Protein 9G7J (pdb70)

Solvent-accessible surface area: 38978 Å² total; per-residue (Å²): 100,111,0,5,32,4,88,7,2,49,0,30,1,135,107,99,50,42,133,67,69,114,12,72,52,117,53,0,64,79,4,0,0,0,0,0,2,0,0,12,6,0,26,76,59,18,66,10,145,34,96,6,48,23,49,105,1,31,0,0,0,0,3,1,1,0,0,5,0,69,1,0,2,0,0,40,0,0,0,0,0,15,1,15,1,4,22,0,0,2,0,1,29,1,1,6,72,0,0,4,15,0,2,29,7,31,14,3,6,0,2,0,24,36,91,0,130,42,28,0,11,0,16,0,23,36,121,122,28,54,32,73,95,0,60,144,8,74,42,62,27,0,34,92,0,8,88,54,0,70,92,100,12,85,26,106,14,40,5,0,0,0,0,1,0,0,23,133,67,2,17,3,0,0,0,0,1,30,60,25,37,42,0,14,11,6,0,0,0,0,0,0,6,9,0,21,0,0,0,0,0,0,36,14,98,37,182,10,40,37,38,54,145,127,63,0,133,158,18,8,67,92,2,41,72,55,1,64,117,16,97,28,1,16,120,9,5,16,53,66,0,10,0,28,17,0,31,55,0,10,128,39,0,0,0,0,6,68,2,2,38,73,1,84,12,124,73,2,79,114,0,0,0,63,35,0,38,63,87,28,32,29,34,49,32,9,18,18,16,14,34,4,2,17,3,4,49,0,77,6,180,114,42,46,47,20,5,10,0,54,1,19,5,0,0,0,0,0,0,0,0,14,3,42,62,12,49,7,0,0,55,0,8,37,33,0,15,28,25,0,4,5,18,14,0,0,0,5,0,0,0,0,0,1,0,0,46,83,103,35,78,2,132,93,158,67,8,64,72,11,131,36,21,1,109,50,35,44,25,145,8,0,42,24,0,0,91,54,1,3,57,58,47,56,6,0,48,101,0,12,57,1,0,73,78,4,0,108,70,44,59,0,79,77,30,5,4,13,1,15,65,0,2,1,0,0,1,0,0,3,0,0,2,0,0,0,0,0,0,0,8,0,3,18,0,0,0,15,34,6,0,8,0,0,2,0,0,14,38,23,37,106,89,120,32,86,18,77,36,42,140,51,5,3,52,34,0,36,76,8,0,5,23,1,0,0,0,7,0,0,0,2,17,22,39,0,15,6,32,11,30,37,94,30,0,6,45,0,0,20,1,0,12,17,141,93,53,26,80,26,119,37,0,42,68,0,0,7,23,0,1,0,0,0,12,0,0,5,30,30,16,57,16,83,12,89,57,13,56,5,16,130,10,0,57,106,82,76,2,66,91,26,78,1,134,46,57,36,4,98,11,108,74,5,26,74,88,0,12,73,50,1,23,16,34,189,119,0,40,9,48,106,140,7,6,107,120,1,22,0,79,94,18,47,79,146,94,92,115,0,5,27,2,87,8,3,41,0,30,1,139,117,100,44,48,114,70,68,112,10,78,55,117,42,0,63,79,4,0,0,0,0,0,2,0,0,15,4,0,26,82,58,18,65,10,140,32,93,6,50,22,50,109,0,31,0,0,0,0,3,2,1,0,0,7,0,72,2,0,3,0,0,39,0,0,0,0,0,15,1,16,2,4,22,0,0,2,1,1,27,1,1,6,59,0,0,4,13,0,1,57,8,30,14,3,2,0,1,0,24,37,90,0,129,51,25,1,12,0,15,0,28,35,121,124,26,51,35,72,96,0,56,145,8,77,41,70,37,0,24,51,0,7,80,39,0,86,42,103,15,84,84,112,8,47,3,0,0,0,0,1,0,0,24,137,66,2,17,3,0,0,0,0,1,32,57,26,37,41,0,15,10,6,0,0,0,0,0,0,6,9,0,22,0,0,0,0,0,0,28,12,88,32,183,14,48,37,41,64,137,115,95,0,134,146,10,12,94,85,3,47,71,55,1,92,116,14,95,31,1,17,116,8,6,20,58,66,0,12,0,30,16,0,27,55,0,11,125,37,0,0,0,0,7,66,1,2,38,74,1,88,12,120,71,2,84,111,0,0,0,64,36,0,29,54,78,26,26,8,22,57,29,18,23,48,33,33,37,4,1,16,3,4,48,0,44,32,161,87,8,40,33,21,6,10,0,54,1,19,6,0,0,0,0,0,0,0,1,15,4,34,62,12,52,11,0,1,48,0,8,38,30,0,17,29,27,0,4,5,16,12,0,0,0,5,0,0,0,0,0,1,0,0,46,83,103,54,80,3,128,93,130,61,8,66,69,11,132,36,20,1,103,50,37,44,27,146,7,1,33,25,0,0,103,55,2,2,57,59,58,54,9,0,50,112,0,12,58,1,0,75,77,5,0,110,69,41,60,0,76,60,25,5,5,15,3,18,69,0,1,0,0,0,1,0,0,2,0,0,2,0,0,0,0,0,0,0,8,0,4,19,0,0,0,15,34,7,0,14,0,0,3,0,0,15,39,24,39,104,89,118,32,88,22,74,35,43,138,49,4,4,54,33,0,36,68,9,0,6,20,1,0,0,0,7,0,0,0,2,17,24,39,0,16,6,33,10,30,36,92,30,0,7,38,0,0,20,2,0,11,16,156,90,51,23,81,27,117,41,0,44,69,0,0,8,21,0,1,0,0,0,12,0,0,4,30,26,16,56,14,83,11,87,59,11,60,5,16,123,10,0,54,118,80,74,1,51,96,33,75,2,128,47,57,34,4,104,9,114,80,6,26,74,93,0,9,72,51,1,25,17,31,194,120,0,40,8,55,92,112,9,6,92,119,1,24,2,75,98,14,46,77,140,97

Secondary structure (DSSP, 8-state):
--SS--EEEEEETTTTEEEEEE--HHHHHHT-SHHHHHHHHHHHHS-TTS-TTSTTSEEEEEE-TTTTSSSTTTT-EEEEEE-TTTSSEEEEEE-SSHHHHHHHTT-SEEEEES--SS-EEEEEETTEEEEEE-TTTTT--HHHHHHHHHHHS-TT-EEEE--HHHHTT-TTB-EEETTTEEE-GGGHHHHHHHTTEEEEEEE-------S-HHHHHHHHHHHHHHHHHSHIIIIIHHHH-GGGHHHHHHHTT---BTTTTBS--TTGGGGSHHHHHHTTEEEE---TT-SS---EEEE-TTS-EEE---HHHHHHTTGGGT---HHHHHHHHHHHHHHTB-HHHHHHHHHHHHHHHHTTSS-HHHHHTTT----TT-HHHHHHHHHHHHTT-TTHHHHTT-HHHHHHHTT-GGG--EETTEE--S--GGG-HHHHHHHHH-TTSS-STTS-THIIIII-SSS---TT--TTHHHHHHHHHHHHHHHHHHT--GGGGTT--HHHHHHHHHHHH-TTS--HHHHHHHHHHHHHHHHHHHHHTT--GGG----HHHHHS---SSTTTT----HHHHHHHHHHHHTB-TTSPBPHHHHHHTT-GGGTT--/--SS--EEEEEETTTTEEEEEE--HHHHHHT-SHHHHHHHHHHHHS-TTS-TTSTTS-EEEEE-TTTTSSSTTTT-EEEEEE-TTTSSEEEEEE-SSHHHHHHHTT-SEEEEES--SS-EEEEEETTEEEEEE-TTTTT--HHHHHHHHHHTS-TT-EEEE--HHHHTT-TTB-EEETTTEEE-GGGHHHHHHHTTEEEEEEE--S----S-HHHHHHHHHHHHHHHHHSHIIIIIHHHH-GGGHHHHHHHTT---BTTTTBS--TTGGGGSHHHHHHTTEEEE---TT-SS---EEEE-TTS-EEE---HHHHHHTTGGGT---HHHHHHHHHHHHHHTB-HHHHHHHHHHHHHHHHTTSS-HHHHGGGT----TT-HHHHHHHHHHHHTT-TTHHHHTT-HHHHHHHTT-GGG--EETTEE--S--GGG-HHHHHHHHH-TTSS-STTS-THIIIII-SSS---TT--TTHHHHHHHHHHHHHHHHHHT--GGGGTT--HHHHHHHHHHHH-TTS--HHHHHHHHHHHHHHHHHHHHHTT--GGG----HHHHHS---SSTTTT----HHHHHHHHHHHTTB-TTS-B-HHHHHHHT-GGGTT--

Radius of gyration: 32.4 Å; Cα contacts (8 Å, |Δi|>4): 3102; chains: 2; bounding box: 56×70×94 Å

Organism: NCBI:txid84023

Nearest PDB structures (foldseek):
  1aor-assembly1_B  TM=9.887E-01  e=1.368E-70  Pyrococcus furiosus
  8c0z-assembly1_A  TM=9.688E-01  e=3.386E-58  Aromatoleum aromaticum
  1b4n-assembly1_D  TM=9.437E-01  e=5.308E-49  Pyrococcus furiosus
  6x6u-assembly1_C  TM=8.692E-01  e=9.565E-41  Pyrococcus furiosus COM1
  4z3w-assembly1_C  TM=8.442E-01  e=9.113E-39  Geobacter metallireducens GS-15

Sequence (1214 aa):
MYGYDGKVLRINLKERTCKSENLDLDKAKKFIGCRGLGVKTLFDEIDPKIDALSPENKFIIVTGPLTGAPVPTSGRFMVVTKAPLTGTIGISNSGGKWGVDLKKAGWDMIIVEDKADSPVYIEIVDDKVEIKDASQLWGKVTSETTKELEKITENKSKVLCIGPAGERLSLMAAVMNDVDRTAARGGVGAVMGSKNLKAITVKGTGKIALADKEKVKKVSVEKITTLKNDPVAGQGMMPTYGTAILVNIINENGVHPVKNFQESYTNQADKISGETLTANQLVRKNPCYSCPIGCGRWVRLKDGTECGGPEYETLWCFGSDCGSYDLDAINEANMLCNEYGIDTITCGATIAAAMELYQRGYIKDEEIAGDNLSLKWGDTESMIIGWIKRMVYSEGFGAKMTNGSYRLCEGYGAPEYSMTVKKQEIPAYDPRGIQGHGITYAVNNRGGCHIKGYMINPEILGYPEKLDRFALDGKAAYAKLFHDLTAVIDSLGLCIFTTFGLGIQDYVDMYNAVVGESTYDADSLLEAGDRRIWTLEKLFNLAAGIDSSQDTLPKRLLEEPIPDGPSKGEVHRRLDVLLPEYYSVRGWSKEGIPTEETLKKLGLDEYIGKFMYGYDGKVLRINLKERTCKSENLDLDKAKKFIGCRGLGVKTLFDEIDPKIDALSPENKFIIVTGPLTGAPVPTSGRFMVVTKAPLTGTIGISNSGGKWGVDLKKAGWDMIIVEDKADSSPVYIEIVDDKVEIKDASQLWGKVTSETTKELEKITENKSKVLCIGPAGERLSLMAAVMNDVDRTAARGGVGAVMGSKNLKAITVKGTGKIALADKEKVKKVSVEKITTLKNDPVAGQGMMPTYGTAILVNIINENGVHPVKNFQESYTNQADKISGETLTANQLVRKNPCYSCPIGCGRWVRLKDGTECGGPEYETLWCFGSDCGSYDLDAINEEANMLCNEYGIDTITCGATIAAAMELYQRGYIKDEEIAGDNLSLKWGDTESMIGWIKRMVYSEGFGAKMTNGSYRLCEGYGAPEYSMTVKKQEIPAYDPRGIQGHGITYAVNNRGGCHIKGYMINPEILGYPEKLDRFALDGKAAYAKLFHDLTAVIDSLGLCIFTTFGLGIQDYVDMYNAVVGESTYDADSLLEAGDRRIWTLEKLFNLAAGIDSSQDTLPKRLLEEPIPDGPSKGEVHRLDVLLPEYYSVRGWSKEGIPTEETLKKLGLDEYIGKF

InterPro domains:
  IPR001203 Aldehyde ferredoxin oxidoreductase, C-terminal [PF01314] (222-600)
  IPR013983 Aldehyde ferredoxin oxidoreductase, N-terminal [PF02730] (6-205)
  IPR013983 Aldehyde ferredoxin oxidoreductase, N-terminal [SM00790] (4-206)
  IPR013984 Aldehyde ferredoxin oxidoreductase, domain 2 [G3DSA:1.10.569.10] (241-427)
  IPR013985 Aldehyde ferredoxin oxidoreductase, domain 3 [G3DSA:1.10.599.10] (240-600)
  IPR036021 Aldehyde ferredoxin oxidoreductase-like, C-terminal [SSF48310] (211-603)
  IPR036503 Aldehyde ferredoxin oxidoreductase, N-terminal domain superfamily [G3DSA:3.60.9.10] (1-210)
  IPR036503 Aldehyde ferredoxin oxidoreductase, N-terminal domain superfamily [SSF56228] (1-209)
  IPR051919 Tungsten-dependent aldehyde ferredoxin oxidoreductase [PTHR30038] (1-601)

Foldseek 3Di:
DFLALQWEWEAEQAVRDTDIDGDPVVQCLLLQWALLSQLVVQLVQAQLQDQQLALSKKWKKFFGSQQQPLAAFNFKIWIWIQQNLQSATQTFMKGAHQQNLCVLLRHRMYIYGGAHPAAWEWEEENPDIGIGHCPVLAQFWLVVSQVVVCVPHDPPKWKKFWALLLLVLQSQFWIATNLQITSTHRSSSVSCNSRSYGIYIGGGPHHRFFPASVLLVVLRVVLLVLLCPFCCQNPVLQQQALLQCQVLQQQLQFFAALLNLFRHDPLSVLQGSVVQSVPFFPHFDDGPSHNRRSWTWGAAPVRDIGTADHNQLSRLLDRNLQASHNSLSRVLSSLCSGNRGDSNQLSSLLSLVLVCVVVPLDDCVQCVVVVADSHRHRSVRSSSLSVCLSVVNRCSVLPSHGNCSNCVVSVRNLSQFWFSSTHATGGQLLQAQLQLQCQLLVSSIRDRQLQVSCCQDRVQFVHHDPRQDQPPSLVSSLLSNLQSSLCSRNSRDPCSSSRDDLQSSVSNCCRRPHPPSDDSVSSSLSSLLSSLSSVVSCVSNVNWSVSRDGRVCQAPPANCDHNRGGGHHPCVPNVQVNLVSSCHDSRSHRACVNCVVSVNNVCPPVD/DFLALFWEWEAEQAVRDTDIDGDPVVQCLLLQWAQLSLLVVQVVQAQLQDQQLAQAKKWKKFFGSQQLPLAAFNFKHWIWIQFNLQSFTQTFMKFAHQQNQCVLLRHGMYIYGGAHPAAWEWEEENPDIGIGHCPVPAQFFLVVSQVVVCVVHPHPKWKKFWALLLLVLQSQFWIATPLQITSTHRSSSVNCNSRSYGIYIGGHDHHRFFPASVLLVVLRVVLLVLQCPFCVQNPVLQQQALLQCQCLQQQLQFFAALLNLFRHDPLSVLQGSVVQSVPFFPGFDDGPNHSRRSWTWGAAPVRDIDTADHNLLSRLLDRNLQARHNNLSRVLSSLCSGNGGNSNQLSSLLSLVLVCVVVPLDDCVQCVVVVADSHRHRSVRSSSLSVCLSVVPGPSVLSSHGNCSNCVVSVHNLSRFWFSSTHATGGQLLQAQLQLQCQLLVSSIRDRQLFPSCCQPRVQQVHHDVRQDQPPSLVNSLQSNLVSSLCSRNSRDPVSSSRDDLQSSVSNCCRRPHPPSDHSVSSSLSSLLSSLSSVLSRVSNVNWSVSRDGRVCQAPPANCDHSRGGGHHPCVPNVQVNLVSSCHDSRSHRACVSCVVSVVNVCHPVD

B-factor: mean 20.6, std 8.27, range [5.88, 78.08]

Structure (mmCIF, N/CA/C/O backbone):
data_9G7J
#
_entry.id   9G7J
#
_cell.length_a   64.595
_cell.length_b   100.436
_cell.length_c   176.595
_cell.angle_alpha   90.00
_cell.angle_beta   90.00
_cell.angle_gamma   90.00
#
_symmetry.space_group_name_H-M   'P 21 2 21'
#
loop_
_entity.id
_entity.type
_entity.pdbx_description
1 polymer 'Aldehyde ferredoxin oxidoreductase'
2 non-polymer 'IRON/SULFUR CLUSTER'
3 non-polymer 'Tungstopterin cofactor'
4 non-polymer 'CHLORIDE ION'
5 non-polymer 'MAGNESIUM ION'
6 non-polymer 1,2-ETHANEDIOL
7 water water
#
loop_
_atom_site.group_PDB
_atom_site.id
_atom_site.type_symbol
_atom_site.label_atom_id
_atom_site.label_alt_id
_atom_site.label_comp_id
_atom_site.label_asym_id
_atom_site.label_entity_id
_atom_site.label_seq_id
_atom_site.pdbx_PDB_ins_code
_atom_site.Cartn_x
_atom_site.Cartn_y
_atom_site.Cartn_z
_atom_site.occupancy
_atom_site.B_iso_or_equiv
_atom_site.auth_seq_id
_atom_site.auth_comp_id
_atom_site.auth_asym_id
_atom_site.auth_atom_id
_atom_site.pdbx_PDB_model_num
ATOM 1 N N . MET A 1 1 ? 28.885 55.818 35.426 1.00 43.28 1 MET A N 1
ATOM 2 C CA . MET A 1 1 ? 27.540 56.246 34.955 1.00 42.76 1 MET A CA 1
ATOM 3 C C . MET A 1 1 ? 26.468 55.374 35.609 1.00 37.99 1 MET A C 1
ATOM 4 O O . MET A 1 1 ? 26.843 54.467 36.374 1.00 35.09 1 MET A O 1
ATOM 20 N N . TYR A 1 2 ? 25.195 55.601 35.270 1.00 31.26 2 TYR A N 1
ATOM 21 C CA . TYR A 1 2 ? 24.112 54.729 35.800 1.00 23.48 2 TYR A CA 1
ATOM 22 C C . TYR A 1 2 ? 23.842 53.585 34.814 1.00 20.99 2 TYR A C 1
ATOM 23 O O . TYR A 1 2 ? 23.752 53.837 33.604 1.00 18.99 2 TYR A O 1
ATOM 41 N N . GLY A 1 3 ? 23.724 52.364 35.339 1.00 20.60 3 GLY A N 1
ATOM 42 C CA . GLY A 1 3 ? 23.481 51.227 34.476 1.00 19.36 3 GLY A CA 1
ATOM 43 C C . GLY A 1 3 ? 24.754 50.832 33.766 1.00 16.95 3 GLY A C 1
ATOM 44 O O . GLY A 1 3 ? 25.439 49.896 34.189 1.00 16.39 3 GLY A O 1
ATOM 48 N N . TYR A 1 4 ? 25.081 51.575 32.718 1.00 15.42 4 TYR A N 1
ATOM 49 C CA . TYR A 1 4 ? 26.384 51.356 32.061 1.00 17.33 4 TYR A CA 1
ATOM 50 C C . TYR A 1 4 ? 27.485 51.700 33.067 1.00 15.98 4 TYR A C 1
ATOM 51 O O . TYR A 1 4 ? 27.265 52.587 33.900 1.00 18.13 4 TYR A O 1
ATOM 69 N N . ASP A 1 5 ? 28.615 50.997 33.002 1.00 17.18 5 ASP A N 1
ATOM 70 C CA . ASP A 1 5 ? 29.770 51.305 33.883 1.00 17.74 5 ASP A CA 1
ATOM 71 C C . ASP A 1 5 ? 30.523 52.506 33.305 1.00 18.39 5 ASP A C 1
ATOM 72 O O . ASP A 1 5 ? 30.944 53.372 34.089 1.00 16.95 5 ASP A O 1
ATOM 81 N N . GLY A 1 6 ? 30.714 52.520 31.987 1.00 17.22 6 GLY A N 1
ATOM 82 C CA . GLY A 1 6 ? 31.402 53.649 31.329 1.00 19.44 6 GLY A CA 1
ATOM 83 C C . GLY A 1 6 ? 32.782 53.293 30.809 1.00 16.80 6 GLY A C 1
ATOM 84 O O . GLY A 1 6 ? 33.465 54.202 30.314 1.00 15.72 6 GLY A O 1
ATOM 88 N N . LYS A 1 7 ? 33.180 52.020 30.892 1.00 16.85 7 LYS A N 1
ATOM 89 C CA . LYS A 1 7 ? 34.566 51.657 30.493 1.00 16.43 7 LYS A CA 1
ATOM 90 C C . LYS A 1 7 ? 34.587 50.416 29.595 1.00 15.45 7 LYS A C 1
ATOM 91 O O . LYS A 1 7 ? 33.774 49.501 29.824 1.00 14.05 7 LYS A O 1
ATOM 110 N N . VAL A 1 8 ? 35.508 50.393 28.636 1.00 14.22 8 VAL A N 1
ATOM 111 C CA . VAL A 1 8 ? 35.644 49.241 27.705 1.00 14.81 8 VAL A CA 1
ATOM 112 C C . VAL A 1 8 ? 37.077 48.720 27.812 1.00 18.28 8 VAL A C 1
ATOM 113 O O . VAL A 1 8 ? 38.001 49.546 27.860 1.00 16.60 8 VAL A O 1
ATOM 126 N N . LEU A 1 9 ? 37.239 47.398 27.837 1.00 13.57 9 LEU A N 1
ATOM 127 C CA . LEU A 1 9 ? 38.588 46.790 27.951 1.00 13.13 9 LEU A CA 1
ATOM 128 C C . LEU A 1 9 ? 39.030 46.313 26.565 1.00 13.38 9 LEU A C 1
ATOM 129 O O . LEU A 1 9 ? 38.400 45.389 26.038 1.00 13.86 9 LEU A O 1
ATOM 145 N N . ARG A 1 10 ? 40.062 46.946 26.001 1.00 12.41 10 ARG A N 1
ATOM 146 C CA . ARG A 1 10 ? 40.577 46.568 24.655 1.00 13.60 10 ARG A CA 1
ATOM 147 C C . ARG A 1 10 ? 41.863 45.761 24.832 1.00 14.82 10 ARG A C 1
ATOM 148 O O . ARG A 1 10 ? 42.834 46.310 25.371 1.00 13.91 10 ARG A O 1
ATOM 169 N N . ILE A 1 11 ? 41.863 44.519 24.364 1.00 15.38 11 ILE A N 1
ATOM 170 C CA . ILE A 1 11 ? 42.984 43.614 24.570 1.00 14.51 11 ILE A CA 1
ATOM 171 C C . ILE A 1 11 ? 43.492 43.173 23.207 1.00 13.36 11 ILE A C 1
ATOM 172 O O . ILE A 1 11 ? 42.767 42.505 22.457 1.00 16.07 11 ILE A O 1
ATOM 188 N N . ASN A 1 12 ? 44.728 43.542 22.880 1.00 13.69 12 ASN A N 1
ATOM 189 C CA . ASN A 1 12 ? 45.345 43.117 21.630 1.00 14.51 12 ASN A CA 1
ATOM 190 C C . ASN A 1 12 ? 46.309 41.976 21.918 1.00 16.83 12 ASN A C 1
ATOM 191 O O . ASN A 1 12 ? 47.335 42.176 22.579 1.00 14.53 12 ASN A O 1
ATOM 202 N N . LEU A 1 13 ? 45.995 40.787 21.398 1.00 15.54 13 LEU A N 1
ATOM 203 C CA . LEU A 1 13 ? 46.757 39.597 21.767 1.00 16.00 13 LEU A CA 1
ATOM 204 C C . LEU A 1 13 ? 48.078 39.479 21.023 1.00 17.70 13 LEU A C 1
ATOM 205 O O . LEU A 1 13 ? 48.962 38.746 21.483 1.00 16.48 13 LEU A O 1
ATOM 221 N N . LYS A 1 14 ? 48.232 40.208 19.921 1.00 16.88 14 LYS A N 1
ATOM 222 C CA . LYS A 1 14 ? 49.535 40.196 19.207 1.00 17.67 14 LYS A CA 1
ATOM 223 C C . LYS A 1 14 ? 50.527 41.069 19.981 1.00 19.33 14 LYS A C 1
ATOM 224 O O . LYS A 1 14 ? 51.661 40.618 20.199 1.00 19.36 14 LYS A O 1
ATOM 243 N N . GLU A 1 15 ? 50.097 42.265 20.386 1.00 20.57 15 GLU A N 1
ATOM 244 C CA . GLU A 1 15 ? 50.986 43.201 21.127 1.00 20.26 15 GLU A CA 1
ATOM 245 C C . GLU A 1 15 ? 50.954 42.880 22.625 1.00 18.73 15 GLU A C 1
ATOM 246 O O . GLU A 1 15 ? 51.789 43.431 23.354 1.00 19.35 15 GLU A O 1
ATOM 258 N N . ARG A 1 16 ? 50.015 42.037 23.059 1.00 16.79 16 ARG A N 1
ATOM 259 C CA . ARG A 1 16 ? 49.867 41.677 24.496 1.00 15.79 16 ARG A CA 1
ATOM 260 C C . ARG A 1 16 ? 49.642 42.946 25.323 1.00 18.07 16 ARG A C 1
ATOM 261 O O . ARG A 1 16 ? 50.314 43.111 26.352 1.00 16.80 16 ARG A O 1
ATOM 282 N N . THR A 1 17 ? 48.692 43.779 24.897 1.00 17.41 17 THR A N 1
ATOM 283 C CA . THR A 1 17 ? 48.361 45.016 25.643 1.00 15.99 17 THR A CA 1
ATOM 284 C C . THR A 1 17 ? 46.928 44.940 26.171 1.00 17.04 17 THR A C 1
ATOM 285 O O . THR A 1 17 ? 46.073 44.379 25.468 1.00 14.88 17 THR A O 1
ATOM 296 N N . CYS A 1 18 ? 46.693 45.475 27.364 1.00 14.78 18 CYS A N 1
ATOM 297 C CA . CYS A 1 18 ? 45.327 45.532 27.936 1.00 17.13 18 CYS A CA 1
ATOM 298 C C . CYS A 1 18 ? 45.067 46.999 28.271 1.00 16.57 18 CYS A C 1
ATOM 299 O O . CYS A 1 18 ? 45.742 47.519 29.174 1.00 18.81 18 CYS A O 1
ATOM 307 N N . LYS A 1 19 ? 44.139 47.644 27.561 1.00 12.24 19 LYS A N 1
ATOM 308 C CA . LYS A 1 19 ? 43.959 49.102 27.772 1.00 14.28 19 LYS A CA 1
ATOM 309 C C . LYS A 1 19 ? 42.505 49.446 28.099 1.00 15.20 19 LYS A C 1
ATOM 310 O O . LYS A 1 19 ? 41.605 48.739 27.613 1.00 16.01 19 LYS A O 1
ATOM 329 N N . SER A 1 20 ? 42.301 50.487 28.903 1.00 13.08 20 SER A N 1
ATOM 330 C CA . SER A 1 20 ? 40.930 50.955 29.208 1.00 14.86 20 SER A CA 1
ATOM 331 C C . SER A 1 20 ? 40.536 52.052 28.220 1.00 17.83 20 SER A C 1
ATOM 332 O O . SER A 1 20 ? 41.400 52.875 27.878 1.00 18.23 20 SER A O 1
ATOM 340 N N . GLU A 1 21 ? 39.284 52.032 27.769 1.00 16.59 21 GLU A N 1
ATOM 341 C CA . GLU A 1 21 ? 38.772 53.114 26.893 1.00 16.15 21 GLU A CA 1
ATOM 342 C C . GLU A 1 21 ? 37.446 53.578 27.500 1.00 15.85 21 GLU A C 1
ATOM 343 O O . GLU A 1 21 ? 36.803 52.785 28.204 1.00 16.86 21 GLU A O 1
ATOM 355 N N . ASN A 1 22 ? 37.061 54.822 27.241 1.00 16.13 22 ASN A N 1
ATOM 356 C CA . ASN A 1 22 ? 35.757 55.311 27.744 1.00 17.55 22 ASN A CA 1
ATOM 357 C C . ASN A 1 22 ? 34.646 54.808 26.819 1.00 18.63 22 ASN A C 1
ATOM 358 O O . ASN A 1 22 ? 34.828 54.848 25.596 1.00 19.13 22 ASN A O 1
ATOM 369 N N . LEU A 1 23 ? 33.547 54.351 27.411 1.00 17.91 23 LEU A N 1
ATOM 370 C CA . LEU A 1 23 ? 32.389 53.896 26.605 1.00 16.84 23 LEU A CA 1
ATOM 371 C C . LEU A 1 23 ? 31.786 55.094 25.872 1.00 19.94 23 LEU A C 1
ATOM 372 O O . LEU A 1 23 ? 31.767 56.185 26.459 1.00 20.32 23 LEU A O 1
ATOM 388 N N . ASP A 1 24 ? 31.341 54.893 24.630 1.00 21.94 24 ASP A N 1
ATOM 389 C CA . ASP A 1 24 ? 30.612 55.971 23.914 1.00 19.52 24 ASP A CA 1
ATOM 390 C C . ASP A 1 24 ? 29.163 55.873 24.393 1.00 21.56 24 ASP A C 1
ATOM 391 O O . ASP A 1 24 ? 28.444 54.995 23.887 1.00 18.94 24 ASP A O 1
ATOM 400 N N . LEU A 1 25 ? 28.759 56.709 25.349 1.00 19.86 25 LEU A N 1
ATOM 401 C CA . LEU A 1 25 ? 27.401 56.566 25.943 1.00 20.33 25 LEU A CA 1
ATOM 402 C C . LEU A 1 25 ? 26.327 56.827 24.879 1.00 19.77 25 LEU A C 1
ATOM 403 O O . LEU A 1 25 ? 25.280 56.170 24.925 1.00 19.20 25 LEU A O 1
ATOM 419 N N . ASP A 1 26 ? 26.593 57.755 23.961 1.00 22.06 26 ASP A N 1
ATOM 420 C CA . ASP A 1 26 ? 25.614 58.074 22.892 1.00 23.51 26 ASP A CA 1
ATOM 421 C C . ASP A 1 26 ? 25.318 56.794 22.103 1.00 19.21 26 ASP A C 1
ATOM 422 O O . ASP A 1 26 ? 24.129 56.480 21.920 1.00 21.17 26 ASP A O 1
ATOM 431 N N . LYS A 1 27 ? 26.361 56.093 21.658 1.00 17.35 27 LYS A N 1
ATOM 432 C CA . LYS A 1 27 ? 26.175 54.853 20.855 1.00 20.47 27 LYS A CA 1
ATOM 433 C C . LYS A 1 27 ? 25.549 53.768 21.738 1.00 17.12 27 LYS A C 1
ATOM 434 O O . LYS A 1 27 ? 24.652 53.058 21.254 1.00 17.97 27 LYS A O 1
ATOM 453 N N . ALA A 1 28 ? 26.014 53.654 22.984 1.00 14.13 28 ALA A N 1
ATOM 454 C CA . ALA A 1 28 ? 25.493 52.612 23.897 1.00 16.72 28 ALA A CA 1
ATOM 455 C C . ALA A 1 28 ? 23.991 52.814 24.122 1.00 16.20 28 ALA A C 1
ATOM 456 O O . ALA A 1 28 ? 23.269 51.814 24.221 1.00 15.24 28 ALA A O 1
ATOM 463 N N . LYS A 1 29 ? 23.549 54.070 24.204 1.00 16.93 29 LYS A N 1
ATOM 464 C CA . LYS A 1 29 ? 22.099 54.352 24.383 1.00 16.86 29 LYS A CA 1
ATOM 465 C C . LYS A 1 29 ? 21.369 54.125 23.053 1.00 18.34 29 LYS A C 1
ATOM 466 O O . LYS A 1 29 ? 20.302 53.496 23.070 1.00 16.29 29 LYS A O 1
ATOM 485 N N . LYS A 1 30 ? 21.935 54.619 21.953 1.00 15.72 30 LYS A N 1
ATOM 486 C CA . LYS A 1 30 ? 21.285 54.477 20.624 1.00 16.47 30 LYS A CA 1
ATOM 487 C C . LYS A 1 30 ? 21.077 52.992 20.302 1.00 17.74 30 LYS A C 1
ATOM 488 O O . LYS A 1 30 ? 20.036 52.657 19.725 1.00 15.25 30 LYS A O 1
ATOM 507 N N . PHE A 1 31 ? 22.048 52.152 20.662 1.00 15.44 31 PHE A N 1
ATOM 508 C CA . PHE A 1 31 ? 21.943 50.695 20.379 1.00 13.44 31 PHE A CA 1
ATOM 509 C C . PHE A 1 31 ? 21.625 49.945 21.682 1.00 15.38 31 PHE A C 1
ATOM 510 O O . PHE A 1 31 ? 21.850 48.722 21.708 1.00 14.29 31 PHE A O 1
ATOM 527 N N . ILE A 1 32 ? 21.134 50.649 22.707 1.00 12.45 32 ILE A N 1
ATOM 528 C CA . ILE A 1 32 ? 20.668 50.031 23.988 1.00 13.21 32 ILE A CA 1
ATOM 529 C C . ILE A 1 32 ? 21.827 49.433 24.792 1.00 17.45 32 ILE A C 1
ATOM 530 O O . ILE A 1 32 ? 21.947 49.776 25.979 1.00 15.78 32 ILE A O 1
ATOM 546 N N . GLY A 1 33 ? 22.597 48.562 24.177 1.00 13.81 33 GLY A N 1
ATOM 547 C CA . GLY A 1 33 ? 23.642 47.842 24.925 1.00 14.23 33 GLY A CA 1
ATOM 548 C C . GLY A 1 33 ? 23.840 46.419 24.424 1.00 12.87 33 GLY A C 1
ATOM 549 O O . GLY A 1 33 ? 23.363 46.122 23.356 1.00 13.06 33 GLY A O 1
ATOM 553 N N . CYS A 1 34 ? 24.602 45.623 25.157 1.00 11.72 34 CYS A N 1
ATOM 554 C CA . CYS A 1 34 ? 24.835 44.195 24.838 1.00 12.15 34 CYS A CA 1
ATOM 555 C C . CYS A 1 34 ? 24.818 43.961 23.321 1.00 10.54 34 CYS A C 1
ATOM 556 O O . CYS A 1 34 ? 25.654 44.487 22.640 1.00 12.50 34 CYS A O 1
ATOM 564 N N . ARG A 1 35 ? 23.857 43.159 22.840 1.00 11.53 35 ARG A N 1
ATOM 565 C CA . ARG A 1 35 ? 23.777 42.811 21.396 1.00 12.79 35 ARG A CA 1
ATOM 566 C C . ARG A 1 35 ? 24.021 44.017 20.472 1.00 11.44 35 ARG A C 1
ATOM 567 O O . ARG A 1 35 ? 24.928 43.970 19.685 1.00 10.84 35 ARG A O 1
ATOM 588 N N . GLY A 1 36 ? 23.140 45.021 20.586 1.00 11.99 36 GLY A N 1
ATOM 589 C CA . GLY A 1 36 ? 23.240 46.173 19.668 1.00 12.94 36 GLY A CA 1
ATOM 590 C C . GLY A 1 36 ? 24.571 46.899 19.755 1.00 12.81 36 GLY A C 1
ATOM 591 O O . GLY A 1 36 ? 25.122 47.253 18.706 1.00 11.80 36 GLY A O 1
ATOM 595 N N . LEU A 1 37 ? 25.056 47.119 20.976 1.00 13.79 37 LEU A N 1
ATOM 596 C CA . LEU A 1 37 ? 26.360 47.811 21.163 1.00 12.29 37 LEU A CA 1
ATOM 597 C C . LEU A 1 37 ? 27.473 46.953 20.551 1.00 12.05 37 LEU A C 1
ATOM 598 O O . LEU A 1 37 ? 28.342 47.507 19.870 1.00 13.51 37 LEU A O 1
ATOM 614 N N . GLY A 1 38 ? 27.428 45.640 20.766 1.00 10.52 38 GLY A N 1
ATOM 615 C CA . GLY A 1 38 ? 28.470 44.757 20.217 1.00 10.30 38 GLY A CA 1
ATOM 616 C C . GLY A 1 38 ? 28.481 44.746 18.696 1.00 12.99 38 GLY A C 1
ATOM 617 O O . GLY A 1 38 ? 29.569 44.780 18.113 1.00 12.28 38 GLY A O 1
ATOM 621 N N . VAL A 1 39 ? 27.299 44.670 18.076 1.00 11.84 39 VAL A N 1
ATOM 622 C CA . VAL A 1 39 ? 27.235 44.567 16.589 1.00 10.54 39 VAL A CA 1
ATOM 623 C C . VAL A 1 39 ? 27.760 45.867 15.970 1.00 9.27 39 VAL A C 1
ATOM 624 O O . VAL A 1 39 ? 28.510 45.798 14.996 1.00 13.38 39 VAL A O 1
ATOM 637 N N . LYS A 1 40 ? 27.344 47.001 16.524 1.00 13.13 40 LYS A N 1
ATOM 638 C CA . LYS A 1 40 ? 27.790 48.314 15.990 1.00 12.97 40 LYS A CA 1
ATOM 639 C C . LYS A 1 40 ? 29.309 48.429 16.152 1.00 12.28 40 LYS A C 1
ATOM 640 O O . LYS A 1 40 ? 29.974 48.887 15.218 1.00 12.41 40 LYS A O 1
ATOM 659 N N . THR A 1 41 ? 29.810 48.022 17.317 1.00 12.96 41 THR A N 1
ATOM 660 C CA . THR A 1 41 ? 31.272 48.069 17.575 1.00 13.74 41 THR A CA 1
ATOM 661 C C . THR A 1 41 ? 31.992 47.209 16.528 1.00 11.67 41 THR A C 1
ATOM 662 O O . THR A 1 41 ? 32.965 47.691 15.930 1.00 13.63 41 THR A O 1
ATOM 673 N N . LEU A 1 42 ? 31.514 45.983 16.316 1.00 11.91 42 LEU A N 1
ATOM 674 C CA . LEU A 1 42 ? 32.190 45.067 15.360 1.00 11.74 42 LEU A CA 1
ATOM 675 C C . LEU A 1 42 ? 32.100 45.650 13.944 1.00 13.53 42 LEU A C 1
ATOM 676 O O . LEU A 1 42 ? 33.122 45.662 13.245 1.00 13.37 42 LEU A O 1
ATOM 692 N N . PHE A 1 43 ? 30.901 46.088 13.548 1.00 12.19 43 PHE A N 1
ATOM 693 C CA . PHE A 1 43 ? 30.689 46.619 12.175 1.00 12.66 43 PHE A CA 1
ATOM 694 C C . PHE A 1 43 ? 31.628 47.807 11.941 1.00 14.27 43 PHE A C 1
ATOM 695 O O . PHE A 1 43 ? 32.174 47.951 10.839 1.00 15.89 43 PHE A O 1
ATOM 712 N N . ASP A 1 44 ? 31.811 48.621 12.972 1.00 17.06 44 ASP A N 1
ATOM 713 C CA . ASP A 1 44 ? 32.663 49.829 12.842 1.00 15.53 44 ASP A CA 1
ATOM 714 C C . ASP A 1 44 ? 34.148 49.469 12.803 1.00 17.29 44 ASP A C 1
ATOM 715 O O . ASP A 1 44 ? 34.920 50.286 12.296 1.00 18.23 44 ASP A O 1
ATOM 724 N N . GLU A 1 45 ? 34.530 48.292 13.296 1.00 15.89 45 GLU A N 1
ATOM 725 C CA . GLU A 1 45 ? 35.985 47.996 13.420 1.00 17.10 45 GLU A CA 1
ATOM 726 C C . GLU A 1 45 ? 36.450 46.852 12.511 1.00 17.92 45 GLU A C 1
ATOM 727 O O . GLU A 1 45 ? 37.657 46.586 12.503 1.00 20.99 45 GLU A O 1
ATOM 739 N N . ILE A 1 46 ? 35.552 46.191 11.782 1.00 14.90 46 ILE A N 1
ATOM 740 C CA . ILE A 1 46 ? 36.076 45.131 10.875 1.00 15.08 46 ILE A CA 1
ATOM 741 C C . ILE A 1 46 ? 35.439 45.213 9.486 1.00 18.14 46 ILE A C 1
ATOM 742 O O . ILE A 1 46 ? 34.376 45.846 9.354 1.00 14.69 46 ILE A O 1
ATOM 758 N N . ASP A 1 47 ? 36.105 44.626 8.496 1.00 16.54 47 ASP A N 1
ATOM 759 C CA . ASP A 1 47 ? 35.500 44.492 7.152 1.00 18.09 47 ASP A CA 1
ATOM 760 C C . ASP A 1 47 ? 34.731 43.169 7.182 1.00 18.34 47 ASP A C 1
ATOM 761 O O . ASP A 1 47 ? 35.377 42.123 7.298 1.00 14.98 47 ASP A O 1
ATOM 770 N N . PRO A 1 48 ? 33.386 43.176 7.138 1.00 17.17 48 PRO A N 1
ATOM 771 C CA . PRO A 1 48 ? 32.601 41.936 7.284 1.00 15.76 48 PRO A CA 1
ATOM 772 C C . PRO A 1 48 ? 32.905 40.796 6.296 1.00 16.46 48 PRO A C 1
ATOM 773 O O . PRO A 1 48 ? 32.470 39.700 6.544 1.00 15.68 48 PRO A O 1
ATOM 784 N N . LYS A 1 49 ? 33.653 41.081 5.228 1.00 16.93 49 LYS A N 1
ATOM 785 C CA . LYS A 1 49 ? 33.979 40.051 4.207 1.00 19.16 49 LYS A CA 1
ATOM 786 C C . LYS A 1 49 ? 35.111 39.150 4.705 1.00 18.78 49 LYS A C 1
ATOM 787 O O . LYS A 1 49 ? 35.354 38.111 4.074 1.00 21.35 49 LYS A O 1
ATOM 806 N N . ILE A 1 50 ? 35.775 39.536 5.791 1.00 17.22 50 ILE A N 1
ATOM 807 C CA . ILE A 1 50 ? 36.972 38.770 6.246 1.00 16.27 50 ILE A CA 1
ATOM 808 C C . ILE A 1 50 ? 36.606 37.346 6.668 1.00 15.05 50 ILE A C 1
ATOM 809 O O . ILE A 1 50 ? 35.436 37.115 7.007 1.00 15.07 50 ILE A O 1
ATOM 825 N N . ASP A 1 51 ? 37.591 36.450 6.655 1.00 16.69 51 ASP A N 1
ATOM 826 C CA . ASP A 1 51 ? 37.386 35.080 7.184 1.00 17.62 51 ASP A CA 1
ATOM 827 C C . ASP A 1 51 ? 37.232 35.207 8.703 1.00 15.63 51 ASP A C 1
ATOM 828 O O . ASP A 1 51 ? 38.068 35.888 9.316 1.00 15.89 51 ASP A O 1
ATOM 837 N N . ALA A 1 52 ? 36.207 34.579 9.280 1.00 15.49 52 ALA A N 1
ATOM 838 C CA . ALA A 1 52 ? 35.927 34.728 10.727 1.00 17.27 52 ALA A CA 1
ATOM 839 C C . ALA A 1 52 ? 37.040 34.124 11.596 1.00 12.66 52 ALA A C 1
ATOM 840 O O . ALA A 1 52 ? 37.080 34.438 12.794 1.00 11.61 52 ALA A O 1
ATOM 847 N N . LEU A 1 53 ? 37.887 33.280 11.011 1.00 14.28 53 LEU A N 1
ATOM 848 C CA . LEU A 1 53 ? 38.993 32.649 11.784 1.00 16.15 53 LEU A CA 1
ATOM 849 C C . LEU A 1 53 ? 40.298 33.421 11.547 1.00 14.90 53 LEU A C 1
ATOM 850 O O . LEU A 1 53 ? 41.316 33.022 12.121 1.00 14.95 53 LEU A O 1
ATOM 866 N N . SER A 1 54 ? 40.252 34.484 10.744 1.00 14.65 54 SER A N 1
ATOM 867 C CA . SER A 1 54 ? 41.447 35.344 10.536 1.00 14.64 54 SER A CA 1
ATOM 868 C C . SER A 1 54 ? 41.668 36.193 11.789 1.00 14.39 54 SER A C 1
ATOM 869 O O . SER A 1 54 ? 40.691 36.514 12.471 1.00 14.76 54 SER A O 1
ATOM 877 N N . PRO A 1 55 ? 42.922 36.569 12.107 1.00 14.23 55 PRO A N 1
ATOM 878 C CA . PRO A 1 55 ? 43.200 37.400 13.272 1.00 16.83 55 PRO A CA 1
ATOM 879 C C . PRO A 1 55 ? 42.439 38.732 13.211 1.00 17.16 55 PRO A C 1
ATOM 880 O O . PRO A 1 55 ? 42.284 39.352 14.234 1.00 16.03 55 PRO A O 1
ATOM 891 N N . GLU A 1 56 ? 42.003 39.140 12.014 1.00 15.61 56 GLU A N 1
ATOM 892 C CA . GLU A 1 56 ? 41.349 40.468 11.846 1.00 18.80 56 GLU A CA 1
ATOM 893 C C . GLU A 1 56 ? 39.926 40.447 12.412 1.00 17.15 56 GLU A C 1
ATOM 894 O O . GLU A 1 56 ? 39.364 41.528 12.616 1.00 15.41 56 GLU A O 1
ATOM 906 N N . ASN A 1 57 ? 39.379 39.258 12.658 1.00 15.29 57 ASN A N 1
ATOM 907 C CA . ASN A 1 57 ? 38.057 39.197 13.329 1.00 15.89 57 ASN A CA 1
ATOM 908 C C . ASN A 1 57 ? 38.223 39.768 14.739 1.00 15.50 57 ASN A C 1
ATOM 909 O O . ASN A 1 57 ? 39.353 39.755 15.245 1.00 15.22 57 ASN A O 1
ATOM 920 N N . LYS A 1 58 ? 37.144 40.282 15.326 1.00 13.93 58 LYS A N 1
ATOM 921 C CA . LYS A 1 58 ? 37.214 40.759 16.730 1.00 12.72 58 LYS A CA 1
ATOM 922 C C . LYS A 1 58 ? 36.282 39.900 17.585 1.00 11.15 58 LYS A C 1
ATOM 923 O O . LYS A 1 58 ? 35.162 39.623 17.135 1.00 13.34 58 LYS A O 1
ATOM 942 N N . PHE A 1 59 ? 36.755 39.497 18.760 1.00 11.53 59 PHE A N 1
ATOM 943 C CA . PHE A 1 59 ? 35.946 38.661 19.678 1.00 12.45 59 PHE A CA 1
ATOM 944 C C . PHE A 1 59 ? 35.434 39.589 20.774 1.00 11.78 59 PHE A C 1
ATOM 945 O O . PHE A 1 59 ? 36.222 40.009 21.633 1.00 12.30 59 PHE A O 1
ATOM 962 N N . ILE A 1 60 ? 34.148 39.927 20.728 1.00 10.23 60 ILE A N 1
ATOM 963 C CA . ILE A 1 60 ? 33.621 40.925 21.698 1.00 11.25 60 ILE A CA 1
ATOM 964 C C . ILE A 1 60 ? 32.743 40.244 22.748 1.00 12.79 60 ILE A C 1
ATOM 965 O O . ILE A 1 60 ? 31.873 39.447 22.363 1.00 11.84 60 ILE A O 1
ATOM 981 N N . ILE A 1 61 ? 33.007 40.528 24.023 1.00 11.24 61 ILE A N 1
ATOM 982 C CA . ILE A 1 61 ? 32.115 40.033 25.105 1.00 10.97 61 ILE A CA 1
ATOM 983 C C . ILE A 1 61 ? 31.470 41.300 25.657 1.00 9.12 61 ILE A C 1
ATOM 984 O O . ILE A 1 61 ? 32.215 42.184 26.106 1.00 10.94 61 ILE A O 1
ATOM 1000 N N . VAL A 1 62 ? 30.147 41.393 25.587 1.00 10.06 62 VAL A N 1
ATOM 1001 C CA . VAL A 1 62 ? 29.499 42.681 25.954 1.00 11.60 62 VAL A CA 1
ATOM 1002 C C . VAL A 1 62 ? 28.343 42.453 26.922 1.00 10.54 62 VAL A C 1
ATOM 1003 O O . VAL A 1 62 ? 27.620 41.456 26.773 1.00 11.14 62 VAL A O 1
ATOM 1016 N N . THR A 1 63 ? 28.196 43.367 27.875 1.00 12.30 63 THR A N 1
ATOM 1017 C CA . THR A 1 63 ? 27.068 43.287 28.827 1.00 12.93 63 THR A CA 1
ATOM 1018 C C . THR A 1 63 ? 26.010 44.326 28.459 1.00 11.82 63 THR A C 1
ATOM 1019 O O . THR A 1 63 ? 26.241 45.101 27.522 1.00 12.88 63 THR A O 1
ATOM 1030 N N . GLY A 1 64 ? 24.896 44.322 29.184 1.00 14.03 64 GLY A N 1
ATOM 1031 C CA . GLY A 1 64 ? 23.861 45.345 28.980 1.00 13.51 64 GLY A CA 1
ATOM 1032 C C . GLY A 1 64 ? 23.823 46.281 30.177 1.00 13.27 64 GLY A C 1
ATOM 1033 O O . GLY A 1 64 ? 24.376 45.935 31.228 1.00 14.48 64 GLY A O 1
ATOM 1037 N N . PRO A 1 65 ? 23.171 47.450 30.057 1.00 13.01 65 PRO A N 1
ATOM 1038 C CA . PRO A 1 65 ? 23.077 48.395 31.170 1.00 15.75 65 PRO A CA 1
ATOM 1039 C C . PRO A 1 65 ? 22.412 47.779 32.409 1.00 13.41 65 PRO A C 1
ATOM 1040 O O . PRO A 1 65 ? 22.704 48.194 33.498 1.00 13.83 65 PRO A O 1
ATOM 1051 N N . LEU A 1 66 ? 21.531 46.799 32.203 1.00 15.05 66 LEU A N 1
ATOM 1052 C CA . LEU A 1 66 ? 20.814 46.175 33.345 1.00 15.83 66 LEU A CA 1
ATOM 1053 C C . LEU A 1 66 ? 21.587 44.952 33.863 1.00 15.39 66 LEU A C 1
ATOM 1054 O O . LEU A 1 66 ? 21.250 44.470 34.949 1.00 12.71 66 LEU A O 1
ATOM 1070 N N . THR A 1 67 ? 22.579 44.478 33.105 1.00 14.59 67 THR A N 1
ATOM 1071 C CA . THR A 1 67 ? 23.400 43.340 33.591 1.00 15.57 67 THR A CA 1
ATOM 1072 C C . THR A 1 67 ? 23.975 43.688 34.970 1.00 14.25 67 THR A C 1
ATOM 1073 O O . THR A 1 67 ? 24.657 44.719 35.073 1.00 13.43 67 THR A O 1
ATOM 1084 N N . GLY A 1 68 ? 23.698 42.860 35.980 1.00 14.18 68 GLY A N 1
ATOM 1085 C CA . GLY A 1 68 ? 24.269 43.076 37.325 1.00 13.61 68 GLY A CA 1
ATOM 1086 C C . GLY A 1 68 ? 23.428 43.968 38.223 1.00 17.53 68 GLY A C 1
ATOM 1087 O O . GLY A 1 68 ? 23.748 44.050 39.419 1.00 15.84 68 GLY A O 1
ATOM 1091 N N . ALA A 1 69 ? 22.410 44.629 37.669 1.00 16.60 69 ALA A N 1
ATOM 1092 C CA . ALA A 1 69 ? 21.506 45.475 38.480 1.00 16.00 69 ALA A CA 1
ATOM 1093 C C . ALA A 1 69 ? 20.517 44.594 39.248 1.00 15.18 69 ALA A C 1
ATOM 1094 O O . ALA A 1 69 ? 20.217 43.486 38.786 1.00 15.76 69 ALA A O 1
ATOM 1101 N N . PRO A 1 70 ? 20.004 45.051 40.409 1.00 18.95 70 PRO A N 1
ATOM 1102 C CA . PRO A 1 70 ? 19.069 44.259 41.211 1.00 16.71 70 PRO A CA 1
ATOM 1103 C C . PRO A 1 70 ? 17.679 44.223 40.564 1.00 16.32 70 PRO A C 1
ATOM 1104 O O . PRO A 1 70 ? 16.745 44.727 41.153 1.00 17.30 70 PRO A O 1
ATOM 1115 N N . VAL A 1 71 ? 17.594 43.641 39.366 1.00 16.05 71 VAL A N 1
ATOM 1116 C CA . VAL A 1 71 ? 16.292 43.484 38.659 1.00 15.91 71 VAL A CA 1
ATOM 1117 C C . VAL A 1 71 ? 16.233 42.029 38.186 1.00 14.37 71 VAL A C 1
ATOM 1118 O O . VAL A 1 71 ? 17.290 41.385 38.137 1.00 12.98 71 VAL A O 1
ATOM 1131 N N . PRO A 1 72 ? 15.050 41.475 37.857 1.00 15.02 72 PRO A N 1
ATOM 1132 C CA . PRO A 1 72 ? 14.964 40.053 37.499 1.00 14.07 72 PRO A CA 1
ATOM 1133 C C . PRO A 1 72 ? 15.712 39.622 36.222 1.00 13.32 72 PRO A C 1
ATOM 1134 O O . PRO A 1 72 ? 15.546 40.279 35.221 1.00 12.74 72 PRO A O 1
ATOM 1145 N N . THR A 1 73 ? 16.539 38.571 36.311 1.00 14.34 73 THR A N 1
ATOM 1146 C CA . THR A 1 73 ? 17.246 37.984 35.133 1.00 14.29 73 THR A CA 1
ATOM 1147 C C . THR A 1 73 ? 18.375 38.889 34.618 1.00 12.76 73 THR A C 1
ATOM 1148 O O . THR A 1 73 ? 18.599 38.888 33.404 1.00 13.53 73 THR A O 1
ATOM 1159 N N . SER A 1 74 ? 19.105 39.555 35.518 1.00 11.85 74 SER A N 1
ATOM 1160 C CA . SER A 1 74 ? 20.159 40.521 35.104 1.00 12.89 74 SER A CA 1
ATOM 1161 C C . SER A 1 74 ? 21.537 39.865 34.926 1.00 12.50 74 SER A C 1
ATOM 1162 O O . SER A 1 74 ? 22.537 40.593 34.956 1.00 12.37 74 SER A O 1
ATOM 1170 N N . GLY A 1 75 ? 21.583 38.550 34.708 1.00 12.45 75 GLY A N 1
ATOM 1171 C CA . GLY A 1 75 ? 22.878 37.860 34.567 1.00 12.69 75 GLY A CA 1
ATOM 1172 C C . GLY A 1 75 ? 23.264 37.640 33.114 1.00 12.31 75 GLY A C 1
ATOM 1173 O O . GLY A 1 75 ? 24.293 37.003 32.886 1.00 14.69 75 GLY A O 1
ATOM 1177 N N . ARG A 1 76 ? 22.498 38.196 32.169 1.00 11.08 76 ARG A N 1
ATOM 1178 C CA . ARG A 1 76 ? 22.733 37.903 30.727 1.00 10.40 76 ARG A CA 1
ATOM 1179 C C . ARG A 1 76 ? 23.816 38.783 30.089 1.00 11.93 76 ARG A C 1
ATOM 1180 O O . ARG A 1 76 ? 23.886 39.974 30.417 1.00 11.96 76 ARG A O 1
ATOM 1201 N N . PHE A 1 77 ? 24.622 38.185 29.210 1.00 11.39 77 PHE A N 1
ATOM 1202 C CA . PHE A 1 77 ? 25.654 38.933 28.452 1.00 10.92 77 PHE A CA 1
ATOM 1203 C C . PHE A 1 77 ? 25.765 38.235 27.097 1.00 10.38 77 PHE A C 1
ATOM 1204 O O . PHE A 1 77 ? 25.087 37.210 26.914 1.00 8.92 77 PHE A O 1
ATOM 1221 N N . MET A 1 78 ? 26.579 38.752 26.184 1.00 10.40 78 MET A N 1
ATOM 1222 C CA . MET A 1 78 ? 26.596 38.113 24.848 1.00 10.23 78 MET A CA 1
ATOM 1223 C C . MET A 1 78 ? 27.998 38.101 24.248 1.00 8.14 78 MET A C 1
ATOM 1224 O O . MET A 1 78 ? 28.830 38.917 24.668 1.00 11.33 78 MET A O 1
ATOM 1238 N N . VAL A 1 79 ? 28.230 37.158 23.344 1.00 9.27 79 VAL A N 1
ATOM 1239 C CA . VAL A 1 79 ? 29.501 37.140 22.578 1.00 10.78 79 VAL A CA 1
ATOM 1240 C C . VAL A 1 79 ? 29.123 37.645 21.184 1.00 11.31 79 VAL A C 1
ATOM 1241 O O . VAL A 1 79 ? 28.137 37.138 20.629 1.00 9.04 79 VAL A O 1
ATOM 1254 N N . VAL A 1 80 ? 29.846 38.643 20.681 1.00 11.54 80 VAL A N 1
ATOM 1255 C CA . VAL A 1 80 ? 29.558 39.198 19.329 1.00 10.29 80 VAL A CA 1
ATOM 1256 C C . VAL A 1 80 ? 30.842 39.127 18.498 1.00 9.26 80 VAL A C 1
ATOM 1257 O O . VAL A 1 80 ? 31.883 39.585 18.986 1.00 12.74 80 VAL A O 1
ATOM 1270 N N . THR A 1 81 ? 30.750 38.552 17.301 1.00 10.16 81 THR A N 1
ATOM 1271 C CA . THR A 1 81 ? 31.930 38.378 16.421 1.00 8.97 81 THR A CA 1
ATOM 1272 C C . THR A 1 81 ? 31.416 37.859 15.082 1.00 10.04 81 THR A C 1
ATOM 1273 O O . THR A 1 81 ? 30.237 37.490 15.023 1.00 12.29 81 THR A O 1
ATOM 1284 N N . LYS A 1 82 ? 32.264 37.830 14.054 1.00 12.82 82 LYS A N 1
ATOM 1285 C CA . LYS A 1 82 ? 31.783 37.194 12.800 1.00 14.63 82 LYS A CA 1
ATOM 1286 C C . LYS A 1 82 ? 31.658 35.692 13.076 1.00 13.84 82 LYS A C 1
ATOM 1287 O O . LYS A 1 82 ? 32.598 35.121 13.656 1.00 11.29 82 LYS A O 1
ATOM 1306 N N . ALA A 1 83 ? 30.535 35.095 12.678 1.00 10.98 83 ALA A N 1
ATOM 1307 C CA . ALA A 1 83 ? 30.260 33.666 12.957 1.00 10.81 83 ALA A CA 1
ATOM 1308 C C . ALA A 1 83 ? 30.841 32.781 11.853 1.00 12.25 83 ALA A C 1
ATOM 1309 O O . ALA A 1 83 ? 30.406 32.887 10.699 1.00 10.40 83 ALA A O 1
ATOM 1316 N N . PRO A 1 84 ? 31.810 31.907 12.183 1.00 10.51 84 PRO A N 1
ATOM 1317 C CA . PRO A 1 84 ? 32.445 31.057 11.175 1.00 12.46 84 PRO A CA 1
ATOM 1318 C C . PRO A 1 84 ? 31.581 29.897 10.642 1.00 12.67 84 PRO A C 1
ATOM 1319 O O . PRO A 1 84 ? 31.842 29.458 9.545 1.00 12.79 84 PRO A O 1
ATOM 1330 N N . LEU A 1 85 ? 30.589 29.443 11.413 1.00 11.19 85 LEU A N 1
ATOM 1331 C CA . LEU A 1 85 ? 29.718 28.356 10.894 1.00 9.63 85 LEU A CA 1
ATOM 1332 C C . LEU A 1 85 ? 28.814 28.897 9.783 1.00 10.63 85 LEU A C 1
ATOM 1333 O O . LEU A 1 85 ? 28.609 28.178 8.799 1.00 10.18 85 LEU A O 1
ATOM 1349 N N . THR A 1 86 ? 28.327 30.127 9.933 1.00 11.38 86 THR A N 1
ATOM 1350 C CA . THR A 1 86 ? 27.323 30.664 8.980 1.00 9.46 86 THR A CA 1
ATOM 1351 C C . THR A 1 86 ? 27.885 31.729 8.035 1.00 10.91 86 THR A C 1
ATOM 1352 O O . THR A 1 86 ? 27.301 31.905 6.961 1.00 12.79 86 THR A O 1
ATOM 1363 N N . GLY A 1 87 ? 28.961 32.412 8.419 1.00 11.31 87 GLY A N 1
ATOM 1364 C CA . GLY A 1 87 ? 29.434 33.548 7.605 1.00 10.53 87 GLY A CA 1
ATOM 1365 C C . GLY A 1 87 ? 28.625 34.796 7.918 1.00 13.20 87 GLY A C 1
ATOM 1366 O O . GLY A 1 87 ? 28.843 35.824 7.258 1.00 13.76 87 GLY A O 1
ATOM 1370 N N . THR A 1 88 ? 27.724 34.708 8.898 1.00 10.63 88 THR A N 1
ATOM 1371 C CA . THR A 1 88 ? 26.868 35.857 9.274 1.00 11.06 88 THR A CA 1
ATOM 1372 C C . THR A 1 88 ? 27.376 36.546 10.539 1.00 12.38 88 THR A C 1
ATOM 1373 O O . THR A 1 88 ? 28.452 36.176 11.034 1.00 9.68 88 THR A O 1
ATOM 1384 N N . ILE A 1 89 ? 26.620 37.530 11.019 1.00 11.40 89 ILE A N 1
ATOM 1385 C CA . ILE A 1 89 ? 26.962 38.141 12.329 1.00 11.38 89 ILE A CA 1
ATOM 1386 C C . ILE A 1 89 ? 26.828 37.041 13.380 1.00 9.00 89 ILE A C 1
ATOM 1387 O O . ILE A 1 89 ? 25.926 36.199 13.233 1.00 9.78 89 ILE A O 1
ATOM 1403 N N . GLY A 1 90 ? 27.687 37.031 14.379 1.00 10.43 90 GLY A N 1
ATOM 1404 C CA . GLY A 1 90 ? 27.540 36.102 15.508 1.00 8.70 90 GLY A CA 1
ATOM 1405 C C . GLY A 1 90 ? 27.013 36.821 16.729 1.00 9.91 90 GLY A C 1
ATOM 1406 O O . GLY A 1 90 ? 27.609 37.788 17.127 1.00 10.77 90 GLY A O 1
ATOM 1410 N N . ILE A 1 91 ? 25.898 36.341 17.260 1.00 8.14 91 ILE A N 1
ATOM 1411 C CA . ILE A 1 91 ? 25.245 36.974 18.421 1.00 9.23 91 ILE A CA 1
ATOM 1412 C C . ILE A 1 91 ? 24.758 35.839 19.333 1.00 9.39 91 ILE A C 1
ATOM 1413 O O . ILE A 1 91 ? 23.646 35.396 19.159 1.00 10.66 91 ILE A O 1
ATOM 1429 N N . SER A 1 92 ? 25.600 35.432 20.276 1.00 8.39 92 SER A N 1
ATOM 1430 C CA . SER A 1 92 ? 25.304 34.287 21.162 1.00 8.25 92 SER A CA 1
ATOM 1431 C C . SER A 1 92 ? 25.167 34.761 22.611 1.00 8.92 92 SER A C 1
ATOM 1432 O O . SER A 1 92 ? 26.004 35.536 23.045 1.00 10.70 92 SER A O 1
ATOM 1440 N N . ASN A 1 93 ? 24.119 34.299 23.291 1.00 9.93 93 ASN A N 1
ATOM 1441 C CA . ASN A 1 93 ? 23.791 34.840 24.634 1.00 7.38 93 ASN A CA 1
ATOM 1442 C C . ASN A 1 93 ? 24.106 33.811 25.723 1.00 9.93 93 ASN A C 1
ATOM 1443 O O . ASN A 1 93 ? 23.994 32.615 25.462 1.00 9.72 93 ASN A O 1
ATOM 1454 N N . SER A 1 94 ? 24.498 34.298 26.902 1.00 9.72 94 SER A N 1
ATOM 1455 C CA . SER A 1 94 ? 24.767 33.383 28.039 1.00 9.13 94 SER A CA 1
ATOM 1456 C C . SER A 1 94 ? 24.316 34.012 29.359 1.00 9.58 94 SER A C 1
ATOM 1457 O O . SER A 1 94 ? 24.228 35.243 29.437 1.00 9.98 94 SER A O 1
ATOM 1465 N N . GLY A 1 95 ? 24.047 33.165 30.351 1.00 11.68 95 GLY A N 1
ATOM 1466 C CA . GLY A 1 95 ? 23.647 33.664 31.676 1.00 10.28 95 GLY A CA 1
ATOM 1467 C C . GLY A 1 95 ? 24.651 33.221 32.721 1.00 9.37 95 GLY A C 1
ATOM 1468 O O . GLY A 1 95 ? 25.853 33.391 32.487 1.00 10.98 95 GLY A O 1
ATOM 1472 N N . GLY A 1 96 ? 24.163 32.663 33.825 1.00 11.99 96 GLY A N 1
ATOM 1473 C CA . GLY A 1 96 ? 25.054 32.260 34.924 1.00 12.68 96 GLY A CA 1
ATOM 1474 C C . GLY A 1 96 ? 25.482 33.444 35.778 1.00 13.02 96 GLY A C 1
ATOM 1475 O O . GLY A 1 96 ? 24.599 34.184 36.227 1.00 13.77 96 GLY A O 1
ATOM 1479 N N . LYS A 1 97 ? 26.794 33.619 35.969 1.00 10.60 97 LYS A N 1
ATOM 1480 C CA . LYS A 1 97 ? 27.302 34.691 36.865 1.00 10.78 97 LYS A CA 1
ATOM 1481 C C . LYS A 1 97 ? 28.477 35.454 36.241 1.00 9.97 97 LYS A C 1
ATOM 1482 O O . LYS A 1 97 ? 28.680 36.608 36.634 1.00 10.94 97 LYS A O 1
ATOM 1501 N N . TRP A 1 98 ? 29.227 34.828 35.335 1.00 11.27 98 TRP A N 1
ATOM 1502 C CA . TRP A 1 98 ? 30.461 35.452 34.774 1.00 13.60 98 TRP A CA 1
ATOM 1503 C C . TRP A 1 98 ? 30.243 36.907 34.344 1.00 13.64 98 TRP A C 1
ATOM 1504 O O . TRP A 1 98 ? 31.046 37.759 34.745 1.00 12.78 98 TRP A O 1
ATOM 1525 N N . GLY A 1 99 ? 29.215 37.170 33.539 1.00 14.36 99 GLY A N 1
ATOM 1526 C CA . GLY A 1 99 ? 29.003 38.528 32.999 1.00 12.45 99 GLY A CA 1
ATOM 1527 C C . GLY A 1 99 ? 28.714 39.547 34.084 1.00 13.56 99 GLY A C 1
ATOM 1528 O O . GLY A 1 99 ? 28.983 40.734 33.865 1.00 12.94 99 GLY A O 1
ATOM 1532 N N . VAL A 1 100 ? 28.184 39.092 35.215 1.00 12.73 100 VAL A N 1
ATOM 1533 C CA . VAL A 1 100 ? 27.881 40.017 36.340 1.00 11.33 100 VAL A CA 1
ATOM 1534 C C . VAL A 1 100 ? 29.202 40.375 37.033 1.00 13.25 100 VAL A C 1
ATOM 1535 O O . VAL A 1 100 ? 29.369 41.534 37.420 1.00 15.94 100 VAL A O 1
ATOM 1548 N N . ASP A 1 101 ? 30.117 39.412 37.138 1.00 14.29 101 ASP A N 1
ATOM 1549 C CA . ASP A 1 101 ? 31.442 39.739 37.729 1.00 12.69 101 ASP A CA 1
ATOM 1550 C C . ASP A 1 101 ? 32.182 40.726 36.816 1.00 12.57 101 ASP A C 1
ATOM 1551 O O . ASP A 1 101 ? 32.830 41.640 37.336 1.00 13.04 101 ASP A O 1
ATOM 1560 N N . LEU A 1 102 ? 32.085 40.533 35.501 1.00 14.54 102 LEU A N 1
ATOM 1561 C CA . LEU A 1 102 ? 32.725 41.485 34.553 1.00 12.13 102 LEU A CA 1
ATOM 1562 C C . LEU A 1 102 ? 32.151 42.889 34.786 1.00 12.61 102 LEU A C 1
ATOM 1563 O O . LEU A 1 102 ? 32.929 43.846 34.875 1.00 12.56 102 LEU A O 1
ATOM 1579 N N . LYS A 1 103 ? 30.828 42.994 34.871 1.00 11.89 103 LYS A N 1
ATOM 1580 C CA . LYS A 1 103 ? 30.176 44.311 35.074 1.00 13.28 103 LYS A CA 1
ATOM 1581 C C . LYS A 1 103 ? 30.566 44.858 36.454 1.00 13.57 103 LYS A C 1
ATOM 1582 O O . LYS A 1 103 ? 30.827 46.063 36.564 1.00 14.85 103 LYS A O 1
ATOM 1601 N N . LYS A 1 104 ? 30.653 43.997 37.465 1.00 12.85 104 LYS A N 1
ATOM 1602 C CA . LYS A 1 104 ? 31.040 44.460 38.827 1.00 14.38 104 LYS A CA 1
ATOM 1603 C C . LYS A 1 104 ? 32.539 44.787 38.870 1.00 16.83 104 LYS A C 1
ATOM 1604 O O . LYS A 1 104 ? 32.959 45.453 39.824 1.00 18.02 104 LYS A O 1
ATOM 1623 N N . ALA A 1 105 ? 33.302 44.342 37.874 1.00 16.12 105 ALA A N 1
ATOM 1624 C CA . ALA A 1 105 ? 34.751 44.661 37.814 1.00 13.57 105 ALA A CA 1
ATOM 1625 C C . ALA A 1 105 ? 34.959 46.032 37.161 1.00 14.99 105 ALA A C 1
ATOM 1626 O O . ALA A 1 105 ? 36.107 46.480 37.111 1.00 15.83 105 ALA A O 1
ATOM 1633 N N . GLY A 1 106 ? 33.888 46.652 36.656 1.00 15.81 106 GLY A N 1
ATOM 1634 C CA . GLY A 1 106 ? 33.984 48.012 36.087 1.00 16.49 106 GLY A CA 1
ATOM 1635 C C . GLY A 1 106 ? 33.980 48.038 34.568 1.00 16.34 106 GLY A C 1
ATOM 1636 O O . GLY A 1 106 ? 34.205 49.121 34.006 1.00 15.39 106 GLY A O 1
ATOM 1640 N N . TRP A 1 107 ? 33.719 46.898 33.925 1.00 14.26 107 TRP A N 1
ATOM 1641 C CA . TRP A 1 107 ? 33.789 46.825 32.441 1.00 13.29 107 TRP A CA 1
ATOM 1642 C C . TRP A 1 107 ? 32.416 46.535 31.829 1.00 14.18 107 TRP A C 1
ATOM 1643 O O . TRP A 1 107 ? 31.748 45.603 32.288 1.00 13.57 107 TRP A O 1
ATOM 1664 N N . ASP A 1 108 ? 32.045 47.304 30.808 1.00 13.39 108 ASP A N 1
ATOM 1665 C CA . ASP A 1 108 ? 30.774 47.042 30.090 1.00 13.63 108 ASP A CA 1
ATOM 1666 C C . ASP A 1 108 ? 31.039 46.061 28.953 1.00 13.60 108 ASP A C 1
ATOM 1667 O O . ASP A 1 108 ? 30.104 45.340 28.569 1.00 11.71 108 ASP A O 1
ATOM 1676 N N . MET A 1 109 ? 32.275 46.020 28.462 1.00 12.51 109 MET A N 1
ATOM 1677 C CA . MET A 1 109 ? 32.543 45.216 27.249 1.00 11.55 109 MET A CA 1
ATOM 1678 C C . MET A 1 109 ? 34.035 44.910 27.117 1.00 13.22 109 MET A C 1
ATOM 1679 O O . MET A 1 109 ? 34.844 45.719 27.597 1.00 12.65 109 MET A O 1
ATOM 1693 N N . ILE A 1 110 ? 34.367 43.765 26.524 1.00 11.39 110 ILE A N 1
ATOM 1694 C CA . ILE A 1 110 ? 35.789 43.433 26.245 1.00 10.96 110 ILE A CA 1
ATOM 1695 C C . ILE A 1 110 ? 35.923 43.268 24.732 1.00 12.68 110 ILE A C 1
ATOM 1696 O O . ILE A 1 110 ? 35.095 42.552 24.151 1.00 13.48 110 ILE A O 1
ATOM 1712 N N . ILE A 1 111 ? 36.902 43.934 24.120 1.00 11.49 111 ILE A N 1
ATOM 1713 C CA . ILE A 1 111 ? 37.168 43.730 22.669 1.00 12.94 111 ILE A CA 1
ATOM 1714 C C . ILE A 1 111 ? 38.520 43.019 22.558 1.00 12.70 111 ILE A C 1
ATOM 1715 O O . ILE A 1 111 ? 39.527 43.609 22.974 1.00 12.74 111 ILE A O 1
ATOM 1731 N N . VAL A 1 112 ? 38.520 41.788 22.055 1.00 11.72 112 VAL A N 1
ATOM 1732 C CA . VAL A 1 112 ? 39.753 41.017 21.909 1.00 12.45 112 VAL A CA 1
ATOM 1733 C C . VAL A 1 112 ? 40.174 41.039 20.448 1.00 11.64 112 VAL A C 1
ATOM 1734 O O . VAL A 1 112 ? 39.394 40.645 19.567 1.00 13.63 112 VAL A O 1
ATOM 1747 N N . GLU A 1 113 ? 41.413 41.484 20.216 1.00 12.31 113 GLU A N 1
ATOM 1748 C CA . GLU A 1 113 ? 41.887 41.668 18.825 1.00 12.77 113 GLU A CA 1
ATOM 1749 C C . GLU A 1 113 ? 43.066 40.769 18.457 1.00 14.49 113 GLU A C 1
ATOM 1750 O O . GLU A 1 113 ? 43.822 40.381 19.364 1.00 15.00 113 GLU A O 1
ATOM 1762 N N . ASP A 1 114 ? 43.189 40.455 17.171 1.00 13.35 114 ASP A N 1
ATOM 1763 C CA . ASP A 1 114 ? 44.365 39.710 16.655 1.00 15.44 114 ASP A CA 1
ATOM 1764 C C . ASP A 1 114 ? 44.505 38.320 17.278 1.00 14.63 114 ASP A C 1
ATOM 1765 O O . ASP A 1 114 ? 43.498 37.747 17.700 1.00 13.21 114 ASP A O 1
ATOM 1774 N N . LYS A 1 115 ? 45.735 37.814 17.308 1.00 15.64 115 LYS A N 1
ATOM 1775 C CA . LYS A 1 115 ? 45.956 36.434 17.801 1.00 16.63 115 LYS A CA 1
ATOM 1776 C C . LYS A 1 115 ? 47.248 36.363 18.616 1.00 16.68 115 LYS A C 1
ATOM 1777 O O . LYS A 1 115 ? 48.248 36.957 18.191 1.00 18.43 115 LYS A O 1
ATOM 1796 N N . ALA A 1 116 ? 47.208 35.657 19.739 1.00 16.48 116 ALA A N 1
ATOM 1797 C CA . ALA A 1 116 ? 48.425 35.449 20.556 1.00 15.00 116 ALA A CA 1
ATOM 1798 C C . ALA A 1 116 ? 49.301 34.405 19.861 1.00 18.57 116 ALA A C 1
ATOM 1799 O O . ALA A 1 116 ? 48.752 33.514 19.196 1.00 17.89 116 ALA A O 1
ATOM 1806 N N . ASP A 1 117 ? 50.622 34.529 20.003 1.00 19.13 117 ASP A N 1
ATOM 1807 C CA . ASP A 1 117 ? 51.538 33.607 19.281 1.00 23.32 117 ASP A CA 1
ATOM 1808 C C . ASP A 1 117 ? 51.569 32.250 19.990 1.00 22.86 117 ASP A C 1
ATOM 1809 O O . ASP A 1 117 ? 52.143 31.311 19.425 1.00 26.31 117 ASP A O 1
ATOM 1818 N N . SER A 1 118 ? 50.966 32.166 21.172 1.00 19.14 118 SER A N 1
ATOM 1819 C CA . SER A 1 118 ? 50.887 30.885 21.915 1.00 20.15 118 SER A CA 1
ATOM 1820 C C . SER A 1 118 ? 49.646 30.924 22.813 1.00 18.43 118 SER A C 1
ATOM 1821 O O . SER A 1 118 ? 49.191 32.033 23.133 1.00 17.19 118 SER A O 1
ATOM 1829 N N . PRO A 1 119 ? 49.079 29.769 23.227 1.00 19.82 119 PRO A N 1
ATOM 1830 C CA . PRO A 1 119 ? 47.852 29.766 24.023 1.00 14.41 119 PRO A CA 1
ATOM 1831 C C . PRO A 1 119 ? 48.011 30.633 25.278 1.00 15.46 119 PRO A C 1
ATOM 1832 O O . PRO A 1 119 ? 48.999 30.493 25.969 1.00 16.45 119 PRO A O 1
ATOM 1843 N N . VAL A 1 120 ? 47.033 31.502 25.535 1.00 13.83 120 VAL A N 1
ATOM 1844 C CA . VAL A 1 120 ? 47.084 32.371 26.740 1.00 14.15 120 VAL A CA 1
ATOM 1845 C C . VAL A 1 120 ? 45.711 32.420 27.409 1.00 13.68 120 VAL A C 1
ATOM 1846 O O . VAL A 1 120 ? 44.747 31.900 26.826 1.00 13.12 120 VAL A O 1
ATOM 1859 N N . TYR A 1 121 ? 45.651 33.000 28.603 1.00 13.36 121 TYR A N 1
ATOM 1860 C CA . TYR A 1 121 ? 44.345 33.238 29.263 1.00 13.81 121 TYR A CA 1
ATOM 1861 C C . TYR A 1 121 ? 44.390 34.672 29.809 1.00 14.23 121 TYR A C 1
ATOM 1862 O O . TYR A 1 121 ? 45.493 35.206 30.009 1.00 14.76 121 TYR A O 1
ATOM 1880 N N . ILE A 1 122 ? 43.223 35.283 29.998 1.00 13.13 122 ILE A N 1
ATOM 1881 C CA . ILE A 1 122 ? 43.164 36.676 30.520 1.00 12.44 122 ILE A CA 1
ATOM 1882 C C . ILE A 1 122 ? 42.652 36.627 31.962 1.00 12.49 122 ILE A C 1
ATOM 1883 O O . ILE A 1 122 ? 41.648 35.942 32.210 1.00 12.86 122 ILE A O 1
ATOM 1899 N N . GLU A 1 123 ? 43.348 37.311 32.870 1.00 13.21 123 GLU A N 1
ATOM 1900 C CA . GLU A 1 123 ? 42.977 37.296 34.307 1.00 13.45 123 GLU A CA 1
ATOM 1901 C C . GLU A 1 123 ? 42.545 38.701 34.734 1.00 13.86 123 GLU A C 1
ATOM 1902 O O . GLU A 1 123 ? 43.378 39.613 34.676 1.00 14.19 123 GLU A O 1
ATOM 1914 N N . ILE A 1 124 ? 41.288 38.848 35.154 1.00 14.47 124 ILE A N 1
ATOM 1915 C CA . ILE A 1 124 ? 40.763 40.195 35.506 1.00 12.90 124 ILE A CA 1
ATOM 1916 C C . ILE A 1 124 ? 40.325 40.235 36.966 1.00 14.17 124 ILE A C 1
ATOM 1917 O O . ILE A 1 124 ? 39.556 39.349 37.374 1.00 14.04 124 ILE A O 1
ATOM 1933 N N . VAL A 1 125 ? 40.824 41.215 37.713 1.00 13.76 125 VAL A N 1
ATOM 1934 C CA . VAL A 1 125 ? 40.322 41.448 39.091 1.00 15.94 125 VAL A CA 1
ATOM 1935 C C . VAL A 1 125 ? 40.039 42.949 39.133 1.00 17.11 125 VAL A C 1
ATOM 1936 O O . VAL A 1 125 ? 41.006 43.720 39.227 1.00 16.28 125 VAL A O 1
ATOM 1949 N N . ASP A 1 126 ? 38.773 43.333 38.998 1.00 14.63 126 ASP A N 1
ATOM 1950 C CA . ASP A 1 126 ? 38.427 44.775 38.910 1.00 16.04 126 ASP A CA 1
ATOM 1951 C C . ASP A 1 126 ? 39.210 45.385 37.739 1.00 16.24 126 ASP A C 1
ATOM 1952 O O . ASP A 1 126 ? 39.076 44.881 36.617 1.00 14.24 126 ASP A O 1
ATOM 1961 N N . ASP A 1 127 ? 40.023 46.414 38.000 1.00 17.04 127 ASP A N 1
ATOM 1962 C CA . ASP A 1 127 ? 40.744 47.103 36.896 1.00 16.34 127 ASP A CA 1
ATOM 1963 C C . ASP A 1 127 ? 42.101 46.446 36.608 1.00 18.75 127 ASP A C 1
ATOM 1964 O O . ASP A 1 127 ? 42.781 46.901 35.682 1.00 21.15 127 ASP A O 1
ATOM 1973 N N . LYS A 1 128 ? 42.471 45.420 37.374 1.00 19.06 128 LYS A N 1
ATOM 1974 C CA . LYS A 1 128 ? 43.751 44.703 37.123 1.00 19.75 128 LYS A CA 1
ATOM 1975 C C . LYS A 1 128 ? 43.541 43.642 36.038 1.00 18.58 128 LYS A C 1
ATOM 1976 O O . LYS A 1 128 ? 42.723 42.738 36.257 1.00 15.87 128 LYS A O 1
ATOM 1995 N N . VAL A 1 129 ? 44.267 43.753 34.927 1.00 16.38 129 VAL A N 1
ATOM 1996 C CA . VAL A 1 129 ? 44.098 42.803 33.792 1.00 15.28 129 VAL A CA 1
ATOM 1997 C C . VAL A 1 129 ? 45.478 42.295 33.369 1.00 17.84 129 VAL A C 1
ATOM 1998 O O . VAL A 1 129 ? 46.370 43.129 33.138 1.00 16.78 129 VAL A O 1
ATOM 2011 N N . GLU A 1 130 ? 45.627 40.977 33.256 1.00 15.83 130 GLU A N 1
ATOM 2012 C CA . GLU A 1 130 ? 46.923 40.397 32.829 1.00 16.52 130 GLU A CA 1
ATOM 2013 C C . GLU A 1 130 ? 46.727 39.304 31.782 1.00 16.69 130 GLU A C 1
ATOM 2014 O O . GLU A 1 130 ? 45.685 38.624 31.826 1.00 16.65 130 GLU A O 1
ATOM 2026 N N . ILE A 1 131 ? 47.685 39.170 30.869 1.00 16.40 131 ILE A N 1
ATOM 2027 C CA . ILE A 1 131 ? 47.667 38.053 29.884 1.00 16.01 131 ILE A CA 1
ATOM 2028 C C . ILE A 1 131 ? 48.706 37.046 30.384 1.00 16.82 131 ILE A C 1
ATOM 2029 O O . ILE A 1 131 ? 49.823 37.482 30.703 1.00 17.82 131 ILE A O 1
ATOM 2045 N N . LYS A 1 132 ? 48.348 35.763 30.460 1.00 17.54 132 LYS A N 1
ATOM 2046 C CA . LYS A 1 132 ? 49.278 34.767 31.056 1.00 18.17 132 LYS A CA 1
ATOM 2047 C C . LYS A 1 132 ? 49.361 33.510 30.189 1.00 17.94 132 LYS A C 1
ATOM 2048 O O . LYS A 1 132 ? 48.422 33.255 29.423 1.00 15.92 132 LYS A O 1
ATOM 2067 N N . ASP A 1 133 ? 50.439 32.746 30.353 1.00 17.82 133 ASP A N 1
ATOM 2068 C CA . ASP A 1 133 ? 50.655 31.518 29.547 1.00 20.23 133 ASP A CA 1
ATOM 2069 C C . ASP A 1 133 ? 49.607 30.463 29.912 1.00 16.85 133 ASP A C 1
ATOM 2070 O O . ASP A 1 133 ? 49.434 30.196 31.104 1.00 17.33 133 ASP A O 1
ATOM 2079 N N . ALA A 1 134 ? 48.967 29.874 28.900 1.00 15.98 134 ALA A N 1
ATOM 2080 C CA . ALA A 1 134 ? 47.920 28.852 29.144 1.00 15.93 134 ALA A CA 1
ATOM 2081 C C . ALA A 1 134 ? 48.361 27.486 28.607 1.00 17.79 134 ALA A C 1
ATOM 2082 O O . ALA A 1 134 ? 47.493 26.635 28.383 1.00 14.60 134 ALA A O 1
ATOM 2089 N N . SER A 1 135 ? 49.669 27.282 28.430 1.00 17.57 135 SER A N 1
ATOM 2090 C CA . SER A 1 135 ? 50.176 26.016 27.840 1.00 21.16 135 SER A CA 1
ATOM 2091 C C . SER A 1 135 ? 49.772 24.804 28.692 1.00 22.99 135 SER A C 1
ATOM 2092 O O . SER A 1 135 ? 49.611 23.715 28.117 1.00 22.81 135 SER A O 1
ATOM 2100 N N . GLN A 1 136 ? 49.627 24.987 30.004 1.00 17.82 136 GLN A N 1
ATOM 2101 C CA . GLN A 1 136 ? 49.301 23.847 30.902 1.00 21.40 136 GLN A CA 1
ATOM 2102 C C . GLN A 1 136 ? 47.783 23.637 30.976 1.00 20.99 136 GLN A C 1
ATOM 2103 O O . GLN A 1 136 ? 47.360 22.657 31.604 1.00 20.96 136 GLN A O 1
ATOM 2117 N N . LEU A 1 137 ? 47.006 24.536 30.369 1.00 16.97 137 LEU A N 1
ATOM 2118 C CA . LEU A 1 137 ? 45.527 24.384 30.353 1.00 16.07 137 LEU A CA 1
ATOM 2119 C C . LEU A 1 137 ? 45.080 23.870 28.979 1.00 14.47 137 LEU A C 1
ATOM 2120 O O . LEU A 1 137 ? 44.079 23.138 28.922 1.00 16.49 137 LEU A O 1
ATOM 2136 N N . TRP A 1 138 ? 45.798 24.252 27.920 1.00 14.17 138 TRP A N 1
ATOM 2137 C CA . TRP A 1 138 ? 45.409 23.862 26.538 1.00 17.75 138 TRP A CA 1
ATOM 2138 C C . TRP A 1 138 ? 45.122 22.359 26.462 1.00 16.75 138 TRP A C 1
ATOM 2139 O O . TRP A 1 138 ? 45.986 21.575 26.885 1.00 14.62 138 TRP A O 1
ATOM 2160 N N . GLY A 1 139 ? 43.949 21.986 25.941 1.00 14.23 139 GLY A N 1
ATOM 2161 C CA . GLY A 1 139 ? 43.594 20.562 25.786 1.00 13.45 139 GLY A CA 1
ATOM 2162 C C . GLY A 1 139 ? 42.611 20.088 26.842 1.00 15.03 139 GLY A C 1
ATOM 2163 O O . GLY A 1 139 ? 42.033 19.006 26.659 1.00 16.35 139 GLY A O 1
ATOM 2167 N N . LYS A 1 140 ? 42.398 20.882 27.889 1.00 16.28 140 LYS A N 1
ATOM 2168 C CA . LYS A 1 140 ? 41.543 20.427 29.016 1.00 15.66 140 LYS A CA 1
ATOM 2169 C C . LYS A 1 140 ? 40.066 20.758 28.775 1.00 14.55 140 LYS A C 1
ATOM 2170 O O . LYS A 1 140 ? 39.786 21.793 28.160 1.00 12.95 140 LYS A O 1
ATOM 2189 N N . VAL A 1 141 ? 39.176 19.906 29.289 1.00 16.02 141 VAL A N 1
ATOM 2190 C CA . VAL A 1 141 ? 37.711 20.144 29.163 1.00 12.53 141 VAL A CA 1
ATOM 2191 C C . VAL A 1 141 ? 37.310 21.318 30.064 1.00 12.49 141 VAL A C 1
ATOM 2192 O O . VAL A 1 141 ? 38.114 21.709 30.921 1.00 13.55 141 VAL A O 1
ATOM 2205 N N . THR A 1 142 ? 36.088 21.822 29.895 1.00 11.62 142 THR A N 1
ATOM 2206 C CA . THR A 1 142 ? 35.617 23.013 30.651 1.00 14.05 142 THR A CA 1
ATOM 2207 C C . THR A 1 142 ? 35.831 22.851 32.162 1.00 13.34 142 THR A C 1
ATOM 2208 O O . THR A 1 142 ? 36.400 23.767 32.768 1.00 14.13 142 THR A O 1
ATOM 2219 N N . SER A 1 143 ? 35.375 21.741 32.742 1.00 13.41 143 SER A N 1
ATOM 2220 C CA . SER A 1 143 ? 35.447 21.563 34.220 1.00 13.30 143 SER A CA 1
ATOM 2221 C C . SER A 1 143 ? 36.901 21.567 34.708 1.00 15.94 143 SER A C 1
ATOM 2222 O O . SER A 1 143 ? 37.167 22.206 35.734 1.00 14.25 143 SER A O 1
ATOM 2230 N N . GLU A 1 144 ? 37.783 20.866 33.999 1.00 14.89 144 GLU A N 1
ATOM 2231 C CA . GLU A 1 144 ? 39.203 20.766 34.421 1.00 14.54 144 GLU A CA 1
ATOM 2232 C C . GLU A 1 144 ? 39.870 22.120 34.189 1.00 13.70 144 GLU A C 1
ATOM 2233 O O . GLU A 1 144 ? 40.661 22.549 35.045 1.00 15.25 144 GLU A O 1
ATOM 2245 N N . THR A 1 145 ? 39.565 22.756 33.061 1.00 12.67 145 THR A N 1
ATOM 2246 C CA . THR A 1 145 ? 40.100 24.119 32.817 1.00 13.80 145 THR A CA 1
ATOM 2247 C C . THR A 1 145 ? 39.698 25.008 33.997 1.00 12.68 145 THR A C 1
ATOM 2248 O O . THR A 1 145 ? 40.553 25.755 34.495 1.00 13.87 145 THR A O 1
ATOM 2259 N N . THR A 1 146 ? 38.440 24.912 34.430 1.00 11.52 146 THR A N 1
ATOM 2260 C CA . THR A 1 146 ? 37.938 25.786 35.522 1.00 12.82 146 THR A CA 1
ATOM 2261 C C . THR A 1 146 ? 38.655 25.445 36.838 1.00 15.55 146 THR A C 1
ATOM 2262 O O . THR A 1 146 ? 39.059 26.374 37.548 1.00 15.11 146 THR A O 1
ATOM 2273 N N . LYS A 1 147 ? 38.780 24.155 37.148 1.00 16.33 147 LYS A N 1
ATOM 2274 C CA . LYS A 1 147 ? 39.404 23.750 38.434 1.00 15.20 147 LYS A CA 1
ATOM 2275 C C . LYS A 1 147 ? 40.865 24.207 38.458 1.00 16.12 147 LYS A C 1
ATOM 2276 O O . LYS A 1 147 ? 41.309 24.699 39.499 1.00 16.72 147 LYS A O 1
ATOM 2295 N N . GLU A 1 148 ? 41.575 24.023 37.347 1.00 15.83 148 GLU A N 1
ATOM 2296 C CA . GLU A 1 148 ? 43.010 24.401 37.295 1.00 15.33 148 GLU A CA 1
ATOM 2297 C C . GLU A 1 148 ? 43.150 25.917 37.498 1.00 14.53 148 GLU A C 1
ATOM 2298 O O . GLU A 1 148 ? 44.091 26.342 38.194 1.00 15.00 148 GLU A O 1
ATOM 2310 N N . LEU A 1 149 ? 42.241 26.699 36.913 1.00 14.58 149 LEU A N 1
ATOM 2311 C CA . LEU A 1 149 ? 42.336 28.179 37.025 1.00 13.08 149 LEU A CA 1
ATOM 2312 C C . LEU A 1 149 ? 41.965 28.604 38.450 1.00 15.74 149 LEU A C 1
ATOM 2313 O O . LEU A 1 149 ? 42.519 29.602 38.928 1.00 16.01 149 LEU A O 1
ATOM 2329 N N . GLU A 1 150 ? 41.069 27.856 39.097 1.00 16.97 150 GLU A N 1
ATOM 2330 C CA . GLU A 1 150 ? 40.664 28.181 40.491 1.00 18.14 150 GLU A CA 1
ATOM 2331 C C . GLU A 1 150 ? 41.879 28.041 41.419 1.00 15.10 150 GLU A C 1
ATOM 2332 O O . GLU A 1 150 ? 41.917 28.715 42.451 1.00 17.23 150 GLU A O 1
ATOM 2344 N N . LYS A 1 151 ? 42.833 27.193 41.043 1.00 17.58 151 LYS A N 1
ATOM 2345 C CA . LYS A 1 151 ? 44.021 26.971 41.907 1.00 18.19 151 LYS A CA 1
ATOM 2346 C C . LYS A 1 151 ? 44.966 28.169 41.805 1.00 16.80 151 LYS A C 1
ATOM 2347 O O . LYS A 1 151 ? 45.724 28.394 42.761 1.00 18.64 151 LYS A O 1
ATOM 2366 N N . ILE A 1 152 ? 44.897 28.928 40.713 1.00 16.05 152 ILE A N 1
ATOM 2367 C CA . ILE A 1 152 ? 45.918 30.002 40.516 1.00 17.22 152 ILE A CA 1
ATOM 2368 C C . ILE A 1 152 ? 45.267 31.371 40.284 1.00 18.16 152 ILE A C 1
ATOM 2369 O O . ILE A 1 152 ? 45.971 32.274 39.806 1.00 16.87 152 ILE A O 1
ATOM 2385 N N . THR A 1 153 ? 43.990 31.520 40.631 1.00 16.73 153 THR A N 1
ATOM 2386 C CA . THR A 1 153 ? 43.314 32.836 40.495 1.00 16.85 153 THR A CA 1
ATOM 2387 C C . THR A 1 153 ? 42.685 33.225 41.833 1.00 15.77 153 THR A C 1
ATOM 2388 O O . THR A 1 153 ? 42.577 32.361 42.714 1.00 15.00 153 THR A O 1
ATOM 2399 N N . GLU A 1 154 ? 42.283 34.487 41.952 1.00 16.27 154 GLU A N 1
ATOM 2400 C CA . GLU A 1 154 ? 41.710 34.976 43.229 1.00 17.25 154 GLU A CA 1
ATOM 2401 C C . GLU A 1 154 ? 40.409 34.236 43.526 1.00 15.52 154 GLU A C 1
ATOM 2402 O O . GLU A 1 154 ? 39.629 34.004 42.592 1.00 17.31 154 GLU A O 1
ATOM 2414 N N . ASN A 1 155 ? 40.199 33.900 44.793 1.00 15.32 155 ASN A N 1
ATOM 2415 C CA . ASN A 1 155 ? 38.941 33.226 45.194 1.00 17.13 155 ASN A CA 1
ATOM 2416 C C . ASN A 1 155 ? 37.748 34.025 44.655 1.00 15.68 155 ASN A C 1
ATOM 2417 O O . ASN A 1 155 ? 37.861 35.258 44.601 1.00 16.31 155 ASN A O 1
ATOM 2428 N N . LYS A 1 156 ? 36.679 33.332 44.253 1.00 15.63 156 LYS A N 1
ATOM 2429 C CA . LYS A 1 156 ? 35.423 33.981 43.777 1.00 18.49 156 LYS A CA 1
ATOM 2430 C C . LYS A 1 156 ? 35.530 34.436 42.315 1.00 16.49 156 LYS A C 1
ATOM 2431 O O . LYS A 1 156 ? 34.583 35.078 41.839 1.00 17.73 156 LYS A O 1
ATOM 2450 N N . SER A 1 157 ? 36.623 34.098 41.635 1.00 13.16 157 SER A N 1
ATOM 2451 C CA . SER A 1 157 ? 36.736 34.440 40.196 1.00 16.08 157 SER A CA 1
ATOM 2452 C C . SER A 1 157 ? 35.807 33.528 39.385 1.00 12.61 157 SER A C 1
ATOM 2453 O O . SER A 1 157 ? 35.671 32.351 39.756 1.00 17.50 157 SER A O 1
ATOM 2461 N N . LYS A 1 158 ? 35.160 34.070 38.353 1.00 13.26 158 LYS A N 1
ATOM 2462 C CA . LYS A 1 158 ? 34.310 33.238 37.460 1.00 11.17 158 LYS A CA 1
ATOM 2463 C C . LYS A 1 158 ? 35.124 32.902 36.208 1.00 13.61 158 LYS A C 1
ATOM 2464 O O . LYS A 1 158 ? 35.991 33.706 35.833 1.00 12.09 158 LYS A O 1
ATOM 2483 N N . VAL A 1 159 ? 34.837 31.759 35.583 1.00 12.08 159 VAL A N 1
ATOM 2484 C CA . VAL A 1 159 ? 35.683 31.317 34.438 1.00 13.41 159 VAL A CA 1
ATOM 2485 C C . VAL A 1 159 ? 34.879 31.221 33.141 1.00 11.73 159 VAL A C 1
ATOM 2486 O O . VAL A 1 159 ? 33.836 30.555 33.142 1.00 11.36 159 VAL A O 1
ATOM 2499 N N . LEU A 1 160 ? 35.366 31.877 32.093 1.00 11.04 160 LEU A N 1
ATOM 2500 C CA . LEU A 1 160 ? 34.755 31.734 30.751 1.00 9.94 160 LEU A CA 1
ATOM 2501 C C . LEU A 1 160 ? 35.839 31.070 29.906 1.00 12.21 160 LEU A C 1
ATOM 2502 O O . LEU A 1 160 ? 36.999 31.495 30.010 1.00 13.40 160 LEU A O 1
ATOM 2518 N N . CYS A 1 161 ? 35.488 30.047 29.133 1.00 11.35 161 CYS A N 1
ATOM 2519 C CA . CYS A 1 161 ? 36.572 29.344 28.417 1.00 10.28 161 CYS A CA 1
ATOM 2520 C C . CYS A 1 161 ? 36.056 28.546 27.225 1.00 10.12 161 CYS A C 1
ATOM 2521 O O . CYS A 1 161 ? 34.832 28.447 27.050 1.00 13.01 161 CYS A O 1
ATOM 2529 N N . ILE A 1 162 ? 36.986 28.047 26.420 1.00 12.38 162 ILE A N 1
ATOM 2530 C CA . ILE A 1 162 ? 36.603 27.138 25.310 1.00 10.69 162 ILE A CA 1
ATOM 2531 C C . ILE A 1 162 ? 37.106 25.749 25.702 1.00 12.73 162 ILE A C 1
ATOM 2532 O O . ILE A 1 162 ? 37.980 25.657 26.577 1.00 13.11 162 ILE A O 1
ATOM 2548 N N . GLY A 1 163 ? 36.536 24.713 25.102 1.00 12.04 163 GLY A N 1
ATOM 2549 C CA . GLY A 1 163 ? 37.058 23.361 25.343 1.00 12.35 163 GLY A CA 1
ATOM 2550 C C . GLY A 1 163 ? 37.935 22.930 24.186 1.00 11.84 163 GLY A C 1
ATOM 2551 O O . GLY A 1 163 ? 38.247 23.764 23.324 1.00 12.64 163 GLY A O 1
ATOM 2555 N N . PRO A 1 164 ? 38.334 21.647 24.127 1.00 12.88 164 PRO A N 1
ATOM 2556 C CA . PRO A 1 164 ? 39.131 21.143 23.008 1.00 16.44 164 PRO A CA 1
ATOM 2557 C C . PRO A 1 164 ? 38.529 21.466 21.629 1.00 13.30 164 PRO A C 1
ATOM 2558 O O . PRO A 1 164 ? 39.266 21.685 20.702 1.00 12.81 164 PRO A O 1
ATOM 2569 N N . ALA A 1 165 ? 37.198 21.477 21.532 1.00 12.25 165 ALA A N 1
ATOM 2570 C CA . ALA A 1 165 ? 36.550 21.730 20.224 1.00 10.05 165 ALA A CA 1
ATOM 2571 C C . ALA A 1 165 ? 36.912 23.128 19.712 1.00 10.84 165 ALA A C 1
ATOM 2572 O O . ALA A 1 165 ? 37.197 23.266 18.518 1.00 12.23 165 ALA A O 1
ATOM 2579 N N . GLY A 1 166 ? 36.843 24.126 20.590 1.00 9.85 166 GLY A N 1
ATOM 2580 C CA . GLY A 1 166 ? 37.211 25.497 20.195 1.00 11.91 166 GLY A CA 1
ATOM 2581 C C . GLY A 1 166 ? 38.692 25.596 19.867 1.00 9.70 166 GLY A C 1
ATOM 2582 O O . GLY A 1 166 ? 39.044 26.359 18.956 1.00 13.05 166 GLY A O 1
ATOM 2586 N N . GLU A 1 167 ? 39.524 24.856 20.602 1.00 12.57 167 GLU A N 1
ATOM 2587 C CA . GLU A 1 167 ? 40.986 24.852 20.333 1.00 13.06 167 GLU A CA 1
ATOM 2588 C C . GLU A 1 167 ? 41.237 24.311 18.924 1.00 15.41 167 GLU A C 1
ATOM 2589 O O . GLU A 1 167 ? 42.187 24.780 18.274 1.00 12.77 167 GLU A O 1
ATOM 2601 N N . ARG A 1 168 ? 40.408 23.363 18.481 1.00 13.66 168 ARG A N 1
ATOM 2602 C CA . ARG A 1 168 ? 40.598 22.728 17.148 1.00 16.85 168 ARG A CA 1
ATOM 2603 C C . ARG A 1 168 ? 39.815 23.480 16.063 1.00 11.94 168 ARG A C 1
ATOM 2604 O O . ARG A 1 168 ? 39.813 22.998 14.926 1.00 14.70 168 ARG A O 1
ATOM 2625 N N . LEU A 1 169 ? 39.175 24.597 16.412 1.00 13.72 169 LEU A N 1
ATOM 2626 C CA . LEU A 1 169 ? 38.490 25.450 15.400 1.00 11.13 169 LEU A CA 1
ATOM 2627 C C . LEU A 1 169 ? 37.276 24.729 14.806 1.00 13.54 169 LEU A C 1
ATOM 2628 O O . LEU A 1 169 ? 36.939 25.027 13.653 1.00 11.83 169 LEU A O 1
ATOM 2644 N N . SER A 1 170 ? 36.650 23.832 15.572 1.00 14.40 170 SER A N 1
ATOM 2645 C CA . SER A 1 170 ? 35.401 23.184 15.095 1.00 12.30 170 SER A CA 1
ATOM 2646 C C . SER A 1 170 ? 34.325 24.260 14.904 1.00 10.75 170 SER A C 1
ATOM 2647 O O . SER A 1 170 ? 34.189 25.121 15.783 1.00 9.12 170 SER A O 1
ATOM 2655 N N . LEU A 1 171 ? 33.576 24.189 13.799 1.00 12.01 171 LEU A N 1
ATOM 2656 C CA . LEU A 1 171 ? 32.571 25.247 13.515 1.00 10.07 171 LEU A CA 1
ATOM 2657 C C . LEU A 1 171 ? 31.331 25.075 14.403 1.00 12.28 171 LEU A C 1
ATOM 2658 O O . LEU A 1 171 ? 30.417 25.899 14.268 1.00 12.03 171 LEU A O 1
ATOM 2674 N N . MET A 1 172 ? 31.307 24.067 15.277 1.00 9.44 172 MET A N 1
ATOM 2675 C CA . MET A 1 172 ? 30.193 23.967 16.260 1.00 9.48 172 MET A CA 1
ATOM 2676 C C . MET A 1 172 ? 30.738 24.226 17.672 1.00 9.73 172 MET A C 1
ATOM 2677 O O . MET A 1 172 ? 30.063 23.876 18.644 1.00 10.37 172 MET A O 1
ATOM 2691 N N . ALA A 1 173 ? 31.911 24.855 17.758 1.00 9.30 173 ALA A N 1
ATOM 2692 C CA . ALA A 1 173 ? 32.524 25.125 19.079 1.00 9.11 173 ALA A CA 1
ATOM 2693 C C . ALA A 1 173 ? 31.778 26.244 19.807 1.00 9.93 173 ALA A C 1
ATOM 2694 O O . ALA A 1 173 ? 31.400 27.229 19.152 1.00 10.94 173 ALA A O 1
ATOM 2701 N N . ALA A 1 174 ? 31.615 26.101 21.120 1.00 12.16 174 ALA A N 1
ATOM 2702 C CA . ALA A 1 174 ? 30.851 27.082 21.914 1.00 11.97 174 ALA A CA 1
ATOM 2703 C C . ALA A 1 174 ? 31.752 27.834 22.894 1.00 12.11 174 ALA A C 1
ATOM 2704 O O . ALA A 1 174 ? 32.905 27.412 23.080 1.00 12.41 174 ALA A O 1
ATOM 2711 N N . VAL A 1 175 ? 31.223 28.908 23.478 1.00 10.86 175 VAL A N 1
ATOM 2712 C CA . VAL A 1 175 ? 31.964 29.648 24.538 1.00 8.89 175 VAL A CA 1
ATOM 2713 C C . VAL A 1 175 ? 31.297 29.274 25.862 1.00 13.46 175 VAL A C 1
ATOM 2714 O O . VAL A 1 175 ? 30.095 29.525 26.010 1.00 10.99 175 VAL A O 1
ATOM 2727 N N . MET A 1 176 ? 32.062 28.683 26.777 1.00 11.51 176 MET A N 1
ATOM 2728 C CA . MET A 1 176 ? 31.463 28.185 28.036 1.00 11.08 176 MET A CA 1
ATOM 2729 C C . MET A 1 176 ? 31.746 29.154 29.180 1.00 9.11 176 MET A C 1
ATOM 2730 O O . MET A 1 176 ? 32.777 29.825 29.136 1.00 11.11 176 MET A O 1
ATOM 2744 N N . ASN A 1 177 ? 30.836 29.214 30.148 1.00 10.26 177 ASN A N 1
ATOM 2745 C CA . ASN A 1 177 ? 31.085 30.033 31.360 1.00 10.33 177 ASN A CA 1
ATOM 2746 C C . ASN A 1 177 ? 30.370 29.371 32.539 1.00 10.30 177 ASN A C 1
ATOM 2747 O O . ASN A 1 177 ? 29.291 28.805 32.329 1.00 10.73 177 ASN A O 1
ATOM 2758 N N . ASP A 1 178 ? 30.971 29.444 33.726 1.00 8.52 178 ASP A N 1
ATOM 2759 C CA . ASP A 1 178 ? 30.344 28.853 34.937 1.00 10.86 178 ASP A CA 1
ATOM 2760 C C . ASP A 1 178 ? 30.133 27.349 34.706 1.00 10.67 178 ASP A C 1
ATOM 2761 O O . ASP A 1 178 ? 29.111 26.831 35.182 1.00 11.84 178 ASP A O 1
ATOM 2770 N N . VAL A 1 179 ? 31.051 26.700 33.983 1.00 11.79 179 VAL A N 1
ATOM 2771 C CA . VAL A 1 179 ? 31.035 25.216 33.780 1.00 11.47 179 VAL A CA 1
ATOM 2772 C C . VAL A 1 179 ? 29.944 24.730 32.815 1.00 11.55 179 VAL A C 1
ATOM 2773 O O . VAL A 1 179 ? 30.276 23.912 31.947 1.00 12.57 179 VAL A O 1
ATOM 2786 N N . ASP A 1 180 ? 28.708 25.202 32.968 1.00 10.40 180 ASP A N 1
ATOM 2787 C CA . ASP A 1 180 ? 27.608 24.604 32.162 1.00 12.10 180 ASP A CA 1
ATOM 2788 C C . ASP A 1 180 ? 26.692 25.644 31.504 1.00 11.43 180 ASP A C 1
ATOM 2789 O O . ASP A 1 180 ? 25.628 25.241 31.006 1.00 12.70 180 ASP A O 1
ATOM 2798 N N . ARG A 1 181 ? 27.077 26.915 31.493 1.00 10.54 181 ARG A N 1
ATOM 2799 C CA . ARG A 1 181 ? 26.286 27.942 30.761 1.00 11.30 181 ARG A CA 1
ATOM 2800 C C . ARG A 1 181 ? 27.057 28.250 29.466 1.00 11.11 181 ARG A C 1
ATOM 2801 O O . ARG A 1 181 ? 28.253 28.036 29.447 1.00 11.52 181 ARG A O 1
ATOM 2822 N N . THR A 1 182 ? 26.373 28.737 28.425 1.00 8.69 182 THR A N 1
ATOM 2823 C CA . THR A 1 182 ? 27.152 28.909 27.176 1.00 10.29 182 THR A CA 1
ATOM 2824 C C . THR A 1 182 ? 26.589 29.890 26.152 1.00 8.95 182 THR A C 1
ATOM 2825 O O . THR A 1 182 ? 25.360 29.967 26.027 1.00 7.97 182 THR A O 1
ATOM 2836 N N . ALA A 1 183 ? 27.478 30.671 25.540 1.00 9.39 183 ALA A N 1
ATOM 2837 C CA . ALA A 1 183 ? 27.111 31.454 24.345 1.00 9.32 183 ALA A CA 1
ATOM 2838 C C . ALA A 1 183 ? 27.522 30.409 23.315 1.00 11.02 183 ALA A C 1
ATOM 2839 O O . ALA A 1 183 ? 28.716 30.307 23.021 1.00 9.41 183 ALA A O 1
ATOM 2846 N N . ALA A 1 184 ? 26.569 29.630 22.808 1.00 9.07 184 ALA A N 1
ATOM 2847 C CA . ALA A 1 184 ? 26.957 28.409 22.059 1.00 9.21 184 ALA A CA 1
ATOM 2848 C C . ALA A 1 184 ? 26.946 28.396 20.531 1.00 9.34 184 ALA A C 1
ATOM 2849 O O . ALA A 1 184 ? 27.806 27.711 19.965 1.00 9.72 184 ALA A O 1
ATOM 2856 N N . ARG A 1 185 ? 25.997 29.070 19.890 1.00 12.35 185 ARG A N 1
ATOM 2857 C CA . ARG A 1 185 ? 25.852 28.831 18.426 1.00 10.31 185 ARG A CA 1
ATOM 2858 C C . ARG A 1 185 ? 26.726 29.705 17.516 1.00 11.33 185 ARG A C 1
ATOM 2859 O O . ARG A 1 185 ? 27.283 30.705 17.987 1.00 10.02 185 ARG A O 1
ATOM 2880 N N . GLY A 1 186 ? 26.837 29.291 16.249 1.00 10.88 186 GLY A N 1
ATOM 2881 C CA . GLY A 1 186 ? 27.588 30.077 15.250 1.00 11.71 186 GLY A CA 1
ATOM 2882 C C . GLY A 1 186 ? 29.054 29.698 15.146 1.00 9.72 186 GLY A C 1
ATOM 2883 O O . GLY A 1 186 ? 29.728 30.231 14.255 1.00 10.36 186 GLY A O 1
ATOM 2887 N N . GLY A 1 187 ? 29.527 28.815 16.024 1.00 11.46 187 GLY A N 1
ATOM 2888 C CA . GLY A 1 187 ? 30.966 28.485 16.046 1.00 10.40 187 GLY A CA 1
ATOM 2889 C C . GLY A 1 187 ? 31.771 29.590 16.714 1.00 10.54 187 GLY A C 1
ATOM 2890 O O . GLY A 1 187 ? 32.968 29.708 16.417 1.00 11.97 187 GLY A O 1
ATOM 2894 N N . VAL A 1 188 ? 31.139 30.366 17.590 1.00 10.48 188 VAL A N 1
ATOM 2895 C CA . VAL A 1 188 ? 31.836 31.538 18.200 1.00 11.69 188 VAL A CA 1
ATOM 2896 C C . VAL A 1 188 ? 33.039 31.047 19.016 1.00 11.35 188 VAL A C 1
ATOM 2897 O O . VAL A 1 188 ? 33.992 31.819 19.186 1.00 10.43 188 VAL A O 1
ATOM 2910 N N . GLY A 1 189 ? 32.980 29.807 19.497 1.00 11.71 189 GLY A N 1
ATOM 2911 C CA . GLY A 1 189 ? 34.106 29.256 20.274 1.00 11.63 189 GLY A CA 1
ATOM 2912 C C . GLY A 1 189 ? 35.344 29.065 19.413 1.00 13.90 189 GLY A C 1
ATOM 2913 O O . GLY A 1 189 ? 36.455 29.121 19.947 1.00 10.59 189 GLY A O 1
ATOM 2917 N N . ALA A 1 190 ? 35.145 28.831 18.118 1.00 12.93 190 ALA A N 1
ATOM 2918 C CA . ALA A 1 190 ? 36.293 28.650 17.202 1.00 9.82 190 ALA A CA 1
ATOM 2919 C C . ALA A 1 190 ? 36.997 29.994 16.985 1.00 10.06 190 ALA A C 1
ATOM 2920 O O . ALA A 1 190 ? 38.200 29.994 16.721 1.00 10.65 190 ALA A O 1
ATOM 2927 N N . VAL A 1 191 ? 36.258 31.094 17.108 1.00 9.75 191 VAL A N 1
ATOM 2928 C CA . VAL A 1 191 ? 36.901 32.431 16.974 1.00 10.29 191 VAL A CA 1
ATOM 2929 C C . VAL A 1 191 ? 37.865 32.590 18.153 1.00 10.59 191 VAL A C 1
ATOM 2930 O O . VAL A 1 191 ? 39.022 32.969 17.935 1.00 11.99 191 VAL A O 1
ATOM 2943 N N . MET A 1 192 ? 37.386 32.279 19.356 1.00 10.74 192 MET A N 1
ATOM 2944 C CA . MET A 1 192 ? 38.261 32.362 20.553 1.00 12.56 192 MET A CA 1
ATOM 2945 C C . MET A 1 192 ? 39.485 31.465 20.334 1.00 13.87 192 MET A C 1
ATOM 2946 O O . MET A 1 192 ? 40.607 31.928 20.587 1.00 13.00 192 MET A O 1
ATOM 2960 N N . GLY A 1 193 ? 39.266 30.231 19.876 1.00 13.73 193 GLY A N 1
ATOM 2961 C CA . GLY A 1 193 ? 40.385 29.305 19.622 1.00 12.34 193 GLY A CA 1
ATOM 2962 C C . GLY A 1 193 ? 41.332 29.846 18.565 1.00 11.94 193 GLY A C 1
ATOM 2963 O O . GLY A 1 193 ? 42.545 29.656 18.713 1.00 14.96 193 GLY A O 1
ATOM 2967 N N . SER A 1 194 ? 40.786 30.487 17.530 1.00 12.83 194 SER A N 1
ATOM 2968 C CA . SER A 1 194 ? 41.620 31.063 16.444 1.00 11.56 194 SER A CA 1
ATOM 2969 C C . SER A 1 194 ? 42.542 32.154 17.001 1.00 14.05 194 SER A C 1
ATOM 2970 O O . SER A 1 194 ? 43.501 32.515 16.307 1.00 14.28 194 SER A O 1
ATOM 2978 N N . LYS A 1 195 ? 42.239 32.668 18.193 1.00 13.23 195 LYS A N 1
ATOM 2979 C CA . LYS A 1 195 ? 43.040 33.781 18.769 1.00 14.44 195 LYS A CA 1
ATOM 2980 C C . LYS A 1 195 ? 44.017 33.218 19.803 1.00 14.78 195 LYS A C 1
ATOM 2981 O O . LYS A 1 195 ? 44.718 34.018 20.437 1.00 14.27 195 LYS A O 1
ATOM 3000 N N . ASN A 1 196 ? 44.046 31.894 19.948 1.00 14.53 196 ASN A N 1
ATOM 3001 C CA . ASN A 1 196 ? 44.909 31.259 20.978 1.00 13.96 196 ASN A CA 1
ATOM 3002 C C . ASN A 1 196 ? 44.456 31.707 22.371 1.00 16.03 196 ASN A C 1
ATOM 3003 O O . ASN A 1 196 ? 45.303 31.757 23.274 1.00 14.72 196 ASN A O 1
ATOM 3014 N N . LEU A 1 197 ? 43.167 32.015 22.527 1.00 14.09 197 LEU A N 1
ATOM 3015 C CA . LEU A 1 197 ? 42.628 32.421 23.853 1.00 13.03 197 LEU A CA 1
ATOM 3016 C C . LEU A 1 197 ? 41.872 31.237 24.466 1.00 13.50 197 LEU A C 1
ATOM 3017 O O . LEU A 1 197 ? 40.833 30.853 23.911 1.00 12.66 197 LEU A O 1
ATOM 3033 N N . LYS A 1 198 ? 42.394 30.700 25.571 1.00 11.88 198 LYS A N 1
ATOM 3034 C CA . LYS A 1 198 ? 41.780 29.513 26.217 1.00 12.69 198 LYS A CA 1
ATOM 3035 C C . LYS A 1 198 ? 40.717 29.941 27.227 1.00 11.84 198 LYS A C 1
ATOM 3036 O O . LYS A 1 198 ? 39.719 29.224 27.363 1.00 12.08 198 LYS A O 1
ATOM 3055 N N . ALA A 1 199 ? 40.929 31.073 27.900 1.00 12.46 199 ALA A N 1
ATOM 3056 C CA . ALA A 1 199 ? 39.979 31.430 28.973 1.00 11.10 199 ALA A CA 1
ATOM 3057 C C . ALA A 1 199 ? 40.098 32.884 29.426 1.00 12.71 199 ALA A C 1
ATOM 3058 O O . ALA A 1 199 ? 41.134 33.510 29.162 1.00 12.33 199 ALA A O 1
ATOM 3065 N N . ILE A 1 200 ? 39.038 33.387 30.052 1.00 11.53 200 ILE A N 1
ATOM 3066 C CA . ILE A 1 200 ? 39.081 34.734 30.675 1.00 12.09 200 ILE A CA 1
ATOM 3067 C C . ILE A 1 200 ? 38.509 34.544 32.082 1.00 14.63 200 ILE A C 1
ATOM 3068 O O . ILE A 1 200 ? 37.362 34.088 32.194 1.00 13.47 200 ILE A O 1
ATOM 3084 N N . THR A 1 201 ? 39.306 34.827 33.114 1.00 14.32 201 THR A N 1
ATOM 3085 C CA . THR A 1 201 ? 38.778 34.758 34.499 1.00 12.94 201 THR A CA 1
ATOM 3086 C C . THR A 1 201 ? 38.405 36.177 34.936 1.00 15.14 201 THR A C 1
ATOM 3087 O O . THR A 1 201 ? 39.069 37.124 34.481 1.00 13.32 201 THR A O 1
ATOM 3098 N N . VAL A 1 202 ? 37.365 36.304 35.758 1.00 12.65 202 VAL A N 1
ATOM 3099 C CA . VAL A 1 202 ? 36.917 37.670 36.142 1.00 13.20 202 VAL A CA 1
ATOM 3100 C C . VAL A 1 202 ? 36.392 37.697 37.580 1.00 13.78 202 VAL A C 1
ATOM 3101 O O . VAL A 1 202 ? 35.615 36.808 37.953 1.00 13.97 202 VAL A O 1
ATOM 3114 N N . LYS A 1 203 ? 36.862 38.669 38.364 1.00 11.61 203 LYS A N 1
ATOM 3115 C CA . LYS A 1 203 ? 36.336 38.880 39.733 1.00 13.55 203 LYS A CA 1
ATOM 3116 C C . LYS A 1 203 ? 35.967 40.362 39.835 1.00 13.36 203 LYS A C 1
ATOM 3117 O O . LYS A 1 203 ? 36.829 41.197 39.528 1.00 15.83 203 LYS A O 1
ATOM 3136 N N . GLY A 1 204 ? 34.733 40.662 40.234 1.00 15.01 204 GLY A N 1
ATOM 3137 C CA . GLY A 1 204 ? 34.283 42.058 40.379 1.00 17.31 204 GLY A CA 1
ATOM 3138 C C . GLY A 1 204 ? 33.864 42.352 41.808 1.00 16.55 204 GLY A C 1
ATOM 3139 O O . GLY A 1 204 ? 33.096 41.558 42.370 1.00 16.12 204 GLY A O 1
ATOM 3143 N N . THR A 1 205 ? 34.364 43.452 42.377 1.00 18.64 205 THR A N 1
ATOM 3144 C CA . THR A 1 205 ? 34.048 43.794 43.787 1.00 21.58 205 THR A CA 1
ATOM 3145 C C . THR A 1 205 ? 33.113 45.004 43.827 1.00 21.73 205 THR A C 1
ATOM 3146 O O . THR A 1 205 ? 32.693 45.380 44.930 1.00 23.13 205 THR A O 1
ATOM 3157 N N . GLY A 1 206 ? 32.775 45.556 42.663 1.00 20.24 206 GLY A N 1
ATOM 3158 C CA . GLY A 1 206 ? 31.960 46.780 42.624 1.00 22.79 206 GLY A CA 1
ATOM 3159 C C . GLY A 1 206 ? 30.468 46.522 42.587 1.00 21.77 206 GLY A C 1
ATOM 3160 O O . GLY A 1 206 ? 30.056 45.358 42.725 1.00 21.83 206 GLY A O 1
ATOM 3164 N N . LYS A 1 207 ? 29.694 47.595 42.454 1.00 22.57 207 LYS A N 1
ATOM 3165 C CA . LYS A 1 207 ? 28.219 47.480 42.376 1.00 24.87 207 LYS A CA 1
ATOM 3166 C C . LYS A 1 207 ? 27.787 48.247 41.128 1.00 26.16 207 LYS A C 1
ATOM 3167 O O . LYS A 1 207 ? 28.522 49.153 40.712 1.00 26.04 207 LYS A O 1
ATOM 3186 N N . ILE A 1 208 ? 26.643 47.884 40.562 1.00 20.07 208 ILE A N 1
ATOM 3187 C CA . ILE A 1 208 ? 26.130 48.633 39.384 1.00 21.99 208 ILE A CA 1
ATOM 3188 C C . ILE A 1 208 ? 25.495 49.926 39.907 1.00 20.74 208 ILE A C 1
ATOM 3189 O O . ILE A 1 208 ? 24.689 49.846 40.845 1.00 19.86 208 ILE A O 1
ATOM 3205 N N . ALA A 1 209 ? 25.881 51.065 39.332 1.00 22.06 209 ALA A N 1
ATOM 3206 C CA . ALA A 1 209 ? 25.341 52.365 39.790 1.00 23.23 209 ALA A CA 1
ATOM 3207 C C . ALA A 1 209 ? 23.872 52.486 39.377 1.00 22.16 209 ALA A C 1
ATOM 3208 O O . ALA A 1 209 ? 23.571 52.258 38.199 1.00 23.00 209 ALA A O 1
ATOM 3215 N N . LEU A 1 210 ? 23.010 52.843 40.330 1.00 21.11 210 LEU A N 1
ATOM 3216 C CA . LEU A 1 210 ? 21.563 53.010 40.041 1.00 26.86 210 LEU A CA 1
ATOM 3217 C C . LEU A 1 210 ? 21.191 54.492 40.164 1.00 26.18 210 LEU A C 1
ATOM 3218 O O . LEU A 1 210 ? 21.559 55.106 41.175 1.00 24.04 210 LEU A O 1
ATOM 3234 N N . ALA A 1 211 ? 20.489 55.027 39.165 1.00 25.28 211 ALA A N 1
ATOM 3235 C CA . ALA A 1 211 ? 20.050 56.439 39.203 1.00 28.16 211 ALA A CA 1
ATOM 3236 C C . ALA A 1 211 ? 19.119 56.662 40.401 1.00 31.05 211 ALA A C 1
ATOM 3237 O O . ALA A 1 211 ? 19.114 57.784 40.940 1.00 30.53 211 ALA A O 1
ATOM 3244 N N . ASP A 1 212 ? 18.374 55.633 40.807 1.00 28.01 212 ASP A N 1
ATOM 3245 C CA . ASP A 1 212 ? 17.428 55.755 41.945 1.00 32.11 212 ASP A CA 1
ATOM 3246 C C . ASP A 1 212 ? 17.269 54.383 42.599 1.00 33.69 212 ASP A C 1
ATOM 3247 O O . ASP A 1 212 ? 16.354 53.643 42.202 1.00 31.93 212 ASP A O 1
ATOM 3256 N N . LYS A 1 213 ? 18.123 54.086 43.571 1.00 32.75 213 LYS A N 1
ATOM 3257 C CA . LYS A 1 213 ? 18.120 52.768 44.246 1.00 35.36 213 LYS A CA 1
ATOM 3258 C C . LYS A 1 213 ? 16.711 52.373 44.697 1.00 33.71 213 LYS A C 1
ATOM 3259 O O . LYS A 1 213 ? 16.278 51.262 44.363 1.00 28.76 213 LYS A O 1
ATOM 3278 N N . GLU A 1 214 ? 16.022 53.255 45.421 1.00 34.13 214 GLU A N 1
ATOM 3279 C CA . GLU A 1 214 ? 14.706 52.859 45.999 1.00 33.76 214 GLU A CA 1
ATOM 3280 C C . GLU A 1 214 ? 13.668 52.655 44.885 1.00 35.15 214 GLU A C 1
ATOM 3281 O O . GLU A 1 214 ? 12.841 51.742 45.023 1.00 35.51 214 GLU A O 1
ATOM 3293 N N . LYS A 1 215 ? 13.714 53.465 43.829 1.00 31.68 215 LYS A N 1
ATOM 3294 C CA . LYS A 1 215 ? 12.778 53.269 42.694 1.00 31.13 215 LYS A CA 1
ATOM 3295 C C . LYS A 1 215 ? 13.085 51.941 41.992 1.00 29.69 215 LYS A C 1
ATOM 3296 O O . LYS A 1 215 ? 12.141 51.220 41.625 1.00 27.67 215 LYS A O 1
ATOM 3315 N N . VAL A 1 216 ? 14.369 51.655 41.798 1.00 26.63 216 VAL A N 1
ATOM 3316 C CA . VAL A 1 216 ? 14.759 50.386 41.122 1.00 25.71 216 VAL A CA 1
ATOM 3317 C C . VAL A 1 216 ? 14.197 49.241 41.967 1.00 25.60 216 VAL A C 1
ATOM 3318 O O . VAL A 1 216 ? 13.653 48.285 41.392 1.00 23.22 216 VAL A O 1
ATOM 3331 N N . LYS A 1 217 ? 14.311 49.364 43.289 1.00 26.29 217 LYS A N 1
ATOM 3332 C CA . LYS A 1 217 ? 13.819 48.284 44.186 1.00 27.01 217 LYS A CA 1
ATOM 3333 C C . LYS A 1 217 ? 12.304 48.135 44.026 1.00 23.99 217 LYS A C 1
ATOM 3334 O O . LYS A 1 217 ? 11.814 46.996 44.029 1.00 23.81 217 LYS A O 1
ATOM 3353 N N . LYS A 1 218 ? 11.601 49.259 43.909 1.00 25.78 218 LYS A N 1
ATOM 3354 C CA . LYS A 1 218 ? 10.120 49.207 43.809 1.00 25.75 218 LYS A CA 1
ATOM 3355 C C . LYS A 1 218 ? 9.749 48.553 42.477 1.00 24.39 218 LYS A C 1
ATOM 3356 O O . LYS A 1 218 ? 8.903 47.646 42.477 1.00 24.13 218 LYS A O 1
ATOM 3375 N N . VAL A 1 219 ? 10.394 48.981 41.394 1.00 23.62 219 VAL A N 1
ATOM 3376 C CA . VAL A 1 219 ? 10.121 48.403 40.045 1.00 22.44 219 VAL A CA 1
ATOM 3377 C C . VAL A 1 219 ? 10.448 46.903 40.058 1.00 22.68 219 VAL A C 1
ATOM 3378 O O . VAL A 1 219 ? 9.623 46.113 39.578 1.00 23.25 219 VAL A O 1
ATOM 3391 N N . SER A 1 220 ? 11.623 46.538 40.572 1.00 21.85 220 SER A N 1
ATOM 3392 C CA . SER A 1 220 ? 12.035 45.113 40.584 1.00 23.27 220 SER A CA 1
ATOM 3393 C C . SER A 1 220 ? 10.993 44.274 41.333 1.00 23.26 220 SER A C 1
ATOM 3394 O O . SER A 1 220 ? 10.588 43.228 40.801 1.00 22.37 220 SER A O 1
ATOM 3402 N N . VAL A 1 221 ? 10.576 44.723 42.519 1.00 21.89 221 VAL A N 1
ATOM 3403 C CA . VAL A 1 221 ? 9.640 43.913 43.354 1.00 21.83 221 VAL A CA 1
ATOM 3404 C C . VAL A 1 221 ? 8.329 43.707 42.589 1.00 25.98 221 VAL A C 1
ATOM 3405 O O . VAL A 1 221 ? 7.738 42.622 42.714 1.00 25.91 221 VAL A O 1
ATOM 3418 N N . GLU A 1 222 ? 7.905 44.706 41.818 1.00 22.12 222 GLU A N 1
ATOM 3419 C CA . GLU A 1 222 ? 6.650 44.591 41.032 1.00 23.98 222 GLU A CA 1
ATOM 3420 C C . GLU A 1 222 ? 6.813 43.543 39.923 1.00 24.21 222 GLU A C 1
ATOM 3421 O O . GLU A 1 222 ? 5.933 42.675 39.800 1.00 23.10 222 GLU A O 1
ATOM 3433 N N . LYS A 1 223 ? 7.896 43.626 39.151 1.00 21.03 223 LYS A N 1
ATOM 3434 C CA . LYS A 1 223 ? 8.085 42.700 38.000 1.00 20.27 223 LYS A CA 1
ATOM 3435 C C . LYS A 1 223 ? 8.235 41.261 38.508 1.00 20.91 223 LYS A C 1
ATOM 3436 O O . LYS A 1 223 ? 7.696 40.348 37.865 1.00 17.98 223 LYS A O 1
ATOM 3455 N N . ILE A 1 224 ? 8.940 41.082 39.626 1.00 17.80 224 ILE A N 1
ATOM 3456 C CA . ILE A 1 224 ? 9.148 39.717 40.194 1.00 19.89 224 ILE A CA 1
ATOM 3457 C C . ILE A 1 224 ? 7.791 39.143 40.618 1.00 20.88 224 ILE A C 1
ATOM 3458 O O . ILE A 1 224 ? 7.556 37.950 40.396 1.00 20.09 224 ILE A O 1
ATOM 3474 N N . THR A 1 225 ? 6.940 39.981 41.212 1.00 19.65 225 THR A N 1
ATOM 3475 C CA . THR A 1 225 ? 5.600 39.516 41.649 1.00 22.19 225 THR A CA 1
ATOM 3476 C C . THR A 1 225 ? 4.837 39.005 40.422 1.00 23.10 225 THR A C 1
ATOM 3477 O O . THR A 1 225 ? 4.244 37.920 40.505 1.00 21.94 225 THR A O 1
ATOM 3488 N N . THR A 1 226 ? 4.864 39.772 39.331 1.00 21.67 226 THR A N 1
ATOM 3489 C CA . THR A 1 226 ? 4.165 39.367 38.083 1.00 20.66 226 THR A CA 1
ATOM 3490 C C . THR A 1 226 ? 4.733 38.033 37.585 1.00 20.51 226 THR A C 1
ATOM 3491 O O . THR A 1 226 ? 3.948 37.141 37.230 1.00 16.94 226 THR A O 1
ATOM 3502 N N . LEU A 1 227 ? 6.061 37.920 37.559 1.00 16.46 227 LEU A N 1
ATOM 3503 C CA . LEU A 1 227 ? 6.688 36.673 37.053 1.00 19.80 227 LEU A CA 1
ATOM 3504 C C . LEU A 1 227 ? 6.299 35.509 37.969 1.00 19.38 227 LEU A C 1
ATOM 3505 O O . LEU A 1 227 ? 5.970 34.433 37.451 1.00 16.36 227 LEU A O 1
ATOM 3521 N N . LYS A 1 228 ? 6.337 35.730 39.282 1.00 19.52 228 LYS A N 1
ATOM 3522 C CA . LYS A 1 228 ? 6.048 34.634 40.242 1.00 18.25 228 LYS A CA 1
ATOM 3523 C C . LYS A 1 228 ? 4.569 34.246 40.137 1.00 21.72 228 LYS A C 1
ATOM 3524 O O . LYS A 1 228 ? 4.246 33.081 40.420 1.00 20.17 228 LYS A O 1
ATOM 3543 N N . ASN A 1 229 ? 3.711 35.166 39.702 1.00 19.50 229 ASN A N 1
ATOM 3544 C CA . ASN A 1 229 ? 2.259 34.871 39.588 1.00 21.11 229 ASN A CA 1
ATOM 3545 C C . ASN A 1 229 ? 1.929 34.267 38.214 1.00 21.85 229 ASN A C 1
ATOM 3546 O O . ASN A 1 229 ? 0.799 33.794 38.040 1.00 18.92 229 ASN A O 1
ATOM 3557 N N . ASP A 1 230 ? 2.879 34.297 37.277 1.00 19.21 230 ASP A N 1
ATOM 3558 C CA . ASP A 1 230 ? 2.635 33.759 35.914 1.00 19.91 230 ASP A CA 1
ATOM 3559 C C . ASP A 1 230 ? 2.741 32.231 35.932 1.00 18.70 230 ASP A C 1
ATOM 3560 O O . ASP A 1 230 ? 3.665 31.705 36.559 1.00 18.83 230 ASP A O 1
ATOM 3569 N N . PRO A 1 231 ? 1.814 31.504 35.277 1.00 20.49 231 PRO A N 1
ATOM 3570 C CA . PRO A 1 231 ? 1.831 30.041 35.289 1.00 21.85 231 PRO A CA 1
ATOM 3571 C C . PRO A 1 231 ? 3.140 29.447 34.739 1.00 15.25 231 PRO A C 1
ATOM 3572 O O . PRO A 1 231 ? 3.566 28.429 35.230 1.00 19.92 231 PRO A O 1
ATOM 3583 N N . VAL A 1 232 ? 3.730 30.089 33.733 1.00 14.07 232 VAL A N 1
ATOM 3584 C CA . VAL A 1 232 ? 4.983 29.545 33.126 1.00 14.92 232 VAL A CA 1
ATOM 3585 C C . VAL A 1 232 ? 6.184 30.019 33.954 1.00 15.08 232 VAL A C 1
ATOM 3586 O O . VAL A 1 232 ? 6.944 29.165 34.430 1.00 16.98 232 VAL A O 1
ATOM 3599 N N . ALA A 1 233 ? 6.334 31.330 34.123 1.00 15.70 233 ALA A N 1
ATOM 3600 C CA . ALA A 1 233 ? 7.528 31.861 34.826 1.00 15.44 233 ALA A CA 1
ATOM 3601 C C . ALA A 1 233 ? 7.487 31.512 36.316 1.00 16.14 233 ALA A C 1
ATOM 3602 O O . ALA A 1 233 ? 8.564 31.346 36.901 1.00 19.55 233 ALA A O 1
ATOM 3609 N N . GLY A 1 234 ? 6.290 31.412 36.898 1.00 17.30 234 GLY A N 1
ATOM 3610 C CA . GLY A 1 234 ? 6.176 31.192 38.354 1.00 20.11 234 GLY A CA 1
ATOM 3611 C C . GLY A 1 234 ? 6.053 29.733 38.761 1.00 22.61 234 GLY A C 1
ATOM 3612 O O . GLY A 1 234 ? 6.265 29.450 39.947 1.00 18.60 234 GLY A O 1
ATOM 3616 N N . GLN A 1 235 ? 5.723 28.837 37.827 1.00 17.27 235 GLN A N 1
ATOM 3617 C CA . GLN A 1 235 ? 5.496 27.422 38.216 1.00 20.31 235 GLN A CA 1
ATOM 3618 C C . GLN A 1 235 ? 6.115 26.451 37.209 1.00 15.73 235 GLN A C 1
ATOM 3619 O O . GLN A 1 235 ? 6.945 25.628 37.621 1.00 15.40 235 GLN A O 1
ATOM 3633 N N . GLY A 1 236 ? 5.708 26.534 35.944 1.00 16.05 236 GLY A N 1
ATOM 3634 C CA . GLY A 1 236 ? 6.173 25.546 34.958 1.00 16.25 236 GLY A CA 1
ATOM 3635 C C . GLY A 1 236 ? 7.678 25.522 34.794 1.00 14.89 236 GLY A C 1
ATOM 3636 O O . GLY A 1 236 ? 8.256 24.430 34.778 1.00 16.25 236 GLY A O 1
ATOM 3640 N N A MET A 1 237 ? 8.289 26.691 34.584 0.48 14.75 237 MET A N 1
ATOM 3641 N N B MET A 1 237 ? 8.290 26.692 34.582 0.52 14.75 237 MET A N 1
ATOM 3642 C CA A MET A 1 237 ? 9.757 26.744 34.334 0.48 15.75 237 MET A CA 1
ATOM 3643 C CA B MET A 1 237 ? 9.759 26.746 34.333 0.52 15.75 237 MET A CA 1
ATOM 3644 C C A MET A 1 237 ? 10.545 26.303 35.575 0.48 14.33 237 MET A C 1
ATOM 3645 C C B MET A 1 237 ? 10.543 26.301 35.575 0.52 14.32 237 MET A C 1
ATOM 3646 O O A MET A 1 237 ? 11.538 25.576 35.414 0.48 14.36 237 MET A O 1
ATOM 3647 O O B MET A 1 237 ? 11.541 25.580 35.413 0.52 14.36 237 MET A O 1
ATOM 3674 N N . PRO A 1 238 ? 10.233 26.810 36.787 1.00 15.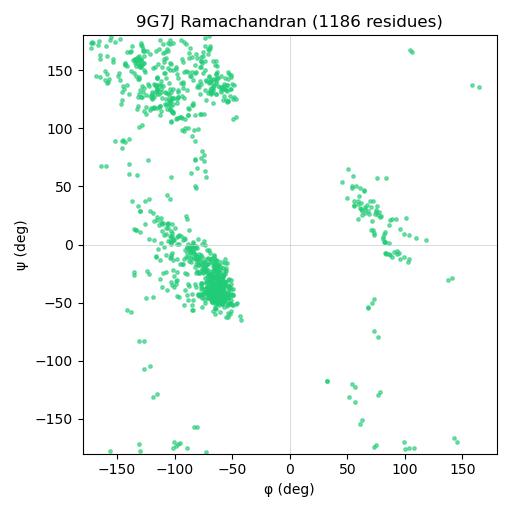35 238 PRO A N 1
ATOM 3675 C CA . PRO A 1 238 ? 11.028 26.447 37.955 1.00 14.75 238 PRO A CA 1
ATOM 3676 C C . PRO A 1 238 ? 10.913 24.934 38.200 1.00 16.71 238 PRO A C 1
ATOM 3677 O O . PRO A 1 238 ? 11.899 24.309 38.503 1.00 16.33 238 PRO A O 1
ATOM 3688 N N . THR A 1 239 ? 9.718 24.380 38.013 1.00 14.73 239 THR A N 1
ATOM 3689 C CA . THR A 1 239 ? 9.500 22.944 38.322 1.00 13.55 239 THR A CA 1
ATOM 3690 C C . THR A 1 239 ? 10.054 22.027 37.227 1.00 12.90 239 THR A C 1
ATOM 3691 O O . THR A 1 239 ? 10.701 21.032 37.579 1.00 14.79 239 THR A O 1
ATOM 3702 N N . TYR A 1 240 ? 9.828 22.355 35.950 1.00 14.23 240 TYR A N 1
ATOM 3703 C CA . TYR A 1 240 ? 10.200 21.407 34.863 1.00 15.69 240 TYR A CA 1
ATOM 3704 C C . TYR A 1 240 ? 11.291 21.950 33.931 1.00 15.81 240 TYR A C 1
ATOM 3705 O O . TYR A 1 240 ? 11.801 21.163 33.119 1.00 14.02 240 TYR A O 1
ATOM 3723 N N . GLY A 1 241 ? 11.630 23.232 34.053 1.00 15.09 241 GLY A N 1
ATOM 3724 C CA . GLY A 1 241 ? 12.658 23.836 33.184 1.00 13.79 241 GLY A CA 1
ATOM 3725 C C . GLY A 1 241 ? 12.154 24.058 31.768 1.00 13.81 241 GLY A C 1
ATOM 3726 O O . GLY A 1 241 ? 10.954 23.859 31.534 1.00 14.72 241 GLY A O 1
ATOM 3730 N N . THR A 1 242 ? 13.036 24.496 30.865 1.00 10.38 242 THR A N 1
ATOM 3731 C CA . THR A 1 242 ? 12.602 24.618 29.476 1.00 11.08 242 THR A CA 1
ATOM 3732 C C . THR A 1 242 ? 12.080 23.287 28.959 1.00 12.36 242 THR A C 1
ATOM 3733 O O . THR A 1 242 ? 11.269 23.260 28.024 1.00 12.41 242 THR A O 1
ATOM 3744 N N . ALA A 1 243 ? 12.527 22.182 29.568 1.00 9.05 243 ALA A N 1
ATOM 3745 C CA . ALA A 1 243 ? 12.089 20.826 29.255 1.00 9.90 243 ALA A CA 1
ATOM 3746 C C . ALA A 1 243 ? 10.578 20.662 29.333 1.00 12.74 243 ALA A C 1
ATOM 3747 O O . ALA A 1 243 ? 10.022 19.684 28.814 1.00 12.64 243 ALA A O 1
ATOM 3754 N N . ILE A 1 244 ? 9.897 21.616 29.972 1.00 11.83 244 ILE A N 1
ATOM 3755 C CA . ILE A 1 244 ? 8.436 21.612 29.973 1.00 12.14 244 ILE A CA 1
ATOM 3756 C C . ILE A 1 244 ? 7.876 21.604 28.553 1.00 12.85 244 ILE A C 1
ATOM 3757 O O . ILE A 1 244 ? 6.751 21.139 28.325 1.00 12.74 244 ILE A O 1
ATOM 3773 N N . LEU A 1 245 ? 8.662 22.040 27.568 1.00 10.00 245 LEU A N 1
ATOM 3774 C CA . LEU A 1 245 ? 8.127 22.177 26.184 1.00 11.36 245 LEU A CA 1
ATOM 3775 C C . LEU A 1 245 ? 7.979 20.833 25.460 1.00 11.41 245 LEU A C 1
ATOM 3776 O O . LEU A 1 245 ? 7.253 20.799 24.457 1.00 11.77 245 LEU A O 1
ATOM 3792 N N . VAL A 1 246 ? 8.638 19.775 25.929 1.00 11.61 246 VAL A N 1
ATOM 3793 C CA . VAL A 1 246 ? 8.632 18.490 25.166 1.00 12.56 246 VAL A CA 1
ATOM 3794 C C . VAL A 1 246 ? 7.193 18.077 24.839 1.00 11.46 246 VAL A C 1
ATOM 3795 O O . VAL A 1 246 ? 6.866 17.968 23.652 1.00 11.05 246 VAL A O 1
ATOM 3808 N N . ASN A 1 247 ? 6.377 17.872 25.868 1.00 12.06 247 ASN A N 1
ATOM 3809 C CA . ASN A 1 247 ? 5.000 17.360 25.631 1.00 14.42 247 ASN A CA 1
ATOM 3810 C C . ASN A 1 247 ? 4.146 18.419 24.927 1.00 13.55 247 ASN A C 1
ATOM 3811 O O . ASN A 1 247 ? 3.249 18.038 24.177 1.00 13.25 247 ASN A O 1
ATOM 3822 N N . ILE A 1 248 ? 4.420 19.698 25.182 1.00 15.28 248 ILE A N 1
ATOM 3823 C CA . ILE A 1 248 ? 3.616 20.792 24.563 1.00 15.42 248 ILE A CA 1
ATOM 3824 C C . ILE A 1 248 ? 3.833 20.767 23.046 1.00 13.74 248 ILE A C 1
ATOM 3825 O O . ILE A 1 248 ? 2.844 20.709 22.299 1.00 14.45 248 ILE A O 1
ATOM 3841 N N . ILE A 1 249 ? 5.094 20.824 22.619 1.00 13.10 249 ILE A N 1
ATOM 3842 C CA . ILE A 1 249 ? 5.388 20.870 21.160 1.00 10.64 249 ILE A CA 1
ATOM 3843 C C . ILE A 1 249 ? 4.956 19.541 20.519 1.00 12.11 249 ILE A C 1
ATOM 3844 O O . ILE A 1 249 ? 4.418 19.571 19.406 1.00 12.15 249 ILE A O 1
ATOM 3860 N N . ASN A 1 250 ? 5.189 18.419 21.201 1.00 11.56 250 ASN A N 1
ATOM 3861 C CA . ASN A 1 250 ? 4.782 17.096 20.654 1.00 11.51 250 ASN A CA 1
ATOM 3862 C C . ASN A 1 250 ? 3.256 17.023 20.501 1.00 16.56 250 ASN A C 1
ATOM 3863 O O . ASN A 1 250 ? 2.797 16.494 19.476 1.00 14.69 250 ASN A O 1
ATOM 3874 N N . GLU A 1 251 ? 2.506 17.515 21.488 1.00 17.12 251 GLU A N 1
ATOM 3875 C CA . GLU A 1 251 ? 1.021 17.405 21.427 1.00 15.48 251 GLU A CA 1
ATOM 3876 C C . GLU A 1 251 ? 0.470 18.232 20.258 1.00 15.61 251 GLU A C 1
ATOM 3877 O O . GLU A 1 251 ? -0.637 17.925 19.802 1.00 15.04 251 GLU A O 1
ATOM 3889 N N . ASN A 1 252 ? 1.218 19.236 19.795 1.00 12.71 252 ASN A N 1
ATOM 3890 C CA . ASN A 1 252 ? 0.786 20.074 18.640 1.00 14.91 252 ASN A CA 1
ATOM 3891 C C . ASN A 1 252 ? 1.281 19.458 17.324 1.00 14.49 252 ASN A C 1
ATOM 3892 O O . ASN A 1 252 ? 0.965 20.014 16.268 1.00 16.70 252 ASN A O 1
ATOM 3903 N N . GLY A 1 253 ? 2.034 18.360 17.392 1.00 13.28 253 GLY A N 1
ATOM 3904 C CA . GLY A 1 253 ? 2.479 17.665 16.169 1.00 13.53 253 GLY A CA 1
ATOM 3905 C C . GLY A 1 253 ? 3.528 18.442 15.394 1.00 11.98 253 GLY A C 1
ATOM 3906 O O . GLY A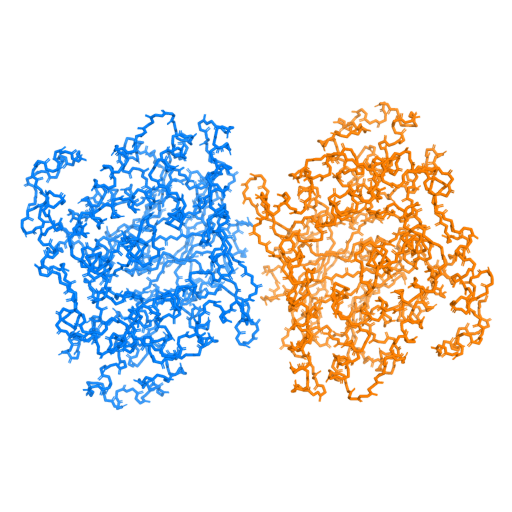 1 253 ? 3.557 18.323 14.166 1.00 10.62 253 GLY A O 1
ATOM 3910 N N . VAL A 1 254 ? 4.367 19.201 16.103 1.00 11.76 254 VAL A N 1
ATOM 3911 C CA . VAL A 1 254 ? 5.433 20.014 15.447 1.00 10.84 254 VAL A CA 1
ATOM 3912 C C . VAL A 1 254 ? 6.762 19.739 16.163 1.00 10.98 254 VAL A C 1
ATOM 3913 O O . VAL A 1 254 ? 7.612 20.637 16.190 1.00 11.40 254 VAL A O 1
ATOM 3926 N N . HIS A 1 255 ? 6.905 18.539 16.726 1.00 11.27 255 HIS A N 1
ATOM 3927 C CA . HIS A 1 255 ? 8.169 18.139 17.398 1.00 11.09 255 HIS A CA 1
ATOM 3928 C C . HIS A 1 255 ? 8.968 17.306 16.398 1.00 10.76 255 HIS A C 1
ATOM 3929 O O . HIS A 1 255 ? 8.577 16.165 16.110 1.00 10.01 255 HIS A O 1
ATOM 3943 N N . PRO A 1 256 ? 10.081 17.825 15.844 1.00 11.14 256 PRO A N 1
ATOM 3944 C CA . PRO A 1 256 ? 10.800 17.116 14.785 1.00 12.80 256 PRO A CA 1
ATOM 3945 C C . PRO A 1 256 ? 11.316 15.733 15.198 1.00 12.95 256 PRO A C 1
ATOM 3946 O O . PRO A 1 256 ? 11.899 15.612 16.254 1.00 11.39 256 PRO A O 1
ATOM 3957 N N . VAL A 1 257 ? 11.075 14.739 14.338 1.00 11.58 257 VAL A N 1
ATOM 3958 C CA . VAL A 1 257 ? 11.512 13.346 14.637 1.00 11.22 257 VAL A CA 1
ATOM 3959 C C . VAL A 1 257 ? 12.349 12.828 13.464 1.00 11.79 257 VAL A C 1
ATOM 3960 O O . VAL A 1 257 ? 11.941 13.037 12.310 1.00 12.50 257 VAL A O 1
ATOM 3973 N N . LYS A 1 258 ? 13.486 12.201 13.764 1.00 10.95 258 LYS A N 1
ATOM 3974 C CA . LYS A 1 258 ? 14.365 11.609 12.721 1.00 12.46 258 LYS A CA 1
ATOM 3975 C C . LYS A 1 258 ? 14.733 12.667 11.678 1.00 11.25 258 LYS A C 1
ATOM 3976 O O . LYS A 1 258 ? 14.447 12.451 10.497 1.00 12.10 258 LYS A O 1
ATOM 3995 N N . ASN A 1 259 ? 15.360 13.757 12.122 1.00 10.07 259 ASN A N 1
ATOM 3996 C CA . ASN A 1 259 ? 15.826 14.794 11.197 1.00 11.39 259 ASN A CA 1
ATOM 3997 C C . ASN A 1 259 ? 14.676 15.411 10.402 1.00 12.69 259 ASN A C 1
ATOM 3998 O O . ASN A 1 259 ? 14.797 15.645 9.198 1.00 10.56 259 ASN A O 1
ATOM 4009 N N . PHE A 1 260 ? 13.554 15.674 11.079 1.00 10.59 260 PHE A N 1
ATOM 4010 C CA . PHE A 1 260 ? 12.360 16.317 10.522 1.00 10.40 260 PHE A CA 1
ATOM 4011 C C . PHE A 1 260 ? 11.605 15.419 9.541 1.00 11.88 260 PHE A C 1
ATOM 4012 O O . PHE A 1 260 ? 10.717 15.893 8.819 1.00 13.66 260 PHE A O 1
ATOM 4029 N N . GLN A 1 261 ? 11.950 14.131 9.509 1.00 13.11 261 GLN A N 1
ATOM 4030 C CA . GLN A 1 261 ? 11.185 13.193 8.643 1.00 12.70 261 GLN A CA 1
ATOM 4031 C C . GLN A 1 261 ? 9.781 13.028 9.232 1.00 14.31 261 GLN A C 1
ATOM 4032 O O . GLN A 1 261 ? 8.843 12.812 8.445 1.00 16.20 261 GLN A O 1
ATOM 4046 N N . GLU A 1 262 ? 9.658 13.137 10.554 1.00 15.73 262 GLU A N 1
ATOM 4047 C CA . GLU A 1 262 ? 8.321 13.074 11.199 1.00 12.76 262 GLU A CA 1
ATOM 4048 C C . GLU A 1 262 ? 8.166 14.283 12.129 1.00 12.19 262 GLU A C 1
ATOM 4049 O O . GLU A 1 262 ? 9.162 15.002 12.316 1.00 11.92 262 GLU A O 1
ATOM 4061 N N . SER A 1 263 ? 6.977 14.484 12.703 1.00 11.38 263 SER A N 1
ATOM 4062 C CA . SER A 1 263 ? 6.716 15.712 13.500 1.00 12.55 263 SER A CA 1
ATOM 4063 C C . SER A 1 263 ? 5.987 15.347 14.795 1.00 12.78 263 SER A C 1
ATOM 4064 O O . SER A 1 263 ? 5.465 16.254 15.457 1.00 10.80 263 SER A O 1
ATOM 4072 N N . TYR A 1 264 ? 5.961 14.053 15.115 1.00 13.24 264 TYR A N 1
ATOM 4073 C CA . TYR A 1 264 ? 5.232 13.583 16.319 1.00 16.55 264 TYR A CA 1
ATOM 4074 C C . TYR A 1 264 ? 5.785 12.222 16.754 1.00 15.33 264 TYR A C 1
ATOM 4075 O O . TYR A 1 264 ? 6.074 11.391 15.881 1.00 15.51 264 TYR A O 1
ATOM 4093 N N . THR A 1 265 ? 5.925 12.020 18.064 1.00 13.71 265 THR A N 1
ATOM 4094 C CA . THR A 1 265 ? 6.401 10.712 18.581 1.00 16.01 265 THR A CA 1
ATOM 4095 C C . THR A 1 265 ? 5.608 10.334 19.834 1.00 17.25 265 THR A C 1
ATOM 4096 O O . THR A 1 265 ? 5.457 11.185 20.722 1.00 16.38 265 THR A O 1
ATOM 4107 N N . ASN A 1 266 ? 5.082 9.109 19.863 1.00 13.31 266 ASN A N 1
ATOM 4108 C CA . ASN A 1 266 ? 4.393 8.638 21.063 1.00 14.75 266 ASN A CA 1
ATOM 4109 C C . ASN A 1 266 ? 5.352 8.286 22.198 1.00 17.94 266 ASN A C 1
ATOM 4110 O O . ASN A 1 266 ? 4.896 7.837 23.253 1.00 17.55 266 ASN A O 1
ATOM 4121 N N . GLN A 1 267 ? 6.659 8.498 22.023 1.00 14.74 267 GLN A N 1
ATOM 4122 C CA . GLN A 1 267 ? 7.650 8.238 23.064 1.00 17.47 267 GLN A CA 1
ATOM 4123 C C . GLN A 1 267 ? 8.135 9.499 23.770 1.00 14.91 267 GLN A C 1
ATOM 4124 O O . GLN A 1 267 ? 9.015 9.405 24.633 1.00 15.44 267 GLN A O 1
ATOM 4138 N N . ALA A 1 268 ? 7.579 10.671 23.436 1.00 14.56 268 ALA A N 1
ATOM 4139 C CA . ALA A 1 268 ? 8.159 11.934 23.891 1.00 16.82 268 ALA A CA 1
ATOM 4140 C C . ALA A 1 268 ? 8.181 12.064 25.411 1.00 14.92 268 ALA A C 1
ATOM 4141 O O . ALA A 1 268 ? 9.110 12.667 25.959 1.00 14.37 268 ALA A O 1
ATOM 4148 N N . ASP A 1 269 ? 7.188 11.511 26.116 1.00 17.75 269 ASP A N 1
ATOM 4149 C CA . ASP A 1 269 ? 7.146 11.736 27.560 1.00 16.11 269 ASP A CA 1
ATOM 4150 C C . ASP A 1 269 ? 8.320 11.087 28.286 1.00 15.31 269 ASP A C 1
ATOM 4151 O O . ASP A 1 269 ? 8.617 11.467 29.425 1.00 18.09 269 ASP A O 1
ATOM 4160 N N . LYS A 1 270 ? 9.006 10.136 27.652 1.00 13.22 270 LYS A N 1
ATOM 4161 C CA . LYS A 1 270 ? 10.202 9.563 28.257 1.00 12.76 270 LYS A CA 1
ATOM 4162 C C . LYS A 1 270 ? 11.323 10.592 28.415 1.00 12.96 270 LYS A C 1
ATOM 4163 O O . LYS A 1 270 ? 12.205 10.401 29.261 1.00 13.53 270 LYS A O 1
ATOM 4182 N N . ILE A 1 271 ? 11.312 11.676 27.638 1.00 14.65 271 ILE A N 1
ATOM 4183 C CA . ILE A 1 271 ? 12.361 12.688 27.752 1.00 12.83 271 ILE A CA 1
ATOM 4184 C C . ILE A 1 271 ? 11.757 14.049 28.095 1.00 13.06 271 ILE A C 1
ATOM 4185 O O . ILE A 1 271 ? 12.325 15.098 27.768 1.00 12.38 271 ILE A O 1
ATOM 4201 N N . SER A 1 272 ? 10.621 14.043 28.788 1.00 10.62 272 SER A N 1
ATOM 4202 C CA . SER A 1 272 ? 9.959 15.290 29.135 1.00 13.15 272 SER A CA 1
ATOM 4203 C C . SER A 1 272 ? 10.540 15.889 30.412 1.00 15.04 272 SER A C 1
ATOM 4204 O O . SER A 1 272 ? 11.167 15.204 31.229 1.00 13.74 272 SER A O 1
ATOM 4212 N N . GLY A 1 273 ? 10.290 17.187 30.594 1.00 14.01 273 GLY A N 1
ATOM 4213 C CA . GLY A 1 273 ? 10.656 17.821 31.850 1.00 12.15 273 GLY A CA 1
ATOM 4214 C C . GLY A 1 273 ? 9.934 17.216 33.036 1.00 14.92 273 GLY A C 1
ATOM 4215 O O . GLY A 1 273 ? 10.490 17.129 34.136 1.00 14.41 273 GLY A O 1
ATOM 4219 N N . GLU A 1 274 ? 8.726 16.711 32.793 1.00 14.89 274 GLU A N 1
ATOM 4220 C CA . GLU A 1 274 ? 7.989 16.012 33.883 1.00 14.34 274 GLU A CA 1
ATOM 4221 C C . GLU A 1 274 ? 8.763 14.752 34.300 1.00 16.15 274 GLU A C 1
ATOM 4222 O O . GLU A 1 274 ? 8.894 14.514 35.510 1.00 15.86 274 GLU A O 1
ATOM 4234 N N . THR A 1 275 ? 9.251 13.980 33.330 1.00 13.65 275 THR A N 1
ATOM 4235 C CA . THR A 1 275 ? 9.984 12.727 33.649 1.00 15.84 275 THR A CA 1
ATOM 4236 C C . THR A 1 275 ? 11.308 13.092 34.324 1.00 13.80 275 THR A C 1
ATOM 4237 O O . THR A 1 275 ? 11.698 12.417 35.286 1.00 16.28 275 THR A O 1
ATOM 4248 N N . LEU A 1 276 ? 11.956 14.147 33.828 1.00 14.29 276 LEU A N 1
ATOM 4249 C CA . LEU A 1 276 ? 13.266 14.562 34.396 1.00 14.39 276 LEU A CA 1
ATOM 4250 C C . LEU A 1 276 ? 13.061 14.986 35.854 1.00 14.12 276 LEU A C 1
ATOM 4251 O O . LEU A 1 276 ? 13.824 14.525 36.710 1.00 14.74 276 LEU A O 1
ATOM 4267 N N . THR A 1 277 ? 12.061 15.828 36.108 1.00 15.79 277 THR A N 1
ATOM 4268 C CA . THR A 1 277 ? 11.804 16.323 37.485 1.00 16.53 277 THR A CA 1
ATOM 4269 C C . THR A 1 277 ? 11.502 15.143 38.416 1.00 15.07 277 THR A C 1
ATOM 4270 O O . THR A 1 277 ? 11.897 15.201 39.589 1.00 17.07 277 THR A O 1
ATOM 4281 N N . ALA A 1 278 ? 10.826 14.113 37.907 1.00 16.71 278 ALA A N 1
ATOM 4282 C CA . ALA A 1 278 ? 10.424 12.987 38.783 1.00 18.75 278 ALA A CA 1
ATOM 4283 C C . ALA A 1 278 ? 11.580 12.005 38.974 1.00 20.04 278 ALA A C 1
ATOM 4284 O O . ALA A 1 278 ? 11.445 11.100 39.812 1.00 20.00 278 ALA A O 1
ATOM 4291 N N . ASN A 1 279 ? 12.681 12.172 38.250 1.00 18.12 279 ASN A N 1
ATOM 4292 C CA . ASN A 1 279 ? 13.745 11.140 38.337 1.00 19.40 279 ASN A CA 1
ATOM 4293 C C . ASN A 1 279 ? 15.134 11.744 38.576 1.00 22.55 279 ASN A C 1
ATOM 4294 O O . ASN A 1 279 ? 15.540 11.815 39.744 1.00 20.48 279 ASN A O 1
ATOM 4305 N N . GLN A 1 280 ? 15.810 12.195 37.519 1.00 15.56 280 GLN A N 1
ATOM 4306 C CA . GLN A 1 280 ? 17.231 12.623 37.664 1.00 16.95 280 GLN A CA 1
ATOM 4307 C C . GLN A 1 280 ? 17.393 14.059 38.184 1.00 18.89 280 GLN A C 1
ATOM 4308 O O . GLN A 1 280 ? 18.542 14.427 38.482 1.00 14.51 280 GLN A O 1
ATOM 4322 N N . LEU A 1 281 ? 16.315 14.835 38.289 1.00 16.05 281 LEU A N 1
ATOM 4323 C CA . LEU A 1 281 ? 16.509 16.246 38.716 1.00 17.08 281 LEU A CA 1
ATOM 4324 C C . LEU A 1 281 ? 16.950 16.288 40.182 1.00 15.25 281 LEU A C 1
ATOM 4325 O O . LEU A 1 281 ? 16.285 15.650 41.012 1.00 17.49 281 LEU A O 1
ATOM 4341 N N . VAL A 1 282 ? 18.022 17.027 40.475 1.00 16.49 282 VAL A N 1
ATOM 4342 C CA . VAL A 1 282 ? 18.475 17.203 41.887 1.00 13.62 282 VAL A CA 1
ATOM 4343 C C . VAL A 1 282 ? 17.891 18.519 42.409 1.00 12.39 282 VAL A C 1
ATOM 4344 O O . VAL A 1 282 ? 17.356 18.528 43.524 1.00 15.49 282 VAL A O 1
ATOM 4357 N N . ARG A 1 283 ? 17.972 19.579 41.600 1.00 15.17 283 ARG A N 1
ATOM 4358 C CA . ARG A 1 283 ? 17.472 20.909 42.024 1.00 13.22 283 ARG A CA 1
ATOM 4359 C C . ARG A 1 283 ? 17.520 21.897 40.856 1.00 16.30 283 ARG A C 1
ATOM 4360 O O . ARG A 1 283 ? 18.055 21.536 39.793 1.00 14.09 283 ARG A O 1
ATOM 4381 N N . LYS A 1 284 ? 16.974 23.092 41.068 1.00 13.40 284 LYS A N 1
ATOM 4382 C CA . LYS A 1 284 ? 17.084 24.155 40.040 1.00 16.57 284 LYS A CA 1
ATOM 4383 C C . LYS A 1 284 ? 18.509 24.714 40.075 1.00 12.67 284 LYS A C 1
ATOM 4384 O O . LYS A 1 284 ? 19.221 24.455 41.057 1.00 16.16 284 LYS A O 1
ATOM 4403 N N . ASN A 1 285 ? 18.888 25.468 39.048 1.00 12.13 285 ASN A N 1
ATOM 4404 C CA . ASN A 1 285 ? 20.239 26.075 38.965 1.00 13.28 285 ASN A CA 1
ATOM 4405 C C . ASN A 1 285 ? 20.038 27.487 38.417 1.00 14.36 285 ASN A C 1
ATOM 4406 O O . ASN A 1 285 ? 20.412 27.732 37.261 1.00 14.47 285 ASN A O 1
ATOM 4417 N N . PRO A 1 286 ? 19.435 28.410 39.191 1.00 12.17 286 PRO A N 1
ATOM 4418 C CA . PRO A 1 286 ? 19.087 29.731 38.662 1.00 12.23 286 PRO A CA 1
ATOM 4419 C C . PRO A 1 286 ? 20.269 30.652 38.334 1.00 11.14 286 PRO A C 1
ATOM 4420 O O . PRO A 1 286 ? 21.241 30.645 39.053 1.00 11.00 286 PRO A O 1
ATOM 4431 N N . CYS A 1 287 ? 20.141 31.401 37.240 1.00 11.97 287 CYS A N 1
ATOM 4432 C CA . CYS A 1 287 ? 21.181 32.402 36.912 1.00 13.01 287 CYS A CA 1
ATOM 4433 C C . CYS A 1 287 ? 21.098 33.548 37.923 1.00 10.94 287 CYS A C 1
ATOM 4434 O O . CYS A 1 287 ? 20.207 33.527 38.779 1.00 11.95 287 CYS A O 1
ATOM 4441 N N . TYR A 1 288 ? 21.980 34.533 37.777 1.00 14.23 288 TYR A N 1
ATOM 4442 C CA . TYR A 1 288 ? 22.024 35.688 38.705 1.00 13.01 288 TYR A CA 1
ATOM 4443 C C . TYR A 1 288 ? 20.690 36.434 38.779 1.00 12.20 288 TYR A C 1
ATOM 4444 O O . TYR A 1 288 ? 20.093 36.670 37.723 1.00 11.19 288 TYR A O 1
ATOM 4462 N N . SER A 1 289 ? 20.260 36.797 39.990 1.00 14.02 289 SER A N 1
ATOM 4463 C CA . SER A 1 289 ? 19.047 37.637 40.184 1.00 15.88 289 SER A CA 1
ATOM 4464 C C . SER A 1 289 ? 17.846 37.095 39.401 1.00 12.70 289 SER A C 1
ATOM 4465 O O . SER A 1 289 ? 17.086 37.905 38.860 1.00 13.98 289 SER A O 1
ATOM 4473 N N . CYS A 1 290 ? 17.680 35.771 39.385 1.00 14.03 290 CYS A N 1
ATOM 4474 C CA . CYS A 1 290 ? 16.574 35.179 38.592 1.00 14.92 290 CYS A CA 1
ATOM 4475 C C . CYS A 1 290 ? 15.522 34.524 39.494 1.00 14.37 290 CYS A C 1
ATOM 4476 O O . CYS A 1 290 ? 15.862 33.566 40.205 1.00 15.57 290 CYS A O 1
ATOM 4483 N N . PRO A 1 291 ? 14.258 34.998 39.474 1.00 14.06 291 PRO A N 1
ATOM 4484 C CA . PRO A 1 291 ? 13.184 34.361 40.242 1.00 15.06 291 PRO A CA 1
ATOM 4485 C C . PRO A 1 291 ? 12.537 33.180 39.499 1.00 16.31 291 PRO A C 1
ATOM 4486 O O . PRO A 1 291 ? 11.739 32.496 40.093 1.00 14.55 291 PRO A O 1
ATOM 4497 N N . ILE A 1 292 ? 12.916 32.965 38.236 1.00 15.28 292 ILE A N 1
ATOM 4498 C CA . ILE A 1 292 ? 12.304 31.880 37.410 1.00 14.64 292 ILE A CA 1
ATOM 4499 C C . ILE A 1 292 ? 13.038 30.562 37.684 1.00 14.73 292 ILE A C 1
ATOM 4500 O O . ILE A 1 292 ? 12.364 29.575 37.984 1.00 17.40 292 ILE A O 1
ATOM 4516 N N . GLY A 1 293 ? 14.368 30.552 37.582 1.00 14.43 293 GLY A N 1
ATOM 4517 C CA . GLY A 1 293 ? 15.146 29.348 37.935 1.00 13.55 293 GLY A CA 1
ATOM 4518 C C . GLY A 1 293 ? 14.857 28.165 37.029 1.00 12.48 293 GLY A C 1
ATOM 4519 O O . GLY A 1 293 ? 14.694 27.055 37.546 1.00 14.11 293 GLY A O 1
ATOM 4523 N N . CYS A 1 294 ? 14.837 28.400 35.717 1.00 13.19 294 CYS A N 1
ATOM 4524 C CA . CYS A 1 294 ? 14.582 27.300 34.750 1.00 14.13 294 CYS A CA 1
ATOM 4525 C C . CYS A 1 294 ? 15.820 26.398 34.674 1.00 12.08 294 CYS A C 1
ATOM 4526 O O . CYS A 1 294 ? 15.691 25.249 34.227 1.00 14.25 294 CYS A O 1
ATOM 4533 N N . GLY A 1 295 ? 16.965 26.894 35.146 1.00 13.01 295 GLY A N 1
ATOM 4534 C CA . GLY A 1 295 ? 18.212 26.112 35.094 1.00 14.82 295 GLY A CA 1
ATOM 4535 C C . GLY A 1 295 ? 18.056 24.748 35.739 1.00 13.24 295 GLY A C 1
ATOM 4536 O O . GLY A 1 295 ? 17.376 24.664 36.764 1.00 14.76 295 GLY A O 1
ATOM 4540 N N . ARG A 1 296 ? 18.686 23.726 35.156 1.00 14.09 296 ARG A N 1
ATOM 4541 C CA . ARG A 1 296 ? 18.543 22.342 35.679 1.00 13.12 296 ARG A CA 1
ATOM 4542 C C . ARG A 1 296 ? 19.844 21.821 36.294 1.00 12.57 296 ARG A C 1
ATOM 4543 O O . ARG A 1 296 ? 20.915 22.114 35.738 1.00 13.08 296 ARG A O 1
ATOM 4564 N N . TRP A 1 297 ? 19.736 21.089 37.404 1.00 13.48 297 TRP A N 1
ATOM 4565 C CA . TRP A 1 297 ? 20.900 20.413 38.028 1.00 13.92 297 TRP A CA 1
ATOM 4566 C C . TRP A 1 297 ? 20.494 18.942 38.130 1.00 12.14 297 TRP A C 1
ATOM 4567 O O . TRP A 1 297 ? 19.494 18.668 38.802 1.00 13.01 297 TRP A O 1
ATOM 4588 N N . VAL A 1 298 ? 21.229 18.044 37.472 1.00 16.39 298 VAL A N 1
ATOM 4589 C CA . VAL A 1 298 ? 20.757 16.630 37.402 1.00 14.84 298 VAL A CA 1
ATOM 4590 C C . VAL A 1 298 ? 21.819 15.629 37.862 1.00 14.83 298 VAL A C 1
ATOM 4591 O O . VAL A 1 298 ? 22.994 16.010 37.990 1.00 14.60 298 VAL A O 1
ATOM 4604 N N . ARG A 1 299 ? 21.389 14.381 38.066 1.00 14.13 299 ARG A N 1
ATOM 4605 C CA . ARG A 1 299 ? 22.320 13.301 38.478 1.00 12.73 299 ARG A CA 1
ATOM 4606 C C . ARG A 1 299 ? 22.531 12.352 37.299 1.00 15.53 299 ARG A C 1
ATOM 4607 O O . ARG A 1 299 ? 21.542 11.780 36.822 1.00 17.66 299 ARG A O 1
ATOM 4628 N N . LEU A 1 300 ? 23.777 12.201 36.863 1.00 14.68 300 LEU A N 1
ATOM 4629 C CA . LEU A 1 300 ? 24.082 11.269 35.750 1.00 18.23 300 LEU A CA 1
ATOM 4630 C C . LEU A 1 300 ? 23.896 9.829 36.248 1.00 18.27 300 LEU A C 1
ATOM 4631 O O . LEU A 1 300 ? 23.771 9.628 37.465 1.00 18.37 300 LEU A O 1
ATOM 4647 N N . LYS A 1 301 ? 23.869 8.880 35.321 1.00 18.81 301 LYS A N 1
ATOM 4648 C CA . LYS A 1 301 ? 23.645 7.463 35.706 1.00 22.80 301 LYS A CA 1
ATOM 4649 C C . LYS A 1 301 ? 24.722 7.038 36.711 1.00 25.18 301 LYS A C 1
ATOM 4650 O O . LYS A 1 301 ? 24.414 6.200 37.575 1.00 23.18 301 LYS A O 1
ATOM 4669 N N . ASP A 1 302 ? 25.925 7.605 36.611 1.00 20.64 302 ASP A N 1
ATOM 4670 C CA . ASP A 1 302 ? 27.046 7.188 37.501 1.00 23.48 302 ASP A CA 1
ATOM 4671 C C . ASP A 1 302 ? 26.989 7.917 38.855 1.00 24.86 302 ASP A C 1
ATOM 4672 O O . ASP A 1 302 ? 27.886 7.679 39.680 1.00 23.34 302 ASP A O 1
ATOM 4681 N N . GLY A 1 303 ? 25.981 8.764 39.072 1.00 23.40 303 GLY A N 1
ATOM 4682 C CA . GLY A 1 303 ? 25.847 9.495 40.349 1.00 22.77 303 GLY A CA 1
ATOM 4683 C C . GLY A 1 303 ? 26.492 10.871 40.321 1.00 23.43 303 GLY A C 1
ATOM 4684 O O . GLY A 1 303 ? 26.291 11.627 41.287 1.00 24.58 303 GLY A O 1
ATOM 4688 N N . THR A 1 304 ? 27.229 11.194 39.256 1.00 21.01 304 THR A N 1
ATOM 4689 C CA . THR A 1 304 ? 27.835 12.544 39.111 1.00 22.67 304 THR A CA 1
ATOM 4690 C C . THR A 1 304 ? 26.723 13.590 39.004 1.00 21.37 304 THR A C 1
ATOM 4691 O O . THR A 1 304 ? 25.733 13.320 38.306 1.00 22.12 304 THR A O 1
ATOM 4702 N N . GLU A 1 305 ? 26.894 14.741 39.658 1.00 17.90 305 GLU A N 1
ATOM 4703 C CA . GLU A 1 305 ? 25.890 15.834 39.577 1.00 18.09 305 GLU A CA 1
ATOM 4704 C C . GLU A 1 305 ? 26.441 16.936 38.665 1.00 21.36 305 GLU A C 1
ATOM 4705 O O . GLU A 1 305 ? 27.644 17.222 38.753 1.00 22.75 305 GLU A O 1
ATOM 4717 N N . CYS A 1 306 ? 25.588 17.513 37.816 1.00 18.64 306 CYS A N 1
ATOM 4718 C CA . CYS A 1 306 ? 26.061 18.544 36.857 1.00 17.63 306 CYS A CA 1
ATOM 4719 C C . CYS A 1 306 ? 24.872 19.276 36.232 1.00 14.92 306 CYS A C 1
ATOM 4720 O O . CYS A 1 306 ? 23.727 18.861 36.468 1.00 14.89 306 CYS A O 1
ATOM 4728 N N . GLY A 1 307 ? 25.160 20.341 35.484 1.00 15.38 307 GLY A N 1
ATOM 4729 C CA . GLY A 1 307 ? 24.093 21.080 34.793 1.00 14.32 307 GLY A CA 1
ATOM 4730 C C . GLY A 1 307 ? 23.275 20.147 33.922 1.00 14.60 307 GLY A C 1
ATOM 4731 O O . GLY A 1 307 ? 23.870 19.320 33.216 1.00 13.42 307 GLY A O 1
ATOM 4735 N N . GLY A 1 308 ? 21.955 20.316 33.947 1.00 12.91 308 GLY A N 1
ATOM 4736 C CA . GLY A 1 308 ? 21.071 19.423 33.182 1.00 14.19 308 GLY A CA 1
ATOM 4737 C C . GLY A 1 308 ? 20.708 19.972 31.818 1.00 12.97 308 GLY A C 1
ATOM 4738 O O . GLY A 1 308 ? 21.068 21.120 31.520 1.00 13.41 308 GLY A O 1
ATOM 4742 N N . PRO A 1 309 ? 19.970 19.202 30.994 1.00 11.81 309 PRO A N 1
ATOM 4743 C CA . PRO A 1 309 ? 19.672 19.613 29.627 1.00 11.82 309 PRO A CA 1
ATOM 4744 C C . PRO A 1 309 ? 18.463 20.528 29.431 1.00 12.25 309 PRO A C 1
ATOM 4745 O O . PRO A 1 309 ? 17.506 20.435 30.179 1.00 11.19 309 PRO A O 1
ATOM 4756 N N . GLU A 1 310 ? 18.559 21.381 28.414 1.00 11.26 310 GLU A N 1
ATOM 4757 C CA . GLU A 1 310 ? 17.417 22.253 28.058 1.00 10.31 310 GLU A CA 1
ATOM 4758 C C . GLU A 1 310 ? 16.558 21.512 27.033 1.00 8.21 310 GLU A C 1
ATOM 4759 O O . GLU A 1 310 ? 16.990 20.465 26.542 1.00 11.27 310 GLU A O 1
ATOM 4771 N N . TYR A 1 311 ? 15.402 22.082 26.713 1.00 9.89 311 TYR A N 1
ATOM 4772 C CA . TYR A 1 311 ? 14.495 21.445 25.728 1.00 10.59 311 TYR A CA 1
ATOM 4773 C C . TYR A 1 311 ? 15.213 21.138 24.410 1.00 10.65 311 TYR A C 1
ATOM 4774 O O . TYR A 1 311 ? 15.115 20.000 23.933 1.00 10.00 311 TYR A O 1
ATOM 4792 N N . GLU A 1 312 ? 15.897 22.125 23.823 1.00 11.31 312 GLU A N 1
ATOM 4793 C CA . GLU A 1 312 ? 16.463 21.868 22.500 1.00 8.69 312 GLU A CA 1
ATOM 4794 C C . GLU A 1 312 ? 17.478 20.735 22.543 1.00 9.77 312 GLU A C 1
ATOM 4795 O O . GLU A 1 312 ? 17.630 20.001 21.560 1.00 8.42 312 GLU A O 1
ATOM 4807 N N . THR A 1 313 ? 18.126 20.558 23.698 1.00 9.78 313 THR A N 1
ATOM 4808 C CA . THR A 1 313 ? 19.123 19.466 23.856 1.00 10.74 313 THR A CA 1
ATOM 4809 C C . THR A 1 313 ? 18.388 18.129 24.017 1.00 14.57 313 THR A C 1
ATOM 4810 O O . THR A 1 313 ? 18.839 17.135 23.419 1.00 12.47 313 THR A O 1
ATOM 4821 N N . LEU A 1 314 ? 17.315 18.109 24.811 1.00 10.50 314 LEU A N 1
ATOM 4822 C CA . LEU A 1 314 ? 16.515 16.894 24.925 1.00 13.85 314 LEU A CA 1
ATOM 4823 C C . LEU A 1 314 ? 16.021 16.450 23.556 1.00 11.53 314 LEU A C 1
ATOM 4824 O O . LEU A 1 314 ? 15.989 15.251 23.254 1.00 11.87 314 LEU A O 1
ATOM 4840 N N . TRP A 1 315 ? 15.720 17.404 22.684 1.00 9.44 315 TRP A N 1
ATOM 4841 C CA . TRP A 1 315 ? 15.232 17.054 21.325 1.00 10.55 315 TRP A CA 1
ATOM 4842 C C . TRP A 1 315 ? 16.351 16.520 20.421 1.00 9.23 315 TRP A C 1
ATOM 4843 O O . TRP A 1 315 ? 16.148 15.469 19.806 1.00 10.19 315 TRP A O 1
ATOM 4864 N N . CYS A 1 316 ? 17.498 17.203 20.368 1.00 8.75 316 CYS A N 1
ATOM 4865 C CA . CYS A 1 316 ? 18.549 16.844 19.371 1.00 12.13 316 CYS A CA 1
ATOM 4866 C C . CYS A 1 316 ? 19.286 15.544 19.719 1.00 12.82 316 CYS A C 1
ATOM 4867 O O . CYS A 1 316 ? 19.871 14.954 18.806 1.00 13.03 316 CYS A O 1
ATOM 4875 N N . PHE A 1 317 ? 19.264 15.142 20.989 1.00 12.88 317 PHE A N 1
ATOM 4876 C CA . PHE A 1 317 ? 19.891 13.856 21.389 1.00 12.40 317 PHE A CA 1
ATOM 4877 C C . PHE A 1 317 ? 18.778 12.864 21.739 1.00 13.20 317 PHE A C 1
ATOM 4878 O O . PHE A 1 317 ? 19.074 11.776 22.265 1.00 12.84 317 PHE A O 1
ATOM 4895 N N . GLY A 1 318 ? 17.533 13.249 21.463 1.00 12.64 318 GLY A N 1
ATOM 4896 C CA . GLY A 1 318 ? 16.408 12.324 21.681 1.00 13.06 318 GLY A CA 1
ATOM 4897 C C . GLY A 1 318 ? 15.633 12.085 20.397 1.00 11.10 318 GLY A C 1
ATOM 4898 O O . GLY A 1 318 ? 16.154 11.375 19.529 1.00 14.21 318 GLY A O 1
ATOM 4902 N N . SER A 1 319 ? 14.454 12.692 20.277 1.00 12.68 319 SER A N 1
ATOM 4903 C CA . SER A 1 319 ? 13.558 12.459 19.109 1.00 12.46 319 SER A CA 1
ATOM 4904 C C . SER A 1 319 ? 14.260 12.663 17.759 1.00 11.86 319 SER A C 1
ATOM 4905 O O . SER A 1 319 ? 13.952 11.922 16.820 1.00 11.41 319 SER A O 1
ATOM 4913 N N . ASP A 1 320 ? 15.151 13.648 17.658 1.00 12.80 320 ASP A N 1
ATOM 4914 C CA . ASP A 1 320 ? 15.773 13.947 16.339 1.00 11.65 320 ASP A CA 1
ATOM 4915 C C . ASP A 1 320 ? 16.623 12.757 15.882 1.00 10.94 320 ASP A C 1
ATOM 4916 O O . ASP A 1 320 ? 16.802 12.596 14.672 1.00 10.70 320 ASP A O 1
ATOM 4925 N N . CYS A 1 321 ? 17.158 11.988 16.836 1.00 11.07 321 CYS A N 1
ATOM 4926 C CA . CYS A 1 321 ? 18.004 10.811 16.504 1.00 12.13 321 CYS A CA 1
ATOM 4927 C C . CYS A 1 321 ? 17.237 9.511 16.793 1.00 13.25 321 CYS A C 1
ATOM 4928 O O . CYS A 1 321 ? 17.854 8.437 16.739 1.00 10.83 321 CYS A O 1
ATOM 4936 N N . GLY A 1 322 ? 15.942 9.623 17.092 1.00 13.27 322 GLY A N 1
ATOM 4937 C CA . GLY A 1 322 ? 15.117 8.424 17.324 1.00 15.57 322 GLY A CA 1
ATOM 4938 C C . GLY A 1 322 ? 15.467 7.741 18.633 1.00 13.15 322 GLY A C 1
ATOM 4939 O O . GLY A 1 322 ? 15.168 6.548 18.761 1.00 12.47 322 GLY A O 1
ATOM 4943 N N . SER A 1 323 ? 16.101 8.472 19.553 1.00 13.48 323 SER A N 1
ATOM 4944 C CA . SER A 1 323 ? 16.489 7.915 20.877 1.00 12.45 323 SER A CA 1
ATOM 4945 C C . SER A 1 323 ? 15.587 8.490 21.975 1.00 14.83 323 SER A C 1
ATOM 4946 O O . SER A 1 323 ? 15.248 9.676 21.894 1.00 15.97 323 SER A O 1
ATOM 4954 N N . TYR A 1 324 ? 15.241 7.678 22.976 1.00 14.28 324 TYR A N 1
ATOM 4955 C CA . TYR A 1 324 ? 14.363 8.143 24.083 1.00 13.67 324 TYR A CA 1
ATOM 4956 C C . TYR A 1 324 ? 14.995 7.752 25.424 1.00 15.65 324 TYR A C 1
ATOM 4957 O O . TYR A 1 324 ? 14.254 7.496 26.386 1.00 16.41 324 TYR A O 1
ATOM 4975 N N . ASP A 1 325 ? 16.328 7.746 25.471 1.00 14.57 325 ASP A N 1
ATOM 4976 C CA . ASP A 1 325 ? 17.072 7.440 26.721 1.00 14.08 325 ASP A CA 1
ATOM 4977 C C . ASP A 1 325 ? 17.403 8.767 27.415 1.00 15.00 325 ASP A C 1
ATOM 4978 O O . ASP A 1 325 ? 18.244 9.506 26.882 1.00 13.03 325 ASP A O 1
ATOM 4987 N N . LEU A 1 326 ? 16.755 9.058 28.544 1.00 13.67 326 LEU A N 1
ATOM 4988 C CA . LEU A 1 326 ? 16.931 10.341 29.221 1.00 12.24 326 LEU A CA 1
ATOM 4989 C C . LEU A 1 326 ? 18.299 10.441 29.890 1.00 13.69 326 LEU A C 1
ATOM 4990 O O . LEU A 1 326 ? 18.966 11.479 29.785 1.00 12.21 326 LEU A O 1
ATOM 5006 N N . ASP A 1 327 ? 18.730 9.380 30.592 1.00 13.33 327 ASP A N 1
ATOM 5007 C CA . ASP A 1 327 ? 20.085 9.350 31.144 1.00 16.38 327 ASP A CA 1
ATOM 5008 C C . ASP A 1 327 ? 21.114 9.693 30.079 1.00 15.85 327 ASP A C 1
ATOM 5009 O O . ASP A 1 327 ? 22.068 10.438 30.331 1.00 15.87 327 ASP A O 1
ATOM 5018 N N . ALA A 1 328 ? 20.935 9.146 28.879 1.00 13.99 328 ALA A N 1
ATOM 5019 C CA . ALA A 1 328 ? 21.876 9.402 27.798 1.00 16.36 328 ALA A CA 1
ATOM 5020 C C . ALA A 1 328 ? 21.891 10.869 27.389 1.00 13.05 328 ALA A C 1
ATOM 5021 O O . ALA A 1 328 ? 22.944 11.401 27.021 1.00 13.69 328 ALA A O 1
ATOM 5028 N N . ILE A 1 329 ? 20.723 11.501 27.406 1.00 14.16 329 ILE A N 1
ATOM 5029 C CA . ILE A 1 329 ? 20.680 12.948 27.057 1.00 13.24 329 ILE A CA 1
ATOM 5030 C C . ILE A 1 329 ? 21.459 13.718 28.130 1.00 16.38 329 ILE A C 1
ATOM 5031 O O . ILE A 1 329 ? 22.221 14.632 27.769 1.00 15.58 329 ILE A O 1
ATOM 5047 N N . ASN A 1 330 ? 21.288 13.332 29.397 1.00 13.33 330 ASN A N 1
ATOM 5048 C CA . ASN A 1 330 ? 22.025 14.005 30.497 1.00 16.77 330 ASN A CA 1
ATOM 5049 C C . ASN A 1 330 ? 23.533 13.860 30.247 1.00 13.63 330 ASN A C 1
ATOM 5050 O O . ASN A 1 330 ? 24.260 14.844 30.456 1.00 13.62 330 ASN A O 1
ATOM 5061 N N . GLU A 1 331 ? 23.972 12.681 29.801 1.00 13.75 331 GLU A N 1
ATOM 5062 C CA . GLU A 1 331 ? 25.416 12.447 29.524 1.00 14.09 331 GLU A CA 1
ATOM 5063 C C . GLU A 1 331 ? 25.859 13.273 28.310 1.00 13.70 331 GLU A C 1
ATOM 5064 O O . GLU A 1 331 ? 26.918 13.906 28.381 1.00 13.29 331 GLU A O 1
ATOM 5076 N N . ALA A 1 332 ? 25.076 13.226 27.230 1.00 13.71 332 ALA A N 1
ATOM 5077 C CA . ALA A 1 332 ? 25.419 13.974 25.999 1.00 12.96 332 ALA A CA 1
ATOM 5078 C C . ALA A 1 332 ? 25.542 15.468 26.314 1.00 14.49 332 ALA A C 1
ATOM 5079 O O . ALA A 1 332 ? 26.448 16.111 25.776 1.00 12.70 332 ALA A O 1
ATOM 5086 N N . ASN A 1 333 ? 24.632 15.982 27.139 1.00 12.28 333 ASN A N 1
ATOM 5087 C CA . ASN A 1 333 ? 24.649 17.426 27.489 1.00 12.12 333 ASN A CA 1
ATOM 5088 C C . ASN A 1 333 ? 25.959 17.733 28.221 1.00 13.32 333 ASN A C 1
ATOM 5089 O O . ASN A 1 333 ? 26.633 18.703 27.859 1.00 10.78 333 ASN A O 1
ATOM 5100 N N . MET A 1 334 ? 26.291 16.897 29.200 1.00 12.55 334 MET A N 1
ATOM 5101 C CA . MET A 1 334 ? 27.565 17.081 29.939 1.00 11.83 334 MET A CA 1
ATOM 5102 C C . MET A 1 334 ? 28.739 17.036 28.955 1.00 14.45 334 MET A C 1
ATOM 5103 O O . MET A 1 334 ? 29.632 17.891 29.074 1.00 10.96 334 MET A O 1
ATOM 5117 N N . LEU A 1 335 ? 28.728 16.092 28.009 1.00 11.11 335 LEU A N 1
ATOM 5118 C CA . LEU A 1 335 ? 29.888 15.942 27.090 1.00 11.89 335 LEU A CA 1
ATOM 5119 C C . LEU A 1 335 ? 30.002 17.185 26.203 1.00 14.54 335 LEU A C 1
ATOM 5120 O O . LEU A 1 335 ? 31.130 17.633 25.959 1.00 11.92 335 LEU A O 1
ATOM 5136 N N . CYS A 1 336 ? 28.861 17.715 25.761 1.00 11.77 336 CYS A N 1
ATOM 5137 C CA . CYS A 1 336 ? 28.912 18.912 24.935 1.00 10.55 336 CYS A CA 1
ATOM 5138 C C . CYS A 1 336 ? 29.409 20.106 25.737 1.00 11.11 336 CYS A C 1
ATOM 5139 O O . CYS A 1 336 ? 30.185 20.924 25.230 1.00 10.37 336 CYS A O 1
ATOM 5147 N N . ASN A 1 337 ? 28.990 20.211 27.003 1.00 11.23 337 ASN A N 1
ATOM 5148 C CA . ASN A 1 337 ? 29.489 21.283 27.858 1.00 11.10 337 ASN A CA 1
ATOM 5149 C C . ASN A 1 337 ? 30.976 21.121 28.151 1.00 13.51 337 ASN A C 1
ATOM 5150 O O . ASN A 1 337 ? 31.690 22.121 28.305 1.00 13.10 337 ASN A O 1
ATOM 5161 N N . GLU A 1 338 ? 31.455 19.877 28.234 1.00 10.20 338 GLU A N 1
ATOM 5162 C CA . GLU A 1 338 ? 32.855 19.638 28.571 1.00 11.64 338 GLU A CA 1
ATOM 5163 C C . GLU A 1 338 ? 33.770 19.829 27.369 1.00 12.78 338 GLU A C 1
ATOM 5164 O O . GLU A 1 338 ? 34.839 20.441 27.497 1.00 12.12 338 GLU A O 1
ATOM 5176 N N . TYR A 1 339 ? 33.376 19.316 26.200 1.00 12.19 339 TYR A N 1
ATOM 5177 C CA . TYR A 1 339 ? 34.163 19.555 25.000 1.00 12.66 339 TYR A CA 1
ATOM 5178 C C . TYR A 1 339 ? 33.978 20.968 24.471 1.00 10.81 339 TYR A C 1
ATOM 5179 O O . TYR A 1 339 ? 34.805 21.435 23.678 1.00 14.23 339 TYR A O 1
ATOM 5197 N N . GLY A 1 340 ? 32.923 21.658 24.901 1.00 10.49 340 GLY A N 1
ATOM 5198 C CA . GLY A 1 340 ? 32.648 22.996 24.425 1.00 13.23 340 GLY A CA 1
ATOM 5199 C C . GLY A 1 340 ? 32.071 23.055 23.023 1.00 10.14 340 GLY A C 1
ATOM 5200 O O . GLY A 1 340 ? 32.637 23.721 22.146 1.00 10.58 340 GLY A O 1
ATOM 5204 N N . ILE A 1 341 ? 30.937 22.384 22.800 1.00 12.47 341 ILE A N 1
ATOM 5205 C CA . ILE A 1 341 ? 30.216 22.479 21.537 1.00 10.00 341 ILE A CA 1
ATOM 5206 C C . ILE A 1 341 ? 28.746 22.768 21.792 1.00 9.56 341 ILE A C 1
ATOM 5207 O O . ILE A 1 341 ? 28.182 22.416 22.830 1.00 9.34 341 ILE A O 1
ATOM 5223 N N . ASP A 1 342 ? 28.128 23.389 20.792 1.00 10.21 342 ASP A N 1
ATOM 5224 C CA . ASP A 1 342 ? 26.690 23.631 20.774 1.00 10.64 342 ASP A CA 1
ATOM 5225 C C . ASP A 1 342 ? 25.945 22.304 20.673 1.00 10.34 342 ASP A C 1
ATOM 5226 O O . ASP A 1 342 ? 26.131 21.556 19.705 1.00 8.99 342 ASP A O 1
ATOM 5235 N N . THR A 1 343 ? 25.085 22.019 21.657 1.00 8.51 343 THR A N 1
ATOM 5236 C CA . THR A 1 343 ? 24.332 20.766 21.643 1.00 11.06 343 THR A CA 1
ATOM 5237 C C . THR A 1 343 ? 23.495 20.635 20.380 1.00 11.68 343 THR A C 1
ATOM 5238 O O . THR A 1 343 ? 23.437 19.560 19.774 1.00 10.71 343 THR A O 1
ATOM 5249 N N . ILE A 1 344 ? 22.854 21.728 19.963 1.00 9.27 344 ILE A N 1
ATOM 5250 C CA . ILE A 1 344 ? 21.862 21.661 18.891 1.00 9.60 344 ILE A CA 1
ATOM 5251 C C . ILE A 1 344 ? 22.511 21.261 17.574 1.00 9.85 344 ILE A C 1
ATOM 5252 O O . ILE A 1 344 ? 22.057 20.332 16.902 1.00 8.89 344 ILE A O 1
ATOM 5268 N N . THR A 1 345 ? 23.579 21.952 17.186 1.00 9.79 345 THR A N 1
ATOM 5269 C CA . THR A 1 345 ? 24.282 21.611 15.921 1.00 10.81 345 THR A CA 1
ATOM 5270 C C . THR A 1 345 ? 24.870 20.194 16.019 1.00 11.70 345 THR A C 1
ATOM 5271 O O . THR A 1 345 ? 24.894 19.491 15.002 1.00 11.81 345 THR A O 1
ATOM 5282 N N . CYS A 1 346 ? 25.323 19.806 17.211 1.00 10.88 346 CYS A N 1
ATOM 5283 C CA . CYS A 1 346 ? 25.938 18.467 17.390 1.00 12.96 346 CYS A CA 1
ATOM 5284 C C . CYS A 1 346 ? 24.892 17.373 17.140 1.00 12.32 346 CYS A C 1
ATOM 5285 O O . CYS A 1 346 ? 25.106 16.554 16.243 1.00 10.95 346 CYS A O 1
ATOM 5293 N N . GLY A 1 347 ? 23.813 17.379 17.923 1.00 13.21 347 GLY A N 1
ATOM 5294 C CA . GLY A 1 347 ? 22.775 16.342 17.775 1.00 11.87 347 GLY A CA 1
ATOM 5295 C C . GLY A 1 347 ? 22.148 16.340 16.390 1.00 11.71 347 GLY A C 1
ATOM 5296 O O . GLY A 1 347 ? 21.890 15.254 15.859 1.00 11.88 347 GLY A O 1
ATOM 5300 N N . ALA A 1 348 ? 21.883 17.525 15.844 1.00 11.71 348 ALA A N 1
ATOM 5301 C CA . ALA A 1 348 ? 21.205 17.600 14.531 1.00 10.70 348 ALA A CA 1
ATOM 5302 C C . ALA A 1 348 ? 22.178 17.210 13.414 1.00 11.60 348 ALA A C 1
ATOM 5303 O O . ALA A 1 348 ? 21.700 16.823 12.338 1.00 11.91 348 ALA A O 1
ATOM 5310 N N . THR A 1 349 ? 23.487 17.325 13.653 1.00 11.29 349 THR A N 1
ATOM 5311 C CA . THR A 1 349 ? 24.461 16.831 12.644 1.00 12.46 349 THR A CA 1
ATOM 5312 C C . THR A 1 349 ? 24.475 15.301 12.715 1.00 11.80 349 THR A C 1
ATOM 5313 O O . THR A 1 349 ? 24.537 14.667 11.652 1.00 12.38 349 THR A O 1
ATOM 5324 N N . ILE A 1 350 ? 24.434 14.741 13.929 1.00 10.93 350 ILE A N 1
ATOM 5325 C CA . ILE A 1 350 ? 24.321 13.286 14.024 1.00 10.91 350 ILE A CA 1
ATOM 5326 C C . ILE A 1 350 ? 23.033 12.816 13.355 1.00 11.04 350 ILE A C 1
ATOM 5327 O O . ILE A 1 350 ? 23.004 11.774 12.684 1.00 12.50 350 ILE A O 1
ATOM 5343 N N . ALA A 1 351 ? 21.946 13.574 13.520 1.00 11.70 351 ALA A N 1
ATOM 5344 C CA . ALA A 1 351 ? 20.679 13.185 12.903 1.00 10.78 351 ALA A CA 1
ATOM 5345 C C . ALA A 1 351 ? 20.773 13.211 11.380 1.00 10.92 351 ALA A C 1
ATOM 5346 O O . ALA A 1 351 ? 20.236 12.327 10.702 1.00 12.33 351 ALA A O 1
ATOM 5353 N N . ALA A 1 352 ? 21.442 14.226 10.825 1.00 11.69 352 ALA A N 1
ATOM 5354 C CA . ALA A 1 352 ? 21.644 14.276 9.378 1.00 11.32 352 ALA A CA 1
ATOM 5355 C C . ALA A 1 352 ? 22.462 13.082 8.903 1.00 10.94 352 ALA A C 1
ATOM 5356 O O . ALA A 1 352 ? 22.135 12.461 7.881 1.00 10.67 352 ALA A O 1
ATOM 5363 N N . ALA A 1 353 ? 23.521 12.736 9.645 1.00 10.02 353 ALA A N 1
ATOM 5364 C CA . ALA A 1 353 ? 24.328 11.569 9.294 1.00 12.94 353 ALA A CA 1
ATOM 5365 C C . ALA A 1 353 ? 23.504 10.288 9.346 1.00 13.20 353 ALA A C 1
ATOM 5366 O O . ALA A 1 353 ? 23.668 9.402 8.500 1.00 12.05 353 ALA A O 1
ATOM 5373 N N . MET A 1 354 ? 22.609 10.184 10.323 1.00 11.53 354 MET A N 1
ATOM 5374 C CA . MET A 1 354 ? 21.761 8.972 10.428 1.00 12.24 354 MET A CA 1
ATOM 5375 C C . MET A 1 354 ? 20.834 8.882 9.207 1.00 13.36 354 MET A C 1
ATOM 5376 O O . MET A 1 354 ? 20.571 7.760 8.755 1.00 14.94 354 MET A O 1
ATOM 5390 N N . GLU A 1 355 ? 20.374 10.027 8.691 1.00 12.86 355 GLU A N 1
ATOM 5391 C CA . GLU A 1 355 ? 19.502 10.013 7.480 1.00 13.43 355 GLU A CA 1
ATOM 5392 C C . GLU A 1 355 ? 20.338 9.668 6.238 1.00 13.61 355 GLU A C 1
ATOM 5393 O O . GLU A 1 355 ? 19.849 8.906 5.389 1.00 11.53 355 GLU A O 1
ATOM 5405 N N . LEU A 1 356 ? 21.548 10.223 6.135 1.00 12.69 356 LEU A N 1
ATOM 5406 C CA . LEU A 1 356 ? 22.438 9.894 4.994 1.00 15.54 356 LEU A CA 1
ATOM 5407 C C . LEU A 1 356 ? 22.693 8.381 4.996 1.00 15.45 356 LEU A C 1
ATOM 5408 O O . LEU A 1 356 ? 22.718 7.779 3.913 1.00 15.22 356 LEU A O 1
ATOM 5424 N N . TYR A 1 357 ? 22.889 7.802 6.181 1.00 14.66 357 TYR A N 1
ATOM 5425 C CA . TYR A 1 357 ? 23.076 6.331 6.269 1.00 15.40 357 TYR A CA 1
ATOM 5426 C C . TYR A 1 357 ? 21.776 5.627 5.862 1.00 13.39 357 TYR A C 1
ATOM 5427 O O . TYR A 1 357 ? 21.839 4.686 5.054 1.00 13.81 357 TYR A O 1
ATOM 5445 N N . GLN A 1 358 ? 20.650 6.065 6.433 1.00 14.55 358 GLN A N 1
ATOM 5446 C CA . GLN A 1 358 ? 19.367 5.477 6.063 1.00 13.69 358 GLN A CA 1
ATOM 5447 C C . GLN A 1 358 ? 19.193 5.409 4.552 1.00 14.79 358 GLN A C 1
ATOM 5448 O O . GLN A 1 358 ? 18.653 4.430 4.021 1.00 13.50 358 GLN A O 1
ATOM 5462 N N . ARG A 1 359 ? 19.656 6.436 3.842 1.00 15.14 359 ARG A N 1
ATOM 5463 C CA . ARG A 1 359 ? 19.417 6.561 2.414 1.00 16.57 359 ARG A CA 1
ATOM 5464 C C . ARG A 1 359 ? 20.613 6.120 1.579 1.00 17.30 359 ARG A C 1
ATOM 5465 O O . ARG A 1 359 ? 20.660 6.407 0.377 1.00 17.39 359 ARG A O 1
ATOM 5486 N N . GLY A 1 360 ? 21.576 5.427 2.188 1.00 17.58 360 GLY A N 1
ATOM 5487 C CA . GLY A 1 360 ? 22.639 4.780 1.446 1.00 18.50 360 GLY A CA 1
ATOM 5488 C C . GLY A 1 360 ? 23.800 5.659 1.034 1.00 21.31 360 GLY A C 1
ATOM 5489 O O . GLY A 1 360 ? 24.647 5.202 0.259 1.00 16.44 360 GLY A O 1
ATOM 5493 N N . TYR A 1 361 ? 23.879 6.899 1.523 1.00 16.33 361 TYR A N 1
ATOM 5494 C CA . TYR A 1 361 ? 24.994 7.761 1.141 1.00 20.66 361 TYR A CA 1
ATOM 5495 C C . TYR A 1 361 ? 26.266 7.384 1.889 1.00 18.38 361 TYR A C 1
ATOM 5496 O O . TYR A 1 361 ? 27.361 7.418 1.317 1.00 19.70 361 TYR A O 1
ATOM 5514 N N . ILE A 1 362 ? 26.140 7.022 3.162 1.00 18.03 362 ILE A N 1
ATOM 5515 C CA . ILE A 1 362 ? 27.262 6.553 3.967 1.00 18.87 362 ILE A CA 1
ATOM 5516 C C . ILE A 1 362 ? 27.194 5.033 4.032 1.00 18.11 362 ILE A C 1
ATOM 5517 O O . ILE A 1 362 ? 26.161 4.467 4.414 1.00 19.54 362 ILE A O 1
ATOM 5533 N N . LYS A 1 363 ? 28.283 4.371 3.656 1.00 17.92 363 LYS A N 1
ATOM 5534 C CA . LYS A 1 363 ? 28.332 2.915 3.642 1.00 15.70 363 LYS A CA 1
ATOM 5535 C C . LYS A 1 363 ? 28.897 2.386 4.961 1.00 17.17 363 LYS A C 1
ATOM 5536 O O . LYS A 1 363 ? 29.607 3.088 5.685 1.00 19.12 363 LYS A O 1
ATOM 5555 N N . ASP A 1 364 ? 28.606 1.120 5.253 1.00 19.59 364 ASP A N 1
ATOM 5556 C CA . ASP A 1 364 ? 29.107 0.494 6.504 1.00 20.62 364 ASP A CA 1
ATOM 5557 C C . ASP A 1 364 ? 30.635 0.580 6.569 1.00 20.77 364 ASP A C 1
ATOM 5558 O O . ASP A 1 364 ? 31.164 0.783 7.672 1.00 19.52 364 ASP A O 1
ATOM 5567 N N . GLU A 1 365 ? 31.312 0.420 5.429 1.00 21.82 365 GLU A N 1
ATOM 5568 C CA . GLU A 1 365 ? 32.801 0.387 5.409 1.00 24.63 365 GLU A CA 1
ATOM 5569 C C . GLU A 1 365 ? 33.380 1.708 5.925 1.00 19.32 365 GLU A C 1
ATOM 5570 O O . GLU A 1 365 ? 34.457 1.671 6.545 1.00 21.04 365 GLU A O 1
ATOM 5582 N N . GLU A 1 366 ? 32.693 2.824 5.677 1.00 19.32 366 GLU A N 1
ATOM 5583 C CA . GLU A 1 366 ? 33.231 4.158 6.064 1.00 19.88 366 GLU A CA 1
ATOM 5584 C C . GLU A 1 366 ? 33.225 4.317 7.590 1.00 21.48 366 GLU A C 1
ATOM 5585 O O . GLU A 1 366 ? 34.071 5.066 8.095 1.00 18.14 366 GLU A O 1
ATOM 5597 N N . ILE A 1 367 ? 32.320 3.630 8.298 1.00 16.99 367 ILE A N 1
ATOM 5598 C CA . ILE A 1 367 ? 32.216 3.826 9.777 1.00 17.21 367 ILE A CA 1
ATOM 5599 C C . ILE A 1 367 ? 32.675 2.574 10.541 1.00 19.73 367 ILE A C 1
ATOM 5600 O O . ILE A 1 367 ? 32.633 2.603 11.779 1.00 22.72 367 ILE A O 1
ATOM 5616 N N . ALA A 1 368 ? 33.106 1.528 9.834 1.00 18.92 368 ALA A N 1
ATOM 5617 C CA . ALA A 1 368 ? 33.495 0.271 10.517 1.00 19.38 368 ALA A CA 1
ATOM 5618 C C . ALA A 1 368 ? 34.686 0.521 11.448 1.00 23.38 368 ALA A C 1
ATOM 5619 O O . ALA A 1 368 ? 34.683 -0.004 12.569 1.00 21.86 368 ALA A O 1
ATOM 5626 N N . GLY A 1 369 ? 35.652 1.317 10.995 1.00 26.48 369 GLY A N 1
ATOM 5627 C CA . GLY A 1 369 ? 36.831 1.635 11.822 1.00 25.71 369 GLY A CA 1
ATOM 5628 C C . GLY A 1 369 ? 36.467 2.377 13.094 1.00 25.62 369 GLY A C 1
ATOM 5629 O O . GLY A 1 369 ? 37.247 2.302 14.055 1.00 25.29 369 GLY A O 1
ATOM 5633 N N . ASP A 1 370 ? 35.313 3.050 13.103 1.00 20.44 370 ASP A N 1
ATOM 5634 C CA . ASP A 1 370 ? 34.865 3.816 14.296 1.00 22.49 370 ASP A CA 1
ATOM 5635 C C . ASP A 1 370 ? 34.196 2.878 15.308 1.00 22.08 370 ASP A C 1
ATOM 5636 O O . ASP A 1 370 ? 34.083 3.275 16.480 1.00 25.20 370 ASP A O 1
ATOM 5645 N N . ASN A 1 371 ? 33.753 1.697 14.865 1.00 22.90 371 ASN A N 1
ATOM 5646 C CA . ASN A 1 371 ? 33.056 0.741 15.766 1.00 23.51 371 ASN A CA 1
ATOM 5647 C C . ASN A 1 371 ? 31.773 1.386 16.295 1.00 21.48 371 ASN A C 1
ATOM 5648 O O . ASN A 1 371 ? 31.385 1.073 17.429 1.00 22.52 371 ASN A O 1
ATOM 5659 N N . LEU A 1 372 ? 31.157 2.271 15.503 1.00 18.95 372 LEU A N 1
ATOM 5660 C CA . LEU A 1 372 ? 29.860 2.886 15.893 1.00 19.56 372 LEU A CA 1
ATOM 5661 C C . LEU A 1 372 ? 28.899 2.771 14.706 1.00 19.08 372 LEU A C 1
ATOM 5662 O O . LEU A 1 372 ? 29.387 2.713 13.568 1.00 21.07 372 LEU A O 1
ATOM 5678 N N . SER A 1 373 ? 27.595 2.752 14.976 1.00 17.92 373 SER A N 1
ATOM 5679 C CA . SER A 1 373 ? 26.599 2.731 13.875 1.00 16.99 373 SER A CA 1
ATOM 5680 C C . SER A 1 373 ? 26.014 4.121 13.653 1.00 17.37 373 SER A C 1
ATOM 5681 O O . SER A 1 373 ? 26.297 5.026 14.452 1.00 14.18 373 SER A O 1
ATOM 5689 N N . LEU A 1 374 ? 25.213 4.244 12.602 1.00 16.23 374 LEU A N 1
ATOM 5690 C CA . LEU A 1 374 ? 24.470 5.502 12.362 1.00 12.89 374 LEU A CA 1
ATOM 5691 C C . LEU A 1 374 ? 22.999 5.085 12.243 1.00 15.73 374 LEU A C 1
ATOM 5692 O O . LEU A 1 374 ? 22.291 5.657 11.401 1.00 14.43 374 LEU A O 1
ATOM 5708 N N . LYS A 1 375 ? 22.582 4.098 13.052 1.00 13.64 375 LYS A N 1
ATOM 5709 C CA . LYS A 1 375 ? 21.181 3.615 13.014 1.00 15.70 375 LYS A CA 1
ATOM 5710 C C . LYS A 1 375 ? 20.332 4.430 13.987 1.00 15.53 375 LYS A C 1
ATOM 5711 O O . LYS A 1 375 ? 20.763 4.624 15.131 1.00 16.49 375 LYS A O 1
ATOM 5730 N N . TRP A 1 376 ? 19.168 4.885 13.525 1.00 17.18 376 TRP A N 1
ATOM 5731 C CA . TRP A 1 376 ? 18.239 5.603 14.428 1.00 17.24 376 TRP A CA 1
ATOM 5732 C C . TRP A 1 376 ? 18.076 4.811 15.726 1.00 15.35 376 TRP A C 1
ATOM 5733 O O . TRP A 1 376 ? 17.955 3.580 15.646 1.00 15.98 376 TRP A O 1
ATOM 5754 N N . GLY A 1 377 ? 18.076 5.495 16.869 1.00 12.72 377 GLY A N 1
ATOM 5755 C CA . GLY A 1 377 ? 17.813 4.814 18.150 1.00 17.97 377 GLY A CA 1
ATOM 5756 C C . GLY A 1 377 ? 19.031 4.141 18.758 1.00 18.26 377 GLY A C 1
ATOM 5757 O O . GLY A 1 377 ? 18.916 3.680 19.897 1.00 17.46 377 GLY A O 1
ATOM 5761 N N . ASP A 1 378 ? 20.146 4.073 18.028 1.00 15.62 378 ASP A N 1
ATOM 5762 C CA . ASP A 1 378 ? 21.396 3.511 18.609 1.00 17.44 378 ASP A CA 1
ATOM 5763 C C . ASP A 1 378 ? 21.999 4.564 19.544 1.00 16.49 378 ASP A C 1
ATOM 5764 O O . ASP A 1 378 ? 22.946 5.248 19.138 1.00 14.93 378 ASP A O 1
ATOM 5773 N N . THR A 1 379 ? 21.464 4.648 20.756 1.00 17.69 379 THR A N 1
ATOM 5774 C CA . THR A 1 379 ? 21.913 5.674 21.731 1.00 18.80 379 THR A CA 1
ATOM 5775 C C . THR A 1 379 ? 23.424 5.589 21.973 1.00 15.85 379 THR A C 1
ATOM 5776 O O . THR A 1 379 ? 24.074 6.650 22.001 1.00 17.93 379 THR A O 1
ATOM 5787 N N . GLU A 1 380 ? 23.956 4.382 22.165 1.00 17.11 380 GLU A N 1
ATOM 5788 C CA . GLU A 1 380 ? 25.397 4.248 22.506 1.00 20.43 380 GLU A CA 1
ATOM 5789 C C . GLU A 1 380 ? 26.261 4.817 21.378 1.00 17.68 380 GLU A C 1
ATOM 5790 O O . GLU A 1 380 ? 27.263 5.476 21.681 1.00 17.78 380 GLU A O 1
ATOM 5802 N N . SER A 1 381 ? 25.885 4.545 20.129 1.00 19.06 381 SER A N 1
ATOM 5803 C CA . SER A 1 381 ? 26.656 5.068 18.973 1.00 18.63 381 SER A CA 1
ATOM 5804 C C . SER A 1 381 ? 26.503 6.593 18.899 1.00 16.23 381 SER A C 1
ATOM 5805 O O . SER A 1 381 ? 27.510 7.272 18.648 1.00 16.29 381 SER A O 1
ATOM 5813 N N . MET A 1 382 ? 25.285 7.092 19.106 1.00 16.13 382 MET A N 1
ATOM 5814 C CA . MET A 1 382 ? 25.031 8.556 19.073 1.00 16.58 382 MET A CA 1
ATOM 5815 C C . MET A 1 382 ? 25.978 9.238 20.067 1.00 16.21 382 MET A C 1
ATOM 5816 O O . MET A 1 382 ? 26.658 10.196 19.679 1.00 16.47 382 MET A O 1
ATOM 5830 N N A ILE A 1 383 ? 25.988 8.762 21.315 0.40 17.19 383 ILE A N 1
ATOM 5831 N N B ILE A 1 383 ? 25.995 8.755 21.311 0.60 17.19 383 ILE A N 1
ATOM 5832 C CA A ILE A 1 383 ? 26.872 9.354 22.362 0.40 17.06 383 ILE A CA 1
ATOM 5833 C CA B ILE A 1 383 ? 26.872 9.353 22.360 0.60 17.06 383 ILE A CA 1
ATOM 5834 C C A ILE A 1 383 ? 28.326 9.242 21.897 0.40 15.30 383 ILE A C 1
ATOM 5835 C C B ILE A 1 383 ? 28.327 9.240 21.901 0.60 15.30 383 ILE A C 1
ATOM 5836 O O A ILE A 1 383 ? 29.042 10.259 21.953 0.40 17.99 383 ILE A O 1
ATOM 5837 O O B ILE A 1 383 ? 29.066 10.233 22.027 0.60 17.99 383 ILE A O 1
ATOM 5868 N N . GLY A 1 384 ? 28.719 8.070 21.392 1.00 15.65 384 GLY A N 1
ATOM 5869 C CA . GLY A 1 384 ? 30.100 7.870 20.985 1.00 17.26 384 GLY A CA 1
ATOM 5870 C C . GLY A 1 384 ? 30.563 8.805 19.882 1.00 17.04 384 GLY A C 1
ATOM 5871 O O . GLY A 1 384 ? 31.758 9.104 19.796 1.00 15.39 384 GLY A O 1
ATOM 5876 N N . TRP A 1 385 ? 29.645 9.284 19.041 1.00 12.65 385 TRP A N 1
ATOM 5877 C CA . TRP A 1 385 ? 30.063 10.153 17.948 1.00 17.29 385 TRP A CA 1
ATOM 5878 C C . TRP A 1 385 ? 30.559 11.503 18.446 1.00 14.04 385 TRP A C 1
ATOM 5879 O O . TRP A 1 385 ? 31.370 12.135 17.762 1.00 15.48 385 TRP A 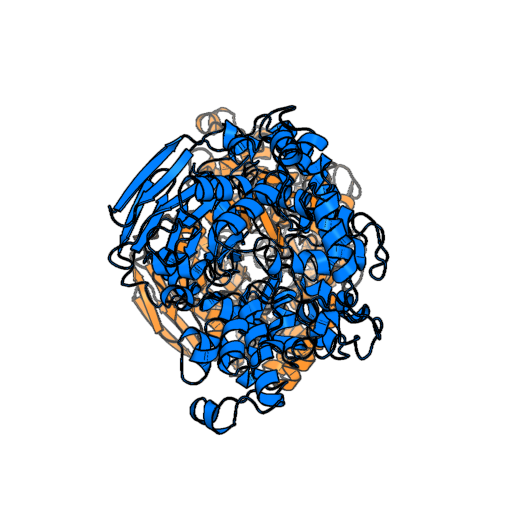O 1
ATOM 5900 N N . ILE A 1 386 ? 30.104 11.954 19.618 1.00 15.09 386 ILE A N 1
ATOM 5901 C CA . ILE A 1 386 ? 30.449 13.296 20.096 1.00 15.18 386 ILE A CA 1
ATOM 5902 C C . ILE A 1 386 ? 31.962 13.483 20.194 1.00 14.47 386 ILE A C 1
ATOM 5903 O O . ILE A 1 386 ? 32.525 14.430 19.630 1.00 15.47 386 ILE A O 1
ATOM 5919 N N . LYS A 1 387 ? 32.642 12.588 20.914 1.00 16.95 387 LYS A N 1
ATOM 5920 C CA . LYS A 1 387 ? 34.090 12.721 21.060 1.00 14.93 387 LYS A CA 1
ATOM 5921 C C . LYS A 1 387 ? 34.795 12.633 19.713 1.00 15.27 387 LYS A C 1
ATOM 5922 O O . LYS A 1 387 ? 35.763 13.362 19.461 1.00 16.19 387 LYS A O 1
ATOM 5941 N N . ARG A 1 388 ? 34.315 11.750 18.835 1.00 18.54 388 ARG A N 1
ATOM 5942 C CA . ARG A 1 388 ? 35.002 11.542 17.532 1.00 15.70 388 ARG A CA 1
ATOM 5943 C C . ARG A 1 388 ? 34.832 12.777 16.640 1.00 13.78 388 ARG A C 1
ATOM 5944 O O . ARG A 1 388 ? 35.740 13.052 15.847 1.00 16.33 388 ARG A O 1
ATOM 5965 N N . MET A 1 389 ? 33.697 13.465 16.755 1.00 13.05 389 MET A N 1
ATOM 5966 C CA . MET A 1 389 ? 33.496 14.718 15.982 1.00 14.82 389 MET A CA 1
ATOM 5967 C C . MET A 1 389 ? 34.432 15.797 16.545 1.00 15.59 389 MET A C 1
ATOM 5968 O O . MET A 1 389 ? 35.083 16.488 15.750 1.00 16.75 389 MET A O 1
ATOM 5982 N N . VAL A 1 390 ? 34.501 15.911 17.872 1.00 15.02 390 VAL A N 1
ATOM 5983 C CA . VAL A 1 390 ? 35.343 16.957 18.523 1.00 16.64 390 VAL A CA 1
ATOM 5984 C C . VAL A 1 390 ? 36.807 16.786 18.102 1.00 15.55 390 VAL A C 1
ATOM 5985 O O . VAL A 1 390 ? 37.462 17.805 17.818 1.00 15.63 390 VAL A O 1
ATOM 5998 N N . TYR A 1 391 ? 37.294 15.546 18.049 1.00 15.54 391 TYR A N 1
ATOM 5999 C CA . TYR A 1 391 ? 38.736 15.315 17.767 1.00 16.11 391 TYR A CA 1
ATOM 6000 C C . TYR A 1 391 ? 38.970 14.851 16.324 1.00 14.34 391 TYR A C 1
ATOM 6001 O O . TYR A 1 391 ? 40.085 14.417 16.016 1.00 13.02 391 TYR A O 1
ATOM 6019 N N . SER A 1 392 ? 37.949 14.941 15.471 1.00 15.04 392 SER A N 1
ATOM 6020 C CA . SER A 1 392 ? 38.113 14.568 14.043 1.00 16.20 392 SER A CA 1
ATOM 6021 C C . SER A 1 392 ? 38.683 13.148 13.920 1.00 19.05 392 SER A C 1
ATOM 6022 O O . SER A 1 392 ? 39.642 12.966 13.157 1.00 19.94 392 SER A O 1
ATOM 6030 N N . GLU A 1 393 ? 38.078 12.187 14.619 1.00 16.67 393 GLU A N 1
ATOM 6031 C CA . GLU A 1 393 ? 38.546 10.778 14.567 1.00 19.83 393 GLU A CA 1
ATOM 6032 C C . GLU A 1 393 ? 37.697 9.987 13.566 1.00 20.83 393 GLU A C 1
ATOM 6033 O O . GLU A 1 393 ? 36.464 10.020 13.693 1.00 19.14 393 GLU A O 1
ATOM 6045 N N . GLY A 1 394 ? 38.350 9.313 12.617 1.00 18.99 394 GLY A N 1
ATOM 6046 C CA . GLY A 1 394 ? 37.630 8.519 11.605 1.00 20.91 394 GLY A CA 1
ATOM 6047 C C . GLY A 1 394 ? 36.536 9.321 10.922 1.00 19.70 394 GLY A C 1
ATOM 6048 O O . GLY A 1 394 ? 36.817 10.446 10.484 1.00 17.62 394 GLY A O 1
ATOM 6052 N N . PHE A 1 395 ? 35.329 8.754 10.839 1.00 21.83 395 PHE A N 1
ATOM 6053 C CA . PHE A 1 395 ? 34.204 9.436 10.146 1.00 18.05 395 PHE A CA 1
ATOM 6054 C C . PHE A 1 395 ? 33.775 10.686 10.924 1.00 17.98 395 PHE A C 1
ATOM 6055 O O . PHE A 1 395 ? 33.168 11.584 10.323 1.00 15.54 395 PHE A O 1
ATOM 6072 N N . GLY A 1 396 ? 34.069 10.723 12.224 1.00 15.75 396 GLY A N 1
ATOM 6073 C CA . GLY A 1 396 ? 33.730 11.912 13.027 1.00 15.97 396 GLY A CA 1
ATOM 6074 C C . GLY A 1 396 ? 34.243 13.181 12.368 1.00 14.89 396 GLY A C 1
ATOM 6075 O O . GLY A 1 396 ? 33.602 14.227 12.524 1.00 13.15 396 GLY A O 1
ATOM 6079 N N . ALA A 1 397 ? 35.356 13.080 11.641 1.00 14.18 397 ALA A N 1
ATOM 6080 C CA . ALA A 1 397 ? 35.974 14.277 11.025 1.00 17.88 397 ALA A CA 1
ATOM 6081 C C . ALA A 1 397 ? 35.027 14.917 10.003 1.00 14.52 397 ALA A C 1
ATOM 6082 O O . ALA A 1 397 ? 35.178 16.114 9.735 1.00 16.47 397 ALA A O 1
ATOM 6089 N N . LYS A 1 398 ? 34.111 14.132 9.436 1.00 15.94 398 LYS A N 1
ATOM 6090 C CA . LYS A 1 398 ? 33.193 14.667 8.395 1.00 14.42 398 LYS A CA 1
ATOM 6091 C C . LYS A 1 398 ? 32.029 15.405 9.066 1.00 13.41 398 LYS A C 1
ATOM 6092 O O . LYS A 1 398 ? 31.362 16.186 8.381 1.00 14.07 398 LYS A O 1
ATOM 6111 N N . MET A 1 399 ? 31.829 15.171 10.363 1.00 13.87 399 MET A N 1
ATOM 6112 C CA . MET A 1 399 ? 30.697 15.801 11.095 1.00 13.03 399 MET A CA 1
ATOM 6113 C C . MET A 1 399 ? 31.202 16.965 11.956 1.00 14.56 399 MET A C 1
ATOM 6114 O O . MET A 1 399 ? 30.359 17.727 12.439 1.00 11.43 399 MET A O 1
ATOM 6128 N N . THR A 1 400 ? 32.519 17.105 12.100 1.00 13.96 400 THR A N 1
ATOM 6129 C CA . THR A 1 400 ? 33.094 18.139 13.001 1.00 14.44 400 THR A CA 1
ATOM 6130 C C . THR A 1 400 ? 32.553 19.538 12.687 1.00 15.01 400 THR A C 1
ATOM 6131 O O . THR A 1 400 ? 32.366 20.315 13.642 1.00 13.90 400 THR A O 1
ATOM 6142 N N . ASN A 1 401 ? 32.308 19.848 11.414 1.00 12.75 401 ASN A N 1
ATOM 6143 C CA . ASN A 1 401 ? 31.926 21.244 11.063 1.00 13.50 401 ASN A CA 1
ATOM 6144 C C . ASN A 1 401 ? 30.437 21.371 10.722 1.00 11.38 401 ASN A C 1
ATOM 6145 O O . ASN A 1 401 ? 30.078 22.371 10.098 1.00 13.91 401 ASN A O 1
ATOM 6156 N N . GLY A 1 402 ? 29.618 20.390 11.100 1.00 10.95 402 GLY A N 1
ATOM 6157 C CA . GLY A 1 402 ? 28.165 20.572 10.923 1.00 11.07 402 GLY A CA 1
ATOM 6158 C C . GLY A 1 402 ? 27.519 19.811 9.777 1.00 12.44 402 GLY A C 1
ATOM 6159 O O . GLY A 1 402 ? 28.245 19.343 8.889 1.00 11.19 402 GLY A O 1
ATOM 6163 N N . SER A 1 403 ? 26.184 19.763 9.784 1.00 11.27 403 SER A N 1
ATOM 6164 C CA . SER A 1 403 ? 25.416 18.984 8.777 1.00 11.13 403 SER A CA 1
ATOM 6165 C C . SER A 1 403 ? 25.513 19.583 7.372 1.00 11.42 403 SER A C 1
ATOM 6166 O O . SER A 1 403 ? 25.521 18.811 6.410 1.00 11.02 403 SER A O 1
ATOM 6174 N N . TYR A 1 404 ? 25.551 20.910 7.261 1.00 11.21 404 TYR A N 1
ATOM 6175 C CA . TYR A 1 404 ? 25.528 21.520 5.906 1.00 10.43 404 TYR A CA 1
ATOM 6176 C C . TYR A 1 404 ? 26.761 21.055 5.130 1.00 12.25 404 TYR A C 1
ATOM 6177 O O . TYR A 1 404 ? 26.628 20.600 3.985 1.00 12.02 404 TYR A O 1
ATOM 6195 N N . ARG A 1 405 ? 27.930 21.163 5.758 1.00 11.36 405 ARG A N 1
ATOM 6196 C CA . ARG A 1 405 ? 29.188 20.794 5.063 1.00 12.32 405 ARG A CA 1
ATOM 6197 C C . ARG A 1 405 ? 29.242 19.271 4.884 1.00 15.37 405 ARG A C 1
ATOM 6198 O O . ARG A 1 405 ? 29.766 18.816 3.859 1.00 12.89 405 ARG A O 1
ATOM 6219 N N . LEU A 1 406 ? 28.714 18.526 5.857 1.00 13.44 406 LEU A N 1
ATOM 6220 C CA . LEU A 1 406 ? 28.709 17.043 5.770 1.00 12.88 406 LEU A CA 1
ATOM 6221 C C . LEU A 1 406 ? 27.870 16.610 4.565 1.00 13.61 406 LEU A C 1
ATOM 6222 O O . LEU A 1 406 ? 28.342 15.769 3.792 1.00 13.46 406 LEU A O 1
ATOM 6238 N N . CYS A 1 407 ? 26.683 17.195 4.412 1.00 14.27 407 CYS A N 1
ATOM 6239 C CA . CYS A 1 407 ? 25.763 16.775 3.319 1.00 12.86 407 CYS A CA 1
ATOM 6240 C C . CYS A 1 407 ? 26.287 17.273 1.968 1.00 12.94 407 CYS A C 1
ATOM 6241 O O . CYS A 1 407 ? 26.102 16.568 0.968 1.00 13.67 407 CYS A O 1
ATOM 6249 N N . GLU A 1 408 ? 26.934 18.438 1.960 1.00 11.85 408 GLU A N 1
ATOM 6250 C CA . GLU A 1 408 ? 27.532 18.949 0.700 1.00 16.25 408 GLU A CA 1
ATOM 6251 C C . GLU A 1 408 ? 28.572 17.934 0.230 1.00 15.10 408 GLU A C 1
ATOM 6252 O O . GLU A 1 408 ? 28.624 17.656 -0.976 1.00 14.95 408 GLU A O 1
ATOM 6264 N N . GLY A 1 409 ? 29.353 17.385 1.152 1.00 12.01 409 GLY A N 1
ATOM 6265 C CA . GLY A 1 409 ? 30.388 16.408 0.769 1.00 15.84 409 GLY A CA 1
ATOM 6266 C C . GLY A 1 409 ? 29.801 15.195 0.065 1.00 16.58 409 GLY A C 1
ATOM 6267 O O . GLY A 1 409 ? 30.462 14.669 -0.847 1.00 17.04 409 GLY A O 1
ATOM 6271 N N . TYR A 1 410 ? 28.607 14.767 0.477 1.00 12.46 410 TYR A N 1
ATOM 6272 C CA . TYR A 1 410 ? 27.988 13.547 -0.108 1.00 13.85 410 TYR A CA 1
ATOM 6273 C C . TYR A 1 410 ? 27.072 13.921 -1.280 1.00 15.40 410 TYR A C 1
ATOM 6274 O O . TYR A 1 410 ? 26.428 13.023 -1.839 1.00 16.74 410 TYR A O 1
ATOM 6292 N N . GLY A 1 411 ? 27.028 15.207 -1.634 1.00 16.33 411 GLY A N 1
ATOM 6293 C CA . GLY A 1 411 ? 26.145 15.657 -2.726 1.00 16.35 411 GLY A CA 1
ATOM 6294 C C . GLY A 1 411 ? 24.678 15.476 -2.377 1.00 16.93 411 GLY A C 1
ATOM 6295 O O . GLY A 1 411 ? 23.884 15.228 -3.297 1.00 17.11 411 GLY A O 1
ATOM 6299 N N . ALA A 1 412 ? 24.331 15.612 -1.096 1.00 14.47 412 ALA A N 1
ATOM 6300 C CA . ALA A 1 412 ? 22.926 15.469 -0.648 1.00 16.23 412 ALA A CA 1
ATOM 6301 C C . ALA A 1 412 ? 22.553 16.630 0.282 1.00 13.54 412 ALA A C 1
ATOM 6302 O O . ALA A 1 412 ? 22.167 16.367 1.427 1.00 13.46 412 ALA A O 1
ATOM 6309 N N . PRO A 1 413 ? 22.622 17.898 -0.178 1.00 15.25 413 PRO A N 1
ATOM 6310 C CA . PRO A 1 413 ? 22.352 19.051 0.688 1.00 15.19 413 PRO A CA 1
ATOM 6311 C C . PRO A 1 413 ? 20.914 19.057 1.216 1.00 13.58 413 PRO A C 1
ATOM 6312 O O . PRO A 1 413 ? 20.656 19.725 2.188 1.00 14.80 413 PRO A O 1
ATOM 6323 N N . GLU A 1 414 ? 20.033 18.285 0.581 1.00 15.50 414 GLU A N 1
ATOM 6324 C CA . GLU A 1 414 ? 18.596 18.292 0.966 1.00 14.68 414 GLU A CA 1
ATOM 6325 C C . GLU A 1 414 ? 18.385 17.675 2.355 1.00 15.38 414 GLU A C 1
ATOM 6326 O O . GLU A 1 414 ? 17.280 17.828 2.886 1.00 14.92 414 GLU A O 1
ATOM 6338 N N . TYR A 1 415 ? 19.397 17.009 2.912 1.00 14.04 415 TYR A N 1
ATOM 6339 C CA . TYR A 1 415 ? 19.201 16.309 4.213 1.00 14.07 415 TYR A CA 1
ATOM 6340 C C . TYR A 1 415 ? 19.794 17.146 5.354 1.00 14.08 415 TYR A C 1
ATOM 6341 O O . TYR A 1 415 ? 19.756 16.690 6.504 1.00 13.23 415 TYR A O 1
ATOM 6359 N N . SER A 1 416 ? 20.294 18.340 5.031 1.00 12.89 416 SER A N 1
ATOM 6360 C CA . SER A 1 416 ? 20.782 19.251 6.100 1.00 11.19 416 SER A CA 1
ATOM 6361 C C . SER A 1 416 ? 19.638 20.196 6.479 1.00 10.89 416 SER A C 1
ATOM 6362 O O . SER A 1 416 ? 19.283 21.050 5.659 1.00 11.36 416 SER A O 1
ATOM 6370 N N . MET A 1 417 ? 19.072 20.010 7.670 1.00 10.63 417 MET A N 1
ATOM 6371 C CA . MET A 1 417 ? 17.962 20.880 8.134 1.00 10.51 417 MET A CA 1
ATOM 6372 C C . MET A 1 417 ? 18.579 22.157 8.708 1.00 9.68 417 MET A C 1
ATOM 6373 O O . MET A 1 417 ? 18.580 22.324 9.933 1.00 10.64 417 MET A O 1
ATOM 6387 N N . THR A 1 418 ? 19.068 23.018 7.816 1.00 10.68 418 THR A N 1
ATOM 6388 C CA . THR A 1 418 ? 19.773 24.243 8.249 1.00 10.05 418 THR A CA 1
ATOM 6389 C C . THR A 1 418 ? 19.321 25.478 7.474 1.00 10.63 418 THR A C 1
ATOM 6390 O O . THR A 1 418 ? 18.725 25.314 6.399 1.00 10.56 418 THR A O 1
ATOM 6401 N N . VAL A 1 419 ? 19.560 26.659 8.037 1.00 10.60 419 VAL A N 1
ATOM 6402 C CA . VAL A 1 419 ? 19.332 27.932 7.301 1.00 10.31 419 VAL A CA 1
ATOM 6403 C C . VAL A 1 419 ? 20.647 28.702 7.466 1.00 11.47 419 VAL A C 1
ATOM 6404 O O . VAL A 1 419 ? 21.111 28.816 8.606 1.00 10.53 419 VAL A O 1
ATOM 6417 N N . LYS A 1 420 ? 21.245 29.155 6.367 1.00 9.99 420 LYS A N 1
ATOM 6418 C CA . LYS A 1 420 ? 22.577 29.813 6.455 1.00 10.42 420 LYS A CA 1
ATOM 6419 C C . LYS A 1 420 ? 23.562 28.857 7.141 1.00 10.40 420 LYS A C 1
ATOM 6420 O O . LYS A 1 420 ? 24.431 29.353 7.874 1.00 8.89 420 LYS A O 1
ATOM 6439 N N . LYS A 1 421 ? 23.407 27.551 6.918 1.00 9.85 421 LYS A N 1
ATOM 6440 C CA . LYS A 1 421 ? 24.353 26.518 7.434 1.00 9.72 421 LYS A CA 1
ATOM 6441 C C . LYS A 1 421 ? 24.236 26.322 8.948 1.00 11.10 421 LYS A C 1
ATOM 6442 O O . LYS A 1 421 ? 25.101 25.624 9.499 1.00 11.04 421 LYS A O 1
ATOM 6461 N N . GLN A 1 422 ? 23.192 26.862 9.575 1.00 11.58 422 GLN A N 1
ATOM 6462 C CA . GLN A 1 422 ? 23.010 26.595 11.027 1.00 10.54 422 GLN A CA 1
ATOM 6463 C C . GLN A 1 422 ? 21.765 25.721 11.229 1.00 9.00 422 GLN A C 1
ATOM 6464 O O . GLN A 1 422 ? 20.740 26.003 10.597 1.00 9.27 422 GLN A O 1
ATOM 6478 N N . GLU A 1 423 ? 21.867 24.722 12.107 1.00 9.03 423 GLU A N 1
ATOM 6479 C CA . GLU A 1 423 ? 20.779 23.725 12.280 1.00 8.33 423 GLU A CA 1
ATOM 6480 C C . GLU A 1 423 ? 19.516 24.321 12.908 1.00 10.11 423 GLU A C 1
ATOM 6481 O O . GLU A 1 423 ? 19.626 25.004 13.935 1.00 9.98 423 GLU A O 1
ATOM 6493 N N . ILE A 1 424 ? 18.364 24.044 12.292 1.00 8.99 424 ILE A N 1
ATOM 6494 C CA . ILE A 1 424 ? 17.052 24.501 12.825 1.00 7.99 424 ILE A CA 1
ATOM 6495 C C . ILE A 1 424 ? 16.757 23.720 14.109 1.00 10.57 424 ILE A C 1
ATOM 6496 O O . ILE A 1 424 ? 17.042 22.516 14.137 1.00 11.76 424 ILE A O 1
ATOM 6512 N N . PRO A 1 425 ? 16.208 24.359 15.162 1.00 11.10 425 PRO A N 1
ATOM 6513 C CA . PRO A 1 425 ? 15.964 23.682 16.436 1.00 10.50 425 PRO A CA 1
ATOM 6514 C C . PRO A 1 425 ? 14.668 22.863 16.554 1.00 10.89 425 PRO A C 1
ATOM 6515 O O . PRO A 1 425 ? 14.128 22.510 15.531 1.00 11.11 425 PRO A O 1
ATOM 6526 N N . ALA A 1 426 ? 14.184 22.640 17.773 1.00 11.21 426 ALA A N 1
ATOM 6527 C CA . ALA A 1 426 ? 13.086 21.668 18.019 1.00 12.29 426 ALA A CA 1
ATOM 6528 C C . ALA A 1 426 ? 11.659 22.169 17.752 1.00 9.73 426 ALA A C 1
ATOM 6529 O O . ALA A 1 426 ? 10.795 21.908 18.595 1.00 10.85 426 ALA A O 1
ATOM 6536 N N . TYR A 1 427 ? 11.411 22.792 16.605 1.00 10.74 427 TYR A N 1
ATOM 6537 C CA . TYR A 1 427 ? 10.021 23.182 16.251 1.00 12.85 427 TYR A CA 1
ATOM 6538 C C . TYR A 1 427 ? 9.865 23.053 14.735 1.00 12.39 427 TYR A C 1
ATOM 6539 O O . TYR A 1 427 ? 10.662 23.655 14.007 1.00 10.92 427 TYR A O 1
ATOM 6557 N N . ASP A 1 428 ? 8.879 22.269 14.292 1.00 10.14 428 ASP A N 1
ATOM 6558 C CA . ASP A 1 428 ? 8.628 22.071 12.841 1.00 10.58 428 ASP A CA 1
ATOM 6559 C C . ASP A 1 428 ? 7.800 23.246 12.312 1.00 10.91 428 ASP A C 1
ATOM 6560 O O . ASP A 1 428 ? 6.633 23.362 12.692 1.00 10.88 428 ASP A O 1
ATOM 6569 N N . PRO A 1 429 ? 8.370 24.119 11.456 1.00 9.74 429 PRO A N 1
ATOM 6570 C CA . PRO A 1 429 ? 7.648 25.311 11.000 1.00 11.56 429 PRO A CA 1
ATOM 6571 C C . PRO A 1 429 ? 6.491 25.008 10.033 1.00 11.67 429 PRO A C 1
ATOM 6572 O O . PRO A 1 429 ? 5.696 25.883 9.787 1.00 11.60 429 PRO A O 1
ATOM 6583 N N . ARG A 1 430 ? 6.425 23.772 9.538 1.00 10.40 430 ARG A N 1
ATOM 6584 C CA . ARG A 1 430 ? 5.313 23.388 8.627 1.00 12.87 430 ARG A CA 1
ATOM 6585 C C . ARG A 1 430 ? 3.981 23.600 9.354 1.00 10.43 430 ARG A C 1
ATOM 6586 O O . ARG A 1 430 ? 2.983 23.863 8.675 1.00 12.05 430 ARG A O 1
ATOM 6607 N N . GLY A 1 431 ? 3.987 23.532 10.688 1.00 9.50 431 GLY A N 1
ATOM 6608 C CA . GLY A 1 431 ? 2.755 23.767 11.473 1.00 10.73 431 GLY A CA 1
ATOM 6609 C C . GLY A 1 431 ? 2.807 25.021 12.333 1.00 13.56 431 GLY A C 1
ATOM 6610 O O . GLY A 1 431 ? 1.981 25.129 13.247 1.00 12.68 431 GLY A O 1
ATOM 6614 N N . ILE A 1 432 ? 3.745 25.930 12.059 1.00 11.28 432 ILE A N 1
ATOM 6615 C CA . ILE A 1 432 ? 3.897 27.174 12.820 1.00 9.65 432 ILE A CA 1
ATOM 6616 C C . ILE A 1 432 ? 4.362 28.276 11.868 1.00 9.71 432 ILE A C 1
ATOM 6617 O O . ILE A 1 432 ? 5.564 28.520 11.721 1.00 9.93 432 ILE A O 1
ATOM 6633 N N . GLN A 1 433 ? 3.423 28.889 11.149 1.00 11.65 433 GLN A N 1
ATOM 6634 C CA . GLN A 1 433 ? 3.805 29.806 10.038 1.00 11.19 433 GLN A CA 1
ATOM 6635 C C . GLN A 1 433 ? 4.689 30.986 10.468 1.00 11.40 433 GLN A C 1
ATOM 6636 O O . GLN A 1 433 ? 5.676 31.254 9.768 1.00 9.44 433 GLN A O 1
ATOM 6650 N N . GLY A 1 434 ? 4.315 31.703 11.523 1.00 10.29 434 GLY A N 1
ATOM 6651 C CA . GLY A 1 434 ? 5.108 32.885 11.905 1.00 9.67 434 GLY A CA 1
ATOM 6652 C C . GLY A 1 434 ? 6.513 32.465 12.300 1.00 9.55 434 GLY A C 1
ATOM 6653 O O . GLY A 1 434 ? 7.469 33.144 11.904 1.00 9.27 434 GLY A O 1
ATOM 6657 N N . HIS A 1 435 ? 6.626 31.355 13.030 1.00 10.54 435 HIS A N 1
ATOM 6658 C CA . HIS A 1 435 ? 7.959 30.907 13.523 1.00 9.14 435 HIS A CA 1
ATOM 6659 C C . HIS A 1 435 ? 8.887 30.534 12.358 1.00 10.05 435 HIS A C 1
ATOM 6660 O O . HIS A 1 435 ? 10.105 30.733 12.455 1.00 10.14 435 HIS A O 1
ATOM 6674 N N . GLY A 1 436 ? 8.318 29.970 11.295 1.00 9.74 436 GLY A N 1
ATOM 6675 C CA . GLY A 1 436 ? 9.134 29.615 10.121 1.00 10.30 436 GLY A CA 1
ATOM 6676 C C . GLY A 1 436 ? 9.761 30.850 9.499 1.00 9.38 436 GLY A C 1
ATOM 6677 O O . GLY A 1 436 ? 10.832 30.732 8.890 1.00 10.19 436 GLY A O 1
ATOM 6681 N N . ILE A 1 437 ? 9.083 31.987 9.619 1.00 9.12 437 ILE A N 1
ATOM 6682 C CA . ILE A 1 437 ? 9.678 33.255 9.108 1.00 10.35 437 ILE A CA 1
ATOM 6683 C C . ILE A 1 437 ? 10.967 33.502 9.894 1.00 8.02 437 ILE A C 1
ATOM 6684 O O . ILE A 1 437 ? 11.996 33.804 9.276 1.00 10.58 437 ILE A O 1
ATOM 6700 N N . THR A 1 438 ? 10.886 33.377 11.219 1.00 8.92 438 THR A N 1
ATOM 6701 C CA . THR A 1 438 ? 12.078 33.598 12.076 1.00 7.83 438 THR A CA 1
ATOM 6702 C C . THR A 1 438 ? 13.251 32.760 11.554 1.00 8.15 438 THR A C 1
ATOM 6703 O O . THR A 1 438 ? 14.346 33.306 11.406 1.00 8.60 438 THR A O 1
ATOM 6714 N N . TYR A 1 439 ? 13.023 31.469 11.318 1.00 9.97 439 TYR A N 1
ATOM 6715 C CA . TYR A 1 439 ? 14.120 30.580 10.853 1.00 10.67 439 TYR A CA 1
ATOM 6716 C C . TYR A 1 439 ? 14.728 31.119 9.552 1.00 8.73 439 TYR A C 1
ATOM 6717 O O . TYR A 1 439 ? 15.956 31.140 9.422 1.00 10.61 439 TYR A O 1
ATOM 6735 N N . ALA A 1 440 ? 13.879 31.540 8.614 1.00 9.38 440 ALA A N 1
ATOM 6736 C CA . ALA A 1 440 ? 14.387 31.955 7.286 1.00 9.92 440 ALA A CA 1
ATOM 6737 C C . ALA A 1 440 ? 15.127 33.296 7.336 1.00 9.99 440 ALA A C 1
ATOM 6738 O O . ALA A 1 440 ? 16.113 33.429 6.606 1.00 11.39 440 ALA A O 1
ATOM 6745 N N . VAL A 1 441 ? 14.667 34.239 8.160 1.00 9.71 441 VAL A N 1
ATOM 6746 C CA . VAL A 1 441 ? 15.266 35.610 8.132 1.00 9.30 441 VAL A CA 1
ATOM 6747 C C . VAL A 1 441 ? 16.231 35.862 9.301 1.00 9.44 441 VAL A C 1
ATOM 6748 O O . VAL A 1 441 ? 16.890 36.905 9.271 1.00 10.98 441 VAL A O 1
ATOM 6761 N N . ASN A 1 442 ? 16.292 34.959 10.276 1.00 9.96 442 ASN A N 1
ATOM 6762 C CA . ASN A 1 442 ? 17.174 35.176 11.452 1.00 10.19 442 ASN A CA 1
ATOM 6763 C C . ASN A 1 442 ? 18.560 35.636 10.975 1.00 9.64 442 ASN A C 1
ATOM 6764 O O . ASN A 1 442 ? 19.173 34.921 10.174 1.00 11.22 442 ASN A O 1
ATOM 6775 N N . ASN A 1 443 ? 19.034 36.779 11.479 1.00 10.58 443 ASN A N 1
ATOM 6776 C CA . ASN A 1 443 ? 20.341 37.335 11.024 1.00 11.15 443 ASN A CA 1
ATOM 6777 C C . ASN A 1 443 ? 21.505 36.403 11.399 1.00 10.21 443 ASN A C 1
ATOM 6778 O O . ASN A 1 443 ? 22.565 36.521 10.775 1.00 13.43 443 ASN A O 1
ATOM 6789 N N . ARG A 1 444 ? 21.312 35.517 12.380 1.00 9.74 444 ARG A N 1
ATOM 6790 C CA . ARG A 1 444 ? 22.450 34.668 12.828 1.00 10.38 444 ARG A CA 1
ATOM 6791 C C . ARG A 1 444 ? 22.313 33.245 12.272 1.00 11.74 444 ARG A C 1
ATOM 6792 O O . ARG A 1 444 ? 23.137 32.389 12.578 1.00 10.20 444 ARG A O 1
ATOM 6813 N N . GLY A 1 445 ? 21.327 33.054 11.411 1.00 10.30 445 GLY A N 1
ATOM 6814 C CA . GLY A 1 445 ? 21.110 31.729 10.827 1.00 10.65 445 GLY A CA 1
ATOM 6815 C C . GLY A 1 445 ? 19.979 30.960 11.502 1.00 11.08 445 GLY A C 1
ATOM 6816 O O . GLY A 1 445 ? 19.333 31.503 12.367 1.00 10.04 445 GLY A O 1
ATOM 6820 N N . GLY A 1 446 ? 19.793 29.709 11.071 1.00 9.16 446 GLY A N 1
ATOM 6821 C CA . GLY A 1 446 ? 18.731 28.856 11.632 1.00 9.32 446 GLY A CA 1
ATOM 6822 C C . GLY A 1 446 ? 18.714 28.905 13.145 1.00 11.06 446 GLY A C 1
ATOM 6823 O O . GLY A 1 446 ? 19.633 28.359 13.760 1.00 9.87 446 GLY A O 1
ATOM 6827 N N . CYS A 1 447 ? 17.682 29.527 13.708 1.00 9.44 447 CYS A N 1
ATOM 6828 C CA . CYS A 1 447 ? 17.616 29.711 15.177 1.00 9.57 447 CYS A CA 1
ATOM 6829 C C . CYS A 1 447 ? 16.208 30.191 15.539 1.00 8.18 447 CYS A C 1
ATOM 6830 O O . CYS A 1 447 ? 15.632 30.968 14.763 1.00 8.34 447 CYS A O 1
ATOM 6838 N N . HIS A 1 448 ? 15.694 29.758 16.687 1.00 9.60 448 HIS A N 1
ATOM 6839 C CA . HIS A 1 448 ? 14.311 30.100 17.093 1.00 9.66 448 HIS A CA 1
ATOM 6840 C C . HIS A 1 448 ? 14.245 31.234 18.113 1.00 10.92 448 HIS A C 1
ATOM 6841 O O . HIS A 1 448 ? 13.241 31.956 18.120 1.00 9.20 448 HIS A O 1
ATOM 6855 N N . ILE A 1 449 ? 15.296 31.407 18.917 1.00 9.55 449 ILE A N 1
ATOM 6856 C CA . ILE A 1 449 ? 15.199 32.333 20.088 1.00 11.83 449 ILE A CA 1
ATOM 6857 C C . ILE A 1 449 ? 15.405 33.824 19.753 1.00 11.36 449 ILE A C 1
ATOM 6858 O O . ILE A 1 449 ? 15.092 34.643 20.622 1.00 9.46 449 ILE A O 1
ATOM 6874 N N . LYS A 1 450 ? 15.880 34.173 18.553 1.00 9.85 450 LYS A N 1
ATOM 6875 C CA . LYS A 1 450 ? 15.948 35.618 18.184 1.00 9.71 450 LYS A CA 1
ATOM 6876 C C . LYS A 1 450 ? 14.567 36.064 17.681 1.00 12.06 450 LYS A C 1
ATOM 6877 O O . LYS A 1 450 ? 14.401 37.255 17.391 1.00 11.58 450 LYS A O 1
ATOM 6896 N N . GLY A 1 451 ? 13.617 35.132 17.601 1.00 10.31 451 GLY A N 1
ATOM 6897 C CA . GLY A 1 451 ? 12.234 35.453 17.183 1.00 10.80 451 GLY A CA 1
ATOM 6898 C C . GLY A 1 451 ? 11.286 34.361 17.643 1.00 11.47 451 GLY A C 1
ATOM 6899 O O . GLY A 1 451 ? 10.725 33.680 16.772 1.00 11.71 451 GLY A O 1
ATOM 6903 N N . TYR A 1 452 ? 11.085 34.231 18.953 1.00 10.58 452 TYR A N 1
ATOM 6904 C CA . TYR A 1 452 ? 10.308 33.088 19.506 1.00 14.14 452 TYR A CA 1
ATOM 6905 C C . TYR A 1 452 ? 8.803 33.234 19.272 1.00 12.32 452 TYR A C 1
ATOM 6906 O O . TYR A 1 452 ? 8.053 33.465 20.232 1.00 12.01 452 TYR A O 1
ATOM 6924 N N . MET A 1 453 ? 8.393 33.067 18.020 1.00 12.49 453 MET A N 1
ATOM 6925 C CA . MET A 1 453 ? 6.976 33.116 17.693 1.00 10.37 453 MET A CA 1
ATOM 6926 C C . MET A 1 453 ? 6.220 31.954 18.320 1.00 11.51 453 MET A C 1
ATOM 6927 O O . MET A 1 453 ? 4.983 31.923 18.265 1.00 12.18 453 MET A O 1
ATOM 6941 N N . ILE A 1 454 ? 6.951 30.985 18.875 1.00 11.25 454 ILE A N 1
ATOM 6942 C CA . ILE A 1 454 ? 6.359 29.920 19.679 1.00 11.72 454 ILE A CA 1
ATOM 6943 C C . ILE A 1 454 ? 5.488 30.510 20.783 1.00 12.18 454 ILE A C 1
ATOM 6944 O O . ILE A 1 454 ? 4.433 29.962 21.122 1.00 14.66 454 ILE A O 1
ATOM 6960 N N . ASN A 1 455 ? 5.908 31.644 21.336 1.00 12.68 455 ASN A N 1
ATOM 6961 C CA . ASN A 1 455 ? 5.135 32.270 22.442 1.00 13.91 455 ASN A CA 1
ATOM 6962 C C . ASN A 1 455 ? 3.681 32.504 22.000 1.00 14.49 455 ASN A C 1
ATOM 6963 O O . ASN A 1 455 ? 2.780 31.960 22.648 1.00 13.48 455 ASN A O 1
ATOM 6974 N N . PRO A 1 456 ? 3.392 33.326 20.966 1.00 16.97 456 PRO A N 1
ATOM 6975 C CA . PRO A 1 456 ? 2.000 33.585 20.594 1.00 14.89 456 PRO A CA 1
ATOM 6976 C C . PRO A 1 456 ? 1.338 32.444 19.805 1.00 15.51 456 PRO A C 1
ATOM 6977 O O . PRO A 1 456 ? 0.155 32.243 19.960 1.00 14.32 456 PRO A O 1
ATOM 6988 N N . GLU A 1 457 ? 2.107 31.734 18.983 1.00 13.70 457 GLU A N 1
ATOM 6989 C CA . GLU A 1 457 ? 1.485 30.709 18.097 1.00 12.13 457 GLU A CA 1
ATOM 6990 C C . GLU A 1 457 ? 1.177 29.420 18.871 1.00 14.95 457 GLU A C 1
ATOM 6991 O O . GLU A 1 457 ? 0.281 28.686 18.437 1.00 13.19 457 GLU A O 1
ATOM 7003 N N . ILE A 1 458 ? 1.892 29.157 19.963 1.00 15.14 458 ILE A N 1
ATOM 7004 C CA . ILE A 1 458 ? 1.694 27.866 20.687 1.00 16.01 458 ILE A CA 1
ATOM 7005 C C . ILE A 1 458 ? 1.352 28.113 22.159 1.00 14.41 458 ILE A C 1
ATOM 7006 O O . ILE A 1 458 ? 0.404 27.481 22.646 1.00 12.68 458 ILE A O 1
ATOM 7022 N N . LEU A 1 459 ? 2.075 29.008 22.837 1.00 15.05 459 LEU A N 1
ATOM 7023 C CA . LEU A 1 459 ? 1.893 29.159 24.311 1.00 15.23 459 LEU A CA 1
ATOM 7024 C C . LEU A 1 459 ? 0.865 30.234 24.705 1.00 18.50 459 LEU A C 1
ATOM 7025 O O . LEU A 1 459 ? 0.447 30.218 25.869 1.00 18.93 459 LEU A O 1
ATOM 7041 N N . GLY A 1 460 ? 0.497 31.137 23.796 1.00 17.38 460 GLY A N 1
ATOM 7042 C CA . GLY A 1 460 ? -0.541 32.147 24.097 1.00 20.51 460 GLY A CA 1
ATOM 7043 C C . GLY A 1 460 ? 0.015 33.421 24.716 1.00 18.44 460 GLY A C 1
ATOM 7044 O O . GLY A 1 460 ? -0.762 34.137 25.362 1.00 16.14 460 GLY A O 1
ATOM 7048 N N . TYR A 1 461 ? 1.302 33.695 24.507 1.00 17.32 461 TYR A N 1
ATOM 7049 C CA . TYR A 1 461 ? 1.916 34.940 25.032 1.00 19.45 461 TYR A CA 1
ATOM 7050 C C . TYR A 1 461 ? 2.313 35.843 23.864 1.00 15.29 461 TYR A C 1
ATOM 7051 O O . TYR A 1 461 ? 2.999 35.368 22.951 1.00 16.84 461 TYR A O 1
ATOM 7069 N N . PRO A 1 462 ? 1.929 37.136 23.864 1.00 18.91 462 PRO A N 1
ATOM 7070 C CA . PRO A 1 462 ? 1.044 37.703 24.888 1.00 19.46 462 PRO A CA 1
ATOM 7071 C C . PRO A 1 462 ? -0.423 37.363 24.610 1.00 19.74 462 PRO A C 1
ATOM 7072 O O . PRO A 1 462 ? -1.249 37.608 25.459 1.00 21.18 462 PRO A O 1
ATOM 7083 N N . GLU A 1 463 ? -0.711 36.853 23.413 1.00 19.49 463 GLU A N 1
ATOM 7084 C CA . GLU A 1 463 ? -2.075 36.397 23.050 1.00 18.50 463 GLU A CA 1
ATOM 7085 C C . GLU A 1 463 ? -1.903 35.098 22.263 1.00 18.10 463 GLU A C 1
ATOM 7086 O O . GLU A 1 463 ? -0.776 34.818 21.842 1.00 18.92 463 GLU A O 1
ATOM 7098 N N . LYS A 1 464 ? -2.984 34.343 22.068 1.00 18.21 464 LYS A N 1
ATOM 7099 C CA . LYS A 1 464 ? -2.911 33.098 21.262 1.00 19.11 464 LYS A CA 1
ATOM 7100 C C . LYS A 1 464 ? -3.250 33.404 19.803 1.00 19.56 464 LYS A C 1
ATOM 7101 O O . LYS A 1 464 ? -4.308 33.995 19.557 1.00 20.58 464 LYS A O 1
ATOM 7120 N N . LEU A 1 465 ? -2.370 33.016 18.880 1.00 18.69 465 LEU A N 1
ATOM 7121 C CA . LEU A 1 465 ? -2.657 33.189 17.436 1.00 16.96 465 LEU A CA 1
ATOM 7122 C C . LEU A 1 465 ? -2.901 31.811 16.817 1.00 18.81 465 LEU A C 1
ATOM 7123 O O . LEU A 1 465 ? -2.438 30.818 17.400 1.00 18.48 465 LEU A O 1
ATOM 7139 N N . ASP A 1 466 ? -3.606 31.760 15.687 1.00 16.16 466 ASP A N 1
ATOM 7140 C CA . ASP A 1 466 ? -3.775 30.479 14.957 1.00 16.32 466 ASP A CA 1
ATOM 7141 C C . ASP A 1 466 ? -2.446 30.176 14.258 1.00 16.23 466 ASP A C 1
ATOM 7142 O O . ASP A 1 466 ? -2.092 30.915 13.334 1.00 16.29 466 ASP A O 1
ATOM 7151 N N . ARG A 1 467 ? -1.747 29.128 14.696 1.00 17.40 467 ARG A N 1
ATOM 7152 C CA . ARG A 1 467 ? -0.393 28.832 14.155 1.00 14.65 467 ARG A CA 1
ATOM 7153 C C . ARG A 1 467 ? -0.449 28.470 12.667 1.00 13.39 467 ARG A C 1
ATOM 7154 O O . ARG A 1 467 ? 0.577 28.592 11.996 1.00 14.45 467 ARG A O 1
ATOM 7175 N N . PHE A 1 468 ? -1.613 28.038 12.178 1.00 14.31 468 PHE A N 1
ATOM 7176 C CA . PHE A 1 468 ? -1.728 27.620 10.759 1.00 15.35 468 PHE A CA 1
ATOM 7177 C C . PHE A 1 468 ? -2.045 28.829 9.874 1.00 16.04 468 PHE A C 1
ATOM 7178 O O . PHE A 1 468 ? -1.887 28.728 8.648 1.00 17.38 468 PHE A O 1
ATOM 7195 N N . ALA A 1 469 ? -2.452 29.940 10.486 1.00 14.53 469 ALA A N 1
ATOM 7196 C CA . ALA A 1 469 ? -2.887 31.117 9.703 1.00 17.92 469 ALA A CA 1
ATOM 7197 C C . ALA A 1 469 ? -1.704 31.894 9.126 1.00 16.20 469 ALA A C 1
ATOM 7198 O O . ALA A 1 469 ? -0.597 31.784 9.675 1.00 12.70 469 ALA A O 1
ATOM 7205 N N . LEU A 1 470 ? -1.961 32.665 8.070 1.00 17.03 470 LEU A N 1
ATOM 7206 C CA . LEU A 1 470 ? -0.937 33.494 7.440 1.00 17.33 470 LEU A CA 1
ATOM 7207 C C . LEU A 1 470 ? -1.098 34.983 7.730 1.00 17.28 470 LEU A C 1
ATOM 7208 O O . LEU A 1 470 ? -0.097 35.676 7.927 1.00 14.13 470 LEU A O 1
ATOM 7224 N N . ASP A 1 471 ? -2.330 35.493 7.745 1.00 17.25 471 ASP A N 1
ATOM 7225 C CA . ASP A 1 471 ? -2.559 36.925 7.923 1.00 18.76 471 ASP A CA 1
ATOM 7226 C C . ASP A 1 471 ? -1.945 37.441 9.220 1.00 16.30 471 ASP A C 1
ATOM 7227 O O . ASP A 1 471 ? -2.138 36.862 10.294 1.00 16.22 471 ASP A O 1
ATOM 7236 N N . GLY A 1 472 ? -1.149 38.506 9.105 1.00 16.27 472 GLY A N 1
ATOM 7237 C CA . GLY A 1 472 ? -0.591 39.171 10.295 1.00 17.53 472 GLY A CA 1
ATOM 7238 C C . GLY A 1 472 ? 0.713 38.593 10.815 1.00 15.38 472 GLY A C 1
ATOM 7239 O O . GLY A 1 472 ? 1.283 39.200 11.705 1.00 13.24 472 GLY A O 1
ATOM 7243 N N . LYS A 1 473 ? 1.140 37.449 10.274 1.00 14.01 473 LYS A N 1
ATOM 7244 C CA . LYS A 1 473 ? 2.336 36.749 10.818 1.00 13.40 473 LYS A CA 1
ATOM 7245 C C . LYS A 1 473 ? 3.628 37.518 10.509 1.00 10.99 473 LYS A C 1
ATOM 7246 O O . LYS A 1 473 ? 4.504 37.558 11.381 1.00 12.32 473 LYS A O 1
ATOM 7265 N N . ALA A 1 474 ? 3.740 38.073 9.306 1.00 12.50 474 ALA A N 1
ATOM 7266 C CA . ALA A 1 474 ? 4.955 38.831 8.938 1.00 12.70 474 ALA A CA 1
ATOM 7267 C C . ALA A 1 474 ? 5.140 39.990 9.919 1.00 11.80 474 ALA A C 1
ATOM 7268 O O . ALA A 1 474 ? 6.258 40.177 10.420 1.00 13.07 474 ALA A O 1
ATOM 7275 N N . ALA A 1 475 ? 4.071 40.749 10.153 1.00 14.16 475 ALA A N 1
ATOM 7276 C CA . ALA A 1 475 ? 4.165 41.916 11.055 1.00 15.07 475 ALA A CA 1
ATOM 7277 C C . ALA A 1 475 ? 4.467 41.445 12.481 1.00 13.60 475 ALA A C 1
ATOM 7278 O O . ALA A 1 475 ? 5.241 42.120 13.177 1.00 14.51 475 ALA A O 1
ATOM 7285 N N . TYR A 1 476 ? 3.859 40.335 12.897 1.00 12.91 476 TYR A N 1
ATOM 7286 C CA . TYR A 1 476 ? 4.054 39.844 14.286 1.00 12.82 476 TYR A CA 1
ATOM 7287 C C . TYR A 1 476 ? 5.503 39.380 14.448 1.00 13.97 476 TYR A C 1
ATOM 7288 O O . TYR A 1 476 ? 6.090 39.607 15.514 1.00 13.68 476 TYR A O 1
ATOM 7306 N N . ALA A 1 477 ? 6.040 38.741 13.408 1.00 12.95 477 ALA A N 1
ATOM 7307 C CA . ALA A 1 477 ? 7.437 38.263 13.463 1.00 11.38 477 ALA A CA 1
ATOM 7308 C C . ALA A 1 477 ? 8.372 39.471 13.585 1.00 11.70 477 ALA A C 1
ATOM 7309 O O . ALA A 1 477 ? 9.288 39.431 14.411 1.00 11.75 477 ALA A O 1
ATOM 7316 N N . LYS A 1 478 ? 8.113 40.518 12.800 1.00 11.75 478 LYS A N 1
ATOM 7317 C CA . LYS A 1 478 ? 8.949 41.743 12.886 1.00 11.64 478 LYS A CA 1
ATOM 7318 C C . LYS A 1 478 ? 8.934 42.272 14.324 1.00 14.16 478 LYS A C 1
ATOM 7319 O O . LYS A 1 478 ? 10.007 42.618 14.837 1.00 12.57 478 LYS A O 1
ATOM 7338 N N . LEU A 1 479 ? 7.745 42.352 14.930 1.00 12.08 479 LEU A N 1
ATOM 7339 C CA . LEU A 1 479 ? 7.629 42.885 16.311 1.00 16.68 479 LEU A CA 1
ATOM 7340 C C . LEU A 1 479 ? 8.456 42.023 17.273 1.00 14.23 479 LEU A C 1
ATOM 7341 O O . LEU A 1 479 ? 9.168 42.589 18.109 1.00 15.07 479 LEU A O 1
ATOM 7357 N N . PHE A 1 480 ? 8.334 40.697 17.156 1.00 13.71 480 PHE A N 1
ATOM 7358 C CA . PHE A 1 480 ? 9.081 39.782 18.058 1.00 14.94 480 PHE A CA 1
ATOM 7359 C C . PHE A 1 480 ? 10.583 39.937 17.799 1.00 11.83 480 PHE A C 1
ATOM 7360 O O . PHE A 1 480 ? 11.368 39.843 18.750 1.00 12.25 480 PHE A O 1
ATOM 7377 N N . HIS A 1 481 ? 10.949 40.153 16.537 1.00 11.47 481 HIS A N 1
ATOM 7378 C CA . HIS A 1 481 ? 12.382 40.313 16.185 1.00 12.23 481 HIS A CA 1
ATOM 7379 C C . HIS A 1 481 ? 12.912 41.580 16.861 1.00 10.54 481 HIS A C 1
ATOM 7380 O O . HIS A 1 481 ? 14.019 41.547 17.425 1.00 12.12 481 HIS A O 1
ATOM 7394 N N . ASP A 1 482 ? 12.129 42.663 16.814 1.00 13.00 482 ASP A N 1
ATOM 7395 C CA . ASP A 1 482 ? 12.590 43.921 17.385 1.00 14.53 482 ASP A CA 1
ATOM 7396 C C . ASP A 1 482 ? 12.550 43.880 18.912 1.00 14.09 482 ASP A C 1
ATOM 7397 O O . ASP A 1 482 ? 13.487 44.337 19.569 1.00 14.57 482 ASP A O 1
ATOM 7406 N N . LEU A 1 483 ? 11.487 43.311 19.497 1.00 14.27 483 LEU A N 1
ATOM 7407 C CA . LEU A 1 483 ? 11.416 43.206 20.955 1.00 14.04 483 LEU A CA 1
ATOM 7408 C C . LEU A 1 483 ? 12.547 42.343 21.505 1.00 12.33 483 LEU A C 1
ATOM 7409 O O . LEU A 1 483 ? 13.146 42.667 22.539 1.00 12.00 483 LEU A O 1
ATOM 7425 N N . THR A 1 484 ? 12.854 41.254 20.805 1.00 11.40 484 THR A N 1
ATOM 7426 C CA . THR A 1 484 ? 13.935 40.349 21.274 1.00 14.37 484 THR A CA 1
ATOM 7427 C C . THR A 1 484 ? 15.272 41.100 21.202 1.00 10.62 484 THR A C 1
ATOM 7428 O O . THR A 1 484 ? 16.117 40.896 22.083 1.00 10.49 484 THR A O 1
ATOM 7439 N N . ALA A 1 485 ? 15.428 41.956 20.193 1.00 9.52 485 ALA A N 1
ATOM 7440 C CA . ALA A 1 485 ? 16.683 42.740 20.074 1.00 12.52 485 ALA A CA 1
ATOM 7441 C C . ALA A 1 485 ? 16.792 43.712 21.257 1.00 12.83 485 ALA A C 1
ATOM 7442 O O . ALA A 1 485 ? 17.912 43.944 21.728 1.00 12.88 485 ALA A O 1
ATOM 7449 N N . VAL A 1 486 ? 15.660 44.246 21.716 1.00 12.92 486 VAL A N 1
ATOM 7450 C CA . VAL A 1 486 ? 15.678 45.124 22.923 1.00 14.06 486 VAL A CA 1
ATOM 7451 C C . VAL A 1 486 ? 16.114 44.293 24.137 1.00 12.84 486 VAL A C 1
ATOM 7452 O O . VAL A 1 486 ? 17.073 44.694 24.806 1.00 13.84 486 VAL A O 1
ATOM 7465 N N . ILE A 1 487 ? 15.427 43.177 24.397 1.00 11.98 487 ILE A N 1
ATOM 7466 C CA . ILE A 1 487 ? 15.706 42.366 25.622 1.00 11.30 487 ILE A CA 1
ATOM 7467 C C . ILE A 1 487 ? 17.154 41.865 25.607 1.00 10.30 487 ILE A C 1
ATOM 7468 O O . ILE A 1 487 ? 17.815 41.954 26.648 1.00 11.86 487 ILE A O 1
ATOM 7484 N N . ASP A 1 488 ? 17.619 41.363 24.463 1.00 12.20 488 ASP A N 1
ATOM 7485 C CA . ASP A 1 488 ? 19.038 40.939 24.358 1.00 9.06 488 ASP A CA 1
ATOM 7486 C C . ASP A 1 488 ? 19.941 42.128 24.686 1.00 13.51 488 ASP A C 1
ATOM 7487 O O . ASP A 1 488 ? 20.925 41.929 25.419 1.00 12.06 488 ASP A O 1
ATOM 7496 N N . SER A 1 489 ? 19.603 43.315 24.172 1.00 11.92 489 SER A N 1
ATOM 7497 C CA . SER A 1 489 ? 20.493 44.497 24.338 1.00 11.13 489 SER A CA 1
ATOM 7498 C C . SER A 1 489 ? 20.498 45.017 25.783 1.00 14.17 489 SER A C 1
ATOM 7499 O O . SER A 1 489 ? 21.492 45.659 26.161 1.00 13.27 489 SER A O 1
ATOM 7507 N N . LEU A 1 490 ? 19.445 44.747 26.556 1.00 12.14 490 LEU A N 1
ATOM 7508 C CA . LEU A 1 490 ? 19.348 45.283 27.941 1.00 12.98 490 LEU A CA 1
ATOM 7509 C C . LEU A 1 490 ? 20.187 44.446 28.914 1.00 13.14 490 LEU A C 1
ATOM 7510 O O . LEU A 1 490 ? 20.556 44.982 29.973 1.00 13.15 490 LEU A O 1
ATOM 7526 N N . GLY A 1 491 ? 20.466 43.185 28.579 1.00 13.32 491 GLY A N 1
ATOM 7527 C CA . GLY A 1 491 ? 21.161 42.290 29.527 1.00 13.40 491 GLY A CA 1
ATOM 7528 C C . GLY A 1 491 ? 20.184 41.485 30.367 1.00 12.71 491 GLY A C 1
ATOM 7529 O O . GLY A 1 491 ? 20.577 41.019 31.443 1.00 13.43 491 GLY A O 1
ATOM 7533 N N . LEU A 1 492 ? 18.950 41.328 29.882 1.00 13.42 492 LEU A N 1
ATOM 7534 C CA . LEU A 1 492 ? 17.924 40.542 30.614 1.00 11.55 492 LEU A CA 1
ATOM 7535 C C . LEU A 1 492 ? 17.618 39.237 29.874 1.00 12.88 492 LEU A C 1
ATOM 7536 O O . LEU A 1 492 ? 18.101 39.063 28.745 1.00 12.45 492 LEU A O 1
ATOM 7552 N N . CYS A 1 493 ? 16.820 38.373 30.506 1.00 12.39 493 CYS A N 1
ATOM 7553 C CA . CYS A 1 493 ? 16.505 37.050 29.913 1.00 12.25 493 CYS A CA 1
ATOM 7554 C C . CYS A 1 493 ? 15.211 37.112 29.094 1.00 10.55 493 CYS A C 1
ATOM 7555 O O . CYS A 1 493 ? 14.242 37.723 29.563 1.00 12.35 493 CYS A O 1
ATOM 7562 N N . ILE A 1 494 ? 15.202 36.468 27.928 1.00 11.38 494 ILE A N 1
ATOM 7563 C CA . ILE A 1 494 ? 14.004 36.462 27.040 1.00 10.65 494 ILE A CA 1
ATOM 7564 C C . ILE A 1 494 ? 12.811 35.829 27.768 1.00 12.15 494 ILE A C 1
ATOM 7565 O O . ILE A 1 494 ? 11.674 36.143 27.403 1.00 14.38 494 ILE A O 1
ATOM 7581 N N . PHE A 1 495 ? 13.063 34.986 28.769 1.00 12.15 495 PHE A N 1
ATOM 7582 C CA . PHE A 1 495 ? 11.953 34.266 29.452 1.00 12.57 495 PHE A CA 1
ATOM 7583 C C . PHE A 1 495 ? 11.147 35.233 30.329 1.00 15.49 495 PHE A C 1
ATOM 7584 O O . PHE A 1 495 ? 10.130 34.808 30.894 1.00 13.30 495 PHE A O 1
ATOM 7601 N N . THR A 1 496 ? 11.581 36.490 30.426 1.00 13.62 496 THR A N 1
ATOM 7602 C CA . THR A 1 496 ? 10.768 37.501 31.154 1.00 14.43 496 THR A CA 1
ATOM 7603 C C . THR A 1 496 ? 9.496 37.800 30.350 1.00 12.96 496 THR A C 1
ATOM 7604 O O . THR A 1 496 ? 8.581 38.398 30.924 1.00 15.86 496 THR A O 1
ATOM 7615 N N . THR A 1 497 ? 9.461 37.401 29.075 1.00 15.38 497 THR A N 1
ATOM 7616 C CA . THR A 1 497 ? 8.256 37.615 28.227 1.00 14.83 497 THR A CA 1
ATOM 7617 C C . THR A 1 497 ? 7.087 36.783 28.769 1.00 17.30 497 THR A C 1
ATOM 7618 O O . THR A 1 497 ? 5.971 36.955 28.269 1.00 14.12 497 THR A O 1
ATOM 7629 N N . PHE A 1 498 ? 7.353 35.903 29.732 1.00 14.38 498 PHE A N 1
ATOM 7630 C CA . PHE A 1 498 ? 6.266 35.125 30.376 1.00 15.38 498 PHE A CA 1
ATOM 7631 C C . PHE A 1 498 ? 5.698 35.984 31.507 1.00 18.14 498 PHE A C 1
ATOM 7632 O O . PHE A 1 498 ? 5.791 35.589 32.680 1.00 18.03 498 PHE A O 1
ATOM 7649 N N . GLY A 1 499 ? 5.164 37.148 31.142 1.00 17.46 499 GLY A N 1
ATOM 7650 C CA . GLY A 1 499 ? 4.569 38.050 32.143 1.00 20.07 499 GLY A CA 1
ATOM 7651 C C . GLY A 1 499 ? 4.870 39.507 31.845 1.00 18.29 499 GLY A C 1
ATOM 7652 O O . GLY A 1 499 ? 4.039 40.355 32.201 1.00 19.77 499 GLY A O 1
ATOM 7656 N N . LEU A 1 500 ? 6.006 39.788 31.201 1.00 18.34 500 LEU A N 1
ATOM 7657 C CA . LEU A 1 500 ? 6.419 41.198 30.982 1.00 18.17 500 LEU A CA 1
ATOM 7658 C C . LEU A 1 500 ? 6.338 41.606 29.511 1.00 18.48 500 LEU A C 1
ATOM 7659 O O . LEU A 1 500 ? 6.468 40.724 28.644 1.00 17.77 500 LEU A O 1
ATOM 7675 N N . GLY A 1 501 ? 6.123 42.904 29.272 1.00 19.08 501 GLY A N 1
ATOM 7676 C CA . GLY A 1 501 ? 6.070 43.459 27.910 1.00 19.11 501 GLY A CA 1
ATOM 7677 C C . GLY A 1 501 ? 6.945 44.697 27.795 1.00 18.65 501 GLY A C 1
ATOM 7678 O O . GLY A 1 501 ? 7.654 44.995 28.766 1.00 15.45 501 GLY A O 1
ATOM 7682 N N . ILE A 1 502 ? 6.866 45.417 26.675 1.00 18.48 502 ILE A N 1
ATOM 7683 C CA . ILE A 1 502 ? 7.796 46.560 26.420 1.00 19.27 502 ILE A CA 1
ATOM 7684 C C . ILE A 1 502 ? 7.774 47.583 27.563 1.00 18.55 502 ILE A C 1
ATOM 7685 O O . ILE A 1 502 ? 8.855 48.066 27.926 1.00 17.93 502 ILE A O 1
ATOM 7701 N N . GLN A 1 503 ? 6.593 47.928 28.080 1.00 16.62 503 GLN A N 1
ATOM 7702 C CA . GLN A 1 503 ? 6.541 48.999 29.113 1.00 19.99 503 GLN A CA 1
ATOM 7703 C C . GLN A 1 503 ? 7.342 48.557 30.344 1.00 20.48 503 GLN A C 1
ATOM 7704 O O . GLN A 1 503 ? 7.989 49.411 30.961 1.00 19.89 503 GLN A O 1
ATOM 7718 N N . ASP A 1 504 ? 7.281 47.271 30.688 1.00 20.15 504 ASP A N 1
ATOM 7719 C CA . ASP A 1 504 ? 8.014 46.750 31.870 1.00 18.59 504 ASP A CA 1
ATOM 7720 C C . ASP A 1 504 ? 9.519 46.932 31.652 1.00 18.61 504 ASP A C 1
ATOM 7721 O O . ASP A 1 504 ? 10.223 47.226 32.626 1.00 17.27 504 ASP A O 1
ATOM 7730 N N . TYR A 1 505 ? 9.974 46.769 30.408 1.00 17.19 505 TYR A N 1
ATOM 7731 C CA . TYR A 1 505 ? 11.413 46.933 30.083 1.00 14.58 505 TYR A CA 1
ATOM 7732 C C . TYR A 1 505 ? 11.769 48.423 30.160 1.00 17.72 505 TYR A C 1
ATOM 7733 O O . TYR A 1 505 ? 12.838 48.760 30.686 1.00 15.06 505 TYR A O 1
ATOM 7751 N N . VAL A 1 506 ? 10.891 49.278 29.638 1.00 17.55 506 VAL A N 1
ATOM 7752 C CA . VAL A 1 506 ? 11.116 50.747 29.754 1.00 17.95 506 VAL A CA 1
ATOM 7753 C C . VAL A 1 506 ? 11.195 51.108 31.242 1.00 21.55 506 VAL A C 1
ATOM 7754 O O . VAL A 1 506 ? 12.093 51.880 31.616 1.00 20.23 506 VAL A O 1
ATOM 7767 N N . ASP A 1 507 ? 10.277 50.579 32.054 1.00 19.69 507 ASP A N 1
ATOM 7768 C CA . ASP A 1 507 ? 10.250 50.915 33.500 1.00 18.75 507 ASP A CA 1
ATOM 7769 C C . ASP A 1 507 ? 11.601 50.569 34.136 1.00 22.12 507 ASP A C 1
ATOM 7770 O O . ASP A 1 507 ? 12.140 51.414 34.870 1.00 22.69 507 ASP A O 1
ATOM 7779 N N . MET A 1 508 ? 12.116 49.370 33.864 1.00 22.31 508 MET A N 1
ATOM 7780 C CA . MET A 1 508 ? 13.380 48.921 34.506 1.00 21.12 508 MET A CA 1
ATOM 7781 C C . MET A 1 508 ? 14.560 49.732 33.954 1.00 20.87 508 MET A C 1
ATOM 7782 O O . MET A 1 508 ? 15.411 50.145 34.755 1.00 22.38 508 MET A O 1
ATOM 7796 N N . TYR A 1 509 ? 14.593 49.958 32.641 1.00 19.98 509 TYR A N 1
ATOM 7797 C CA . TYR A 1 509 ? 15.720 50.702 32.023 1.00 22.19 509 TYR A CA 1
ATOM 7798 C C . TYR A 1 509 ? 15.799 52.118 32.600 1.00 23.13 509 TYR A C 1
ATOM 7799 O O . TYR A 1 509 ? 16.896 52.536 33.007 1.00 22.97 509 TYR A O 1
ATOM 7817 N N . ASN A 1 510 ? 14.667 52.827 32.626 1.00 22.12 510 ASN A N 1
ATOM 7818 C CA . ASN A 1 510 ? 14.668 54.242 33.087 1.00 23.65 510 ASN A CA 1
ATOM 7819 C C . ASN A 1 510 ? 15.027 54.306 34.576 1.00 24.64 510 ASN A C 1
ATOM 7820 O O . ASN A 1 510 ? 15.823 55.179 34.948 1.00 24.24 510 ASN A O 1
ATOM 7831 N N . ALA A 1 511 ? 14.454 53.417 35.385 1.00 24.64 511 ALA A N 1
ATOM 7832 C CA . ALA A 1 511 ? 14.757 53.384 36.834 1.00 26.32 511 ALA A CA 1
ATOM 7833 C C . ALA A 1 511 ? 16.263 53.213 37.063 1.00 23.96 511 ALA A C 1
ATOM 7834 O O . ALA A 1 511 ? 16.775 53.799 38.030 1.00 27.47 511 ALA A O 1
ATOM 7841 N N . VAL A 1 512 ? 16.949 52.464 36.196 1.00 22.22 512 VAL A N 1
ATOM 7842 C CA . VAL A 1 512 ? 18.368 52.195 36.402 1.00 23.88 512 VAL A CA 1
ATOM 7843 C C . VAL A 1 512 ? 19.230 53.280 35.764 1.00 23.41 512 VAL A C 1
ATOM 7844 O O . VAL A 1 512 ? 20.155 53.807 36.393 1.00 24.34 512 VAL A O 1
ATOM 7857 N N . VAL A 1 513 ? 18.939 53.631 34.514 1.00 22.05 513 VAL A N 1
ATOM 7858 C CA . VAL A 1 513 ? 19.822 54.485 33.722 1.00 24.53 513 VAL A CA 1
ATOM 7859 C C . VAL A 1 513 ? 19.507 55.963 33.911 1.00 27.78 513 VAL A C 1
ATOM 7860 O O . VAL A 1 513 ? 20.415 56.795 34.011 1.00 26.32 513 VAL A O 1
ATOM 7873 N N . GLY A 1 514 ? 18.214 56.288 33.914 1.00 26.55 514 GLY A N 1
ATOM 7874 C CA . GLY A 1 514 ? 17.818 57.706 33.996 1.00 30.04 514 GLY A CA 1
ATOM 7875 C C . GLY A 1 514 ? 16.367 57.906 33.605 1.00 29.38 514 GLY A C 1
ATOM 7876 O O . GLY A 1 514 ? 15.944 57.334 32.590 1.00 27.26 514 GLY A O 1
ATOM 7880 N N . GLU A 1 515 ? 15.643 58.716 34.378 1.00 29.90 515 GLU A N 1
ATOM 7881 C CA . GLU A 1 515 ? 14.199 58.949 34.110 1.00 35.07 515 GLU A CA 1
ATOM 7882 C C . GLU A 1 515 ? 13.962 59.439 32.677 1.00 28.74 515 GLU A C 1
ATOM 7883 O O . GLU A 1 515 ? 14.717 60.314 32.227 1.00 30.17 515 GLU A O 1
ATOM 7895 N N . SER A 1 516 ? 12.987 58.852 31.979 1.00 30.39 516 SER A N 1
ATOM 7896 C CA . SER A 1 516 ? 12.573 59.314 30.624 1.00 28.19 516 SER A CA 1
ATOM 7897 C C . SER A 1 516 ? 13.655 59.211 29.539 1.00 26.95 516 SER A C 1
ATOM 7898 O O . SER A 1 516 ? 13.537 59.949 28.551 1.00 29.37 516 SER A O 1
ATOM 7906 N N . THR A 1 517 ? 14.635 58.309 29.663 1.00 28.18 517 THR A N 1
ATOM 7907 C CA . THR A 1 517 ? 15.616 58.158 28.552 1.00 27.44 517 THR A CA 1
ATOM 7908 C C . THR A 1 517 ? 14.908 57.519 27.351 1.00 29.38 517 THR A C 1
ATOM 7909 O O . THR A 1 517 ? 15.158 57.951 26.216 1.00 29.61 517 THR A O 1
ATOM 7920 N N . TYR A 1 518 ? 14.014 56.563 27.614 1.00 26.88 518 TYR A N 1
ATOM 7921 C CA . TYR A 1 518 ? 13.327 55.870 26.496 1.00 22.58 518 TYR A CA 1
ATOM 7922 C C . TYR A 1 518 ? 11.812 55.821 26.704 1.00 26.43 518 TYR A C 1
ATOM 7923 O O . TYR A 1 518 ? 11.365 55.972 27.854 1.00 23.61 518 TYR A O 1
ATOM 7941 N N . ASP A 1 519 ? 11.062 55.642 25.622 1.00 24.68 519 ASP A N 1
ATOM 7942 C CA . ASP A 1 519 ? 9.604 55.409 25.760 1.00 27.94 519 ASP A CA 1
ATOM 7943 C C . ASP A 1 519 ? 9.336 54.082 25.035 1.00 21.29 519 ASP A C 1
ATOM 7944 O O . ASP A 1 519 ? 10.234 53.609 24.323 1.00 22.52 519 ASP A O 1
ATOM 7953 N N . ALA A 1 520 ? 8.160 53.500 25.238 1.00 21.13 520 ALA A N 1
ATOM 7954 C CA . ALA A 1 520 ? 7.845 52.202 24.595 1.00 22.86 520 ALA A CA 1
ATOM 7955 C C . ALA A 1 520 ? 8.108 52.263 23.086 1.00 22.62 520 ALA A C 1
ATOM 7956 O O . ALA A 1 520 ? 8.668 51.294 22.548 1.00 24.08 520 ALA A O 1
ATOM 7963 N N . ASP A 1 521 ? 7.713 53.355 22.427 1.00 26.40 521 ASP A N 1
ATOM 7964 C CA . ASP A 1 521 ? 7.852 53.445 20.947 1.00 22.87 521 ASP A CA 1
ATOM 7965 C C . ASP A 1 521 ? 9.327 53.592 20.555 1.00 22.16 521 ASP A C 1
ATOM 7966 O O . ASP A 1 521 ? 9.747 52.908 19.617 1.00 22.13 521 ASP A O 1
ATOM 7975 N N . SER A 1 522 ? 10.067 54.469 21.236 1.00 20.82 522 SER A N 1
ATOM 7976 C CA . SER A 1 522 ? 11.482 54.735 20.879 1.00 22.89 522 SER A CA 1
ATOM 7977 C C . SER A 1 522 ? 12.312 53.474 21.136 1.00 17.78 522 SER A C 1
ATOM 7978 O O . SER A 1 522 ? 13.233 53.197 20.353 1.00 21.10 522 SER A O 1
ATOM 7986 N N . LEU A 1 523 ? 11.975 52.746 22.196 1.00 17.89 523 LEU A N 1
ATOM 7987 C CA . LEU A 1 523 ? 12.782 51.546 22.554 1.00 19.43 523 LEU A CA 1
ATOM 7988 C C . LEU A 1 523 ? 12.564 50.443 21.512 1.00 16.80 523 LEU A C 1
ATOM 7989 O O . LEU A 1 523 ? 13.545 49.831 21.085 1.00 16.14 523 LEU A O 1
ATOM 8005 N N . LEU A 1 524 ? 11.309 50.203 21.135 1.00 17.86 524 LEU A N 1
ATOM 8006 C CA . LEU A 1 524 ? 11.029 49.191 20.084 1.00 20.24 524 LEU A CA 1
ATOM 8007 C C . LEU A 1 524 ? 11.678 49.638 18.768 1.00 15.99 524 LEU A C 1
ATOM 8008 O O . LEU A 1 524 ? 12.169 48.776 18.031 1.00 14.08 524 LEU A O 1
ATOM 8024 N N . GLU A 1 525 ? 11.665 50.945 18.491 1.00 18.59 525 GLU A N 1
ATOM 8025 C CA . GLU A 1 525 ? 12.299 51.467 17.251 1.00 17.19 525 GLU A CA 1
ATOM 8026 C C . GLU A 1 525 ? 13.802 51.167 17.304 1.00 16.61 525 GLU A C 1
ATOM 8027 O O . GLU A 1 525 ? 14.396 50.906 16.251 1.00 14.55 525 GLU A O 1
ATOM 8039 N N . ALA A 1 526 ? 14.379 51.215 18.503 1.00 16.49 526 ALA A N 1
ATOM 8040 C CA . ALA A 1 526 ? 15.816 50.892 18.650 1.00 15.96 526 ALA A CA 1
ATOM 8041 C C . ALA A 1 526 ? 16.037 49.412 18.305 1.00 15.32 526 ALA A C 1
ATOM 8042 O O . ALA A 1 526 ? 17.058 49.097 17.677 1.00 14.11 526 ALA A O 1
ATOM 8049 N N . GLY A 1 527 ? 15.103 48.542 18.700 1.00 16.47 527 GLY A N 1
ATOM 8050 C CA . GLY A 1 527 ? 15.210 47.116 18.333 1.00 13.76 527 GLY A CA 1
ATOM 8051 C C . GLY A 1 527 ? 15.185 46.947 16.824 1.00 12.19 527 GLY A C 1
ATOM 8052 O O . GLY A 1 527 ? 15.945 46.116 16.308 1.00 12.98 527 GLY A O 1
ATOM 8056 N N . ASP A 1 528 ? 14.338 47.724 16.142 1.00 13.72 528 ASP A N 1
ATOM 8057 C CA . ASP A 1 528 ? 14.275 47.691 14.657 1.00 12.89 528 ASP A CA 1
ATOM 8058 C C . ASP A 1 528 ? 15.622 48.156 14.093 1.00 12.22 528 ASP A C 1
ATOM 8059 O O . ASP A 1 528 ? 16.125 47.530 13.155 1.00 11.47 528 ASP A O 1
ATOM 8068 N N A ARG A 1 529 ? 16.189 49.211 14.684 0.33 13.83 529 ARG A N 1
ATOM 8069 N N B ARG A 1 529 ? 16.181 49.221 14.671 0.67 13.83 529 ARG A N 1
ATOM 8070 C CA A ARG A 1 529 ? 17.505 49.731 14.230 0.33 13.66 529 ARG A CA 1
ATOM 8071 C CA B ARG A 1 529 ? 17.505 49.730 14.225 0.67 13.66 529 ARG A CA 1
ATOM 8072 C C A ARG A 1 529 ? 18.572 48.645 14.411 0.33 11.75 529 ARG A C 1
ATOM 8073 C C B ARG A 1 529 ? 18.562 48.633 14.403 0.67 11.75 529 ARG A C 1
ATOM 8074 O O A ARG A 1 529 ? 19.407 48.486 13.503 0.33 14.50 529 ARG A O 1
ATOM 8075 O O B ARG A 1 529 ? 19.434 48.514 13.528 0.67 14.50 529 ARG A O 1
ATOM 8116 N N . ILE A 1 530 ? 18.510 47.899 15.520 1.00 12.54 530 ILE A N 1
ATOM 8117 C CA . ILE A 1 530 ? 19.546 46.856 15.797 1.00 16.20 530 ILE A CA 1
ATOM 8118 C C . ILE A 1 530 ? 19.410 45.695 14.800 1.00 10.03 530 ILE A C 1
ATOM 8119 O O . ILE A 1 530 ? 20.428 45.250 14.266 1.00 10.64 530 ILE A O 1
ATOM 8136 N N . TRP A 1 531 ? 18.184 45.226 14.572 1.00 11.48 531 TRP A N 1
ATOM 8137 C CA . TRP A 1 531 ? 17.961 44.131 13.594 1.00 12.11 531 TRP A CA 1
ATOM 8138 C C . TRP A 1 531 ? 18.420 44.569 12.199 1.00 12.25 531 TRP A C 1
ATOM 8139 O O . TRP A 1 531 ? 19.007 43.745 11.482 1.00 12.42 531 TRP A O 1
ATOM 8160 N N . THR A 1 532 ? 18.115 45.815 11.829 1.00 11.99 532 THR A N 1
ATOM 8161 C CA . THR A 1 532 ? 18.468 46.311 10.472 1.00 11.48 532 THR A CA 1
ATOM 8162 C C . THR A 1 532 ? 19.989 46.452 10.373 1.00 10.19 532 THR A C 1
ATOM 8163 O O . THR A 1 532 ? 20.542 46.147 9.314 1.00 14.28 532 THR A O 1
ATOM 8174 N N . LEU A 1 533 ? 20.622 46.873 11.469 1.00 12.74 533 LEU A N 1
ATOM 8175 C CA . LEU A 1 533 ? 22.105 46.981 11.483 1.00 12.76 533 LEU A CA 1
ATOM 8176 C C . LEU A 1 533 ? 22.710 45.593 11.244 1.00 12.08 533 LEU A C 1
ATOM 8177 O O . LEU A 1 533 ? 23.660 45.502 10.460 1.00 11.20 533 LEU A O 1
ATOM 8193 N N . GLU A 1 534 ? 22.175 44.557 11.890 1.00 11.93 534 GLU A N 1
ATOM 8194 C CA . GLU A 1 534 ? 22.692 43.180 11.665 1.00 11.31 534 GLU A CA 1
ATOM 8195 C C . GLU A 1 534 ? 22.516 42.799 10.188 1.00 13.22 534 GLU A C 1
ATOM 8196 O O . GLU A 1 534 ? 23.428 42.186 9.624 1.00 11.56 534 GLU A O 1
ATOM 8208 N N . LYS A 1 535 ? 21.374 43.160 9.597 1.00 13.07 535 LYS A N 1
ATOM 8209 C CA . LYS A 1 535 ? 21.106 42.849 8.168 1.00 13.34 535 LYS A CA 1
ATOM 8210 C C . LYS A 1 535 ? 22.168 43.506 7.276 1.00 12.91 535 LYS A C 1
ATOM 8211 O O . LYS A 1 535 ? 22.686 42.830 6.380 1.00 12.88 535 LYS A O 1
ATOM 8230 N N . LEU A 1 536 ? 22.470 44.780 7.531 1.00 13.95 536 LEU A N 1
ATOM 8231 C CA . LEU A 1 536 ? 23.480 45.506 6.716 1.00 12.88 536 LEU A CA 1
ATOM 8232 C C . LEU A 1 536 ? 24.847 44.835 6.891 1.00 10.98 536 LEU A C 1
ATOM 8233 O O . LEU A 1 536 ? 25.577 44.722 5.910 1.00 14.33 536 LEU A O 1
ATOM 8249 N N . PHE A 1 537 ? 25.158 44.403 8.115 1.00 12.52 537 PHE A N 1
ATOM 8250 C CA . PHE A 1 537 ? 26.438 43.686 8.337 1.00 11.38 537 PHE A CA 1
ATOM 8251 C C . PHE A 1 537 ? 26.473 42.446 7.441 1.00 11.41 537 PHE A C 1
ATOM 8252 O O . PHE A 1 537 ? 27.484 42.210 6.778 1.00 14.85 537 PHE A O 1
ATOM 8269 N N . ASN A 1 538 ? 25.385 41.676 7.444 1.00 11.83 538 ASN A N 1
ATOM 8270 C CA . ASN A 1 538 ? 25.333 40.429 6.637 1.00 13.66 538 ASN A CA 1
ATOM 8271 C C . ASN A 1 538 ? 25.479 40.766 5.146 1.00 12.25 538 ASN A C 1
ATOM 8272 O O . ASN A 1 538 ? 26.194 40.048 4.445 1.00 15.93 538 ASN A O 1
ATOM 8283 N N . LEU A 1 539 ? 24.807 41.823 4.696 1.00 10.96 539 LEU A N 1
ATOM 8284 C CA . LEU A 1 539 ? 24.927 42.240 3.273 1.00 14.33 539 LEU A CA 1
ATOM 8285 C C . LEU A 1 539 ? 26.390 42.583 2.970 1.00 16.08 539 LEU A C 1
ATOM 8286 O O . LEU A 1 539 ? 26.896 42.132 1.933 1.00 17.40 539 LEU A O 1
ATOM 8302 N N . ALA A 1 540 ? 27.037 43.325 3.869 1.00 14.49 540 ALA A N 1
ATOM 8303 C CA . ALA A 1 540 ? 28.461 43.681 3.670 1.00 15.07 540 ALA A CA 1
ATOM 8304 C C . ALA A 1 540 ? 29.319 42.414 3.685 1.00 16.47 540 ALA A C 1
ATOM 8305 O O . ALA A 1 540 ? 30.373 42.411 3.039 1.00 18.43 540 ALA A O 1
ATOM 8312 N N . ALA A 1 541 ? 28.869 41.378 4.397 1.00 14.98 541 ALA A N 1
ATOM 8313 C CA . ALA A 1 541 ? 29.649 40.125 4.517 1.00 16.47 541 ALA A CA 1
ATOM 8314 C C . ALA A 1 541 ? 29.405 39.215 3.313 1.00 19.27 541 ALA A C 1
ATOM 8315 O O . ALA A 1 541 ? 30.004 38.130 3.266 1.00 18.10 541 ALA A O 1
ATOM 8322 N N . GLY A 1 542 ? 28.539 39.636 2.393 1.00 16.02 542 GLY A N 1
ATOM 8323 C CA . GLY A 1 542 ? 28.214 38.789 1.264 1.00 19.63 542 GLY A CA 1
ATOM 8324 C C . GLY A 1 542 ? 27.099 37.798 1.505 1.00 19.16 542 GLY A C 1
ATOM 8325 O O . GLY A 1 542 ? 26.944 36.857 0.720 1.00 22.21 542 GLY A O 1
ATOM 8329 N N . ILE A 1 543 ? 26.314 38.015 2.562 1.00 15.75 543 ILE A N 1
ATOM 8330 C CA . ILE A 1 543 ? 25.127 37.142 2.811 1.00 16.22 543 ILE A CA 1
ATOM 8331 C C . ILE A 1 543 ? 23.919 37.769 2.107 1.00 19.26 543 ILE A C 1
ATOM 8332 O O . ILE A 1 543 ? 23.334 38.707 2.666 1.00 21.21 543 ILE A O 1
ATOM 8348 N N . ASP A 1 544 ? 23.573 37.241 0.936 1.00 17.10 544 ASP A N 1
ATOM 8349 C CA . ASP A 1 544 ? 22.450 37.775 0.129 1.00 23.38 544 ASP A CA 1
ATOM 8350 C C . ASP A 1 544 ? 21.098 37.406 0.740 1.00 20.95 544 ASP A C 1
ATOM 8351 O O . ASP A 1 544 ? 21.037 36.425 1.496 1.00 15.74 544 ASP A O 1
ATOM 8360 N N . SER A 1 545 ? 20.060 38.172 0.399 1.00 18.18 545 SER A N 1
ATOM 8361 C CA . SER A 1 545 ? 18.689 37.840 0.855 1.00 18.86 545 SER A CA 1
ATOM 8362 C C . SER A 1 545 ? 18.275 36.485 0.265 1.00 13.36 545 SER A C 1
ATOM 8363 O O . SER A 1 545 ? 17.343 35.880 0.808 1.00 15.22 545 SER A O 1
ATOM 8371 N N . SER A 1 546 ? 18.942 36.032 -0.805 1.00 15.23 546 SER A N 1
ATOM 8372 C CA . SER A 1 546 ? 18.627 34.704 -1.316 1.00 18.65 546 SER A CA 1
ATOM 8373 C C . SER A 1 546 ? 18.912 33.610 -0.299 1.00 16.08 546 SER A C 1
ATOM 8374 O O . SER A 1 546 ? 18.452 32.477 -0.485 1.00 14.35 546 SER A O 1
ATOM 8382 N N . GLN A 1 547 ? 19.652 33.914 0.763 1.00 14.30 547 GLN A N 1
ATOM 8383 C CA . GLN A 1 547 ? 19.893 32.949 1.826 1.00 15.47 547 GLN A CA 1
ATOM 8384 C C . GLN A 1 547 ? 18.764 32.912 2.852 1.00 13.72 547 GLN A C 1
ATOM 8385 O O . GLN A 1 547 ? 18.852 32.150 3.822 1.00 13.29 547 GLN A O 1
ATOM 8399 N N . ASP A 1 548 ? 17.715 33.703 2.618 1.00 12.50 548 ASP A N 1
ATOM 8400 C CA . ASP A 1 548 ? 16.502 33.641 3.452 1.00 12.19 548 ASP A CA 1
ATOM 8401 C C . ASP A 1 548 ? 15.603 32.529 2.894 1.00 14.33 548 ASP A C 1
ATOM 8402 O O . ASP A 1 548 ? 14.817 32.783 2.008 1.00 13.79 548 ASP A O 1
ATOM 8411 N N . THR A 1 549 ? 15.751 31.342 3.456 1.00 13.05 549 THR A N 1
ATOM 8412 C CA . THR A 1 549 ? 14.998 30.213 2.906 1.00 13.65 549 THR A CA 1
ATOM 8413 C C . THR A 1 549 ? 14.796 29.135 3.954 1.00 11.64 549 THR A C 1
ATOM 8414 O O . THR A 1 549 ? 15.218 29.333 5.076 1.00 10.11 549 THR A O 1
ATOM 8425 N N . LEU A 1 550 ? 14.101 28.077 3.549 1.00 11.22 550 LEU A N 1
ATOM 8426 C CA . LEU A 1 550 ? 13.922 26.891 4.413 1.00 11.43 550 LEU A CA 1
ATOM 8427 C C . LEU A 1 550 ? 14.289 25.678 3.566 1.00 11.34 550 LEU A C 1
ATOM 8428 O O . LEU A 1 550 ? 14.252 25.748 2.350 1.00 12.88 550 LEU A O 1
ATOM 8444 N N . PRO A 1 551 ? 14.745 24.602 4.205 1.00 9.96 551 PRO A N 1
ATOM 8445 C CA . PRO A 1 551 ? 14.980 23.367 3.448 1.00 13.45 551 PRO A CA 1
ATOM 8446 C C . PRO A 1 551 ? 13.763 22.983 2.622 1.00 13.70 551 PRO A C 1
ATOM 8447 O O . PRO A 1 551 ? 12.617 23.207 3.025 1.00 10.87 551 PRO A O 1
ATOM 8458 N N . LYS A 1 552 ? 14.020 22.397 1.450 1.00 14.32 552 LYS A N 1
ATOM 8459 C CA . LYS A 1 552 ? 12.907 21.994 0.548 1.00 15.55 552 LYS A CA 1
ATOM 8460 C C . LYS A 1 552 ? 11.902 21.132 1.320 1.00 13.47 552 LYS A C 1
ATOM 8461 O O . LYS A 1 552 ? 10.694 21.290 1.087 1.00 12.39 552 LYS A O 1
ATOM 8480 N N . ARG A 1 553 ? 12.389 20.255 2.204 1.00 13.40 553 ARG A N 1
ATOM 8481 C CA . ARG A 1 553 ? 11.480 19.377 2.939 1.00 16.33 553 ARG A CA 1
ATOM 8482 C C . ARG A 1 553 ? 10.387 20.171 3.648 1.00 14.53 553 ARG A C 1
ATOM 8483 O O . ARG A 1 553 ? 9.217 19.770 3.658 1.00 11.00 553 ARG A O 1
ATOM 8504 N N . LEU A 1 554 ? 10.755 21.302 4.251 1.00 13.94 554 LEU A N 1
ATOM 8505 C CA . LEU A 1 554 ? 9.804 22.078 5.033 1.00 11.59 554 LEU A CA 1
ATOM 8506 C C . LEU A 1 554 ? 8.897 22.935 4.167 1.00 12.78 554 LEU A C 1
ATOM 8507 O O . LEU A 1 554 ? 7.872 23.425 4.658 1.00 12.70 554 LEU A O 1
ATOM 8523 N N . LEU A 1 555 ? 9.247 23.127 2.896 1.00 11.33 555 LEU A N 1
ATOM 8524 C CA . LEU A 1 555 ? 8.402 23.867 1.970 1.00 13.66 555 LEU A CA 1
ATOM 8525 C C . LEU A 1 555 ? 7.539 22.969 1.088 1.00 15.22 555 LEU A C 1
ATOM 8526 O O . LEU A 1 555 ? 6.524 23.443 0.564 1.00 15.45 555 LEU A O 1
ATOM 8542 N N . GLU A 1 556 ? 7.954 21.713 0.878 1.00 14.30 556 GLU A N 1
ATOM 8543 C CA . GLU A 1 556 ? 7.225 20.860 -0.105 1.00 13.96 556 GLU A CA 1
ATOM 8544 C C . GLU A 1 556 ? 6.682 19.557 0.495 1.00 14.31 556 GLU A C 1
ATOM 8545 O O . GLU A 1 556 ? 5.722 19.021 -0.084 1.00 14.92 556 GLU A O 1
ATOM 8557 N N . GLU A 1 557 ? 7.276 19.042 1.573 1.00 15.70 557 GLU A N 1
ATOM 8558 C CA . GLU A 1 557 ? 6.831 17.727 2.112 1.00 15.21 557 GLU A CA 1
ATOM 8559 C C . GLU A 1 557 ? 5.821 17.947 3.241 1.00 15.16 557 GLU A C 1
ATOM 8560 O O . GLU A 1 557 ? 6.212 18.415 4.313 1.00 13.39 557 GLU A O 1
ATOM 8572 N N . PRO A 1 558 ? 4.527 17.631 3.029 1.00 15.18 558 PRO A N 1
ATOM 8573 C CA . PRO A 1 558 ? 3.514 17.842 4.047 1.00 15.59 558 PRO A CA 1
ATOM 8574 C C . PRO A 1 558 ? 3.832 16.982 5.278 1.00 15.68 558 PRO A C 1
ATOM 8575 O O . PRO A 1 558 ? 4.323 15.888 5.111 1.00 14.12 558 PRO A O 1
ATOM 8586 N N . ILE A 1 559 ? 3.558 17.517 6.467 1.00 12.64 559 ILE A N 1
ATOM 8587 C CA . ILE A 1 559 ? 3.768 16.717 7.679 1.00 12.82 559 ILE A CA 1
ATOM 8588 C C . ILE A 1 559 ? 3.017 15.403 7.521 1.00 13.69 559 ILE A C 1
ATOM 8589 O O . ILE A 1 559 ? 1.819 15.412 7.166 1.00 14.29 559 ILE A O 1
ATOM 8605 N N . PRO A 1 560 ? 3.696 14.233 7.630 1.00 14.04 560 PRO A N 1
ATOM 8606 C CA . PRO A 1 560 ? 3.060 12.944 7.296 1.00 16.34 560 PRO A CA 1
ATOM 8607 C C . PRO A 1 560 ? 1.949 12.457 8.228 1.00 17.24 560 PRO A C 1
ATOM 8608 O O . PRO A 1 560 ? 1.081 11.763 7.755 1.00 18.44 560 PRO A O 1
ATOM 8619 N N . ASP A 1 561 ? 2.016 12.813 9.507 1.00 20.32 561 ASP A N 1
ATOM 8620 C CA . ASP A 1 561 ? 1.021 12.273 10.460 1.00 22.63 561 ASP A CA 1
ATOM 8621 C C . ASP A 1 561 ? 0.932 13.154 11.702 1.00 20.20 561 ASP A C 1
ATOM 8622 O O . ASP A 1 561 ? 1.865 13.930 11.947 1.00 17.85 561 ASP A O 1
ATOM 8631 N N . GLY A 1 562 ? -0.152 13.010 12.458 1.00 20.10 562 GLY A N 1
ATOM 8632 C CA . GLY A 1 562 ? -0.252 13.744 13.728 1.00 19.51 562 GLY A CA 1
ATOM 8633 C C . GLY A 1 562 ? -1.179 14.938 13.657 1.00 19.21 562 GLY A C 1
ATOM 8634 O O . GLY A 1 562 ? -1.822 15.136 12.616 1.00 20.14 562 GLY A O 1
ATOM 8638 N N . PRO A 1 563 ? -1.274 15.736 14.737 1.00 18.11 563 PRO A N 1
ATOM 8639 C CA . PRO A 1 563 ? -2.206 16.870 14.785 1.00 20.35 563 PRO A CA 1
ATOM 8640 C C . PRO A 1 563 ? -1.963 17.962 13.728 1.00 21.79 563 PRO A C 1
ATOM 8641 O O . PRO A 1 563 ? -2.847 18.756 13.506 1.00 24.19 563 PRO A O 1
ATOM 8652 N N . SER A 1 564 ? -0.769 17.991 13.129 1.00 19.93 564 SER A N 1
ATOM 8653 C CA . SER A 1 564 ? -0.449 19.014 12.099 1.00 15.47 564 SER A CA 1
ATOM 8654 C C . SER A 1 564 ? -0.313 18.346 10.726 1.00 16.33 564 SER A C 1
ATOM 8655 O O . SER A 1 564 ? 0.340 18.920 9.841 1.00 13.80 564 SER A O 1
ATOM 8663 N N . LYS A 1 565 ? -0.935 17.179 10.569 1.00 17.68 565 LYS A N 1
ATOM 8664 C CA . LYS A 1 565 ? -0.818 16.417 9.302 1.00 15.82 565 LYS A CA 1
ATOM 8665 C C . LYS A 1 565 ? -1.272 17.248 8.104 1.00 15.19 565 LYS A C 1
ATOM 8666 O O . LYS A 1 565 ? -2.317 17.905 8.202 1.00 16.96 565 LYS A O 1
ATOM 8685 N N . GLY A 1 566 ? -0.489 17.228 7.034 1.00 16.50 566 GLY A N 1
ATOM 8686 C CA . GLY A 1 566 ? -0.851 17.867 5.784 1.00 18.30 566 GLY A CA 1
ATOM 8687 C C . GLY A 1 566 ? -0.235 19.230 5.544 1.00 16.69 566 GLY A C 1
ATOM 8688 O O . GLY A 1 566 ? -0.311 19.730 4.416 1.00 18.32 566 GLY A O 1
ATOM 8692 N N . GLU A 1 567 ? 0.380 19.800 6.578 1.00 13.59 567 GLU A N 1
ATOM 8693 C CA . GLU A 1 567 ? 0.838 21.210 6.475 1.00 12.67 567 GLU A CA 1
ATOM 8694 C C . GLU A 1 567 ? 2.265 21.374 5.951 1.00 15.18 567 GLU A C 1
ATOM 8695 O O . GLU A 1 567 ? 3.089 20.477 6.176 1.00 12.09 567 GLU A O 1
ATOM 8707 N N . VAL A 1 568 ? 2.509 22.486 5.255 1.00 14.08 568 VAL A N 1
ATOM 8708 C CA . VAL A 1 568 ? 3.880 22.850 4.803 1.00 12.51 568 VAL A CA 1
ATOM 8709 C C . VAL A 1 568 ? 4.029 24.329 5.174 1.00 14.30 568 VAL A C 1
ATOM 8710 O O . VAL A 1 568 ? 2.998 24.999 5.340 1.00 10.18 568 VAL A O 1
ATOM 8723 N N . HIS A 1 569 ? 5.260 24.818 5.304 1.00 13.39 569 HIS A N 1
ATOM 8724 C CA . HIS A 1 569 ? 5.443 26.264 5.587 1.00 14.12 569 HIS A CA 1
ATOM 8725 C C . HIS A 1 569 ? 5.222 27.070 4.302 1.00 12.76 569 HIS A C 1
ATOM 8726 O O . HIS A 1 569 ? 5.853 26.738 3.285 1.00 13.23 569 HIS A O 1
ATOM 8740 N N A ARG A 1 570 ? 4.532 28.199 4.413 0.57 10.73 570 ARG A N 1
ATOM 8741 N N B ARG A 1 570 ? 4.533 28.210 4.416 0.43 10.73 570 ARG A N 1
ATOM 8742 C CA A ARG A 1 570 ? 4.227 29.031 3.218 0.57 13.38 570 ARG A CA 1
ATOM 8743 C CA B ARG A 1 570 ? 4.211 29.041 3.225 0.43 13.38 570 ARG A CA 1
ATOM 8744 C C A ARG A 1 570 ? 5.154 30.250 3.177 0.57 13.58 570 ARG A C 1
ATOM 8745 C C B ARG A 1 570 ? 5.134 30.263 3.178 0.43 13.58 570 ARG A C 1
ATOM 8746 O O A ARG A 1 570 ? 4.643 31.357 2.967 0.57 14.40 570 ARG A O 1
ATOM 8747 O O B ARG A 1 570 ? 4.620 31.363 2.921 0.43 14.40 570 ARG A O 1
ATOM 8788 N N . LEU A 1 571 ? 6.439 30.015 3.062 1.00 12.54 571 LEU A N 1
ATOM 8789 C CA . LEU A 1 571 ? 7.429 31.123 3.015 1.00 12.70 571 LEU A CA 1
ATOM 8790 C C . LEU A 1 571 ? 7.257 31.918 1.717 1.00 14.62 571 LEU A C 1
ATOM 8791 O O . LEU A 1 571 ? 7.562 33.113 1.722 1.00 14.00 571 LEU A O 1
ATOM 8808 N N . ASP A 1 572 ? 6.782 31.260 0.659 1.00 15.55 572 ASP A N 1
ATOM 8809 C CA . ASP A 1 572 ? 6.640 31.925 -0.664 1.00 15.32 572 ASP A CA 1
ATOM 8810 C C . ASP A 1 572 ? 5.765 33.167 -0.515 1.00 16.14 572 ASP A C 1
ATOM 8811 O O . ASP A 1 572 ? 5.988 34.137 -1.250 1.00 17.78 572 ASP A O 1
ATOM 8820 N N . VAL A 1 573 ? 4.811 33.117 0.408 1.00 15.38 573 VAL A N 1
ATOM 8821 C CA . VAL A 1 573 ? 3.870 34.255 0.597 1.00 16.46 573 VAL A CA 1
ATOM 8822 C C . VAL A 1 573 ? 4.323 35.122 1.774 1.00 16.58 573 VAL A C 1
ATOM 8823 O O . VAL A 1 573 ? 4.124 36.342 1.709 1.00 18.23 573 VAL A O 1
ATOM 8836 N N . LEU A 1 574 ? 4.954 34.521 2.786 1.00 14.77 574 LEU A N 1
ATOM 8837 C CA . LEU A 1 574 ? 5.265 35.280 3.993 1.00 14.09 574 LEU A CA 1
ATOM 8838 C C . LEU A 1 574 ? 6.537 36.115 3.857 1.00 11.48 574 LEU A C 1
ATOM 8839 O O . LEU A 1 574 ? 6.602 37.220 4.407 1.00 13.35 574 LEU A O 1
ATOM 8855 N N . LEU A 1 575 ? 7.539 35.632 3.124 1.00 13.23 575 LEU A N 1
ATOM 8856 C CA . LEU A 1 575 ? 8.839 36.365 3.081 1.00 13.93 575 LEU A CA 1
ATOM 8857 C C . LEU A 1 575 ? 8.693 37.746 2.416 1.00 12.96 575 LEU A C 1
ATOM 8858 O O . LEU A 1 575 ? 9.197 38.722 2.986 1.00 13.09 575 LEU A O 1
ATOM 8874 N N . PRO A 1 576 ? 8.054 37.878 1.236 1.00 16.64 576 PRO A N 1
ATOM 8875 C CA . PRO A 1 576 ? 7.899 39.192 0.620 1.00 15.79 576 PRO A CA 1
ATOM 8876 C C . PRO A 1 576 ? 7.164 40.162 1.556 1.00 14.97 576 PRO A C 1
ATOM 8877 O O . PRO A 1 576 ? 7.534 41.309 1.622 1.00 15.95 576 PRO A O 1
ATOM 8888 N N . GLU A 1 577 ? 6.139 39.669 2.248 1.00 16.78 577 GLU A N 1
ATOM 8889 C CA . GLU A 1 577 ? 5.383 40.519 3.202 1.00 17.14 577 GLU A CA 1
ATOM 8890 C C . GLU A 1 577 ? 6.299 40.919 4.366 1.00 14.90 577 GLU A C 1
ATOM 8891 O O . GLU A 1 577 ? 6.159 42.043 4.862 1.00 15.90 577 GLU A O 1
ATOM 8903 N N . TYR A 1 578 ? 7.204 40.024 4.769 1.00 12.55 578 TYR A N 1
ATOM 8904 C CA . TYR A 1 578 ? 8.128 40.387 5.840 1.00 14.48 578 TYR A CA 1
ATOM 8905 C C . TYR A 1 578 ? 9.038 41.530 5.410 1.00 13.95 578 TYR A C 1
ATOM 8906 O O . TYR A 1 578 ? 9.211 42.509 6.148 1.00 13.58 578 TYR A O 1
ATOM 8924 N N . TYR A 1 579 ? 9.644 41.423 4.223 1.00 14.15 579 TYR A N 1
ATOM 8925 C CA . TYR A 1 579 ? 10.440 42.541 3.715 1.00 15.25 579 TYR A CA 1
ATOM 8926 C C . TYR A 1 579 ? 9.606 43.819 3.644 1.00 16.55 579 TYR A C 1
ATOM 8927 O O . TYR A 1 579 ? 10.078 44.906 4.001 1.00 15.57 579 TYR A O 1
ATOM 8945 N N . SER A 1 580 ? 8.356 43.704 3.194 1.00 15.42 580 SER A N 1
ATOM 8946 C CA . SER A 1 580 ? 7.524 44.888 3.012 1.00 16.02 580 SER A CA 1
ATOM 8947 C C . SER A 1 580 ? 7.226 45.573 4.341 1.00 15.73 580 SER A C 1
ATOM 8948 O O . SER A 1 580 ? 7.343 46.799 4.459 1.00 13.58 580 SER A O 1
ATOM 8956 N N . VAL A 1 581 ? 6.845 44.800 5.364 1.00 15.38 581 VAL A N 1
ATOM 8957 C CA . VAL A 1 581 ? 6.524 45.427 6.643 1.00 16.70 581 VAL A CA 1
ATOM 8958 C C . VAL A 1 581 ? 7.777 45.958 7.331 1.00 15.03 581 VAL A C 1
ATOM 8959 O O . VAL A 1 581 ? 7.682 46.862 8.168 1.00 14.54 581 VAL A O 1
ATOM 8972 N N . ARG A 1 582 ? 8.955 45.432 6.988 1.00 15.10 582 ARG A N 1
ATOM 8973 C CA . ARG A 1 582 ? 10.204 45.969 7.514 1.00 14.37 582 ARG A CA 1
ATOM 8974 C C . ARG A 1 582 ? 10.615 47.277 6.842 1.00 14.63 582 ARG A C 1
ATOM 8975 O O . ARG A 1 582 ? 11.535 47.945 7.334 1.00 13.29 582 ARG A O 1
ATOM 8996 N N . GLY A 1 583 ? 9.962 47.664 5.749 1.00 17.34 583 GLY A N 1
ATOM 8997 C CA . GLY A 1 583 ? 10.421 48.805 4.978 1.00 16.76 583 GLY A CA 1
ATOM 8998 C C . GLY A 1 583 ? 11.651 48.504 4.150 1.00 18.15 583 GLY A C 1
ATOM 8999 O O . GLY A 1 583 ? 12.462 49.403 3.895 1.00 16.43 583 GLY A O 1
ATOM 9003 N N . TRP A 1 584 ? 11.779 47.243 3.742 1.00 16.87 584 TRP A N 1
ATOM 9004 C CA . TRP A 1 584 ? 12.914 46.842 2.880 1.00 14.23 584 TRP A CA 1
ATOM 9005 C C . TRP A 1 584 ? 12.414 46.611 1.451 1.00 16.34 584 TRP A C 1
ATOM 9006 O O . TRP A 1 584 ? 11.192 46.503 1.265 1.00 17.21 584 TRP A O 1
ATOM 9027 N N . SER A 1 585 ? 13.338 46.484 0.507 1.00 15.17 585 SER A N 1
ATOM 9028 C CA . SER A 1 585 ? 12.993 46.253 -0.912 1.00 18.05 585 SER A CA 1
ATOM 9029 C C . SER A 1 585 ? 12.513 44.817 -1.129 1.00 16.31 585 SER A C 1
ATOM 9030 O O . SER A 1 585 ? 12.535 44.027 -0.171 1.00 15.40 585 SER A O 1
ATOM 9038 N N . LYS A 1 586 ? 12.119 44.498 -2.361 1.00 15.41 586 LYS A N 1
ATOM 9039 C CA . LYS A 1 586 ? 11.713 43.107 -2.691 1.00 18.18 586 LYS A CA 1
ATOM 9040 C C . LYS A 1 586 ? 12.950 42.204 -2.646 1.00 17.74 586 LYS A C 1
ATOM 9041 O O . LYS A 1 586 ? 12.763 40.994 -2.470 1.00 22.46 586 LYS A O 1
ATOM 9060 N N . GLU A 1 587 ? 14.152 42.755 -2.857 1.00 19.81 587 GLU A N 1
ATOM 9061 C CA . GLU A 1 587 ? 15.362 41.976 -2.674 1.00 20.47 587 GLU A CA 1
ATOM 9062 C C . GLU A 1 587 ? 15.853 42.017 -1.232 1.00 19.66 587 GLU A C 1
ATOM 9063 O O . GLU A 1 587 ? 16.988 41.605 -0.960 1.00 16.15 587 GLU A O 1
ATOM 9075 N N . GLY A 1 588 ? 15.014 42.509 -0.317 1.00 14.98 588 GLY A N 1
ATOM 9076 C CA . GLY A 1 588 ? 15.361 42.502 1.121 1.00 15.56 588 GLY A CA 1
ATOM 9077 C C . GLY A 1 588 ? 16.400 43.543 1.500 1.00 16.08 588 GLY A C 1
ATOM 9078 O O . GLY A 1 588 ? 17.095 43.345 2.503 1.00 16.15 588 GLY A O 1
ATOM 9082 N N . ILE A 1 589 ? 16.480 44.627 0.732 1.00 14.88 589 ILE A N 1
ATOM 9083 C CA . ILE A 1 589 ? 17.489 45.689 1.004 1.00 15.07 589 ILE A CA 1
ATOM 9084 C C . ILE A 1 589 ? 16.793 46.859 1.704 1.00 13.54 589 ILE A C 1
ATOM 9085 O O . ILE A 1 589 ? 15.849 47.419 1.127 1.00 15.60 589 ILE A O 1
ATOM 9101 N N . PRO A 1 590 ? 17.210 47.240 2.929 1.00 14.89 590 PRO A N 1
ATOM 9102 C CA . PRO A 1 590 ? 16.622 48.386 3.613 1.00 16.91 590 PRO A CA 1
ATOM 9103 C C . PRO A 1 590 ? 16.603 49.624 2.703 1.00 17.61 590 PRO A C 1
ATOM 9104 O O . PRO A 1 590 ? 17.598 49.903 2.078 1.00 17.64 590 PRO A O 1
ATOM 9115 N N . THR A 1 591 ? 15.464 50.318 2.659 1.00 15.60 591 THR A N 1
ATOM 9116 C CA . THR A 1 591 ? 15.323 51.483 1.754 1.00 18.91 591 THR A CA 1
ATOM 9117 C C . THR A 1 591 ? 15.945 52.740 2.354 1.00 17.92 591 THR A C 1
ATOM 9118 O O . THR A 1 591 ? 16.195 52.768 3.569 1.00 18.43 591 THR A O 1
ATOM 9129 N N . GLU A 1 592 ? 16.161 53.746 1.508 1.00 18.37 592 GLU A N 1
ATOM 9130 C CA . GLU A 1 592 ? 16.665 55.028 1.978 1.00 19.01 592 GLU A CA 1
ATOM 9131 C C . GLU A 1 592 ? 15.752 55.634 3.040 1.00 17.97 592 GLU A C 1
ATOM 9132 O O . GLU A 1 592 ? 16.236 56.136 4.061 1.00 16.88 592 GLU A O 1
ATOM 9144 N N . GLU A 1 593 ? 14.428 55.588 2.832 1.00 19.69 593 GLU A N 1
ATOM 9145 C CA . GLU A 1 593 ? 13.525 56.149 3.841 1.00 20.64 593 GLU A CA 1
ATOM 9146 C C . GLU A 1 593 ? 13.632 55.393 5.156 1.00 18.92 593 GLU A C 1
ATOM 9147 O O . GLU A 1 593 ? 13.608 56.001 6.233 1.00 18.56 593 GLU A O 1
ATOM 9159 N N . THR A 1 594 ? 13.749 54.068 5.087 1.00 16.32 594 THR A N 1
ATOM 9160 C CA . THR A 1 594 ? 13.840 53.273 6.308 1.00 18.95 594 THR A CA 1
ATOM 9161 C C . THR A 1 594 ? 15.123 53.581 7.064 1.00 16.35 594 THR A C 1
ATOM 9162 O O . THR A 1 594 ? 15.107 53.764 8.288 1.00 15.39 594 THR A O 1
ATOM 9173 N N . LEU A 1 595 ? 16.247 53.654 6.351 1.00 17.65 595 LEU A N 1
ATOM 9174 C CA . LEU A 1 595 ? 17.507 53.967 7.015 1.00 16.14 595 LEU A CA 1
ATOM 9175 C C . LEU A 1 595 ? 17.454 55.341 7.681 1.00 16.79 595 LEU A C 1
ATOM 9176 O O . LEU A 1 595 ? 17.931 55.508 8.809 1.00 19.30 595 LEU A O 1
ATOM 9192 N N . LYS A 1 596 ? 16.861 56.333 7.009 1.00 17.10 596 LYS A N 1
ATOM 9193 C CA . LYS A 1 596 ? 16.698 57.644 7.638 1.00 21.23 596 LYS A CA 1
ATOM 9194 C C . LYS A 1 596 ? 15.815 57.557 8.876 1.00 19.02 596 LYS A C 1
ATOM 9195 O O . LYS A 1 596 ? 16.156 58.102 9.933 1.00 21.62 596 LYS A O 1
ATOM 9214 N N . LYS A 1 597 ? 14.703 56.834 8.782 1.00 17.57 597 LYS A N 1
ATOM 9215 C CA . LYS A 1 597 ? 13.767 56.748 9.932 1.00 18.04 597 LYS A CA 1
ATOM 9216 C C . LYS A 1 597 ? 14.452 56.085 11.131 1.00 19.28 597 LYS A C 1
ATOM 9217 O O . LYS A 1 597 ? 14.160 56.496 12.266 1.00 20.14 597 LYS A O 1
ATOM 9236 N N . LEU A 1 598 ? 15.326 55.106 10.884 1.00 15.38 598 LEU A N 1
ATOM 9237 C CA . LEU A 1 598 ? 15.925 54.334 12.009 1.00 20.87 598 LEU A CA 1
ATOM 9238 C C . LEU A 1 598 ? 17.208 55.000 12.526 1.00 18.37 598 LEU A C 1
ATOM 9239 O O . LEU A 1 598 ? 17.809 54.454 13.461 1.00 20.18 598 LEU A O 1
ATOM 9255 N N . GLY A 1 599 ? 17.605 56.127 11.937 1.00 21.07 599 GLY A N 1
ATOM 9256 C CA . GLY A 1 599 ? 18.855 56.790 12.355 1.00 20.07 599 GLY A CA 1
ATOM 9257 C C . GLY A 1 599 ? 20.087 56.058 11.853 1.00 23.57 599 GLY A C 1
ATOM 9258 O O . GLY A 1 599 ? 21.135 56.164 12.511 1.00 22.21 599 GLY A O 1
ATOM 9262 N N . LEU A 1 600 ? 19.973 55.348 10.730 1.00 20.11 600 LEU A N 1
ATOM 9263 C CA . LEU A 1 600 ? 21.096 54.630 10.134 1.00 20.50 600 LEU A CA 1
ATOM 9264 C C . LEU A 1 600 ? 21.595 55.348 8.883 1.00 21.90 600 LEU A C 1
ATOM 9265 O O . LEU A 1 600 ? 21.911 54.719 7.868 1.00 18.72 600 LEU A O 1
ATOM 9281 N N . ASP A 1 601 ? 21.683 56.679 8.962 1.00 23.12 601 ASP A N 1
ATOM 9282 C CA . ASP A 1 601 ? 21.976 57.486 7.782 1.00 22.12 601 ASP A CA 1
ATOM 9283 C C . ASP A 1 601 ? 23.358 57.196 7.219 1.00 18.15 601 ASP A C 1
ATOM 9284 O O . ASP A 1 601 ? 23.573 57.347 6.012 1.00 21.09 601 ASP A O 1
ATOM 9293 N N . GLU A 1 602 ? 24.291 56.779 8.071 1.00 20.39 602 GLU A N 1
ATOM 9294 C CA . GLU A 1 602 ? 25.681 56.533 7.611 1.00 25.36 602 GLU A CA 1
ATOM 9295 C C . GLU A 1 602 ? 25.727 55.378 6.602 1.00 22.55 602 GLU A C 1
ATOM 9296 O O . GLU A 1 602 ? 26.766 55.223 5.951 1.00 25.13 602 GLU A O 1
ATOM 9308 N N . TYR A 1 603 ? 24.648 54.597 6.481 1.00 20.37 603 TYR A N 1
ATOM 9309 C CA . TYR A 1 603 ? 24.672 53.411 5.586 1.00 19.51 603 TYR A CA 1
ATOM 9310 C C . TYR A 1 603 ? 23.870 53.676 4.306 1.00 22.08 603 TYR A C 1
ATOM 9311 O O . TYR A 1 603 ? 23.765 52.766 3.471 1.00 23.84 603 TYR A O 1
ATOM 9329 N N . ILE A 1 604 ? 23.341 54.892 4.156 1.00 20.54 604 ILE A N 1
ATOM 9330 C CA . ILE A 1 604 ? 22.527 55.237 2.951 1.00 23.03 604 ILE A CA 1
ATOM 9331 C C . ILE A 1 604 ? 23.416 55.221 1.703 1.00 25.02 604 ILE A C 1
ATOM 9332 O O . ILE A 1 604 ? 24.535 55.757 1.778 1.00 26.71 604 ILE A O 1
ATOM 9348 N N . GLY A 1 605 ? 22.944 54.606 0.615 1.00 25.24 605 GLY A N 1
ATOM 9349 C CA . GLY A 1 605 ? 23.684 54.602 -0.663 1.00 33.37 605 GLY A CA 1
ATOM 9350 C C . GLY A 1 605 ? 24.776 53.552 -0.727 1.00 33.82 605 GLY A C 1
ATOM 9351 O O . GLY A 1 605 ? 25.468 53.492 -1.757 1.00 36.54 605 GLY A O 1
ATOM 9355 N N . LYS A 1 606 ? 24.916 52.738 0.319 1.00 32.73 606 LYS A N 1
ATOM 9356 C CA . LYS A 1 606 ? 26.035 51.763 0.363 1.00 33.69 606 LYS A CA 1
ATOM 9357 C C . LYS A 1 606 ? 25.536 50.359 -0.007 1.00 33.67 606 LYS A C 1
ATOM 9358 O O . LYS A 1 606 ? 26.383 49.482 -0.251 1.00 36.35 606 LYS A O 1
ATOM 9377 N N . PHE A 1 607 ? 24.222 50.129 -0.035 1.00 30.83 607 PHE A N 1
ATOM 9378 C CA . PHE A 1 607 ? 23.716 48.753 -0.291 1.00 31.52 607 PHE A CA 1
ATOM 9379 C C . PHE A 1 607 ? 22.679 48.764 -1.423 1.00 38.06 607 PHE A C 1
ATOM 9380 O O . PHE A 1 607 ? 22.423 47.722 -2.017 1.00 36.44 607 PHE A O 1
ATOM 9398 N N . MET B 1 1 ? 31.187 -5.564 54.363 1.00 37.89 1 MET B N 1
ATOM 9399 C CA . MET B 1 1 ? 29.904 -5.946 55.008 1.00 36.84 1 MET B CA 1
ATOM 9400 C C . MET B 1 1 ? 28.747 -5.291 54.249 1.00 32.90 1 MET B C 1
ATOM 9401 O O . MET B 1 1 ? 29.030 -4.531 53.310 1.00 34.05 1 MET B O 1
ATOM 9417 N N . TYR B 1 2 ? 27.506 -5.551 54.666 1.00 28.77 2 TYR B N 1
ATOM 9418 C CA . TYR B 1 2 ? 26.327 -4.904 54.032 1.00 24.55 2 TYR B CA 1
ATOM 9419 C C . TYR B 1 2 ? 25.908 -3.684 54.865 1.00 22.91 2 TYR B C 1
ATOM 9420 O O . TYR B 1 2 ? 25.779 -3.819 56.091 1.00 21.62 2 TYR B O 1
ATOM 9438 N N . GLY B 1 3 ? 25.708 -2.542 54.208 1.00 22.54 3 GLY B N 1
ATOM 9439 C CA . GLY B 1 3 ? 25.373 -1.303 54.937 1.00 21.17 3 GLY B CA 1
ATOM 9440 C C . GLY B 1 3 ? 26.612 -0.809 55.648 1.00 17.58 3 GLY B C 1
ATOM 9441 O O . GLY B 1 3 ? 27.198 0.176 55.183 1.00 16.68 3 GLY B O 1
ATOM 9445 N N . TYR B 1 4 ? 26.989 -1.475 56.736 1.00 19.67 4 TYR B N 1
ATOM 9446 C CA . TYR B 1 4 ? 28.272 -1.143 57.397 1.00 20.08 4 TYR B CA 1
ATOM 9447 C C . TYR B 1 4 ? 29.403 -1.448 56.408 1.00 21.61 4 TYR B C 1
ATOM 9448 O O . TYR B 1 4 ? 29.234 -2.356 55.580 1.00 21.66 4 TYR B O 1
ATOM 9466 N N . ASP B 1 5 ? 30.495 -0.687 56.467 1.00 21.81 5 ASP B N 1
ATOM 9467 C CA . ASP B 1 5 ? 31.670 -0.962 55.599 1.00 21.96 5 ASP B CA 1
ATOM 9468 C C . ASP B 1 5 ? 32.523 -2.040 56.277 1.00 23.93 5 ASP B C 1
ATOM 9469 O O . ASP B 1 5 ? 32.917 -2.997 55.591 1.00 20.03 5 ASP B O 1
ATOM 9478 N N . GLY B 1 6 ? 32.800 -1.873 57.571 1.00 18.18 6 GLY B N 1
ATOM 9479 C CA . GLY B 1 6 ? 33.558 -2.887 58.328 1.00 19.58 6 GLY B CA 1
ATOM 9480 C C . GLY B 1 6 ? 34.867 -2.352 58.876 1.00 20.21 6 GLY B C 1
ATOM 9481 O O . GLY B 1 6 ? 35.605 -3.135 59.501 1.00 20.79 6 GLY B O 1
ATOM 9485 N N . LYS B 1 7 ? 35.141 -1.059 58.686 1.00 21.68 7 LYS B N 1
ATOM 9486 C CA . LYS B 1 7 ? 36.464 -0.529 59.100 1.00 18.20 7 LYS B CA 1
ATOM 9487 C C . LYS B 1 7 ? 36.359 0.759 59.917 1.00 16.18 7 LYS B C 1
ATOM 9488 O O . LYS B 1 7 ? 35.508 1.601 59.594 1.00 16.62 7 LYS B O 1
ATOM 9507 N N . VAL B 1 8 ? 37.225 0.894 60.911 1.00 15.68 8 VAL B N 1
ATOM 9508 C CA . VAL B 1 8 ? 37.312 2.085 61.747 1.00 15.82 8 VAL B CA 1
ATOM 9509 C C . VAL B 1 8 ? 38.694 2.701 61.575 1.00 16.47 8 VAL B C 1
ATOM 9510 O O . VAL B 1 8 ? 39.699 1.986 61.524 1.00 16.65 8 VAL B O 1
ATOM 9523 N N . LEU B 1 9 ? 38.740 4.032 61.470 1.00 14.65 9 LEU B N 1
ATOM 9524 C CA . LEU B 1 9 ? 40.029 4.752 61.310 1.00 14.52 9 LEU B CA 1
ATOM 9525 C C . LEU B 1 9 ? 40.399 5.401 62.647 1.00 18.60 9 LEU B C 1
ATOM 9526 O O . LEU B 1 9 ? 39.645 6.274 63.103 1.00 18.82 9 LEU B O 1
ATOM 9542 N N . ARG B 1 10 ? 41.512 4.972 63.248 1.00 14.76 10 ARG B N 1
ATOM 9543 C CA . ARG B 1 10 ? 41.934 5.514 64.565 1.00 15.12 10 ARG B CA 1
ATOM 9544 C C . ARG B 1 10 ? 43.138 6.431 64.362 1.00 19.05 10 ARG B C 1
ATOM 9545 O O . ARG B 1 10 ? 44.183 5.930 63.914 1.00 17.54 10 ARG B O 1
ATOM 9566 N N . ILE B 1 11 ? 42.986 7.718 64.678 1.00 15.33 11 ILE B N 1
ATOM 9567 C CA . ILE B 1 11 ? 44.084 8.692 64.431 1.00 15.81 11 ILE B CA 1
ATOM 9568 C C . ILE B 1 11 ? 44.550 9.304 65.754 1.00 18.66 11 ILE B C 1
ATOM 9569 O O . ILE B 1 11 ? 43.725 9.934 66.434 1.00 20.69 11 ILE B O 1
ATOM 9585 N N . ASN B 1 12 ? 45.814 9.085 66.115 1.00 17.83 12 ASN B N 1
ATOM 9586 C CA . ASN B 1 12 ? 46.387 9.741 67.316 1.00 18.78 12 ASN B CA 1
ATOM 9587 C C . ASN B 1 12 ? 47.146 10.962 66.803 1.00 18.98 12 ASN B C 1
ATOM 9588 O O . ASN B 1 12 ? 48.205 10.770 66.193 1.00 19.40 12 ASN B O 1
ATOM 9599 N N . LEU B 1 13 ? 46.774 12.154 67.276 1.00 18.90 13 LEU B N 1
ATOM 9600 C CA . LEU B 1 13 ? 47.411 13.400 66.768 1.00 19.03 13 LEU B CA 1
ATOM 9601 C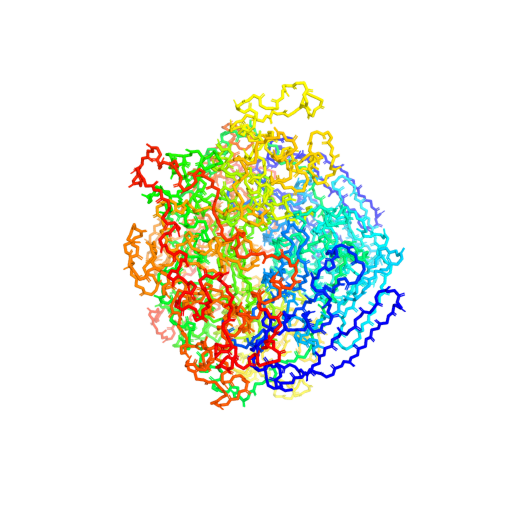 C . LEU B 1 13 ? 48.763 13.647 67.452 1.00 21.77 13 LEU B C 1
ATOM 9602 O O . LEU B 1 13 ? 49.481 14.550 66.997 1.00 22.27 13 LEU B O 1
ATOM 9618 N N . LYS B 1 14 ? 48.956 13.076 68.644 1.00 19.40 14 LYS B N 1
ATOM 9619 C CA . LYS B 1 14 ? 50.244 13.239 69.370 1.00 24.38 14 LYS B CA 1
ATOM 9620 C C . LYS B 1 14 ? 51.289 12.336 68.709 1.00 24.57 14 LYS B C 1
ATOM 9621 O O . LYS B 1 14 ? 52.356 12.853 68.349 1.00 27.46 14 LYS B O 1
ATOM 9640 N N . GLU B 1 15 ? 50.981 11.046 68.568 1.00 24.20 15 GLU B N 1
ATOM 9641 C CA . GLU B 1 15 ? 51.888 10.134 67.879 1.00 22.67 15 GLU B CA 1
ATOM 9642 C C . GLU B 1 15 ? 51.911 10.371 66.375 1.00 23.08 15 GLU B C 1
ATOM 9643 O O . GLU B 1 15 ? 52.859 9.941 65.709 1.00 28.24 15 GLU B O 1
ATOM 9655 N N . ARG B 1 16 ? 50.905 11.087 65.857 1.00 23.07 16 ARG B N 1
ATOM 9656 C CA . ARG B 1 16 ? 50.783 11.316 64.391 1.00 23.47 16 ARG B CA 1
ATOM 9657 C C . ARG B 1 16 ? 50.642 9.953 63.709 1.00 22.59 16 ARG B C 1
ATOM 9658 O O . ARG B 1 16 ? 51.343 9.709 62.715 1.00 22.49 16 ARG B O 1
ATOM 9679 N N . THR B 1 17 ? 49.742 9.117 64.227 1.00 21.43 17 THR B N 1
ATOM 9680 C CA . THR B 1 17 ? 49.551 7.755 63.672 1.00 20.94 17 THR B CA 1
ATOM 9681 C C . THR B 1 17 ? 48.149 7.610 63.077 1.00 20.11 17 THR B C 1
ATOM 9682 O O . THR B 1 17 ? 47.213 8.172 63.660 1.00 19.16 17 THR B O 1
ATOM 9693 N N . CYS B 1 18 ? 48.025 6.882 61.966 1.00 19.05 18 CYS B N 1
ATOM 9694 C CA . CYS B 1 18 ? 46.705 6.618 61.333 1.00 17.79 18 CYS B CA 1
ATOM 9695 C C . CYS B 1 18 ? 46.565 5.106 61.163 1.00 18.89 18 CYS B C 1
ATOM 9696 O O . CYS B 1 18 ? 47.336 4.538 60.375 1.00 19.04 18 CYS B O 1
ATOM 9704 N N . LYS B 1 19 ? 45.607 4.489 61.857 1.00 19.41 19 LYS B N 1
ATOM 9705 C CA . LYS B 1 19 ? 45.521 3.007 61.839 1.00 21.47 19 LYS B CA 1
ATOM 9706 C C . LYS B 1 19 ? 44.135 2.506 61.439 1.00 18.80 19 LYS B C 1
ATOM 9707 O O . LYS B 1 19 ? 43.147 3.186 61.755 1.00 18.84 19 LYS B O 1
ATOM 9726 N N . SER B 1 20 ? 44.082 1.334 60.806 1.00 17.94 20 SER B N 1
ATOM 9727 C CA . SER B 1 20 ? 42.780 0.712 60.470 1.00 18.33 20 SER B CA 1
ATOM 9728 C C . SER B 1 20 ? 42.468 -0.389 61.481 1.00 20.28 20 SER B C 1
ATOM 9729 O O . SER B 1 20 ? 43.377 -1.185 61.788 1.00 19.58 20 SER B O 1
ATOM 9737 N N . GLU B 1 21 ? 41.238 -0.412 61.983 1.00 17.32 21 GLU B N 1
ATOM 9738 C CA . GLU B 1 21 ? 40.801 -1.509 62.879 1.00 18.06 21 GLU B CA 1
ATOM 9739 C C . GLU B 1 21 ? 39.486 -2.018 62.291 1.00 17.82 21 GLU B C 1
ATOM 9740 O O . GLU B 1 21 ? 38.814 -1.238 61.605 1.00 20.32 21 GLU B O 1
ATOM 9752 N N . ASN B 1 22 ? 39.155 -3.284 62.520 1.00 18.52 22 ASN B N 1
ATOM 9753 C CA . ASN B 1 22 ? 37.886 -3.813 62.041 1.00 18.68 22 ASN B CA 1
ATOM 9754 C C . ASN B 1 22 ? 36.744 -3.367 62.942 1.00 21.55 22 ASN B C 1
ATOM 9755 O O . ASN B 1 22 ? 36.857 -3.378 64.174 1.00 21.33 22 ASN B O 1
ATOM 9766 N N . LEU B 1 23 ? 35.621 -3.050 62.307 1.00 18.57 23 LEU B N 1
ATOM 9767 C CA . LEU B 1 23 ? 34.418 -2.677 63.083 1.00 19.16 23 LEU B CA 1
ATOM 9768 C C . LEU B 1 23 ? 33.883 -3.912 63.810 1.00 23.54 23 LEU B C 1
ATOM 9769 O O . LEU B 1 23 ? 33.923 -5.004 63.219 1.00 21.91 23 LEU B O 1
ATOM 9785 N N . ASP B 1 24 ? 33.429 -3.742 65.051 1.00 21.27 24 ASP B N 1
ATOM 9786 C CA . ASP B 1 24 ? 32.762 -4.857 65.767 1.00 21.76 24 ASP B CA 1
ATOM 9787 C C . ASP B 1 24 ? 31.327 -4.906 65.242 1.00 22.39 24 ASP B C 1
ATOM 9788 O O . ASP B 1 24 ? 30.522 -4.077 65.697 1.00 22.14 24 ASP B O 1
ATOM 9797 N N . LEU B 1 25 ? 31.026 -5.808 64.305 1.00 20.51 25 LEU B N 1
ATOM 9798 C CA . LEU B 1 25 ? 29.675 -5.812 63.677 1.00 24.13 25 LEU B CA 1
ATOM 9799 C C . LEU B 1 25 ? 28.594 -6.076 64.733 1.00 22.90 25 LEU B C 1
ATOM 9800 O O . LEU B 1 25 ? 27.519 -5.469 64.636 1.00 20.15 25 LEU B O 1
ATOM 9816 N N . ASP B 1 26 ? 28.861 -6.981 65.676 1.00 23.99 26 ASP B N 1
ATOM 9817 C CA . ASP B 1 26 ? 27.832 -7.270 66.670 1.00 26.07 26 ASP B CA 1
ATOM 9818 C C . ASP B 1 26 ? 27.480 -6.020 67.471 1.00 26.15 26 ASP B C 1
ATOM 9819 O O . ASP B 1 26 ? 26.300 -5.764 67.744 1.00 20.98 26 ASP B O 1
ATOM 9828 N N . LYS B 1 27 ? 28.486 -5.213 67.820 1.00 25.87 27 LYS B N 1
ATOM 9829 C CA . LYS B 1 27 ? 28.238 -3.964 68.592 1.00 27.70 27 LYS B CA 1
ATOM 9830 C C . LYS B 1 27 ? 27.547 -2.934 67.692 1.00 20.04 27 LYS B C 1
ATOM 9831 O O . LYS B 1 27 ? 26.660 -2.222 68.178 1.00 20.92 27 LYS B O 1
ATOM 9850 N N . ALA B 1 28 ? 27.948 -2.876 66.424 1.00 19.18 28 ALA B N 1
ATOM 9851 C CA . ALA B 1 28 ? 27.362 -1.905 65.475 1.00 20.28 28 ALA B CA 1
ATOM 9852 C C . ALA B 1 28 ? 25.872 -2.198 65.276 1.00 17.68 28 ALA B C 1
ATOM 9853 O O . ALA B 1 28 ? 25.083 -1.242 65.215 1.00 18.08 28 ALA B O 1
ATOM 9860 N N . LYS B 1 29 ? 25.512 -3.477 65.172 1.00 18.48 29 LYS B N 1
ATOM 9861 C CA . LYS B 1 29 ? 24.091 -3.863 64.976 1.00 18.38 29 LYS B CA 1
ATOM 9862 C C . LYS B 1 29 ? 23.319 -3.630 66.280 1.00 20.14 29 LYS B C 1
ATOM 9863 O O . LYS B 1 29 ? 22.174 -3.164 66.207 1.00 21.37 29 LYS B O 1
ATOM 9882 N N . LYS B 1 30 ? 23.928 -3.964 67.420 1.00 18.81 30 LYS B N 1
ATOM 9883 C CA . LYS B 1 30 ? 23.223 -3.819 68.691 1.00 20.62 30 LYS B CA 1
ATOM 9884 C C . LYS B 1 30 ? 22.869 -2.361 68.965 1.00 20.57 30 LYS B C 1
ATOM 9885 O O . LYS B 1 30 ? 21.772 -2.058 69.450 1.00 17.16 30 LYS B O 1
ATOM 9904 N N . PHE B 1 31 ? 23.795 -1.466 68.629 1.00 18.08 31 PHE B N 1
ATOM 9905 C CA . PHE B 1 31 ? 23.556 -0.013 68.834 1.00 17.60 31 PHE B CA 1
ATOM 9906 C C . PHE B 1 31 ? 23.198 0.634 67.488 1.00 17.91 31 PHE B C 1
ATOM 9907 O O . PHE B 1 31 ? 23.334 1.868 67.393 1.00 16.07 31 PHE B O 1
ATOM 9924 N N . ILE B 1 32 ? 22.800 -0.166 66.492 1.00 15.96 32 ILE B N 1
ATOM 9925 C CA . ILE B 1 32 ? 22.325 0.336 65.160 1.00 14.52 32 ILE B CA 1
ATOM 9926 C C . ILE B 1 32 ? 23.450 0.988 64.345 1.00 16.91 32 ILE B C 1
ATOM 9927 O O . ILE B 1 32 ? 23.659 0.558 63.201 1.00 16.45 32 ILE B O 1
ATOM 9943 N N . GLY B 1 33 ? 24.148 1.963 64.917 1.00 16.85 33 GLY B N 1
ATOM 9944 C CA . GLY B 1 33 ? 25.199 2.669 64.166 1.00 15.15 33 GLY B CA 1
ATOM 9945 C C . GLY B 1 33 ? 25.207 4.139 64.520 1.00 15.86 33 GLY B C 1
ATOM 9946 O O . GLY B 1 33 ? 24.574 4.465 65.542 1.00 15.16 33 GLY B O 1
ATOM 9950 N N . CYS B 1 34 ? 25.901 4.962 63.725 1.00 13.55 34 CYS B N 1
ATOM 9951 C CA . CYS B 1 34 ? 25.949 6.431 63.944 1.00 14.07 34 CYS B CA 1
ATOM 9952 C C . CYS B 1 34 ? 25.868 6.755 65.439 1.00 13.36 34 CYS B C 1
ATOM 9953 O O . CYS B 1 34 ? 26.774 6.344 66.180 1.00 14.10 34 CYS B O 1
ATOM 9961 N N . ARG B 1 35 ? 24.814 7.462 65.853 1.00 15.00 35 ARG B N 1
ATOM 9962 C CA . ARG B 1 35 ? 24.653 7.882 67.274 1.00 13.53 35 ARG B CA 1
ATOM 9963 C C . ARG B 1 35 ? 25.022 6.771 68.262 1.00 14.43 35 ARG B C 1
ATOM 9964 O O . ARG B 1 35 ? 25.985 6.965 69.022 1.00 12.83 35 ARG B O 1
ATOM 9985 N N . GLY B 1 36 ? 24.274 5.667 68.265 1.00 14.10 36 GLY B N 1
ATOM 9986 C CA . GLY B 1 36 ? 24.480 4.609 69.276 1.00 15.31 36 GLY B CA 1
ATOM 9987 C C . GLY B 1 36 ? 25.880 4.026 69.221 1.00 12.43 36 GLY B C 1
ATOM 9988 O O . GLY B 1 36 ? 26.468 3.804 70.285 1.00 14.23 36 GLY B O 1
ATOM 9992 N N . LEU B 1 37 ? 26.385 3.787 68.009 1.00 13.12 37 LEU B N 1
ATOM 9993 C CA . LEU B 1 37 ? 27.745 3.213 67.852 1.00 14.10 37 LEU B CA 1
ATOM 9994 C C . LEU B 1 37 ? 28.779 4.206 68.392 1.00 16.69 37 LEU B C 1
ATOM 9995 O O . LEU B 1 37 ? 29.708 3.775 69.090 1.00 15.48 37 LEU B O 1
ATOM 10011 N N . GLY B 1 38 ? 28.642 5.490 68.070 1.00 14.16 38 GLY B N 1
ATOM 10012 C CA . GLY B 1 38 ? 29.596 6.494 68.570 1.00 14.44 38 GLY B CA 1
ATOM 10013 C C . GLY B 1 38 ? 29.591 6.603 70.089 1.00 13.70 38 GLY B C 1
ATOM 10014 O O . GLY B 1 38 ? 30.675 6.679 70.677 1.00 14.94 38 GLY B O 1
ATOM 10018 N N . VAL B 1 39 ? 28.403 6.644 70.692 1.00 13.92 39 VAL B N 1
ATOM 10019 C CA . VAL B 1 39 ? 28.293 6.804 72.172 1.00 14.52 39 VAL B CA 1
ATOM 10020 C C . VAL B 1 39 ? 28.905 5.573 72.854 1.00 16.73 39 VAL B C 1
ATOM 10021 O O . VAL B 1 39 ? 29.691 5.749 73.794 1.00 16.65 39 VAL B O 1
ATOM 10034 N N . LYS B 1 40 ? 28.545 4.381 72.382 1.00 15.27 40 LYS B N 1
ATOM 10035 C CA . LYS B 1 40 ? 29.132 3.140 72.953 1.00 15.78 40 LYS B CA 1
ATOM 10036 C C . LYS B 1 40 ? 30.660 3.219 72.839 1.00 20.16 40 LYS B C 1
ATOM 10037 O O . LYS B 1 40 ? 31.349 2.952 73.836 1.00 17.89 40 LYS B O 1
ATOM 10056 N N . THR B 1 41 ? 31.158 3.574 71.655 1.00 15.50 41 THR B N 1
ATOM 10057 C CA . THR B 1 41 ? 32.626 3.646 71.434 1.00 18.74 41 THR B CA 1
ATOM 10058 C C . THR B 1 41 ? 33.248 4.652 72.414 1.00 18.27 41 THR B C 1
ATOM 10059 O O . THR B 1 41 ? 34.285 4.326 73.013 1.00 19.50 41 THR B O 1
ATOM 10070 N N . LEU B 1 42 ? 32.628 5.823 72.583 1.00 16.65 42 LEU B N 1
ATOM 10071 C CA . LEU B 1 42 ? 33.191 6.870 73.475 1.00 15.93 42 LEU B CA 1
ATOM 10072 C C . LEU B 1 42 ? 33.170 6.389 74.934 1.00 17.64 42 LEU B C 1
ATOM 10073 O O . LEU B 1 42 ? 34.201 6.525 75.609 1.00 18.14 42 LEU B O 1
ATOM 10089 N N . PHE B 1 43 ? 32.028 5.869 75.387 1.00 16.20 43 PHE B N 1
ATOM 10090 C CA . PHE B 1 43 ? 31.889 5.382 76.785 1.00 17.76 43 PHE B CA 1
ATOM 10091 C C . PHE B 1 43 ? 32.945 4.305 77.056 1.00 21.39 43 PHE B C 1
ATOM 10092 O O . PHE B 1 43 ? 33.521 4.274 78.158 1.00 19.15 43 PHE B O 1
ATOM 10109 N N . ASP B 1 44 ? 33.190 3.448 76.068 1.00 20.07 44 ASP B N 1
ATOM 10110 C CA . ASP B 1 44 ? 34.137 2.320 76.262 1.00 19.21 44 ASP B CA 1
ATOM 10111 C C . ASP B 1 44 ? 35.587 2.797 76.286 1.00 21.01 44 ASP B C 1
ATOM 10112 O O . ASP B 1 44 ? 36.427 2.057 76.813 1.00 23.31 44 ASP B O 1
ATOM 10121 N N . GLU B 1 45 ? 35.873 3.990 75.769 1.00 20.00 45 GLU B N 1
ATOM 10122 C CA . GLU B 1 45 ? 37.263 4.394 75.619 1.00 22.88 45 GLU B CA 1
ATOM 10123 C C . GLU B 1 45 ? 37.669 5.602 76.455 1.00 24.49 45 GLU B C 1
ATOM 10124 O O . GLU B 1 45 ? 38.868 5.879 76.545 1.00 23.48 45 GLU B O 1
ATOM 10136 N N . ILE B 1 46 ? 36.727 6.325 77.069 1.00 20.37 46 ILE B N 1
ATOM 10137 C CA . ILE B 1 46 ? 37.083 7.463 77.909 1.00 20.92 46 ILE B CA 1
ATOM 10138 C C . ILE B 1 46 ? 36.446 7.325 79.287 1.00 24.22 46 ILE B C 1
ATOM 10139 O O . ILE B 1 46 ? 35.502 6.558 79.500 1.00 22.38 46 ILE B O 1
ATOM 10155 N N . ASP B 1 47 ? 36.998 8.089 80.230 1.00 24.72 47 ASP B N 1
ATOM 10156 C CA . ASP B 1 47 ? 36.390 8.278 81.538 1.00 22.59 47 ASP B CA 1
ATOM 10157 C C . ASP B 1 47 ? 35.446 9.466 81.426 1.00 25.95 47 ASP B C 1
ATOM 10158 O O . ASP B 1 47 ? 35.918 10.602 81.247 1.00 20.23 47 ASP B O 1
ATOM 10167 N N . PRO B 1 48 ? 34.126 9.267 81.508 1.00 21.77 48 PRO B N 1
ATOM 10168 C CA . PRO B 1 48 ? 33.188 10.374 81.259 1.00 22.56 48 PRO B CA 1
ATOM 10169 C C . PRO B 1 48 ? 33.410 11.596 82.138 1.00 20.36 48 PRO B C 1
ATOM 10170 O O . PRO B 1 48 ? 32.905 12.674 81.813 1.00 20.87 48 PRO B O 1
ATOM 10181 N N . LYS B 1 49 ? 34.171 11.458 83.230 1.00 20.81 49 LYS B N 1
ATOM 10182 C CA . LYS B 1 49 ? 34.395 12.583 84.133 1.00 22.91 49 LYS B CA 1
ATOM 10183 C C . LYS B 1 49 ? 35.442 13.574 83.634 1.00 26.48 49 LYS B C 1
ATOM 10184 O O . LYS B 1 49 ? 35.587 14.640 84.240 1.00 22.05 49 LYS B O 1
ATOM 10203 N N . ILE B 1 50 ? 36.162 13.266 82.550 1.00 24.36 50 ILE B N 1
ATOM 10204 C CA . ILE B 1 50 ? 37.272 14.120 82.129 1.00 25.49 50 ILE B CA 1
ATOM 10205 C C . ILE B 1 50 ? 36.789 15.497 81.664 1.00 26.35 50 ILE B C 1
ATOM 10206 O O . ILE B 1 50 ? 35.628 15.694 81.284 1.00 24.22 50 ILE B O 1
ATOM 10222 N N . ASP B 1 51 ? 37.709 16.462 81.714 1.00 22.73 51 ASP B N 1
ATOM 10223 C CA . ASP B 1 51 ? 37.560 17.731 81.010 1.00 25.22 51 ASP B CA 1
ATOM 10224 C C . ASP B 1 51 ? 37.383 17.491 79.519 1.00 21.34 51 ASP B C 1
ATOM 10225 O O . ASP B 1 51 ? 38.223 16.851 78.882 1.00 22.82 51 ASP B O 1
ATOM 10234 N N . ALA B 1 52 ? 36.284 18.012 78.964 1.00 22.68 52 ALA B N 1
ATOM 10235 C CA . ALA B 1 52 ? 35.991 17.802 77.550 1.00 18.62 52 ALA B CA 1
ATOM 10236 C C . ALA B 1 52 ? 37.009 18.467 76.631 1.00 18.49 52 ALA B C 1
ATOM 10237 O O . ALA B 1 52 ? 37.111 18.085 75.461 1.00 18.43 52 ALA B O 1
ATOM 10244 N N . LEU B 1 53 ? 37.760 19.450 77.122 1.00 21.34 53 LEU B N 1
ATOM 10245 C CA . LEU B 1 53 ? 38.797 20.094 76.329 1.00 21.21 53 LEU B CA 1
ATOM 10246 C C . LEU B 1 53 ? 40.180 19.510 76.584 1.00 20.50 53 LEU B C 1
ATOM 10247 O O . LEU B 1 53 ? 41.153 19.965 75.975 1.00 21.27 53 LEU B O 1
ATOM 10263 N N . SER B 1 54 ? 40.292 18.518 77.460 1.00 20.73 54 SER B N 1
ATOM 10264 C CA . SER B 1 54 ? 41.574 17.878 77.695 1.00 20.84 54 SER B CA 1
ATOM 10265 C C . SER B 1 54 ? 41.910 16.925 76.551 1.00 20.99 54 SER B C 1
ATOM 10266 O O . SER B 1 54 ? 41.018 16.444 75.847 1.00 17.69 54 SER B O 1
ATOM 10274 N N . PRO B 1 55 ? 43.199 16.644 76.342 1.00 24.09 55 PRO B N 1
ATOM 10275 C CA . PRO B 1 55 ? 43.590 15.713 75.270 1.00 22.37 55 PRO B CA 1
ATOM 10276 C C . PRO B 1 55 ? 42.935 14.340 75.361 1.00 21.62 55 PRO B C 1
ATOM 10277 O O . PRO B 1 55 ? 42.792 13.668 74.329 1.00 19.18 55 PRO B O 1
ATOM 10288 N N . GLU B 1 56 ? 42.521 13.910 76.557 1.00 18.64 56 GLU B N 1
ATOM 10289 C CA . GLU B 1 56 ? 42.008 12.554 76.733 1.00 22.76 56 GLU B CA 1
ATOM 10290 C C . GLU B 1 56 ? 40.590 12.373 76.200 1.00 19.31 56 GLU B C 1
ATOM 10291 O O . GLU B 1 56 ? 40.142 11.230 76.041 1.00 20.92 56 GLU B O 1
ATOM 10303 N N . ASN B 1 57 ? 39.873 13.456 75.919 1.00 19.37 57 ASN B N 1
ATOM 10304 C CA . ASN B 1 57 ? 38.606 13.319 75.215 1.00 18.95 57 ASN B CA 1
ATOM 10305 C C . ASN B 1 57 ? 38.865 12.743 73.828 1.00 19.83 57 ASN B C 1
ATOM 10306 O O . ASN B 1 57 ? 39.949 12.898 73.259 1.00 21.17 57 ASN B O 1
ATOM 10317 N N . LYS B 1 58 ? 37.848 12.076 73.295 1.00 19.25 58 LYS B N 1
ATOM 10318 C CA . LYS B 1 58 ? 37.981 11.517 71.929 1.00 18.84 58 LYS B CA 1
ATOM 10319 C C . LYS B 1 58 ? 36.970 12.225 71.024 1.00 18.55 58 LYS B C 1
ATOM 10320 O O . LYS B 1 58 ? 35.835 12.452 71.477 1.00 17.08 58 LYS B O 1
ATOM 10339 N N . PHE B 1 59 ? 37.404 12.592 69.818 1.00 13.44 59 PHE B N 1
ATOM 10340 C CA . PHE B 1 59 ? 36.516 13.272 68.845 1.00 13.80 59 PHE B CA 1
ATOM 10341 C C . PHE B 1 59 ? 36.112 12.220 67.815 1.00 15.91 59 PHE B C 1
ATOM 10342 O O . PHE B 1 59 ? 36.962 11.839 66.996 1.00 15.47 59 PHE B O 1
ATOM 10359 N N . ILE B 1 60 ? 34.870 11.746 67.888 1.00 12.06 60 ILE B N 1
ATOM 10360 C CA . ILE B 1 60 ? 34.442 10.638 66.992 1.00 13.83 60 ILE B CA 1
ATOM 10361 C C . ILE B 1 60 ? 33.523 11.168 65.892 1.00 16.17 60 ILE B C 1
ATOM 10362 O O . ILE B 1 60 ? 32.578 11.903 66.218 1.00 14.67 60 ILE B O 1
ATOM 10378 N N . ILE B 1 61 ? 33.815 10.811 64.643 1.00 12.55 61 ILE B N 1
ATOM 10379 C CA . ILE B 1 61 ? 32.903 11.159 63.520 1.00 15.84 61 ILE B CA 1
ATOM 10380 C C . ILE B 1 61 ? 32.347 9.819 63.047 1.00 13.79 61 ILE B C 1
ATOM 10381 O O . ILE B 1 61 ? 33.151 8.970 62.636 1.00 15.32 61 ILE B O 1
ATOM 10397 N N . VAL B 1 62 ? 31.031 9.634 63.113 1.00 15.86 62 VAL B N 1
ATOM 10398 C CA . VAL B 1 62 ? 30.492 8.275 62.827 1.00 13.99 62 VAL B CA 1
ATOM 10399 C C . VAL B 1 62 ? 29.332 8.317 61.834 1.00 14.22 62 VAL B C 1
ATOM 10400 O O . VAL B 1 62 ? 28.524 9.256 61.894 1.00 14.74 62 VAL B O 1
ATOM 10413 N N . THR B 1 63 ? 29.260 7.303 60.977 1.00 13.12 63 THR B N 1
ATOM 10414 C CA . THR B 1 63 ? 28.162 7.209 59.991 1.00 13.81 63 THR B CA 1
ATOM 10415 C C . THR B 1 63 ? 27.185 6.119 60.423 1.00 14.35 63 THR B C 1
ATOM 10416 O O . THR B 1 63 ? 27.492 5.416 61.395 1.00 14.16 63 THR B O 1
ATOM 10427 N N . GLY B 1 64 ? 26.059 5.997 59.722 1.00 14.90 64 GLY B N 1
ATOM 10428 C CA . GLY B 1 64 ? 25.113 4.904 59.996 1.00 15.61 64 GLY B CA 1
ATOM 10429 C C . GLY B 1 64 ? 25.199 3.863 58.893 1.00 14.99 64 GLY B C 1
ATOM 10430 O O . GLY B 1 64 ? 25.811 4.158 57.856 1.00 16.22 64 GLY B O 1
ATOM 10434 N N . PRO B 1 65 ? 24.623 2.651 59.067 1.00 15.20 65 PRO B N 1
ATOM 10435 C CA . PRO B 1 65 ? 24.634 1.632 58.011 1.00 17.74 65 PRO B CA 1
ATOM 10436 C C . PRO B 1 65 ? 23.951 2.125 56.728 1.00 15.22 65 PRO B C 1
ATOM 10437 O O . PRO B 1 65 ? 24.338 1.700 55.665 1.00 17.22 65 PRO B O 1
ATOM 10448 N N . LEU B 1 66 ? 22.958 3.007 56.864 1.00 17.05 66 LEU B N 1
ATOM 10449 C CA . LEU B 1 66 ? 22.205 3.481 55.671 1.00 18.91 66 LEU B CA 1
ATOM 10450 C C . LEU B 1 66 ? 22.870 4.736 55.086 1.00 16.99 66 LEU B C 1
ATOM 10451 O O . LEU B 1 66 ? 22.485 5.130 53.976 1.00 18.16 66 LEU B O 1
ATOM 10467 N N . THR B 1 67 ? 23.830 5.333 55.796 1.00 17.35 67 THR B N 1
ATOM 10468 C CA . THR B 1 67 ? 24.569 6.494 55.232 1.00 16.84 67 THR B CA 1
ATOM 10469 C C . THR B 1 67 ? 25.179 6.093 53.882 1.00 17.68 67 THR B C 1
ATOM 10470 O O . THR B 1 67 ? 25.918 5.102 53.847 1.00 17.05 67 THR B O 1
ATOM 10481 N N . GLY B 1 68 ? 24.865 6.838 52.820 1.00 18.01 68 GLY B N 1
ATOM 10482 C CA . GLY B 1 68 ? 25.450 6.567 51.492 1.00 20.37 68 GLY B CA 1
ATOM 10483 C C . GLY B 1 68 ? 24.677 5.522 50.703 1.00 21.34 68 GLY B C 1
ATOM 10484 O O . GLY B 1 68 ? 25.000 5.325 49.522 1.00 21.82 68 GLY B O 1
ATOM 10488 N N . ALA B 1 69 ? 23.701 4.872 51.333 1.00 20.58 69 ALA B N 1
ATOM 10489 C CA . ALA B 1 69 ? 22.927 3.805 50.657 1.00 21.91 69 ALA B CA 1
ATOM 10490 C C . ALA B 1 69 ? 21.814 4.430 49.810 1.00 21.45 69 ALA B C 1
ATOM 10491 O O . ALA B 1 69 ? 21.390 5.556 50.121 1.00 19.78 69 ALA B O 1
ATOM 10498 N N . PRO B 1 70 ? 21.341 3.742 48.750 1.00 22.03 70 PRO B N 1
ATOM 10499 C CA . PRO B 1 70 ? 20.312 4.289 47.859 1.00 23.87 70 PRO B CA 1
ATOM 10500 C C . PRO B 1 70 ? 18.921 4.316 48.510 1.00 23.80 70 PRO B C 1
ATOM 10501 O O . PRO B 1 70 ? 18.014 3.717 47.980 1.00 19.97 70 PRO B O 1
ATOM 10512 N N . VAL B 1 71 ? 18.801 5.009 49.644 1.00 22.02 71 VAL B N 1
ATOM 10513 C CA . VAL B 1 71 ? 17.484 5.198 50.315 1.00 20.07 71 VAL B CA 1
ATOM 10514 C C . VAL B 1 71 ? 17.364 6.700 50.590 1.00 20.41 71 VAL B C 1
ATOM 10515 O O . VAL B 1 71 ? 18.403 7.379 50.597 1.00 19.23 71 VAL B O 1
ATOM 10528 N N . PRO B 1 72 ? 16.153 7.263 50.798 1.00 19.61 72 PRO B N 1
ATOM 10529 C CA . PRO B 1 72 ? 16.020 8.720 50.966 1.00 20.05 72 PRO B CA 1
ATOM 10530 C C . PRO B 1 72 ? 16.643 9.324 52.237 1.00 15.97 72 PRO B C 1
ATOM 10531 O O . PRO B 1 72 ? 16.481 8.736 53.280 1.00 17.21 72 PRO B O 1
ATOM 10542 N N . THR B 1 73 ? 17.335 10.462 52.102 1.00 16.08 73 THR B N 1
ATOM 10543 C CA . THR B 1 73 ? 17.953 11.192 53.250 1.00 16.26 73 THR B CA 1
ATOM 10544 C C . THR B 1 73 ? 19.139 10.416 53.831 1.00 16.14 73 THR B C 1
ATOM 10545 O O . THR B 1 73 ? 19.343 10.503 55.047 1.00 15.38 73 THR B O 1
ATOM 10556 N N . SER B 1 74 ? 19.934 9.769 52.973 1.00 13.73 74 SER B N 1
ATOM 10557 C CA . SER B 1 74 ? 21.072 8.937 53.445 1.00 17.52 74 SER B CA 1
ATOM 10558 C C . SER B 1 74 ? 22.377 9.737 53.576 1.00 14.84 74 SER B C 1
ATOM 10559 O O . SER B 1 74 ? 23.445 9.116 53.529 1.00 13.58 74 SER B O 1
ATOM 10567 N N . GLY B 1 75 ? 22.297 11.054 53.765 1.00 13.37 75 GLY B N 1
ATOM 10568 C CA . GLY B 1 75 ? 23.529 11.860 53.849 1.00 13.95 75 GLY B CA 1
ATOM 10569 C C . GLY B 1 75 ? 23.877 12.220 55.284 1.00 13.20 75 GLY B C 1
ATOM 10570 O O . GLY B 1 75 ? 24.836 12.973 55.482 1.00 14.79 75 GLY B O 1
ATOM 10574 N N . ARG B 1 76 ? 23.155 11.656 56.252 1.00 12.88 76 ARG B N 1
ATOM 10575 C CA . ARG B 1 76 ? 23.340 12.080 57.666 1.00 12.49 76 ARG B CA 1
ATOM 10576 C C . ARG B 1 76 ? 24.479 11.343 58.375 1.00 12.66 76 ARG B C 1
ATOM 10577 O O . ARG B 1 76 ? 24.671 10.145 58.119 1.00 15.08 76 ARG B O 1
ATOM 10598 N N . PHE B 1 77 ? 25.174 12.061 59.255 1.00 13.48 77 PHE B N 1
ATOM 10599 C CA . PHE B 1 77 ? 26.270 11.470 60.061 1.00 12.53 77 PHE B CA 1
ATOM 10600 C C . PHE B 1 77 ? 26.339 12.280 61.355 1.00 12.79 77 PHE B C 1
ATOM 10601 O O . PHE B 1 77 ? 25.629 13.295 61.459 1.00 11.18 77 PHE B O 1
ATOM 10618 N N . MET B 1 78 ? 27.176 11.861 62.298 1.00 12.29 78 MET B N 1
ATOM 10619 C CA . MET B 1 78 ? 27.148 12.579 63.594 1.00 11.46 78 MET B CA 1
ATOM 10620 C C . MET B 1 78 ? 28.536 12.760 64.202 1.00 11.48 78 MET B C 1
ATOM 10621 O O . MET B 1 78 ? 29.441 11.967 63.881 1.00 13.54 78 MET B O 1
ATOM 10635 N N . VAL B 1 79 ? 28.684 13.802 65.016 1.00 11.65 79 VAL B N 1
ATOM 10636 C CA . VAL B 1 79 ? 29.934 13.984 65.796 1.00 12.09 79 VAL B CA 1
ATOM 10637 C C . VAL B 1 79 ? 29.581 13.537 67.216 1.00 14.02 79 VAL B C 1
ATOM 10638 O O . VAL B 1 79 ? 28.551 13.999 67.731 1.00 13.92 79 VAL B O 1
ATOM 10651 N N . VAL B 1 80 ? 30.357 12.613 67.775 1.00 11.65 80 VAL B N 1
ATOM 10652 C CA . VAL B 1 80 ? 30.114 12.126 69.163 1.00 11.75 80 VAL B CA 1
ATOM 10653 C C . VAL B 1 80 ? 31.378 12.391 69.982 1.00 12.36 80 VAL B C 1
ATOM 10654 O O . VAL B 1 80 ? 32.461 12.003 69.534 1.00 15.00 80 VAL B O 1
ATOM 10667 N N . THR B 1 81 ? 31.223 13.048 71.129 1.00 10.95 81 THR B N 1
ATOM 10668 C CA . THR B 1 81 ? 32.370 13.372 72.013 1.00 13.17 81 THR B CA 1
ATOM 10669 C C . THR B 1 81 ? 31.800 13.916 73.321 1.00 14.53 81 THR B C 1
ATOM 10670 O O . THR B 1 81 ? 30.580 14.114 73.385 1.00 12.05 81 THR B O 1
ATOM 10681 N N . LYS B 1 82 ? 32.649 14.146 74.320 1.00 12.61 82 LYS B N 1
ATOM 10682 C CA . LYS B 1 82 ? 32.098 14.795 75.535 1.00 13.81 82 LYS B CA 1
ATOM 10683 C C . LYS B 1 82 ? 31.852 16.265 75.187 1.00 12.89 82 LYS B C 1
ATOM 10684 O O . LYS B 1 82 ? 32.754 16.888 74.614 1.00 11.91 82 LYS B O 1
ATOM 10703 N N . ALA B 1 83 ? 30.675 16.782 75.538 1.00 11.54 83 ALA B N 1
ATOM 10704 C CA . ALA B 1 83 ? 30.300 18.165 75.170 1.00 13.62 83 ALA B CA 1
ATOM 10705 C C . ALA B 1 83 ? 30.840 19.174 76.188 1.00 13.87 83 ALA B C 1
ATOM 10706 O O . ALA B 1 83 ? 30.488 19.081 77.368 1.00 14.16 83 ALA B O 1
ATOM 10713 N N . PRO B 1 84 ? 31.680 20.137 75.767 1.00 13.53 84 PRO B N 1
ATOM 10714 C CA . PRO B 1 84 ? 32.216 21.168 76.665 1.00 15.03 84 PRO B CA 1
ATOM 10715 C C . PRO B 1 84 ? 31.168 22.146 77.220 1.00 12.91 84 PRO B C 1
ATOM 10716 O O . PRO B 1 84 ? 31.322 22.574 78.343 1.00 15.81 84 PRO B O 1
ATOM 10727 N N . LEU B 1 85 ? 30.158 22.500 76.422 1.00 11.94 85 LEU B N 1
ATOM 10728 C CA . LEU B 1 85 ? 29.170 23.512 76.883 1.00 12.84 85 LEU B CA 1
ATOM 10729 C C . LEU B 1 85 ? 28.321 22.950 78.025 1.00 14.16 85 LEU B C 1
ATOM 10730 O O . LEU B 1 85 ? 28.051 23.710 78.968 1.00 14.66 85 LEU B O 1
ATOM 10746 N N . THR B 1 86 ? 27.967 21.668 77.966 1.00 14.40 86 THR B N 1
ATOM 10747 C CA . THR B 1 86 ? 26.992 21.105 78.935 1.00 12.52 86 THR B CA 1
ATOM 10748 C C . THR B 1 86 ? 27.609 20.136 79.942 1.00 12.14 86 THR B C 1
ATOM 10749 O O . THR B 1 86 ? 27.010 19.965 81.015 1.00 13.13 86 THR B O 1
ATOM 10760 N N . GLY B 1 87 ? 28.728 19.505 79.600 1.00 15.96 87 GLY B N 1
ATOM 10761 C CA . GLY B 1 87 ? 29.290 18.469 80.484 1.00 13.89 87 GLY B CA 1
ATOM 10762 C C . GLY B 1 87 ? 28.612 17.130 80.259 1.00 13.19 87 GLY B C 1
ATOM 10763 O O . GLY B 1 87 ? 28.963 16.164 80.946 1.00 15.38 87 GLY B O 1
ATOM 10767 N N . THR B 1 88 ? 27.680 17.077 79.307 1.00 14.73 88 THR B N 1
ATOM 10768 C CA . THR B 1 88 ? 26.963 15.819 78.997 1.00 14.94 88 THR B CA 1
ATOM 10769 C C . THR B 1 88 ? 27.568 15.123 77.781 1.00 14.80 88 THR B C 1
ATOM 10770 O O . THR B 1 88 ? 28.622 15.563 77.295 1.00 14.45 88 THR B O 1
ATOM 10781 N N . ILE B 1 89 ? 26.907 14.062 77.333 1.00 14.79 89 ILE B N 1
ATOM 10782 C CA . ILE B 1 89 ? 27.337 13.413 76.071 1.00 13.77 89 ILE B CA 1
ATOM 10783 C C . ILE B 1 89 ? 27.105 14.431 74.958 1.00 14.99 89 ILE B C 1
ATOM 10784 O O . ILE B 1 89 ? 26.125 15.184 75.055 1.00 11.88 89 ILE B O 1
ATOM 10800 N N . GLY B 1 90 ? 27.990 14.487 73.978 1.00 11.50 90 GLY B N 1
ATOM 10801 C CA . GLY B 1 90 ? 27.780 15.323 72.781 1.00 11.89 90 GLY B CA 1
ATOM 10802 C C . GLY B 1 90 ? 27.328 14.446 71.619 1.00 11.52 90 GLY B C 1
ATOM 10803 O O . GLY B 1 90 ? 27.969 13.452 71.368 1.00 13.57 90 GLY B O 1
ATOM 10807 N N . ILE B 1 91 ? 26.212 14.796 71.010 1.00 10.13 91 ILE B N 1
ATOM 10808 C CA . ILE B 1 91 ? 25.626 13.992 69.908 1.00 12.56 91 ILE B CA 1
ATOM 10809 C C . ILE B 1 91 ? 25.042 15.001 68.909 1.00 11.83 91 ILE B C 1
ATOM 10810 O O . ILE B 1 91 ? 23.894 15.364 69.030 1.00 12.88 91 ILE B O 1
ATOM 10826 N N . SER B 1 92 ? 25.887 15.433 67.986 1.00 10.83 92 SER B N 1
ATOM 10827 C CA . SER B 1 92 ? 25.493 16.489 67.034 1.00 9.66 92 SER B CA 1
ATOM 10828 C C . SER B 1 92 ? 25.400 15.903 65.620 1.00 11.79 92 SER B C 1
ATOM 10829 O O . SER B 1 92 ? 26.302 15.194 65.232 1.00 12.25 92 SER B O 1
ATOM 10837 N N . ASN B 1 93 ? 24.315 16.225 64.918 1.00 12.14 93 ASN B N 1
ATOM 10838 C CA . ASN B 1 93 ? 24.060 15.566 63.616 1.00 10.21 93 ASN B CA 1
ATOM 10839 C C . ASN B 1 93 ? 24.267 16.565 62.476 1.00 11.52 93 ASN B C 1
ATOM 10840 O O . ASN B 1 93 ? 24.010 17.753 62.681 1.00 11.12 93 ASN B O 1
ATOM 10851 N N . SER B 1 94 ? 24.729 16.071 61.327 1.00 11.66 94 SER B N 1
ATOM 10852 C CA . SER B 1 94 ? 24.934 16.945 60.145 1.00 10.67 94 SER B CA 1
ATOM 10853 C C . SER B 1 94 ? 24.573 16.201 58.854 1.00 11.08 94 SER B C 1
ATOM 10854 O O . SER B 1 94 ? 24.639 14.966 58.836 1.00 11.76 94 SER B O 1
ATOM 10862 N N . GLY B 1 95 ? 24.201 16.954 57.819 1.00 11.20 95 GLY B N 1
ATOM 10863 C CA . GLY B 1 95 ? 23.851 16.344 56.525 1.00 10.95 95 GLY B CA 1
ATOM 10864 C C . GLY B 1 95 ? 24.839 16.776 55.460 1.00 11.40 95 GLY B C 1
ATOM 10865 O O . GLY B 1 95 ? 26.048 16.652 55.693 1.00 12.15 95 GLY B O 1
ATOM 10869 N N . GLY B 1 96 ? 24.333 17.277 54.333 1.00 11.76 96 GLY B N 1
ATOM 10870 C CA . GLY B 1 96 ? 25.219 17.648 53.221 1.00 12.69 96 GLY B CA 1
ATOM 10871 C C . GLY B 1 96 ? 25.712 16.432 52.454 1.00 12.66 96 GLY B C 1
ATOM 10872 O O . GLY B 1 96 ? 24.877 15.595 52.093 1.00 12.98 96 GLY B O 1
ATOM 10876 N N . LYS B 1 97 ? 27.029 16.333 52.234 1.00 11.63 97 LYS B N 1
ATOM 10877 C CA . LYS B 1 97 ? 27.588 15.224 51.412 1.00 12.58 97 LYS B CA 1
ATOM 10878 C C . LYS B 1 97 ? 28.829 14.599 52.068 1.00 13.49 97 LYS B C 1
ATOM 10879 O O . LYS B 1 97 ? 29.119 13.439 51.751 1.00 14.46 97 LYS B O 1
ATOM 10898 N N . TRP B 1 98 ? 29.521 15.332 52.938 1.00 11.86 98 TRP B N 1
ATOM 10899 C CA . TRP B 1 98 ? 30.791 14.840 53.548 1.00 11.66 98 TRP B CA 1
ATOM 10900 C C . TRP B 1 98 ? 30.681 13.396 54.049 1.00 12.86 98 TRP B C 1
ATOM 10901 O O . TRP B 1 98 ? 31.576 12.596 53.734 1.00 12.44 98 TRP B O 1
ATOM 10922 N N . GLY B 1 99 ? 29.649 13.082 54.828 1.00 13.92 99 GLY B N 1
ATOM 10923 C CA . GLY B 1 99 ? 29.545 11.740 55.435 1.00 13.47 99 GLY B CA 1
ATOM 10924 C C . GLY B 1 99 ? 29.445 10.639 54.397 1.00 14.32 99 GLY B C 1
ATOM 10925 O O . GLY B 1 99 ? 29.881 9.515 54.685 1.00 15.41 99 GLY B O 1
ATOM 10929 N N . VAL B 1 100 ? 28.881 10.959 53.237 1.00 15.19 100 VAL B N 1
ATOM 10930 C CA . VAL B 1 100 ? 28.676 9.927 52.183 1.00 15.23 100 VAL B CA 1
ATOM 10931 C C . VAL B 1 100 ? 30.036 9.586 51.562 1.00 14.78 100 VAL B C 1
ATOM 10932 O O . VAL B 1 100 ? 30.267 8.408 51.257 1.00 14.92 100 VAL B O 1
ATOM 10945 N N . ASP B 1 101 ? 30.900 10.585 51.403 1.00 14.48 101 ASP B N 1
ATOM 10946 C CA . ASP B 1 101 ? 32.262 10.322 50.865 1.00 13.59 101 ASP B CA 1
ATOM 10947 C C . ASP B 1 101 ? 33.068 9.481 51.866 1.00 14.54 101 ASP B C 1
ATOM 10948 O O . ASP B 1 101 ? 33.825 8.608 51.427 1.00 12.95 101 ASP B O 1
ATOM 10957 N N . LEU B 1 102 ? 32.922 9.756 53.166 1.00 13.45 102 LEU B N 1
ATOM 10958 C CA . LEU B 1 102 ? 33.625 8.919 54.176 1.00 11.88 102 LEU B CA 1
ATOM 10959 C C . LEU B 1 102 ? 33.181 7.463 54.005 1.00 13.97 102 LEU B C 1
ATOM 10960 O O . LEU B 1 102 ? 34.043 6.569 54.034 1.00 13.83 102 LEU B O 1
ATOM 10976 N N . LYS B 1 103 ? 31.878 7.243 53.839 1.00 14.40 103 LYS B N 1
ATOM 10977 C CA . LYS B 1 103 ? 31.345 5.864 53.702 1.00 13.19 103 LYS B CA 1
ATOM 10978 C C . LYS B 1 103 ? 31.875 5.251 52.402 1.00 17.84 103 LYS B C 1
ATOM 10979 O O . LYS B 1 103 ? 32.253 4.070 52.412 1.00 18.78 103 LYS B O 1
ATOM 10998 N N . LYS B 1 104 ? 31.909 6.041 51.329 1.00 17.42 104 LYS B N 1
ATOM 10999 C CA . LYS B 1 104 ? 32.410 5.535 50.024 1.00 18.60 104 LYS B CA 1
ATOM 11000 C C . LYS B 1 104 ? 33.929 5.336 50.081 1.00 18.75 104 LYS B C 1
ATOM 11001 O O . LYS B 1 104 ? 34.447 4.617 49.222 1.00 22.41 104 LYS B O 1
ATOM 11020 N N . ALA B 1 105 ? 34.601 5.935 51.065 1.00 16.37 105 ALA B N 1
ATOM 11021 C CA . ALA B 1 105 ? 36.064 5.744 51.217 1.00 16.07 105 ALA B CA 1
ATOM 11022 C C . ALA B 1 105 ? 36.354 4.449 51.993 1.00 17.25 105 ALA B C 1
ATOM 11023 O O . ALA B 1 105 ? 37.535 4.105 52.112 1.00 18.34 105 ALA B O 1
ATOM 11030 N N . GLY B 1 106 ? 35.315 3.775 52.498 1.00 16.59 106 GLY B N 1
ATOM 11031 C CA . GLY B 1 106 ? 35.495 2.477 53.181 1.00 16.05 106 GLY B CA 1
ATOM 11032 C C . GLY B 1 106 ? 35.508 2.577 54.697 1.00 16.55 106 GLY B C 1
ATOM 11033 O O . GLY B 1 106 ? 35.808 1.563 55.346 1.00 16.46 106 GLY B O 1
ATOM 11037 N N . TRP B 1 107 ? 35.179 3.744 55.250 1.00 14.99 107 TRP B N 1
ATOM 11038 C CA . TRP B 1 107 ? 35.264 3.940 56.719 1.00 14.07 107 TRP B CA 1
ATOM 11039 C C . TRP B 1 107 ? 33.874 4.182 57.307 1.00 15.41 107 TRP B C 1
ATOM 11040 O O . TRP B 1 107 ? 33.133 5.005 56.753 1.00 16.41 107 TRP B O 1
ATOM 11061 N N . ASP B 1 108 ? 33.553 3.492 58.400 1.00 15.43 108 ASP B N 1
ATOM 11062 C CA . ASP B 1 108 ? 32.261 3.733 59.086 1.00 12.84 108 ASP B CA 1
ATOM 11063 C C . ASP B 1 108 ? 32.440 4.797 60.162 1.00 13.73 108 ASP B C 1
ATOM 11064 O O . ASP B 1 108 ? 31.453 5.471 60.486 1.00 13.83 108 ASP B O 1
ATOM 11073 N N . MET B 1 109 ? 33.660 4.951 60.668 1.00 12.47 109 MET B N 1
ATOM 11074 C CA . MET B 1 109 ? 33.846 5.853 61.829 1.00 13.14 109 MET B CA 1
ATOM 11075 C C . MET B 1 109 ? 35.297 6.316 61.936 1.00 16.25 109 MET B C 1
ATOM 11076 O O . MET B 1 109 ? 36.194 5.536 61.564 1.00 15.53 109 MET B O 1
ATOM 11090 N N . ILE B 1 110 ? 35.498 7.546 62.402 1.00 16.32 110 ILE B N 1
ATOM 11091 C CA . ILE B 1 110 ? 36.871 8.047 62.673 1.00 15.34 110 ILE B CA 1
ATOM 11092 C C . ILE B 1 110 ? 36.967 8.326 64.176 1.00 14.24 110 ILE B C 1
ATOM 11093 O O . ILE B 1 110 ? 36.045 8.962 64.710 1.00 13.18 110 ILE B O 1
ATOM 11109 N N . ILE B 1 111 ? 38.023 7.838 64.827 1.00 13.28 111 ILE B N 1
ATOM 11110 C CA . ILE B 1 111 ? 38.254 8.164 66.262 1.00 13.85 111 ILE B CA 1
ATOM 11111 C C . ILE B 1 111 ? 39.516 9.026 66.329 1.00 15.47 111 ILE B C 1
ATOM 11112 O O . ILE B 1 111 ? 40.605 8.500 66.051 1.00 17.67 111 ILE B O 1
ATOM 11128 N N . VAL B 1 112 ? 39.367 10.304 66.675 1.00 15.65 112 VAL B N 1
ATOM 11129 C CA . VAL B 1 112 ? 40.541 11.218 66.777 1.00 16.65 112 VAL B CA 1
ATOM 11130 C C . VAL B 1 112 ? 40.976 11.289 68.243 1.00 16.41 112 VAL B C 1
ATOM 11131 O O . VAL B 1 112 ? 40.129 11.605 69.089 1.00 17.07 112 VAL B O 1
ATOM 11144 N N . GLU B 1 113 ? 42.257 11.027 68.507 1.00 18.43 113 GLU B N 1
ATOM 11145 C CA . GLU B 1 113 ? 42.745 10.969 69.907 1.00 17.25 113 GLU B CA 1
ATOM 11146 C C . GLU B 1 113 ? 43.813 12.021 70.195 1.00 18.14 113 GLU B C 1
ATOM 11147 O O . GLU B 1 113 ? 44.520 12.412 69.258 1.00 18.26 113 GLU B O 1
ATOM 11159 N N . ASP B 1 114 ? 43.908 12.452 71.451 1.00 18.78 114 ASP B N 1
ATOM 11160 C CA . ASP B 1 114 ? 44.992 13.370 71.888 1.00 19.95 114 ASP B CA 1
ATOM 11161 C C . ASP B 1 114 ? 44.969 14.727 71.185 1.00 19.70 114 ASP B C 1
ATOM 11162 O O . ASP B 1 114 ? 43.886 15.171 70.786 1.00 16.58 114 ASP B O 1
ATOM 11171 N N . LYS B 1 115 ? 46.141 15.340 71.041 1.00 20.60 115 LYS B N 1
ATOM 11172 C CA . LYS B 1 115 ? 46.215 16.704 70.465 1.00 19.31 115 LYS B CA 1
ATOM 11173 C C . LYS B 1 115 ? 47.519 16.853 69.676 1.00 20.77 115 LYS B C 1
ATOM 11174 O O . LYS B 1 115 ? 48.540 16.315 70.129 1.00 19.47 115 LYS B O 1
ATOM 11193 N N . ALA B 1 116 ? 47.471 17.553 68.543 1.00 17.82 116 ALA B N 1
ATOM 11194 C CA . ALA B 1 116 ? 48.697 17.813 67.755 1.00 19.87 116 ALA B CA 1
ATOM 11195 C C . ALA B 1 116 ? 49.455 18.991 68.371 1.00 20.99 116 ALA B C 1
ATOM 11196 O O . ALA B 1 116 ? 48.812 19.895 68.916 1.00 19.56 116 ALA B O 1
ATOM 11203 N N . ASP B 1 117 ? 50.784 18.973 68.258 1.00 24.53 117 ASP B N 1
ATOM 11204 C CA . ASP B 1 117 ? 51.613 20.049 68.858 1.00 24.43 117 ASP B CA 1
ATOM 11205 C C . ASP B 1 117 ? 51.429 21.325 68.042 1.00 24.05 117 ASP B C 1
ATOM 11206 O O . ASP B 1 117 ? 51.990 22.354 68.434 1.00 28.59 117 ASP B O 1
ATOM 11215 N N A SER B 1 118 ? 50.885 21.192 66.829 0.37 22.35 118 SER B N 1
ATOM 11216 N N B SER B 1 118 ? 50.882 21.193 66.830 0.63 22.32 118 SER B N 1
ATOM 11217 C CA A SER B 1 118 ? 50.663 22.371 65.954 0.37 20.62 118 SER B CA 1
ATOM 11218 C CA B SER B 1 118 ? 50.658 22.373 65.958 0.63 20.62 118 SER B CA 1
ATOM 11219 C C A SER B 1 118 ? 49.399 22.142 65.120 0.37 20.76 118 SER B C 1
ATOM 11220 C C B SER B 1 118 ? 49.396 22.141 65.121 0.63 20.74 118 SER B C 1
ATOM 11221 O O A SER B 1 118 ? 49.019 20.976 64.916 0.37 21.50 118 SER B O 1
ATOM 11222 O O B SER B 1 118 ? 49.023 20.977 64.910 0.63 21.53 118 SER B O 1
ATOM 11237 N N . PRO B 1 119 ? 48.774 23.204 64.565 1.00 19.75 119 PRO B N 1
ATOM 11238 C CA . PRO B 1 119 ? 47.533 23.019 63.825 1.00 20.27 119 PRO B CA 1
ATOM 11239 C C . PRO B 1 119 ? 47.769 22.051 62.657 1.00 19.31 119 PRO B C 1
ATOM 11240 O O . PRO B 1 119 ? 48.732 22.217 61.936 1.00 17.72 119 PRO B O 1
ATOM 11251 N N . VAL B 1 120 ? 46.875 21.072 62.503 1.00 17.05 120 VAL B N 1
ATOM 11252 C CA . VAL B 1 120 ? 47.010 20.079 61.400 1.00 15.83 120 VAL B CA 1
ATOM 11253 C C . VAL B 1 120 ? 45.652 19.808 60.754 1.00 16.18 120 VAL B C 1
ATOM 11254 O O . VAL B 1 120 ? 44.624 20.209 61.329 1.00 16.07 120 VAL B O 1
ATOM 11267 N N . TYR B 1 121 ? 45.665 19.164 59.590 1.00 16.61 121 TYR B N 1
ATOM 11268 C CA . TYR B 1 121 ? 44.401 18.714 58.961 1.00 13.84 121 TYR B CA 1
ATOM 11269 C C . TYR B 1 121 ? 44.602 17.263 58.515 1.00 16.23 121 TYR B C 1
ATOM 11270 O O . TYR B 1 121 ? 45.756 16.859 58.293 1.00 17.11 121 TYR B O 1
ATOM 11288 N N . ILE B 1 122 ? 43.515 16.509 58.434 1.00 16.42 122 ILE B N 1
ATOM 11289 C CA . ILE B 1 122 ? 43.590 15.091 57.993 1.00 13.05 122 ILE B CA 1
ATOM 11290 C C . ILE B 1 122 ? 43.088 15.029 56.552 1.00 14.30 122 ILE B C 1
ATOM 11291 O O . ILE B 1 122 ? 42.045 15.644 56.271 1.00 14.05 122 ILE B O 1
ATOM 11307 N N . GLU B 1 123 ? 43.815 14.316 55.692 1.00 14.04 123 GLU B N 1
ATOM 11308 C CA . GLU B 1 123 ? 43.444 14.208 54.262 1.00 14.25 123 GLU B CA 1
ATOM 11309 C C . GLU B 1 123 ? 43.186 12.737 53.937 1.00 14.39 123 GLU B C 1
ATOM 11310 O O . GLU B 1 123 ? 44.124 11.939 54.053 1.00 15.63 123 GLU B O 1
ATOM 11322 N N . ILE B 1 124 ? 41.960 12.413 53.540 1.00 16.09 124 ILE B N 1
ATOM 11323 C CA . ILE B 1 124 ? 41.600 10.992 53.285 1.00 16.13 124 ILE B CA 1
ATOM 11324 C C . ILE B 1 124 ? 41.169 10.788 51.834 1.00 14.80 124 ILE B C 1
ATOM 11325 O O . ILE B 1 124 ? 40.288 11.531 51.368 1.00 13.74 124 ILE B O 1
ATOM 11341 N N . VAL B 1 125 ? 41.798 9.837 51.148 1.00 14.56 125 VAL B N 1
ATOM 11342 C CA . VAL B 1 125 ? 41.317 9.436 49.798 1.00 17.03 125 VAL B CA 1
ATOM 11343 C C . VAL B 1 125 ? 41.190 7.917 49.892 1.00 17.44 125 VAL B C 1
ATOM 11344 O O . VAL B 1 125 ? 42.236 7.252 49.902 1.00 17.76 125 VAL B O 1
ATOM 11357 N N . ASP B 1 126 ? 39.967 7.411 50.029 1.00 15.75 126 ASP B N 1
ATOM 11358 C CA . ASP B 1 126 ? 39.771 5.954 50.252 1.00 18.65 126 ASP B CA 1
ATOM 11359 C C . ASP B 1 126 ? 40.617 5.521 51.456 1.00 18.27 126 ASP B C 1
ATOM 11360 O O . ASP B 1 126 ? 40.409 6.078 52.540 1.00 16.48 126 ASP B O 1
ATOM 11369 N N . ASP B 1 127 ? 41.557 4.593 51.263 1.00 19.21 127 ASP B N 1
ATOM 11370 C CA . ASP B 1 127 ? 42.336 4.050 52.409 1.00 19.78 127 ASP B CA 1
ATOM 11371 C C . ASP B 1 127 ? 43.616 4.850 52.668 1.00 19.66 127 ASP B C 1
ATOM 11372 O O . ASP B 1 127 ? 44.295 4.546 53.655 1.00 23.52 127 ASP B O 1
ATOM 11381 N N . LYS B 1 128 ? 43.927 5.836 51.825 1.00 18.70 128 LYS B N 1
ATOM 11382 C CA . LYS B 1 128 ? 45.120 6.686 52.069 1.00 18.77 128 LYS B CA 1
ATOM 11383 C C . LYS B 1 128 ? 44.751 7.807 53.047 1.00 20.69 128 LYS B C 1
ATOM 11384 O O . LYS B 1 128 ? 43.835 8.581 52.736 1.00 15.45 128 LYS B O 1
ATOM 11403 N N . VAL B 1 129 ? 45.453 7.870 54.180 1.00 19.31 129 VAL B N 1
ATOM 11404 C CA . VAL B 1 129 ? 45.155 8.899 55.213 1.00 17.33 129 VAL B CA 1
ATOM 11405 C C . VAL B 1 129 ? 46.470 9.576 55.594 1.00 17.88 129 VAL B C 1
ATOM 11406 O O . VAL B 1 129 ? 47.461 8.860 55.812 1.00 18.32 129 VAL B O 1
ATOM 11419 N N . GLU B 1 130 ? 46.473 10.906 55.643 1.00 17.02 130 GLU B N 1
ATOM 11420 C CA . GLU B 1 130 ? 47.712 11.651 55.975 1.00 17.47 130 GLU B CA 1
ATOM 11421 C C . GLU B 1 130 ? 47.419 12.804 56.934 1.00 18.20 130 GLU B C 1
ATOM 11422 O O . GLU B 1 130 ? 46.310 13.356 56.871 1.00 18.92 130 GLU B O 1
ATOM 11434 N N . ILE B 1 131 ? 48.393 13.146 57.776 1.00 19.27 131 ILE B N 1
ATOM 11435 C CA . ILE B 1 131 ? 48.245 14.324 58.674 1.00 18.16 131 ILE B CA 1
ATOM 11436 C C . ILE B 1 131 ? 49.158 15.417 58.121 1.00 18.33 131 ILE B C 1
ATOM 11437 O O . ILE B 1 131 ? 50.353 15.136 57.935 1.00 18.80 131 ILE B O 1
ATOM 11453 N N . LYS B 1 132 ? 48.613 16.606 57.855 1.00 19.97 132 LYS B N 1
ATOM 11454 C CA . LYS B 1 132 ? 49.426 17.658 57.192 1.00 22.81 132 LYS B CA 1
ATOM 11455 C C . LYS B 1 132 ? 49.394 18.979 57.968 1.00 19.02 132 LYS B C 1
ATOM 11456 O O . LYS B 1 132 ? 48.426 19.205 58.712 1.00 18.71 132 LYS B O 1
ATOM 11475 N N . ASP B 1 133 ? 50.413 19.815 57.772 1.00 19.12 133 ASP B N 1
ATOM 11476 C CA . ASP B 1 133 ? 50.501 21.131 58.455 1.00 20.23 133 ASP B CA 1
ATOM 11477 C C . ASP B 1 133 ? 49.345 22.039 58.019 1.00 20.99 133 ASP B C 1
ATOM 11478 O O . ASP B 1 133 ? 49.149 22.202 56.808 1.00 18.23 133 ASP B O 1
ATOM 11487 N N . ALA B 1 134 ? 48.641 22.626 58.990 1.00 17.65 134 ALA B N 1
ATOM 11488 C CA . ALA B 1 134 ? 47.489 23.504 58.676 1.00 18.17 134 ALA B CA 1
ATOM 11489 C C . ALA B 1 134 ? 47.808 24.971 58.996 1.00 20.65 134 ALA B C 1
ATOM 11490 O O . ALA B 1 134 ? 46.862 25.767 59.086 1.00 18.69 134 ALA B O 1
ATOM 11497 N N . SER B 1 135 ? 49.092 25.318 59.120 1.00 18.73 135 SER B N 1
ATOM 11498 C CA . SER B 1 135 ? 49.477 26.698 59.513 1.00 24.38 135 SER B CA 1
ATOM 11499 C C . SER B 1 135 ? 48.932 27.731 58.519 1.00 21.80 135 SER B C 1
ATOM 11500 O O . SER B 1 135 ? 48.659 28.860 58.943 1.00 23.11 135 SER B O 1
ATOM 11508 N N . GLN B 1 136 ? 48.799 27.358 57.246 1.00 22.56 136 GLN B N 1
ATOM 11509 C CA . GLN B 1 136 ? 48.361 28.328 56.209 1.00 23.16 136 GLN B CA 1
ATOM 11510 C C . GLN B 1 136 ? 46.829 28.393 56.155 1.00 21.46 136 GLN B C 1
ATOM 11511 O O . GLN B 1 136 ? 46.307 29.181 55.350 1.00 21.38 136 GLN B O 1
ATOM 11525 N N . LEU B 1 137 ? 46.150 27.588 56.975 1.00 19.37 137 LEU B N 1
ATOM 11526 C CA . LEU B 1 137 ? 44.663 27.576 56.994 1.00 18.55 137 LEU B CA 1
ATOM 11527 C C . LEU B 1 137 ? 44.154 28.138 58.326 1.00 21.50 137 LEU B C 1
ATOM 11528 O O . LEU B 1 137 ? 43.040 28.695 58.341 1.00 16.00 137 LEU B O 1
ATOM 11544 N N . TRP B 1 138 ? 44.931 27.973 59.398 1.00 17.26 138 TRP B N 1
ATOM 11545 C CA . TRP B 1 138 ? 44.493 28.411 60.751 1.00 21.32 138 TRP B CA 1
ATOM 11546 C C . TRP B 1 138 ? 44.034 29.873 60.722 1.00 17.86 138 TRP B C 1
ATOM 11547 O O . TRP B 1 138 ? 44.801 30.720 60.232 1.00 17.92 138 TRP B O 1
ATOM 11568 N N . GLY B 1 139 ? 42.831 30.144 61.234 1.00 14.41 139 GLY B N 1
ATOM 11569 C CA . GLY B 1 139 ? 42.309 31.521 61.284 1.00 15.99 139 GLY B CA 1
ATOM 11570 C C . GLY B 1 139 ? 41.283 31.795 60.197 1.00 18.49 139 GLY B C 1
ATOM 11571 O O . GLY B 1 139 ? 40.562 32.797 60.317 1.00 16.13 139 GLY B O 1
ATOM 11575 N N . LYS B 1 140 ? 41.207 30.935 59.182 1.00 14.52 140 LYS B N 1
ATOM 11576 C CA . LYS B 1 140 ? 40.309 31.220 58.034 1.00 17.35 140 LYS B CA 1
ATOM 11577 C C . LYS B 1 140 ? 38.874 30.800 58.355 1.00 16.89 140 LYS B C 1
ATOM 11578 O O . LYS B 1 140 ? 38.686 29.816 59.085 1.00 15.69 140 LYS B O 1
ATOM 11597 N N . VAL B 1 141 ? 37.915 31.538 57.801 1.00 18.27 141 VAL B N 1
ATOM 11598 C CA . VAL B 1 141 ? 36.487 31.171 57.990 1.00 15.08 141 VAL B CA 1
ATOM 11599 C C . VAL B 1 141 ? 36.208 29.880 57.214 1.00 14.92 141 VAL B C 1
ATOM 11600 O O . VAL B 1 141 ? 37.060 29.467 56.410 1.00 14.05 141 VAL B O 1
ATOM 11613 N N . THR B 1 142 ? 35.044 29.285 57.447 1.00 13.96 142 THR B N 1
ATOM 11614 C CA . THR B 1 142 ? 34.696 27.987 56.817 1.00 14.65 142 THR B CA 1
ATOM 11615 C C . THR B 1 142 ? 34.832 28.053 55.289 1.00 15.11 142 THR B C 1
ATOM 11616 O O . THR B 1 142 ? 35.506 27.178 54.728 1.00 13.47 142 THR B O 1
ATOM 11627 N N . SER B 1 143 ? 34.196 29.033 54.647 1.00 13.96 143 SER B N 1
ATOM 11628 C CA . SER B 1 143 ? 34.202 29.094 53.160 1.00 15.99 143 SER B CA 1
ATOM 11629 C C . SER B 1 143 ? 35.639 29.155 52.633 1.00 16.25 143 SER B C 1
ATOM 11630 O O . SER B 1 143 ? 35.937 28.452 51.660 1.00 14.13 143 SER B O 1
ATOM 11638 N N . GLU B 1 144 ? 36.466 29.998 53.245 1.00 14.55 144 GLU B N 1
ATOM 11639 C CA . GLU B 1 144 ? 37.860 30.172 52.764 1.00 15.85 144 GLU B CA 1
ATOM 11640 C C . GLU B 1 144 ? 38.651 28.889 53.038 1.00 13.95 144 GLU B C 1
ATOM 11641 O O . GLU B 1 144 ? 39.390 28.446 52.143 1.00 15.44 144 GLU B O 1
ATOM 11653 N N . THR B 1 145 ? 38.501 28.322 54.232 1.00 12.59 145 THR B N 1
ATOM 11654 C CA . THR B 1 145 ? 39.179 27.036 54.540 1.00 15.38 145 THR B CA 1
ATOM 11655 C C . THR B 1 145 ? 38.813 26.005 53.467 1.00 15.78 145 THR B C 1
ATOM 11656 O O . THR B 1 145 ? 39.718 25.317 52.967 1.00 15.87 145 THR B O 1
ATOM 11667 N N . THR B 1 146 ? 37.527 25.912 53.132 1.00 15.11 146 THR B N 1
ATOM 11668 C CA . THR B 1 146 ? 37.065 24.890 52.156 1.00 14.92 146 THR B CA 1
ATOM 11669 C C . THR B 1 146 ? 37.649 25.187 50.769 1.00 13.56 146 THR B C 1
ATOM 11670 O O . THR B 1 146 ? 38.152 24.256 50.135 1.00 14.12 146 THR B O 1
ATOM 11681 N N . LYS B 1 147 ? 37.554 26.442 50.319 1.00 13.48 147 LYS B N 1
ATOM 11682 C CA . LYS B 1 147 ? 38.086 26.829 48.986 1.00 15.50 147 LYS B CA 1
ATOM 11683 C C . LYS B 1 147 ? 39.575 26.477 48.899 1.00 16.90 147 LYS B C 1
ATOM 11684 O O . LYS B 1 147 ? 39.993 25.915 47.869 1.00 16.30 147 LYS B O 1
ATOM 11703 N N . GLU B 1 148 ? 40.338 26.802 49.940 1.00 15.03 148 GLU B N 1
ATOM 11704 C CA . GLU B 1 148 ? 41.806 26.569 49.900 1.00 15.64 148 GLU B CA 1
ATOM 11705 C C . GLU B 1 148 ? 42.100 25.064 49.864 1.00 14.53 148 GLU B C 1
ATOM 11706 O O . GLU B 1 148 ? 42.992 24.651 49.098 1.00 16.59 148 GLU B O 1
ATOM 11718 N N . LEU B 1 149 ? 41.385 24.280 50.671 1.00 13.41 149 LEU B N 1
ATOM 11719 C CA . LEU B 1 149 ? 41.640 22.818 50.731 1.00 13.98 149 LEU B CA 1
ATOM 11720 C C . LEU B 1 149 ? 41.251 22.169 49.398 1.00 14.45 149 LEU B C 1
ATOM 11721 O O . LEU B 1 149 ? 41.918 21.206 49.004 1.00 14.99 149 LEU B O 1
ATOM 11737 N N . GLU B 1 150 ? 40.213 22.687 48.739 1.00 15.40 150 GLU B N 1
ATOM 11738 C CA . GLU B 1 150 ? 39.729 22.081 47.470 1.00 14.62 150 GLU B CA 1
ATOM 11739 C C . GLU B 1 150 ? 40.823 22.212 46.403 1.00 18.27 150 GLU B C 1
ATOM 11740 O O . GLU B 1 150 ? 40.885 21.356 45.505 1.00 16.17 150 GLU B O 1
ATOM 11752 N N . LYS B 1 151 ? 41.655 23.241 46.531 1.00 15.65 151 LYS B N 1
ATOM 11753 C CA . LYS B 1 151 ? 42.723 23.464 45.527 1.00 15.46 151 LYS B CA 1
ATOM 11754 C C . LYS B 1 151 ? 43.843 22.441 45.702 1.00 19.07 151 LYS B C 1
ATOM 11755 O O . LYS B 1 151 ? 44.501 22.126 44.695 1.00 17.67 151 LYS B O 1
ATOM 11774 N N . ILE B 1 152 ? 44.050 21.944 46.921 1.00 18.70 152 ILE B N 1
ATOM 11775 C CA . ILE B 1 152 ? 45.252 21.088 47.166 1.00 18.09 152 ILE B CA 1
ATOM 11776 C C . ILE B 1 152 ? 44.859 19.673 47.594 1.00 17.73 152 ILE B C 1
ATOM 11777 O O . ILE B 1 152 ? 45.708 18.981 48.171 1.00 18.43 152 ILE B O 1
ATOM 11793 N N . THR B 1 153 ? 43.627 19.266 47.310 1.00 19.69 153 THR B N 1
ATOM 11794 C CA . THR B 1 153 ? 43.194 17.878 47.591 1.00 18.01 153 THR B CA 1
ATOM 11795 C C . THR B 1 153 ? 42.610 17.315 46.294 1.00 18.15 153 THR B C 1
ATOM 11796 O O . THR B 1 153 ? 42.361 18.101 45.372 1.00 17.54 153 THR B O 1
ATOM 11807 N N . GLU B 1 154 ? 42.406 16.001 46.238 1.00 17.62 154 GLU B N 1
ATOM 11808 C CA . GLU B 1 154 ? 41.858 15.362 45.017 1.00 17.65 154 GLU B CA 1
ATOM 11809 C C . GLU B 1 154 ? 40.482 15.952 44.711 1.00 17.77 154 GLU B C 1
ATOM 11810 O O . GLU B 1 154 ? 39.736 16.237 45.658 1.00 20.40 154 GLU B O 1
ATOM 11822 N N . ASN B 1 155 ? 40.149 16.093 43.428 1.00 20.66 155 ASN B N 1
ATOM 11823 C CA . ASN B 1 155 ? 38.831 16.653 43.026 1.00 22.95 155 ASN B CA 1
ATOM 11824 C C . ASN B 1 155 ? 37.694 15.835 43.655 1.00 20.62 155 ASN B C 1
ATOM 11825 O O . ASN B 1 155 ? 37.854 14.608 43.752 1.00 21.64 155 ASN B O 1
ATOM 11836 N N . LYS B 1 156 ? 36.600 16.495 44.055 1.00 18.12 156 LYS B N 1
ATOM 11837 C CA . LYS B 1 156 ? 35.415 15.824 44.671 1.00 20.36 156 LYS B CA 1
ATOM 11838 C C . LYS B 1 156 ? 35.654 15.593 46.175 1.00 14.19 156 LYS B C 1
ATOM 11839 O O . LYS B 1 156 ? 34.751 15.039 46.820 1.00 19.13 156 LYS B O 1
ATOM 11858 N N . SER B 1 157 ? 36.794 16.041 46.717 1.00 15.59 157 SER B N 1
ATOM 11859 C CA . SER B 1 157 ? 37.031 15.915 48.177 1.00 15.45 157 SER B CA 1
ATOM 11860 C C . SER B 1 157 ? 36.026 16.804 48.918 1.00 15.36 157 SER B C 1
ATOM 11861 O O . SER B 1 157 ? 35.803 17.939 48.466 1.00 15.74 157 SER B O 1
ATOM 11869 N N . LYS B 1 158 ? 35.446 16.288 50.000 1.00 14.05 158 LYS B N 1
ATOM 11870 C CA . LYS B 1 158 ? 34.505 17.088 50.828 1.00 12.79 158 LYS B CA 1
ATOM 11871 C C . LYS B 1 158 ? 35.261 17.631 52.045 1.00 14.20 158 LYS B C 1
ATOM 11872 O O . LYS B 1 158 ? 36.233 16.985 52.474 1.00 12.44 158 LYS B O 1
ATOM 11891 N N . VAL B 1 159 ? 34.816 18.767 52.586 1.00 10.11 159 VAL B N 1
ATOM 11892 C CA . VAL B 1 159 ? 35.605 19.398 53.684 1.00 11.32 159 VAL B CA 1
ATOM 11893 C C . VAL B 1 159 ? 34.786 19.512 54.970 1.00 11.95 159 VAL B C 1
ATOM 11894 O O . VAL B 1 159 ? 33.687 20.081 54.922 1.00 11.19 159 VAL B O 1
ATOM 11907 N N . LEU B 1 160 ? 35.319 18.969 56.059 1.00 10.04 160 LEU B N 1
ATOM 11908 C CA . LEU B 1 160 ? 34.684 19.148 57.385 1.00 10.36 160 LEU B CA 1
ATOM 11909 C C . LEU B 1 160 ? 35.698 19.954 58.195 1.00 10.44 160 LEU B C 1
ATOM 11910 O O . LEU B 1 160 ? 36.874 19.585 58.180 1.00 14.12 160 LEU B O 1
ATOM 11926 N N . CYS B 1 161 ? 35.268 21.040 58.835 1.00 12.97 161 CYS B N 1
ATOM 11927 C CA . CYS B 1 161 ? 36.288 21.879 59.506 1.00 10.54 161 CYS B CA 1
ATOM 11928 C C . CYS B 1 161 ? 35.706 22.711 60.646 1.00 12.91 161 CYS B C 1
ATOM 11929 O O . CYS B 1 161 ? 34.488 22.640 60.883 1.00 12.84 161 CYS B O 1
ATOM 11937 N N . ILE B 1 162 ? 36.584 23.429 61.339 1.00 13.20 162 ILE B N 1
ATOM 11938 C CA . ILE B 1 162 ? 36.119 24.379 62.379 1.00 13.60 162 ILE B CA 1
ATOM 11939 C C . ILE B 1 162 ? 36.485 25.778 61.888 1.00 15.37 162 ILE B C 1
ATOM 11940 O O . ILE B 1 162 ? 37.406 25.897 61.063 1.00 14.03 162 ILE B O 1
ATOM 11956 N N . GLY B 1 163 ? 35.758 26.789 62.353 1.00 16.59 163 GLY B N 1
ATOM 11957 C CA . GLY B 1 163 ? 36.122 28.174 62.023 1.00 13.50 163 GLY B CA 1
ATOM 11958 C C . GLY B 1 163 ? 36.938 28.769 63.157 1.00 14.66 163 GLY B C 1
ATOM 11959 O O . GLY B 1 163 ? 37.303 28.028 64.082 1.00 14.17 163 GLY B O 1
ATOM 11963 N N . PRO B 1 164 ? 37.221 30.084 63.130 1.00 14.90 164 PRO B N 1
ATOM 11964 C CA . PRO B 1 164 ? 37.975 30.733 64.207 1.00 16.18 164 PRO B CA 1
ATOM 11965 C C . PRO B 1 164 ? 37.419 30.497 65.629 1.00 15.52 164 PRO B C 1
ATOM 11966 O O . PRO B 1 164 ? 38.190 30.468 66.554 1.00 17.27 164 PRO B O 1
ATOM 11977 N N . ALA B 1 165 ? 36.101 30.310 65.758 1.00 16.71 165 ALA B N 1
ATOM 11978 C CA . ALA B 1 165 ? 35.489 30.120 67.097 1.00 15.08 165 ALA B CA 1
ATOM 11979 C C . ALA B 1 165 ? 35.965 28.801 67.714 1.00 12.57 165 ALA B C 1
ATOM 11980 O O . ALA B 1 165 ? 36.287 28.785 68.906 1.00 13.56 165 ALA B O 1
ATOM 11987 N N . GLY B 1 166 ? 35.966 27.731 66.920 1.00 12.71 166 GLY B N 1
ATOM 11988 C CA . GLY B 1 166 ? 36.463 26.437 67.419 1.00 15.35 166 GLY B CA 1
ATOM 11989 C C . GLY B 1 166 ? 37.946 26.504 67.735 1.00 15.49 166 GLY B C 1
ATOM 11990 O O . GLY B 1 166 ? 38.364 25.914 68.740 1.00 13.61 166 GLY B O 1
ATOM 11994 N N . GLU B 1 167 ? 38.710 27.199 66.888 1.00 14.21 167 GLU B N 1
ATOM 11995 C CA . GLU B 1 167 ? 40.164 27.366 67.137 1.00 14.48 167 GLU B CA 1
ATOM 11996 C C . GLU B 1 167 ? 40.362 28.046 68.495 1.00 13.94 167 GLU B C 1
ATOM 11997 O O . GLU B 1 167 ? 41.332 27.703 69.184 1.00 16.34 167 GLU B O 1
ATOM 12009 N N . ARG B 1 168 ? 39.458 28.961 68.867 1.00 14.84 168 ARG B N 1
ATOM 12010 C CA . ARG B 1 168 ? 39.612 29.726 70.139 1.00 15.58 168 ARG B CA 1
ATOM 12011 C C . ARG B 1 168 ? 38.891 29.010 71.289 1.00 13.47 168 ARG B C 1
ATOM 12012 O O . ARG B 1 168 ? 38.832 29.597 72.379 1.00 17.39 168 ARG B O 1
ATOM 12033 N N . LEU B 1 169 ? 38.349 27.815 71.049 1.00 13.11 169 LEU B N 1
ATOM 12034 C CA . LEU B 1 169 ? 37.733 26.990 72.129 1.00 15.89 169 LEU B CA 1
ATOM 12035 C C . LEU B 1 169 ? 36.432 27.601 72.670 1.00 16.43 169 LEU B C 1
ATOM 12036 O O . LEU B 1 169 ? 36.097 27.295 73.824 1.00 15.26 169 LEU B O 1
ATOM 12052 N N . SER B 1 170 ? 35.720 28.394 71.870 1.00 14.17 170 SER B N 1
ATOM 12053 C CA . SER B 1 170 ? 34.398 28.906 72.323 1.00 14.71 170 SER B CA 1
ATOM 12054 C C . SER B 1 170 ? 33.459 27.724 72.598 1.00 11.73 170 SER B C 1
ATOM 12055 O O . SER B 1 170 ? 33.411 26.807 71.778 1.00 15.00 170 SER B O 1
ATOM 12063 N N . LEU B 1 171 ? 32.730 27.769 73.716 1.00 14.11 171 LEU B N 1
ATOM 12064 C CA . LEU B 1 171 ? 31.834 26.642 74.090 1.00 12.94 171 LEU B CA 1
ATOM 12065 C C . LEU B 1 171 ? 30.586 26.633 73.198 1.00 14.04 171 LEU B C 1
ATOM 12066 O O . LEU B 1 171 ? 29.754 25.745 73.394 1.00 11.96 171 LEU B O 1
ATOM 12082 N N . MET B 1 172 ? 30.462 27.582 72.265 1.00 13.17 172 MET B N 1
ATOM 12083 C CA . MET B 1 172 ? 29.334 27.525 71.294 1.00 12.20 172 MET B CA 1
ATOM 12084 C C . MET B 1 172 ? 29.887 27.214 69.893 1.00 14.77 172 MET B C 1
ATOM 12085 O O . MET B 1 172 ? 29.149 27.385 68.911 1.00 13.98 172 MET B O 1
ATOM 12099 N N . ALA B 1 173 ? 31.121 26.711 69.835 1.00 11.43 173 ALA B N 1
ATOM 12100 C CA . ALA B 1 173 ? 31.762 26.379 68.541 1.00 14.27 173 ALA B CA 1
ATOM 12101 C C . ALA B 1 173 ? 31.099 25.168 67.886 1.00 15.97 173 ALA B C 1
ATOM 12102 O O . ALA B 1 173 ? 30.741 24.219 68.595 1.00 14.18 173 ALA B O 1
ATOM 12109 N N . ALA B 1 174 ? 31.020 25.194 66.559 1.00 11.74 174 ALA B N 1
ATOM 12110 C CA . ALA B 1 174 ? 30.339 24.121 65.818 1.00 12.29 174 ALA B CA 1
ATOM 12111 C C . ALA B 1 174 ? 31.331 23.382 64.920 1.00 14.18 174 ALA B C 1
ATOM 12112 O O . ALA B 1 174 ? 32.448 23.884 64.735 1.00 13.86 174 ALA B O 1
ATOM 12119 N N . VAL B 1 175 ? 30.916 22.227 64.409 1.00 11.49 175 VAL B N 1
ATOM 12120 C CA . VAL B 1 175 ? 31.739 21.499 63.404 1.00 14.32 175 VAL B CA 1
ATOM 12121 C C . VAL B 1 175 ? 31.030 21.706 62.063 1.00 13.63 175 VAL B C 1
ATOM 12122 O O . VAL B 1 175 ? 29.851 21.347 61.959 1.00 12.12 175 VAL B O 1
ATOM 12135 N N . MET B 1 176 ? 31.729 22.273 61.083 1.00 13.79 176 MET B N 1
ATOM 12136 C CA . MET B 1 176 ? 31.069 22.619 59.802 1.00 13.30 176 MET B CA 1
ATOM 12137 C C . MET B 1 176 ? 31.448 21.618 58.710 1.00 11.33 176 MET B C 1
ATOM 12138 O O . MET B 1 176 ? 32.551 21.065 58.778 1.00 11.73 176 MET B O 1
ATOM 12152 N N . ASN B 1 177 ? 30.544 21.396 57.756 1.00 12.32 177 ASN B N 1
ATOM 12153 C CA . ASN B 1 177 ? 30.884 20.541 56.588 1.00 10.17 177 ASN B CA 1
ATOM 12154 C C . ASN B 1 177 ? 30.100 21.062 55.378 1.00 10.51 177 ASN B C 1
ATOM 12155 O O . ASN B 1 177 ? 29.004 21.599 55.567 1.00 10.05 177 ASN B O 1
ATOM 12166 N N . ASP B 1 178 ? 30.685 20.931 54.190 1.00 10.84 178 ASP B N 1
ATOM 12167 C CA . ASP B 1 178 ? 30.010 21.406 52.955 1.00 10.81 178 ASP B CA 1
ATOM 12168 C C . ASP B 1 178 ? 29.664 22.896 53.118 1.00 12.43 178 ASP B C 1
ATOM 12169 O O . ASP B 1 178 ? 28.574 23.285 52.674 1.00 13.20 178 ASP B O 1
ATOM 12178 N N . VAL B 1 179 ? 30.546 23.666 53.759 1.00 12.32 179 VAL B N 1
ATOM 12179 C CA . VAL B 1 179 ? 30.402 25.153 53.871 1.00 11.48 179 VAL B CA 1
ATOM 12180 C C . VAL B 1 179 ? 29.277 25.588 54.819 1.00 14.10 179 VAL B C 1
ATOM 12181 O O . VAL B 1 179 ? 29.554 26.430 55.682 1.00 12.41 179 VAL B O 1
ATOM 12194 N N . ASP B 1 180 ? 28.070 25.046 54.665 1.00 11.06 180 ASP B N 1
ATOM 12195 C CA . ASP B 1 180 ? 26.933 25.601 55.446 1.00 11.93 180 ASP B CA 1
ATOM 12196 C C . ASP B 1 180 ? 26.124 24.527 56.182 1.00 13.37 180 ASP B C 1
ATOM 12197 O O . ASP B 1 180 ? 25.035 24.858 56.667 1.00 13.20 180 ASP B O 1
ATOM 12206 N N . ARG B 1 181 ? 26.621 23.292 56.248 1.00 12.09 181 ARG B N 1
ATOM 12207 C CA . ARG B 1 181 ? 25.931 22.246 57.050 1.00 12.88 181 ARG B CA 1
ATOM 12208 C C . ARG B 1 181 ? 26.728 22.093 58.349 1.00 11.41 181 ARG B C 1
ATOM 12209 O O . ARG B 1 181 ? 27.919 22.425 58.338 1.00 11.79 181 ARG B O 1
ATOM 12230 N N . THR B 1 182 ? 26.103 21.614 59.431 1.00 9.54 182 THR B N 1
ATOM 12231 C CA . THR B 1 182 ? 26.890 21.585 60.692 1.00 10.63 182 THR B CA 1
ATOM 12232 C C . THR B 1 182 ? 26.391 20.642 61.785 1.00 10.91 182 THR B C 1
ATOM 12233 O O . THR B 1 182 ? 25.170 20.480 61.906 1.00 10.83 182 THR B O 1
ATOM 12244 N N . ALA B 1 183 ? 27.329 19.999 62.484 1.00 11.01 183 ALA B N 1
ATOM 12245 C CA . ALA B 1 183 ? 27.007 19.279 63.733 1.00 10.34 183 ALA B CA 1
ATOM 12246 C C . ALA B 1 183 ? 27.332 20.413 64.695 1.00 10.75 183 ALA B C 1
ATOM 12247 O O . ALA B 1 183 ? 28.518 20.604 64.983 1.00 11.47 183 ALA B O 1
ATOM 12254 N N . ALA B 1 184 ? 26.322 21.153 65.156 1.00 11.13 184 ALA B N 1
ATOM 12255 C CA . ALA B 1 184 ? 26.620 22.446 65.817 1.00 11.93 184 ALA B CA 1
ATOM 12256 C C . ALA B 1 184 ? 26.571 22.551 67.340 1.00 12.15 184 ALA B C 1
ATOM 12257 O O . ALA B 1 184 ? 27.370 23.321 67.877 1.00 13.85 184 ALA B O 1
ATOM 12264 N N . ARG B 1 185 ? 25.667 21.839 68.000 1.00 13.55 185 ARG B N 1
ATOM 12265 C CA . ARG B 1 185 ? 25.459 22.146 69.443 1.00 11.19 185 ARG B CA 1
ATOM 12266 C C . ARG B 1 185 ? 26.391 21.390 70.400 1.00 12.73 185 ARG B C 1
ATOM 12267 O O . ARG B 1 185 ? 26.982 20.383 69.998 1.00 12.27 185 ARG B O 1
ATOM 12288 N N . GLY B 1 186 ? 26.517 21.910 71.628 1.00 12.33 186 GLY B N 1
ATOM 12289 C CA . GLY B 1 186 ? 27.327 21.248 72.669 1.00 9.80 186 GLY B CA 1
ATOM 12290 C C . GLY B 1 186 ? 28.743 21.775 72.764 1.00 11.21 186 GLY B C 1
ATOM 12291 O O . GLY B 1 186 ? 29.451 21.370 73.694 1.00 12.29 186 GLY B O 1
ATOM 12295 N N . GLY B 1 187 ? 29.145 22.639 71.830 1.00 13.36 187 GLY B N 1
ATOM 12296 C CA . GLY B 1 187 ? 30.545 23.108 71.803 1.00 12.93 187 GLY B CA 1
ATOM 12297 C C . GLY B 1 187 ? 31.454 22.057 71.187 1.00 12.68 187 GLY B C 1
ATOM 12298 O O . GLY B 1 187 ? 32.656 22.072 71.483 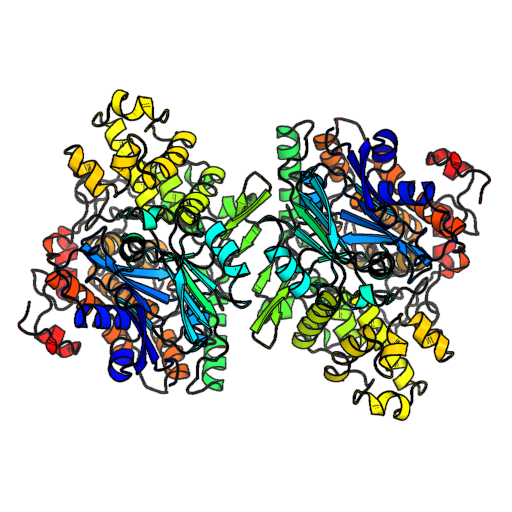1.00 16.02 187 GLY B O 1
ATOM 12302 N N . VAL B 1 188 ? 30.894 21.176 70.359 1.00 13.04 188 VAL B N 1
ATOM 12303 C CA . VAL B 1 188 ? 31.688 20.056 69.776 1.00 13.49 188 VAL B CA 1
ATOM 12304 C C . VAL B 1 188 ? 32.863 20.626 68.971 1.00 14.24 188 VAL B C 1
ATOM 12305 O O . VAL B 1 188 ? 33.914 19.970 68.905 1.00 13.41 188 VAL B O 1
ATOM 12318 N N . GLY B 1 189 ? 32.684 21.813 68.397 1.00 12.23 189 GLY B N 1
ATOM 12319 C CA . GLY B 1 189 ? 33.768 22.436 67.615 1.00 13.14 189 GLY B CA 1
ATOM 12320 C C . GLY B 1 189 ? 34.970 22.779 68.478 1.00 14.74 189 GLY B C 1
ATOM 12321 O O . GLY B 1 189 ? 36.093 22.792 67.955 1.00 13.14 189 GLY B O 1
ATOM 12325 N N . ALA B 1 190 ? 34.733 23.069 69.758 1.00 14.05 190 ALA B N 1
ATOM 12326 C CA . ALA B 1 190 ? 35.833 23.417 70.685 1.00 14.97 190 ALA B CA 1
ATOM 12327 C C . ALA B 1 190 ? 36.685 22.177 70.982 1.00 15.22 190 ALA B C 1
ATOM 12328 O O . ALA B 1 190 ? 37.886 22.335 71.230 1.00 14.49 190 ALA B O 1
ATOM 12335 N N . VAL B 1 191 ? 36.074 20.994 70.961 1.00 15.60 191 VAL B N 1
ATOM 12336 C CA . VAL B 1 191 ? 36.864 19.745 71.159 1.00 14.54 191 VAL B CA 1
ATOM 12337 C C . VAL B 1 191 ? 37.821 19.584 69.974 1.00 15.07 191 VAL B C 1
ATOM 12338 O O . VAL B 1 191 ? 39.004 19.300 70.195 1.00 17.57 191 VAL B O 1
ATOM 12351 N N . MET B 1 192 ? 37.300 19.757 68.760 1.00 14.46 192 MET B N 1
ATOM 12352 C CA . MET B 1 192 ? 38.171 19.670 67.559 1.00 13.90 192 MET B CA 1
ATOM 12353 C C . MET B 1 192 ? 39.290 20.707 67.693 1.00 18.99 192 MET B C 1
ATOM 12354 O O . MET B 1 192 ? 40.455 20.350 67.484 1.00 14.98 192 MET B O 1
ATOM 12368 N N . GLY B 1 193 ? 38.932 21.947 68.043 1.00 16.57 193 GLY B N 1
ATOM 12369 C CA . GLY B 1 193 ? 39.952 22.991 68.245 1.00 16.09 193 GLY B CA 1
ATOM 12370 C C . GLY B 1 193 ? 40.939 22.607 69.334 1.00 15.95 193 GLY B C 1
ATOM 12371 O O . GLY B 1 193 ? 42.127 22.920 69.182 1.00 17.41 193 GLY B O 1
ATOM 12375 N N . SER B 1 194 ? 40.459 21.953 70.395 1.00 16.30 194 SER B N 1
ATOM 12376 C CA . SER B 1 194 ? 41.326 21.558 71.537 1.00 16.41 194 SER B CA 1
ATOM 12377 C C . SER B 1 194 ? 42.400 20.567 71.082 1.00 17.25 194 SER B C 1
ATOM 12378 O O . SER B 1 194 ? 43.387 20.413 71.814 1.00 17.60 194 SER B O 1
ATOM 12386 N N . LYS B 1 195 ? 42.196 19.920 69.933 1.00 16.55 195 LYS B N 1
ATOM 12387 C CA . LYS B 1 195 ? 43.156 18.888 69.455 1.00 17.28 195 LYS B CA 1
ATOM 12388 C C . LYS B 1 195 ? 44.055 19.486 68.365 1.00 18.08 195 LYS B C 1
ATOM 12389 O O . LYS B 1 195 ? 44.860 18.731 67.800 1.00 15.72 195 LYS B O 1
ATOM 12408 N N . ASN B 1 196 ? 43.919 20.788 68.100 1.00 16.83 196 ASN B N 1
ATOM 12409 C CA . ASN B 1 196 ? 44.726 21.467 67.052 1.00 16.08 196 ASN B CA 1
ATOM 12410 C C . ASN B 1 196 ? 44.348 20.905 65.678 1.00 15.47 196 ASN B C 1
ATOM 12411 O O . ASN B 1 196 ? 45.217 20.895 64.799 1.00 15.67 196 ASN B O 1
ATOM 12422 N N . LEU B 1 197 ? 43.095 20.469 65.517 1.00 14.82 197 LEU B N 1
ATOM 12423 C CA . LEU B 1 197 ? 42.630 19.904 64.223 1.00 15.50 197 LEU B CA 1
ATOM 12424 C C . LEU B 1 197 ? 41.763 20.937 63.498 1.00 15.81 197 LEU B C 1
ATOM 12425 O O . LEU B 1 197 ? 40.682 21.263 64.009 1.00 12.65 197 LEU B O 1
ATOM 12441 N N . LYS B 1 198 ? 42.228 21.405 62.342 1.00 14.17 198 LYS B N 1
ATOM 12442 C CA . LYS B 1 198 ? 41.501 22.466 61.601 1.00 12.82 198 LYS B CA 1
ATOM 12443 C C . LYS B 1 198 ? 40.466 21.831 60.676 1.00 12.96 198 LYS B C 1
ATOM 12444 O O . LYS B 1 198 ? 39.387 22.418 60.518 1.00 16.20 198 LYS B O 1
ATOM 12463 N N . ALA B 1 199 ? 40.784 20.669 60.104 1.00 14.92 199 ALA B N 1
ATOM 12464 C CA . ALA B 1 199 ? 39.842 20.109 59.113 1.00 13.15 199 ALA B CA 1
ATOM 12465 C C . ALA B 1 199 ? 40.085 18.634 58.795 1.00 13.41 199 ALA B C 1
ATOM 12466 O O . ALA B 1 199 ? 41.160 18.118 59.133 1.00 14.17 199 ALA B O 1
ATOM 12473 N N . ILE B 1 200 ? 39.079 17.996 58.204 1.00 13.24 200 ILE B N 1
ATOM 12474 C CA . ILE B 1 200 ? 39.230 16.605 57.704 1.00 14.81 200 ILE B CA 1
ATOM 12475 C C . ILE B 1 200 ? 38.656 16.615 56.284 1.00 13.35 200 ILE B C 1
ATOM 12476 O O . ILE B 1 200 ? 37.460 16.913 56.137 1.00 14.07 200 ILE B O 1
ATOM 12492 N N . THR B 1 201 ? 39.491 16.341 55.283 1.00 13.22 201 THR B N 1
ATOM 12493 C CA . THR B 1 201 ? 38.989 16.239 53.891 1.00 13.62 201 THR B CA 1
ATOM 12494 C C . THR B 1 201 ? 38.769 14.755 53.588 1.00 13.81 201 THR B C 1
ATOM 12495 O O . THR B 1 201 ? 39.552 13.932 54.082 1.00 12.62 201 THR B O 1
ATOM 12506 N N . VAL B 1 202 ? 37.727 14.439 52.826 1.00 13.27 202 VAL B N 1
ATOM 12507 C CA . VAL B 1 202 ? 37.530 13.013 52.460 1.00 14.30 202 VAL B CA 1
ATOM 12508 C C . VAL B 1 202 ? 36.980 12.871 51.040 1.00 16.87 202 VAL B C 1
ATOM 12509 O O . VAL B 1 202 ? 36.063 13.626 50.672 1.00 15.67 202 VAL B O 1
ATOM 12522 N N . LYS B 1 203 ? 37.569 11.958 50.271 1.00 15.56 203 LYS B N 1
ATOM 12523 C CA . LYS B 1 203 ? 37.023 11.617 48.936 1.00 14.91 203 LYS B CA 1
ATOM 12524 C C . LYS B 1 203 ? 36.862 10.095 48.926 1.00 17.37 203 LYS B C 1
ATOM 12525 O O . LYS B 1 203 ? 37.815 9.406 49.327 1.00 17.98 203 LYS B O 1
ATOM 12544 N N . GLY B 1 204 ? 35.700 9.604 48.511 1.00 15.89 204 GLY B N 1
ATOM 12545 C CA . GLY B 1 204 ? 35.450 8.155 48.457 1.00 18.35 204 GLY B CA 1
ATOM 12546 C C . GLY B 1 204 ? 35.083 7.709 47.054 1.00 20.22 204 GLY B C 1
ATOM 12547 O O . GLY B 1 204 ? 34.280 8.398 46.411 1.00 19.82 204 GLY B O 1
ATOM 12551 N N . THR B 1 205 ? 35.649 6.586 46.605 1.00 21.56 205 THR B N 1
ATOM 12552 C CA . THR B 1 205 ? 35.406 6.106 45.219 1.00 22.83 205 THR B CA 1
ATOM 12553 C C . THR B 1 205 ? 34.807 4.697 45.264 1.00 22.24 205 THR B C 1
ATOM 12554 O O . THR B 1 205 ? 34.626 4.100 44.189 1.00 21.96 205 THR B O 1
ATOM 12565 N N . GLY B 1 206 ? 34.513 4.195 46.463 1.00 24.97 206 GLY B N 1
ATOM 12566 C CA . GLY B 1 206 ? 33.900 2.865 46.610 1.00 26.95 206 GLY B CA 1
ATOM 12567 C C . GLY B 1 206 ? 32.391 2.940 46.728 1.00 24.42 206 GLY B C 1
ATOM 12568 O O . GLY B 1 206 ? 31.837 4.025 46.508 1.00 24.20 206 GLY B O 1
ATOM 12572 N N . LYS B 1 207 ? 31.753 1.814 47.054 1.00 26.48 207 LYS B N 1
ATOM 12573 C CA . LYS B 1 207 ? 30.272 1.770 47.118 1.00 25.10 207 LYS B CA 1
ATOM 12574 C C . LYS B 1 207 ? 29.817 1.163 48.443 1.00 26.45 207 LYS B C 1
ATOM 12575 O O . LYS B 1 207 ? 30.626 0.476 49.088 1.00 26.99 207 LYS B O 1
ATOM 12594 N N . ILE B 1 208 ? 28.570 1.430 48.822 1.00 25.08 208 ILE B N 1
ATOM 12595 C CA . ILE B 1 208 ? 28.003 0.797 50.044 1.00 23.86 208 ILE B CA 1
ATOM 12596 C C . ILE B 1 208 ? 27.394 -0.536 49.601 1.00 24.74 208 ILE B C 1
ATOM 12597 O O . ILE B 1 208 ? 26.474 -0.513 48.769 1.00 27.34 208 ILE B O 1
ATOM 12613 N N . ALA B 1 209 ? 27.919 -1.643 50.125 1.00 22.17 209 ALA B N 1
ATOM 12614 C CA . ALA B 1 209 ? 27.416 -2.982 49.743 1.00 26.78 209 ALA B CA 1
ATOM 12615 C C . ALA B 1 209 ? 25.990 -3.189 50.268 1.00 28.09 209 ALA B C 1
ATOM 12616 O O . ALA B 1 209 ? 25.722 -2.794 51.414 1.00 24.81 209 ALA B O 1
ATOM 12623 N N . LEU B 1 210 ? 25.127 -3.808 49.458 1.00 25.36 210 LEU B N 1
ATOM 12624 C CA . LEU B 1 210 ? 23.711 -4.024 49.851 1.00 24.97 210 LEU B CA 1
ATOM 12625 C C . LEU B 1 210 ? 23.412 -5.524 49.931 1.00 26.00 210 LEU B C 1
ATOM 12626 O O . LEU B 1 210 ? 23.840 -6.258 49.024 1.00 25.58 210 LEU B O 1
ATOM 12642 N N . ALA B 1 211 ? 22.694 -5.948 50.969 1.00 24.74 211 ALA B N 1
ATOM 12643 C CA . ALA B 1 211 ? 22.307 -7.371 51.096 1.00 28.03 211 ALA B CA 1
ATOM 12644 C C . ALA B 1 211 ? 21.411 -7.765 49.917 1.00 28.91 211 ALA B C 1
ATOM 12645 O O . ALA B 1 211 ? 21.574 -8.886 49.415 1.00 28.06 211 ALA B O 1
ATOM 12652 N N . ASP B 1 212 ? 20.509 -6.874 49.494 1.00 30.76 212 ASP B N 1
ATOM 12653 C CA . ASP B 1 212 ? 19.557 -7.182 48.393 1.00 33.20 212 ASP B CA 1
ATOM 12654 C C . ASP B 1 212 ? 19.308 -5.909 47.583 1.00 32.68 212 ASP B C 1
ATOM 12655 O O . ASP B 1 212 ? 18.338 -5.195 47.897 1.00 29.99 212 ASP B O 1
ATOM 12664 N N . LYS B 1 213 ? 20.130 -5.661 46.565 1.00 30.36 213 LYS B N 1
ATOM 12665 C CA . LYS B 1 213 ? 20.024 -4.413 45.764 1.00 35.54 213 LYS B CA 1
ATOM 12666 C C . LYS B 1 213 ? 18.598 -4.223 45.239 1.00 34.11 213 LYS B C 1
ATOM 12667 O O . LYS B 1 213 ? 18.075 -3.101 45.338 1.00 32.12 213 LYS B O 1
ATOM 12686 N N . GLU B 1 214 ? 17.998 -5.280 44.696 1.00 34.70 214 GLU B N 1
ATOM 12687 C CA . GLU B 1 214 ? 16.650 -5.149 44.088 1.00 36.35 214 GLU B CA 1
ATOM 12688 C C . GLU B 1 214 ? 15.637 -4.741 45.162 1.00 33.25 214 GLU B C 1
ATOM 12689 O O . GLU B 1 214 ? 14.800 -3.863 44.889 1.00 32.99 214 GLU B O 1
ATOM 12701 N N . LYS B 1 215 ? 15.714 -5.377 46.329 1.00 30.91 215 LYS B N 1
ATOM 12702 C CA . LYS B 1 215 ? 14.760 -5.060 47.421 1.00 33.95 215 LYS B CA 1
ATOM 12703 C C . LYS B 1 215 ? 14.991 -3.615 47.873 1.00 28.75 215 LYS B C 1
ATOM 12704 O O . LYS B 1 215 ? 14.005 -2.900 48.105 1.00 28.55 215 LYS B O 1
ATOM 12723 N N . VAL B 1 216 ? 16.257 -3.216 47.970 1.00 29.59 216 VAL B N 1
ATOM 12724 C CA . VAL B 1 216 ? 16.581 -1.825 48.395 1.00 26.14 216 VAL B CA 1
ATOM 12725 C C . VAL B 1 216 ? 15.911 -0.858 47.415 1.00 25.99 216 VAL B C 1
ATOM 12726 O O . VAL B 1 216 ? 15.259 0.089 47.874 1.00 27.52 216 VAL B O 1
ATOM 12739 N N . LYS B 1 217 ? 16.048 -1.116 46.112 1.00 25.44 217 LYS B N 1
ATOM 12740 C CA . LYS B 1 217 ? 15.484 -0.200 45.084 1.00 26.32 217 LYS B CA 1
ATOM 12741 C C . LYS B 1 217 ? 13.960 -0.128 45.221 1.00 26.55 217 LYS B C 1
ATOM 12742 O O . LYS B 1 217 ? 13.409 0.981 45.147 1.00 26.91 217 LYS B O 1
ATOM 12761 N N . LYS B 1 218 ? 13.317 -1.275 45.436 1.00 26.76 218 LYS B N 1
ATOM 12762 C CA . LYS B 1 218 ? 11.835 -1.309 45.521 1.00 30.13 218 LYS B CA 1
ATOM 12763 C C . LYS B 1 218 ? 11.396 -0.586 46.800 1.00 29.18 218 LYS B C 1
ATOM 12764 O O . LYS B 1 218 ? 10.458 0.228 46.733 1.00 30.07 218 LYS B O 1
ATOM 12783 N N . VAL B 1 219 ? 12.076 -0.870 47.907 1.00 25.71 219 VAL B N 1
ATOM 12784 C CA . VAL B 1 219 ? 11.732 -0.228 49.209 1.00 26.73 219 VAL B CA 1
ATOM 12785 C C . VAL B 1 219 ? 11.893 1.290 49.061 1.00 26.35 219 VAL B C 1
ATOM 12786 O O . VAL B 1 219 ? 10.990 2.021 49.496 1.00 26.80 219 VAL B O 1
ATOM 12799 N N . SER B 1 220 ? 12.991 1.736 48.443 1.00 27.59 220 SER B N 1
ATOM 12800 C CA . SER B 1 220 ? 13.258 3.194 48.305 1.00 25.07 220 SER B CA 1
ATOM 12801 C C . SER B 1 220 ? 12.125 3.880 47.535 1.00 22.31 220 SER B C 1
ATOM 12802 O O . SER B 1 220 ? 11.658 4.931 47.989 1.00 26.82 220 SER B O 1
ATOM 12810 N N . VAL B 1 221 ? 11.720 3.304 46.402 1.00 29.92 221 VAL B N 1
ATOM 12811 C CA . VAL B 1 221 ? 10.649 3.922 45.565 1.00 30.94 221 VAL B CA 1
ATOM 12812 C C . VAL B 1 221 ? 9.395 4.077 46.429 1.00 29.65 221 VAL B C 1
ATOM 12813 O O . VAL B 1 221 ? 8.763 5.144 46.378 1.00 29.28 221 VAL B O 1
ATOM 12826 N N . GLU B 1 222 ? 9.072 3.045 47.205 1.00 27.36 222 GLU B N 1
ATOM 12827 C CA . GLU B 1 222 ? 7.858 3.084 48.055 1.00 27.59 222 GLU B CA 1
ATOM 12828 C C . GLU B 1 222 ? 7.969 4.233 49.064 1.00 24.85 222 GLU B C 1
ATOM 12829 O O . GLU B 1 222 ? 7.029 5.041 49.149 1.00 21.02 222 GLU B O 1
ATOM 12841 N N . LYS B 1 223 ? 9.083 4.293 49.800 1.00 26.66 223 LYS B N 1
ATOM 12842 C CA . LYS B 1 223 ? 9.216 5.325 50.866 1.00 22.26 223 LYS B CA 1
ATOM 12843 C C . LYS B 1 223 ? 9.208 6.727 50.238 1.00 23.30 223 LYS B C 1
ATOM 12844 O O . LYS B 1 223 ? 8.568 7.625 50.806 1.00 25.31 223 LYS B O 1
ATOM 12863 N N . ILE B 1 224 ? 9.900 6.900 49.111 1.00 24.96 224 ILE B N 1
ATOM 12864 C CA . ILE B 1 224 ? 9.962 8.244 48.465 1.00 24.41 224 ILE B CA 1
ATOM 12865 C C . ILE B 1 224 ? 8.535 8.636 48.063 1.00 27.02 224 ILE B C 1
ATOM 12866 O O . ILE B 1 224 ? 8.158 9.802 48.258 1.00 24.35 224 ILE B O 1
ATOM 12882 N N . THR B 1 225 ? 7.771 7.678 47.531 1.00 29.15 225 THR B N 1
ATOM 12883 C CA . THR B 1 225 ? 6.374 7.963 47.111 1.00 27.89 225 THR B CA 1
ATOM 12884 C C . THR B 1 225 ? 5.570 8.492 48.307 1.00 26.68 225 THR B C 1
ATOM 12885 O O . THR B 1 225 ? 4.870 9.507 48.145 1.00 25.67 225 THR B O 1
ATOM 12896 N N . THR B 1 226 ? 5.693 7.839 49.465 1.00 24.31 226 THR B N 1
ATOM 12897 C CA . THR B 1 226 ? 4.970 8.291 50.685 1.00 25.27 226 THR B CA 1
ATOM 12898 C C . THR B 1 226 ? 5.387 9.723 51.042 1.00 23.46 226 THR B C 1
ATOM 12899 O O . THR B 1 226 ? 4.501 10.540 51.335 1.00 23.32 226 THR B O 1
ATOM 12910 N N . LEU B 1 227 ? 6.687 10.011 50.998 1.00 22.28 227 LEU B N 1
ATOM 12911 C CA . LEU B 1 227 ? 7.186 11.360 51.380 1.00 20.48 227 LEU B CA 1
ATOM 12912 C C . LEU B 1 227 ? 6.671 12.403 50.382 1.00 19.38 227 LEU B C 1
ATOM 12913 O O . LEU B 1 227 ? 6.198 13.458 50.823 1.00 19.44 227 LEU B O 1
ATOM 12929 N N . LYS B 1 228 ? 6.743 12.095 49.087 1.00 20.13 228 LYS B N 1
ATOM 12930 C CA . LYS B 1 228 ? 6.347 13.082 48.050 1.00 23.17 228 LYS B CA 1
ATOM 12931 C C . LYS B 1 228 ? 4.844 13.369 48.141 1.00 20.02 228 LYS B C 1
ATOM 12932 O O . LYS B 1 228 ? 4.435 14.472 47.757 1.00 19.63 228 LYS B O 1
ATOM 12951 N N . ASN B 1 229 ? 4.069 12.401 48.631 1.00 22.22 229 ASN B N 1
ATOM 12952 C CA . ASN B 1 229 ? 2.600 12.586 48.760 1.00 23.08 229 ASN B CA 1
ATOM 12953 C C . ASN B 1 229 ? 2.246 13.194 50.125 1.00 19.97 229 ASN B C 1
ATOM 12954 O O . ASN B 1 229 ? 1.071 13.532 50.322 1.00 22.86 229 ASN B O 1
ATOM 12965 N N . ASP B 1 230 ? 3.220 13.325 51.028 1.00 20.29 230 ASP B N 1
ATOM 12966 C CA . ASP B 1 230 ? 2.938 13.977 52.334 1.00 20.85 230 ASP B CA 1
ATOM 12967 C C . ASP B 1 230 ? 2.888 15.495 52.141 1.00 19.97 230 ASP B C 1
ATOM 12968 O O . ASP B 1 230 ? 3.725 16.026 51.415 1.00 20.46 230 ASP B O 1
ATOM 12977 N N . PRO B 1 231 ? 1.925 16.201 52.765 1.00 23.49 231 PRO B N 1
ATOM 12978 C CA . PRO B 1 231 ? 1.817 17.658 52.635 1.00 24.18 231 PRO B CA 1
ATOM 12979 C C . PRO B 1 231 ? 3.042 18.418 53.166 1.00 23.26 231 PRO B C 1
ATOM 12980 O O . PRO B 1 231 ? 3.370 19.439 52.612 1.00 22.39 231 PRO B O 1
ATOM 12991 N N . VAL B 1 232 ? 3.663 17.905 54.232 1.00 19.51 232 VAL B N 1
ATOM 12992 C CA . VAL B 1 232 ? 4.859 18.583 54.811 1.00 19.22 232 VAL B CA 1
ATOM 12993 C C . VAL B 1 232 ? 6.108 18.152 54.030 1.00 20.07 232 VAL B C 1
ATOM 12994 O O . VAL B 1 232 ? 6.820 19.033 53.526 1.00 18.09 232 VAL B O 1
ATOM 13007 N N . ALA B 1 233 ? 6.361 16.842 53.955 1.00 17.98 233 ALA B N 1
ATOM 13008 C CA . ALA B 1 233 ? 7.584 16.347 53.284 1.00 18.26 233 ALA B CA 1
ATOM 13009 C C . ALA B 1 233 ? 7.504 16.603 51.776 1.00 20.40 233 ALA B C 1
ATOM 13010 O O . ALA B 1 233 ? 8.562 16.783 51.165 1.00 21.78 233 ALA B O 1
ATOM 13017 N N . GLY B 1 234 ? 6.295 16.625 51.211 1.00 15.96 234 GLY B N 1
ATOM 13018 C CA . GLY B 1 234 ? 6.168 16.747 49.746 1.00 21.18 234 GLY B CA 1
ATOM 13019 C C . GLY B 1 234 ? 5.904 18.154 49.239 1.00 21.74 234 GLY B C 1
ATOM 13020 O O . GLY B 1 234 ? 6.028 18.355 48.024 1.00 19.40 234 GLY B O 1
ATOM 13024 N N . GLN B 1 235 ? 5.556 19.098 50.116 1.00 22.57 235 GLN B N 1
ATOM 13025 C CA . GLN B 1 235 ? 5.185 20.448 49.618 1.00 22.95 235 GLN B CA 1
ATOM 13026 C C . GLN B 1 235 ? 5.708 21.563 50.526 1.00 18.31 235 GLN B C 1
ATOM 13027 O O . GLN B 1 235 ? 6.421 22.436 50.024 1.00 19.89 235 GLN B O 1
ATOM 13041 N N . GLY B 1 236 ? 5.356 21.532 51.810 1.00 20.36 236 GLY B N 1
ATOM 13042 C CA . GLY B 1 236 ? 5.714 22.655 52.697 1.00 19.76 236 GLY B CA 1
ATOM 13043 C C . GLY B 1 236 ? 7.200 22.834 52.937 1.00 18.37 236 GLY B C 1
ATOM 13044 O O . GLY B 1 236 ? 7.685 23.960 52.828 1.00 14.52 236 GLY B O 1
ATOM 13048 N N A MET B 1 237 ? 7.922 21.730 53.151 0.54 19.11 237 MET B N 1
ATOM 13049 N N B MET B 1 237 ? 7.921 21.730 53.150 0.46 19.11 237 MET B N 1
ATOM 13050 C CA A MET B 1 237 ? 9.374 21.823 53.465 0.54 19.02 237 MET B CA 1
ATOM 13051 C CA B MET B 1 237 ? 9.373 21.818 53.462 0.46 19.02 237 MET B CA 1
ATOM 13052 C C A MET B 1 237 ? 10.193 22.118 52.201 0.54 17.00 237 MET B C 1
ATOM 13053 C C B MET B 1 237 ? 10.191 22.119 52.200 0.46 17.00 237 MET B C 1
ATOM 13054 O O A MET B 1 237 ? 11.002 23.053 52.240 0.54 15.92 237 MET B O 1
ATOM 13055 O O B MET B 1 237 ? 10.996 23.060 52.240 0.46 15.93 237 MET B O 1
ATOM 13082 N N . PRO B 1 238 ? 9.842 21.542 51.030 1.00 17.33 238 PRO B N 1
ATOM 13083 C CA . PRO B 1 238 ? 10.568 21.879 49.809 1.00 17.56 238 PRO B CA 1
ATOM 13084 C C . PRO B 1 238 ? 10.323 23.355 49.456 1.00 16.95 238 PRO B C 1
ATOM 13085 O O . PRO B 1 238 ? 11.254 24.042 49.107 1.00 16.22 238 PRO B O 1
ATOM 13096 N N . THR B 1 239 ? 9.079 23.807 49.597 1.00 16.28 239 THR B N 1
ATOM 13097 C CA . THR B 1 239 ? 8.732 25.193 49.190 1.00 18.92 239 THR B CA 1
ATOM 13098 C C . THR B 1 239 ? 9.170 26.236 50.224 1.00 15.95 239 THR B C 1
ATOM 13099 O O . THR B 1 239 ? 9.746 27.247 49.807 1.00 17.50 239 THR B O 1
ATOM 13110 N N . TYR B 1 240 ? 8.942 25.991 51.518 1.00 16.54 240 TYR B N 1
ATOM 13111 C CA . TYR B 1 240 ? 9.190 27.044 52.542 1.00 14.70 240 TYR B CA 1
ATOM 13112 C C . TYR B 1 240 ? 10.349 26.709 53.488 1.00 17.05 240 TYR B C 1
ATOM 13113 O O . TYR B 1 240 ? 10.799 27.611 54.207 1.00 18.73 240 TYR B O 1
ATOM 13131 N N . GLY B 1 241 ? 10.803 25.458 53.485 1.00 14.12 241 GLY B N 1
ATOM 13132 C CA . GLY B 1 241 ? 11.881 25.042 54.403 1.00 14.23 241 GLY B CA 1
ATOM 13133 C C . GLY B 1 241 ? 11.398 24.878 55.835 1.00 12.98 241 GLY B C 1
ATOM 13134 O O . GLY B 1 241 ? 10.180 24.960 56.058 1.00 13.76 241 GLY B O 1
ATOM 13138 N N . THR B 1 242 ? 12.324 24.653 56.770 1.00 12.41 242 THR B N 1
ATOM 13139 C CA . THR B 1 242 ? 11.962 24.551 58.207 1.00 12.92 242 THR B CA 1
ATOM 13140 C C . THR B 1 242 ? 11.275 25.853 58.626 1.00 14.62 242 THR B C 1
ATOM 13141 O O . THR B 1 242 ? 10.468 25.818 59.559 1.00 14.13 242 THR B O 1
ATOM 13152 N N . ALA B 1 243 ? 11.591 26.950 57.932 1.00 14.83 243 ALA B N 1
ATOM 13153 C CA . ALA B 1 243 ? 11.004 28.274 58.255 1.00 14.85 243 ALA B CA 1
ATOM 13154 C C . ALA B 1 243 ? 9.474 28.254 58.152 1.00 14.47 243 ALA B C 1
ATOM 13155 O O . ALA B 1 243 ? 8.849 29.208 58.633 1.00 17.56 243 ALA B O 1
ATOM 13162 N N . ILE B 1 244 ? 8.900 27.229 57.523 1.00 14.64 244 ILE B N 1
ATOM 13163 C CA . ILE B 1 244 ? 7.413 27.106 57.480 1.00 13.68 244 ILE B CA 1
ATOM 13164 C C . ILE B 1 244 ? 6.866 27.123 58.912 1.00 15.49 244 ILE B C 1
ATOM 13165 O O . ILE B 1 244 ? 5.681 27.443 59.073 1.00 14.56 244 ILE B O 1
ATOM 13181 N N . LEU B 1 245 ? 7.707 26.827 59.907 1.00 15.51 245 LEU B N 1
ATOM 13182 C CA . LEU B 1 245 ? 7.235 26.705 61.315 1.00 12.61 245 LEU B CA 1
ATOM 13183 C C . LEU B 1 245 ? 6.971 28.067 61.968 1.00 15.22 245 LEU B C 1
ATOM 13184 O O . LEU B 1 245 ? 6.233 28.094 62.960 1.00 14.44 245 LEU B O 1
ATOM 13200 N N . VAL B 1 246 ? 7.554 29.144 61.446 1.00 12.69 246 VAL B N 1
ATOM 13201 C CA . VAL B 1 246 ? 7.412 30.464 62.132 1.00 14.71 246 VAL B CA 1
ATOM 13202 C C . VAL B 1 246 ? 5.932 30.756 62.416 1.00 17.07 246 VAL B C 1
ATOM 13203 O O . VAL B 1 246 ? 5.592 30.963 63.591 1.00 14.05 246 VAL B O 1
ATOM 13216 N N . ASN B 1 247 ? 5.091 30.761 61.382 1.00 17.57 247 ASN B N 1
ATOM 13217 C CA . ASN B 1 247 ? 3.673 31.173 61.575 1.00 19.69 247 ASN B CA 1
ATOM 13218 C C . ASN B 1 247 ? 2.893 30.094 62.326 1.00 16.34 247 ASN B C 1
ATOM 13219 O O . ASN B 1 247 ? 1.977 30.448 63.075 1.00 18.47 247 ASN B O 1
ATOM 13230 N N . ILE B 1 248 ? 3.258 28.832 62.118 1.00 13.63 248 ILE B N 1
ATOM 13231 C CA . ILE B 1 248 ? 2.564 27.716 62.818 1.00 14.82 248 ILE B CA 1
ATOM 13232 C C . ILE B 1 248 ? 2.801 27.869 64.326 1.00 17.23 248 ILE B C 1
ATOM 13233 O O . ILE B 1 248 ? 1.817 27.843 65.091 1.00 16.37 248 ILE B O 1
ATOM 13249 N N . ILE B 1 249 ? 4.058 28.046 64.731 1.00 16.50 249 ILE B N 1
ATOM 13250 C CA . ILE B 1 249 ? 4.369 28.125 66.188 1.00 15.47 249 ILE B CA 1
ATOM 13251 C C . ILE B 1 249 ? 3.788 29.432 66.745 1.00 14.62 249 ILE B C 1
ATOM 13252 O O . ILE B 1 249 ? 3.195 29.400 67.836 1.00 17.15 249 ILE B O 1
ATOM 13268 N N . ASN B 1 250 ? 3.959 30.534 66.014 1.00 16.40 250 ASN B N 1
ATOM 13269 C CA . ASN B 1 250 ? 3.475 31.853 66.508 1.00 14.79 250 ASN B CA 1
ATOM 13270 C C . ASN B 1 250 ? 1.951 31.827 66.671 1.00 15.78 250 ASN B C 1
ATOM 13271 O O . ASN B 1 250 ? 1.467 32.365 67.672 1.00 17.99 250 ASN B O 1
ATOM 13282 N N . GLU B 1 251 ? 1.232 31.225 65.722 1.00 17.35 251 GLU B N 1
ATOM 13283 C CA . GLU B 1 251 ? -0.255 31.220 65.777 1.00 21.50 251 GLU B CA 1
ATOM 13284 C C . GLU B 1 251 ? -0.729 30.393 66.979 1.00 21.67 251 GLU B C 1
ATOM 13285 O O . GLU B 1 251 ? -1.855 30.627 67.435 1.00 20.23 251 GLU B O 1
ATOM 13297 N N . ASN B 1 252 ? 0.102 29.470 67.465 1.00 19.81 252 ASN B N 1
ATOM 13298 C CA . ASN B 1 252 ? -0.242 28.674 68.673 1.00 19.71 252 ASN B CA 1
ATOM 13299 C C . ASN B 1 252 ? 0.185 29.436 69.933 1.00 18.49 252 ASN B C 1
ATOM 13300 O O . ASN B 1 252 ? -0.077 28.936 71.036 1.00 18.40 252 ASN B O 1
ATOM 13311 N N . GLY B 1 253 ? 0.828 30.593 69.768 1.00 15.01 253 GLY B N 1
ATOM 13312 C CA . GLY B 1 253 ? 1.232 31.420 70.920 1.00 14.11 253 GLY B CA 1
ATOM 13313 C C . GLY B 1 253 ? 2.309 30.768 71.767 1.00 17.10 253 GLY B C 1
ATOM 13314 O O . GLY B 1 253 ? 2.309 30.974 72.987 1.00 14.79 253 GLY B O 1
ATOM 13318 N N . VAL B 1 254 ? 3.212 30.022 71.130 1.00 17.14 254 VAL B N 1
ATOM 13319 C CA . VAL B 1 254 ? 4.323 29.351 71.867 1.00 15.01 254 VAL B CA 1
ATOM 13320 C C . VAL B 1 254 ? 5.640 29.684 71.157 1.00 14.84 254 VAL B C 1
ATOM 13321 O O . VAL B 1 254 ? 6.563 28.858 71.213 1.00 13.21 254 VAL B O 1
ATOM 13334 N N . HIS B 1 255 ? 5.698 30.851 70.513 1.00 14.51 255 HIS B N 1
ATOM 13335 C CA . HIS B 1 255 ? 6.935 31.311 69.829 1.00 15.73 255 HIS B CA 1
ATOM 13336 C C . HIS B 1 255 ? 7.657 32.252 70.796 1.00 13.94 255 HIS B C 1
ATOM 13337 O O . HIS B 1 255 ? 7.174 33.373 71.022 1.00 15.95 255 HIS B O 1
ATOM 13351 N N . PRO B 1 256 ? 8.798 31.851 71.391 1.00 15.42 256 PRO B N 1
ATOM 13352 C CA . PRO B 1 256 ? 9.448 32.672 72.409 1.00 13.18 256 PRO B CA 1
ATOM 13353 C C . PRO B 1 256 ? 9.821 34.064 71.886 1.00 12.13 256 PRO B C 1
ATOM 13354 O O . PRO B 1 256 ? 10.360 34.166 70.807 1.00 15.22 256 PRO B O 1
ATOM 13365 N N . VAL B 1 257 ? 9.524 35.089 72.684 1.00 14.60 257 VAL B N 1
ATOM 13366 C CA . VAL B 1 257 ? 9.845 36.486 72.283 1.00 13.01 257 VAL B CA 1
ATOM 13367 C C . VAL B 1 257 ? 10.628 37.152 73.416 1.00 14.30 257 VAL B C 1
ATOM 13368 O O . VAL B 1 257 ? 10.254 36.962 74.581 1.00 14.98 257 VAL B O 1
ATOM 13381 N N . LYS B 1 258 ? 11.691 37.879 73.067 1.00 14.35 258 LYS B N 1
ATOM 13382 C CA . LYS B 1 258 ? 12.524 38.592 74.073 1.00 13.43 258 LYS B CA 1
ATOM 13383 C C . LYS B 1 258 ? 12.939 37.645 75.202 1.00 13.10 258 LYS B C 1
ATOM 13384 O O . LYS B 1 258 ? 12.529 37.877 76.345 1.00 14.80 258 LYS B O 1
ATOM 13403 N N . ASN B 1 259 ? 13.744 36.631 74.882 1.00 14.20 259 ASN B N 1
ATOM 13404 C CA . ASN B 1 259 ? 14.278 35.713 75.925 1.00 13.90 259 ASN B CA 1
ATOM 13405 C C . ASN B 1 259 ? 13.133 35.023 76.679 1.00 14.55 259 ASN B C 1
ATOM 13406 O O . ASN B 1 259 ? 13.287 34.820 77.891 1.00 13.62 259 ASN B O 1
ATOM 13417 N N . PHE B 1 260 ? 12.057 34.665 75.975 1.00 14.16 260 PHE B N 1
ATOM 13418 C CA . PHE B 1 260 ? 10.918 33.915 76.579 1.00 14.85 260 PHE B CA 1
ATOM 13419 C C . PHE B 1 260 ? 10.077 34.817 77.492 1.00 15.97 260 PHE B C 1
ATOM 13420 O O . PHE B 1 260 ? 9.184 34.294 78.174 1.00 16.35 260 PHE B O 1
ATOM 13437 N N . GLN B 1 261 ? 10.341 36.124 77.491 1.00 16.05 261 GLN B N 1
ATOM 13438 C CA . GLN B 1 261 ? 9.474 37.021 78.298 1.00 15.90 261 GLN B CA 1
ATOM 13439 C C . GLN B 1 261 ? 8.068 37.003 77.694 1.00 16.40 261 GLN B C 1
ATOM 13440 O O . GLN B 1 261 ? 7.104 37.175 78.457 1.00 19.25 261 GLN B O 1
ATOM 13454 N N . GLU B 1 262 ? 7.966 36.806 76.380 1.00 17.43 262 GLU B N 1
ATOM 13455 C CA . GLU B 1 262 ? 6.634 36.703 75.722 1.00 18.64 262 GLU B CA 1
ATOM 13456 C C . GLU B 1 262 ? 6.587 35.446 74.845 1.00 14.33 262 GLU B C 1
ATOM 13457 O O . GLU B 1 262 ? 7.637 34.815 74.670 1.00 13.86 262 GLU B O 1
ATOM 13469 N N . SER B 1 263 ? 5.410 35.112 74.315 1.00 16.98 263 SER B N 1
ATOM 13470 C CA . SER B 1 263 ? 5.249 33.840 73.563 1.00 14.54 263 SER B CA 1
ATOM 13471 C C . SER B 1 263 ? 4.504 34.082 72.250 1.00 15.22 263 SER B C 1
ATOM 13472 O O . SER B 1 263 ? 4.068 33.103 71.629 1.00 16.01 263 SER B O 1
ATOM 13480 N N . TYR B 1 264 ? 4.357 35.350 71.861 1.00 16.60 264 TYR B N 1
ATOM 13481 C CA . TYR B 1 264 ? 3.608 35.696 70.629 1.00 17.32 264 TYR B CA 1
ATOM 13482 C C . TYR B 1 264 ? 4.060 37.065 70.119 1.00 17.60 264 TYR B C 1
ATOM 13483 O O . TYR B 1 264 ? 4.337 37.944 70.944 1.00 14.81 264 TYR B O 1
ATOM 13501 N N . THR B 1 265 ? 4.138 37.212 68.797 1.00 17.66 265 THR B N 1
ATOM 13502 C CA . THR B 1 265 ? 4.488 38.528 68.205 1.00 19.39 265 THR B CA 1
ATOM 13503 C C . THR B 1 265 ? 3.711 38.713 66.901 1.00 20.89 265 THR B C 1
ATOM 13504 O O . THR B 1 265 ? 3.629 37.756 66.117 1.00 18.69 265 THR B O 1
ATOM 13515 N N . ASN B 1 266 ? 3.159 39.909 66.702 1.00 16.79 266 ASN B N 1
ATOM 13516 C CA . ASN B 1 266 ? 2.416 40.220 65.457 1.00 22.75 266 ASN B CA 1
ATOM 13517 C C . ASN B 1 266 ? 3.407 40.554 64.330 1.00 19.43 266 ASN B C 1
ATOM 13518 O O . ASN B 1 266 ? 2.947 40.906 63.236 1.00 20.98 266 ASN B O 1
ATOM 13529 N N . GLN B 1 267 ? 4.714 40.428 64.591 1.00 17.60 267 GLN B N 1
ATOM 13530 C CA . GLN B 1 267 ? 5.750 40.727 63.562 1.00 18.89 267 GLN B CA 1
ATOM 13531 C C . GLN B 1 267 ? 6.349 39.436 62.988 1.00 18.78 267 GLN B C 1
ATOM 13532 O O . GLN B 1 267 ? 7.241 39.542 62.137 1.00 16.05 267 GLN B O 1
ATOM 13546 N N . ALA B 1 268 ? 5.853 38.275 63.409 1.00 17.19 268 ALA B N 1
ATOM 13547 C CA . ALA B 1 268 ? 6.461 36.988 62.988 1.00 16.05 268 ALA B CA 1
ATOM 13548 C C . ALA B 1 268 ? 6.402 36.785 61.468 1.00 14.50 268 ALA B C 1
ATOM 13549 O O . ALA B 1 268 ? 7.356 36.215 60.926 1.00 15.17 268 ALA B O 1
ATOM 13556 N N . ASP B 1 269 ? 5.328 37.217 60.805 1.00 15.07 269 ASP B N 1
ATOM 13557 C CA . ASP B 1 269 ? 5.194 36.928 59.350 1.00 17.10 269 ASP B CA 1
ATOM 13558 C C . ASP B 1 269 ? 6.361 37.542 58.568 1.00 19.56 269 ASP B C 1
ATOM 13559 O O . ASP B 1 269 ? 6.615 37.085 57.446 1.00 18.80 269 ASP B O 1
ATOM 13568 N N . LYS B 1 270 ? 7.030 38.535 59.149 1.00 14.05 270 LYS B N 1
ATOM 13569 C CA . LYS B 1 270 ? 8.138 39.219 58.433 1.00 17.07 270 LYS B CA 1
ATOM 13570 C C . LYS B 1 270 ? 9.320 38.260 58.267 1.00 15.50 270 LYS B C 1
ATOM 13571 O O . LYS B 1 270 ? 10.118 38.479 57.344 1.00 14.82 270 LYS B O 1
ATOM 13590 N N . ILE B 1 271 ? 9.432 37.264 59.150 1.00 16.33 271 ILE B N 1
ATOM 13591 C CA . ILE B 1 271 ? 10.605 36.337 59.100 1.00 14.64 271 ILE B CA 1
ATOM 13592 C C . ILE B 1 271 ? 10.100 34.912 58.841 1.00 15.98 271 ILE B C 1
ATOM 13593 O O . ILE B 1 271 ? 10.795 33.962 59.234 1.00 14.57 271 ILE B O 1
ATOM 13609 N N . SER B 1 272 ? 8.950 34.791 58.182 1.00 16.02 272 SER B N 1
ATOM 13610 C CA . SER B 1 272 ? 8.361 33.466 57.869 1.00 15.21 272 SER B CA 1
ATOM 13611 C C . SER B 1 272 ? 9.007 32.834 56.633 1.00 14.96 272 SER B C 1
ATOM 13612 O O . SER B 1 272 ? 9.601 33.570 55.830 1.00 12.67 272 SER B O 1
ATOM 13620 N N . GLY B 1 273 ? 8.860 31.514 56.486 1.00 17.99 273 GLY B N 1
ATOM 13621 C CA . GLY B 1 273 ? 9.364 30.838 55.276 1.00 16.11 273 GLY B CA 1
ATOM 13622 C C . GLY B 1 273 ? 8.581 31.304 54.062 1.00 15.37 273 GLY B C 1
ATOM 13623 O O . GLY B 1 273 ? 9.141 31.313 52.965 1.00 15.28 273 GLY B O 1
ATOM 13627 N N . GLU B 1 274 ? 7.320 31.685 54.281 1.00 14.85 274 GLU B N 1
ATOM 13628 C CA . GLU B 1 274 ? 6.486 32.212 53.173 1.00 17.04 274 GLU B CA 1
ATOM 13629 C C . GLU B 1 274 ? 7.134 33.499 52.654 1.00 15.77 274 GLU B C 1
ATOM 13630 O O . GLU B 1 274 ? 7.270 33.642 51.430 1.00 15.52 274 GLU B O 1
ATOM 13642 N N . THR B 1 275 ? 7.521 34.385 53.570 1.00 16.85 275 THR B N 1
ATOM 13643 C CA . THR B 1 275 ? 8.176 35.657 53.170 1.00 15.09 275 THR B CA 1
ATOM 13644 C C . THR B 1 275 ? 9.518 35.354 52.501 1.00 14.58 275 THR B C 1
ATOM 13645 O O . THR B 1 275 ? 9.815 35.966 51.468 1.00 18.16 275 THR B O 1
ATOM 13656 N N . LEU B 1 276 ? 10.298 34.446 53.093 1.00 14.01 276 LEU B N 1
ATOM 13657 C CA . LEU B 1 276 ? 11.640 34.141 52.527 1.00 14.03 276 LEU B CA 1
ATOM 13658 C C . LEU B 1 276 ? 11.455 33.589 51.111 1.00 13.22 276 LEU B C 1
ATOM 13659 O O . LEU B 1 276 ? 12.156 34.048 50.203 1.00 14.96 276 LEU B O 1
ATOM 13675 N N . THR B 1 277 ? 10.508 32.670 50.944 1.00 17.44 277 THR B N 1
ATOM 13676 C CA . THR B 1 277 ? 10.256 32.059 49.614 1.00 17.93 277 THR B CA 1
ATOM 13677 C C . THR B 1 277 ? 9.842 33.151 48.619 1.00 18.20 277 THR B C 1
ATOM 13678 O O . THR B 1 277 ? 10.214 33.038 47.444 1.00 20.91 277 THR B O 1
ATOM 13689 N N . ALA B 1 278 ? 9.113 34.170 49.082 1.00 16.58 278 ALA B N 1
ATOM 13690 C CA . ALA B 1 278 ? 8.623 35.234 48.172 1.00 18.78 278 ALA B CA 1
ATOM 13691 C C . ALA B 1 278 ? 9.723 36.257 47.881 1.00 16.78 278 ALA B C 1
ATOM 13692 O O . ALA B 1 278 ? 9.522 37.068 46.962 1.00 22.04 278 ALA B O 1
ATOM 13699 N N . ASN B 1 279 ? 10.828 36.227 48.627 1.00 18.06 279 ASN B N 1
ATOM 13700 C CA . ASN B 1 279 ? 11.847 37.295 48.442 1.00 19.11 279 ASN B CA 1
ATOM 13701 C C . ASN B 1 279 ? 13.259 36.756 48.165 1.00 18.83 279 ASN B C 1
ATOM 13702 O O . ASN B 1 279 ? 13.628 36.690 46.982 1.00 20.98 279 ASN B O 1
ATOM 13713 N N . GLN B 1 280 ? 14.016 36.389 49.201 1.00 18.21 280 GLN B N 1
ATOM 13714 C CA . GLN B 1 280 ? 15.455 36.043 49.009 1.00 18.60 280 GLN B CA 1
ATOM 13715 C C . GLN B 1 280 ? 15.702 34.578 48.612 1.00 16.94 280 GLN B C 1
ATOM 13716 O O . GLN B 1 280 ? 16.856 34.266 48.285 1.00 15.57 280 GLN B O 1
ATOM 13730 N N . LEU B 1 281 ? 14.684 33.724 48.625 1.00 16.68 281 LEU B N 1
ATOM 13731 C CA . LEU B 1 281 ? 14.973 32.303 48.315 1.00 14.46 281 LEU B CA 1
ATOM 13732 C C . LEU B 1 281 ? 15.374 32.171 46.835 1.00 17.50 281 LEU B C 1
ATOM 13733 O O . LEU B 1 281 ? 14.621 32.650 45.968 1.00 16.65 281 LEU B O 1
ATOM 13749 N N . VAL B 1 282 ? 16.501 31.506 46.582 1.00 15.32 282 VAL B N 1
ATOM 13750 C CA . VAL B 1 282 ? 16.967 31.276 45.180 1.00 14.78 282 VAL B CA 1
ATOM 13751 C C . VAL B 1 282 ? 16.540 29.874 44.755 1.00 14.54 282 VAL B C 1
ATOM 13752 O O . VAL B 1 282 ? 16.028 29.717 43.651 1.00 15.82 282 VAL B O 1
ATOM 13765 N N . ARG B 1 283 ? 16.734 28.901 45.649 1.00 13.19 283 ARG B N 1
ATOM 13766 C CA . ARG B 1 283 ? 16.406 27.496 45.341 1.00 15.03 283 ARG B CA 1
ATOM 13767 C C . ARG B 1 283 ? 16.536 26.651 46.614 1.00 12.50 283 ARG B C 1
ATOM 13768 O O . ARG B 1 283 ? 16.961 27.174 47.623 1.00 15.05 283 ARG B O 1
ATOM 13789 N N . LYS B 1 284 ? 16.157 25.380 46.490 1.00 16.85 284 LYS B N 1
ATOM 13790 C CA . LYS B 1 284 ? 16.369 24.441 47.621 1.00 14.00 284 LYS B CA 1
ATOM 13791 C C . LYS B 1 284 ? 17.840 24.025 47.639 1.00 14.79 284 LYS B C 1
ATOM 13792 O O . LYS B 1 284 ? 18.530 24.286 46.637 1.00 13.73 284 LYS B O 1
ATOM 13811 N N . ASN B 1 285 ? 18.353 23.670 48.819 1.00 13.24 285 ASN B N 1
ATOM 13812 C CA . ASN B 1 285 ? 19.768 23.224 48.939 1.00 13.28 285 ASN B CA 1
ATOM 13813 C C . ASN B 1 285 ? 19.722 21.828 49.554 1.00 11.75 285 ASN B C 1
ATOM 13814 O O . ASN B 1 285 ? 20.052 21.689 50.739 1.00 12.86 285 ASN B O 1
ATOM 13825 N N . PRO B 1 286 ? 19.305 20.797 48.796 1.00 12.21 286 PRO B N 1
ATOM 13826 C CA . PRO B 1 286 ? 19.106 19.466 49.365 1.00 14.46 286 PRO B CA 1
ATOM 13827 C C . PRO B 1 286 ? 20.376 18.720 49.778 1.00 15.94 286 PRO B C 1
ATOM 13828 O O . PRO B 1 286 ? 21.390 18.860 49.130 1.00 15.05 286 PRO B O 1
ATOM 13839 N N . CYS B 1 287 ? 20.261 17.956 50.856 1.00 15.15 287 CYS B N 1
ATOM 13840 C CA . CYS B 1 287 ? 21.394 17.098 51.265 1.00 14.04 287 CYS B CA 1
ATOM 13841 C C . CYS B 1 287 ? 21.480 15.931 50.279 1.00 13.65 287 CYS B C 1
ATOM 13842 O O . CYS B 1 287 ? 20.658 15.867 49.360 1.00 15.09 287 CYS B O 1
ATOM 13849 N N . TYR B 1 288 ? 22.431 15.025 50.501 1.00 15.85 288 TYR B N 1
ATOM 13850 C CA . TYR B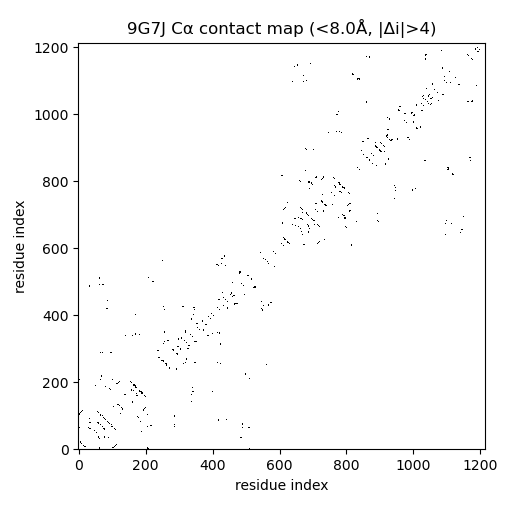 1 288 ? 22.598 13.853 49.604 1.00 13.87 288 TYR B CA 1
ATOM 13851 C C . TYR B 1 288 ? 21.320 13.015 49.482 1.00 16.76 288 TYR B C 1
ATOM 13852 O O . TYR B 1 288 ? 20.705 12.710 50.516 1.00 16.32 288 TYR B O 1
ATOM 13870 N N . SER B 1 289 ? 20.949 12.642 48.254 1.00 16.79 289 SER B N 1
ATOM 13871 C CA . SER B 1 289 ? 19.799 11.727 48.013 1.00 20.84 289 SER B CA 1
ATOM 13872 C C . SER B 1 289 ? 18.580 12.107 48.856 1.00 17.42 289 SER B C 1
ATOM 13873 O O . SER B 1 289 ? 18.032 11.226 49.530 1.00 19.13 289 SER B O 1
ATOM 13881 N N . CYS B 1 290 ? 18.155 13.364 48.761 1.00 17.55 290 CYS B N 1
ATOM 13882 C CA . CYS B 1 290 ? 17.004 13.829 49.575 1.00 17.86 290 CYS B CA 1
ATOM 13883 C C . CYS B 1 290 ? 15.847 14.277 48.678 1.00 16.06 290 CYS B C 1
ATOM 13884 O O . CYS B 1 290 ? 16.032 15.230 47.913 1.00 15.45 290 CYS B O 1
ATOM 13891 N N . PRO B 1 291 ? 14.666 13.629 48.764 1.00 19.69 291 PRO B N 1
ATOM 13892 C CA . PRO B 1 291 ? 13.507 14.036 47.977 1.00 17.60 291 PRO B CA 1
ATOM 13893 C C . PRO B 1 291 ? 12.683 15.145 48.651 1.00 18.72 291 PRO B C 1
ATOM 13894 O O . PRO B 1 291 ? 11.719 15.575 48.067 1.00 19.65 291 PRO B O 1
ATOM 13905 N N . ILE B 1 292 ? 13.086 15.573 49.849 1.00 16.30 292 ILE B N 1
ATOM 13906 C CA . ILE B 1 292 ? 12.358 16.646 50.593 1.00 16.98 292 ILE B CA 1
ATOM 13907 C C . ILE B 1 292 ? 12.971 18.009 50.251 1.00 17.39 292 ILE B C 1
ATOM 13908 O O . ILE B 1 292 ? 12.213 18.910 49.878 1.00 18.01 292 ILE B O 1
ATOM 13924 N N . GLY B 1 293 ? 14.290 18.150 50.377 1.00 14.74 293 GLY B N 1
ATOM 13925 C CA . GLY B 1 293 ? 14.959 19.406 49.983 1.00 16.11 293 GLY B CA 1
ATOM 13926 C C . GLY B 1 293 ? 14.538 20.604 50.824 1.00 13.43 293 GLY B C 1
ATOM 13927 O O . GLY B 1 293 ? 14.266 21.666 50.256 1.00 13.85 293 GLY B O 1
ATOM 13931 N N . CYS B 1 294 ? 14.521 20.443 52.144 1.00 15.17 294 CYS B N 1
ATOM 13932 C CA . CYS B 1 294 ? 14.149 21.566 53.047 1.00 15.31 294 CYS B CA 1
ATOM 13933 C C . CYS B 1 294 ? 15.276 22.607 53.082 1.00 10.03 294 CYS B C 1
ATOM 13934 O O . CYS B 1 294 ? 14.999 23.764 53.426 1.00 13.06 294 CYS B O 1
ATOM 13941 N N . GLY B 1 295 ? 16.496 22.205 52.722 1.00 11.92 295 GLY B N 1
ATOM 13942 C CA . GLY B 1 295 ? 17.639 23.132 52.770 1.00 9.72 295 GLY B CA 1
ATOM 13943 C C . GLY B 1 295 ? 17.362 24.419 52.014 1.00 15.81 295 GLY B C 1
ATOM 13944 O O . GLY B 1 295 ? 16.677 24.358 50.983 1.00 14.21 295 GLY B O 1
ATOM 13948 N N . ARG B 1 296 ? 17.914 25.535 52.492 1.00 11.22 296 ARG B N 1
ATOM 13949 C CA . ARG B 1 296 ? 17.609 26.842 51.859 1.00 12.31 296 ARG B CA 1
ATOM 13950 C C . ARG B 1 296 ? 18.850 27.429 51.182 1.00 14.65 296 ARG B C 1
ATOM 13951 O O . ARG B 1 296 ? 19.934 27.346 51.771 1.00 13.31 296 ARG B O 1
ATOM 13972 N N . TRP B 1 297 ? 18.677 27.981 49.981 1.00 13.95 297 TRP B N 1
ATOM 13973 C CA . TRP B 1 297 ? 19.774 28.704 49.292 1.00 13.36 297 TRP B CA 1
ATOM 13974 C C . TRP B 1 297 ? 19.240 30.122 49.093 1.00 17.67 297 TRP B C 1
ATOM 13975 O O . TRP B 1 297 ? 18.224 30.258 48.397 1.00 14.40 297 TRP B O 1
ATOM 13996 N N . VAL B 1 298 ? 19.885 31.125 49.691 1.00 12.73 298 VAL B N 1
ATOM 13997 C CA . VAL B 1 298 ? 19.285 32.489 49.671 1.00 16.28 298 VAL B CA 1
ATOM 13998 C C . VAL B 1 298 ? 20.196 33.522 49.009 1.00 15.14 298 VAL B C 1
ATOM 13999 O O . VAL B 1 298 ? 21.396 33.261 48.854 1.00 15.76 298 VAL B O 1
ATOM 14012 N N . ARG B 1 299 ? 19.606 34.668 48.661 1.00 17.91 299 ARG B N 1
ATOM 14013 C CA . ARG B 1 299 ? 20.379 35.758 48.015 1.00 14.65 299 ARG B CA 1
ATOM 14014 C C . ARG B 1 299 ? 20.646 36.863 49.036 1.00 17.48 299 ARG B C 1
ATOM 14015 O O . ARG B 1 299 ? 19.671 37.386 49.606 1.00 17.84 299 ARG B O 1
ATOM 14036 N N . LEU B 1 300 ? 21.914 37.184 49.266 1.00 16.88 300 LEU B N 1
ATOM 14037 C CA . LEU B 1 300 ? 22.257 38.316 50.160 1.00 17.33 300 LEU B CA 1
ATOM 14038 C C . LEU B 1 300 ? 21.949 39.619 49.414 1.00 20.11 300 LEU B C 1
ATOM 14039 O O . LEU B 1 300 ? 21.672 39.558 48.207 1.00 22.60 300 LEU B O 1
ATOM 14055 N N . LYS B 1 301 ? 22.015 40.752 50.107 1.00 23.45 301 LYS B N 1
ATOM 14056 C CA . LYS B 1 301 ? 21.620 42.046 49.486 1.00 24.60 301 LYS B CA 1
ATOM 14057 C C . LYS B 1 301 ? 22.495 42.366 48.269 1.00 21.69 301 LYS B C 1
ATOM 14058 O O . LYS B 1 301 ? 21.989 43.053 47.362 1.00 24.85 301 LYS B O 1
ATOM 14077 N N . ASP B 1 302 ? 23.738 41.882 48.240 1.00 20.21 302 ASP B N 1
ATOM 14078 C CA . ASP B 1 302 ? 24.663 42.254 47.132 1.00 25.00 302 ASP B CA 1
ATOM 14079 C C . ASP B 1 302 ? 24.455 41.351 45.906 1.00 18.99 302 ASP B C 1
ATOM 14080 O O . ASP B 1 302 ? 25.149 41.561 44.903 1.00 19.60 302 ASP B O 1
ATOM 14089 N N . GLY B 1 303 ? 23.536 40.387 45.987 1.00 19.16 303 GLY B N 1
ATOM 14090 C CA . GLY B 1 303 ? 23.266 39.488 44.851 1.00 20.30 303 GLY B CA 1
ATOM 14091 C C . GLY B 1 303 ? 24.040 38.186 44.957 1.00 19.93 303 GLY B C 1
ATOM 14092 O O . GLY B 1 303 ? 23.722 37.260 44.197 1.00 18.39 303 GLY B O 1
ATOM 14096 N N . THR B 1 304 ? 25.015 38.125 45.865 1.00 18.94 304 THR B N 1
ATOM 14097 C CA . THR B 1 304 ? 25.745 36.852 46.101 1.00 18.50 304 THR B CA 1
ATOM 14098 C C . THR B 1 304 ? 24.806 35.867 46.803 1.00 17.20 304 THR B C 1
ATOM 14099 O O . THR B 1 304 ? 23.786 36.321 47.351 1.00 18.44 304 THR B O 1
ATOM 14110 N N . GLU B 1 305 ? 25.158 34.582 46.805 1.00 14.88 305 GLU B N 1
ATOM 14111 C CA . GLU B 1 305 ? 24.245 33.553 47.366 1.00 16.51 305 GLU B CA 1
ATOM 14112 C C . GLU B 1 305 ? 24.977 32.709 48.415 1.00 16.46 305 GLU B C 1
ATOM 14113 O O . GLU B 1 305 ? 26.208 32.621 48.350 1.00 15.46 305 GLU B O 1
ATOM 14125 N N . CYS B 1 306 ? 24.213 32.112 49.334 1.00 12.05 306 CYS B N 1
ATOM 14126 C CA . CYS B 1 306 ? 24.816 31.246 50.379 1.00 15.85 306 CYS B CA 1
ATOM 14127 C C . CYS B 1 306 ? 23.725 30.410 51.060 1.00 16.15 306 CYS B C 1
ATOM 14128 O O . CYS B 1 306 ? 22.539 30.582 50.725 1.00 13.97 306 CYS B O 1
ATOM 14136 N N . GLY B 1 307 ? 24.130 29.510 51.959 1.00 11.02 307 GLY B N 1
ATOM 14137 C CA . GLY B 1 307 ? 23.145 28.708 52.702 1.00 11.95 307 GLY B CA 1
ATOM 14138 C C . GLY B 1 307 ? 22.200 29.604 53.483 1.00 13.36 307 GLY B C 1
ATOM 14139 O O . GLY B 1 307 ? 22.688 30.531 54.145 1.00 12.50 307 GLY B O 1
ATOM 14143 N N . GLY B 1 308 ? 20.904 29.294 53.434 1.00 12.34 308 GLY B N 1
ATOM 14144 C CA . GLY B 1 308 ? 19.896 30.130 54.109 1.00 13.55 308 GLY B CA 1
ATOM 14145 C C . GLY B 1 308 ? 19.604 29.680 55.526 1.00 14.77 308 GLY B C 1
ATOM 14146 O O . GLY B 1 308 ? 20.116 28.631 55.939 1.00 12.93 308 GLY B O 1
ATOM 14150 N N . PRO B 1 309 ? 18.779 30.434 56.283 1.00 13.67 309 PRO B N 1
ATOM 14151 C CA . PRO B 1 309 ? 18.539 30.126 57.689 1.00 14.65 309 PRO B CA 1
ATOM 14152 C C . PRO B 1 309 ? 17.427 29.115 57.979 1.00 14.33 309 PRO B C 1
ATOM 14153 O O . PRO B 1 309 ? 16.450 29.078 57.265 1.00 12.11 309 PRO B O 1
ATOM 14164 N N . GLU B 1 310 ? 17.640 28.310 59.019 1.00 14.08 310 GLU B N 1
ATOM 14165 C CA . GLU B 1 310 ? 16.590 27.361 59.460 1.00 12.46 310 GLU B CA 1
ATOM 14166 C C . GLU B 1 310 ? 15.662 28.097 60.431 1.00 10.05 310 GLU B C 1
ATOM 14167 O O . GLU B 1 310 ? 16.021 29.198 60.875 1.00 12.71 310 GLU B O 1
ATOM 14179 N N . TYR B 1 311 ? 14.534 27.474 60.760 1.00 11.29 311 TYR B N 1
ATOM 14180 C CA . TYR B 1 311 ? 13.561 28.078 61.708 1.00 12.01 311 TYR B CA 1
ATOM 14181 C C . TYR B 1 311 ? 14.234 28.553 63.002 1.00 11.41 311 TYR B C 1
ATOM 14182 O O . TYR B 1 311 ? 14.022 29.704 63.400 1.00 12.18 311 TYR B O 1
ATOM 14200 N N . GLU B 1 312 ? 15.008 27.688 63.661 1.00 12.66 312 GLU B N 1
ATOM 14201 C CA . GLU B 1 312 ? 15.577 28.088 64.979 1.00 12.76 312 GLU B CA 1
ATOM 14202 C C . GLU B 1 312 ? 16.478 29.316 64.811 1.00 11.84 312 GLU B C 1
ATOM 14203 O O . GLU B 1 312 ? 16.580 30.096 65.767 1.00 11.53 312 GLU B O 1
ATOM 14215 N N . THR B 1 313 ? 17.101 29.457 63.639 1.00 10.96 313 THR B N 1
ATOM 14216 C CA . THR B 1 313 ? 18.012 30.604 63.379 1.00 14.75 313 THR B CA 1
ATOM 14217 C C . THR B 1 313 ? 17.177 31.868 63.140 1.00 13.51 313 THR B C 1
ATOM 14218 O O . THR B 1 313 ? 17.543 32.928 63.669 1.00 14.08 313 THR B O 1
ATOM 14229 N N . LEU B 1 314 ? 16.095 31.745 62.376 1.00 11.09 314 LEU B N 1
ATOM 14230 C CA . LEU B 1 314 ? 15.183 32.898 62.180 1.00 13.25 314 LEU B CA 1
ATOM 14231 C C . LEU B 1 314 ? 14.687 33.359 63.553 1.00 12.15 314 LEU B C 1
ATOM 14232 O O . LEU B 1 314 ? 14.537 34.572 63.758 1.00 17.06 314 LEU B O 1
ATOM 14248 N N . TRP B 1 315 ? 14.466 32.414 64.463 1.00 13.31 315 TRP B N 1
ATOM 14249 C CA . TRP B 1 315 ? 13.945 32.773 65.807 1.00 14.52 315 TRP B CA 1
ATOM 14250 C C . TRP B 1 315 ? 15.019 33.439 66.667 1.00 12.85 315 TRP B C 1
ATOM 14251 O O . TRP B 1 315 ? 14.744 34.511 67.220 1.00 11.89 315 TRP B O 1
ATOM 14272 N N . CYS B 1 316 ? 16.198 32.824 66.770 1.00 13.67 316 CYS B N 1
ATOM 14273 C CA . CYS B 1 316 ? 17.218 33.323 67.732 1.00 12.41 316 CYS B CA 1
ATOM 14274 C C . CYS B 1 316 ? 17.828 34.663 67.301 1.00 14.43 316 CYS B C 1
ATOM 14275 O O . CYS B 1 316 ? 18.297 35.388 68.183 1.00 15.73 316 CYS B O 1
ATOM 14283 N N . PHE B 1 317 ? 17.837 34.954 66.000 1.00 12.52 317 PHE B N 1
ATOM 14284 C CA . PHE B 1 317 ? 18.326 36.278 65.535 1.00 13.31 317 PHE B CA 1
ATOM 14285 C C . PHE B 1 317 ? 17.121 37.125 65.114 1.00 13.59 317 PHE B C 1
ATOM 14286 O O . PHE B 1 317 ? 17.301 38.148 64.438 1.00 15.15 317 PHE B O 1
ATOM 14303 N N . GLY B 1 318 ? 15.926 36.687 65.502 1.00 13.61 318 GLY B N 1
ATOM 14304 C CA . GLY B 1 318 ? 14.708 37.454 65.194 1.00 13.98 318 GLY B CA 1
ATOM 14305 C C . GLY B 1 318 ? 13.896 37.717 66.448 1.00 12.89 318 GLY B C 1
ATOM 14306 O O . GLY B 1 318 ? 14.339 38.515 67.277 1.00 15.28 318 GLY B O 1
ATOM 14310 N N . SER B 1 319 ? 12.769 37.023 66.588 1.00 13.17 319 SER B N 1
ATOM 14311 C CA . SER B 1 319 ? 11.848 37.275 67.727 1.00 13.91 319 SER B CA 1
ATOM 14312 C C . SER B 1 319 ? 12.565 37.228 69.084 1.00 13.34 319 SER B C 1
ATOM 14313 O O . SER B 1 319 ? 12.195 38.010 69.967 1.00 16.39 319 SER B O 1
ATOM 14321 N N . ASP B 1 320 ? 13.537 36.333 69.252 1.00 13.16 320 ASP B N 1
ATOM 14322 C CA . ASP B 1 320 ? 14.197 36.191 70.576 1.00 15.01 320 ASP B CA 1
ATOM 14323 C C . ASP B 1 320 ? 14.903 37.499 70.949 1.00 15.38 320 ASP B C 1
ATOM 14324 O O . ASP B 1 320 ? 15.017 37.782 72.145 1.00 13.71 320 ASP B O 1
ATOM 14333 N N . CYS B 1 321 ? 15.366 38.246 69.945 1.00 14.23 321 CYS B N 1
ATOM 14334 C CA . CYS B 1 321 ? 16.082 39.523 70.212 1.00 15.05 321 CYS B CA 1
ATOM 14335 C C . CYS B 1 321 ? 15.197 40.724 69.847 1.00 15.61 321 CYS B C 1
ATOM 14336 O O . CYS B 1 321 ? 15.733 41.839 69.762 1.00 15.26 321 CYS B O 1
ATOM 14344 N N . GLY B 1 322 ? 13.897 40.495 69.649 1.00 14.44 322 GLY B N 1
ATOM 14345 C CA . GLY B 1 322 ? 12.962 41.582 69.292 1.00 15.38 322 GLY B CA 1
ATOM 14346 C C . GLY B 1 322 ? 13.258 42.178 67.928 1.00 16.18 322 GLY B C 1
ATOM 14347 O O . GLY B 1 322 ? 12.918 43.350 67.720 1.00 16.75 322 GLY B O 1
ATOM 14351 N N . SER B 1 323 ? 13.858 41.391 67.030 1.00 13.43 323 SER B N 1
ATOM 14352 C CA . SER B 1 323 ? 14.240 41.882 65.679 1.00 15.91 323 SER B CA 1
ATOM 14353 C C . SER B 1 323 ? 13.447 41.131 64.603 1.00 16.72 323 SER B C 1
ATOM 14354 O O . SER B 1 323 ? 13.206 39.939 64.785 1.00 16.17 323 SER B O 1
ATOM 14362 N N . TYR B 1 324 ? 13.067 41.816 63.523 1.00 17.00 324 TYR B N 1
ATOM 14363 C CA . TYR B 1 324 ? 12.239 41.174 62.468 1.00 17.47 324 TYR B CA 1
ATOM 14364 C C . TYR B 1 324 ? 12.783 41.569 61.089 1.00 18.38 324 TYR B C 1
ATOM 14365 O O . TYR B 1 324 ? 11.988 41.743 60.159 1.00 19.17 324 TYR B O 1
ATOM 14383 N N . ASP B 1 325 ? 14.112 41.668 60.982 1.00 16.51 325 ASP B N 1
ATOM 14384 C CA . ASP B 1 325 ? 14.788 41.994 59.700 1.00 17.61 325 ASP B CA 1
ATOM 14385 C C . ASP B 1 325 ? 15.280 40.681 59.082 1.00 17.65 325 ASP B C 1
ATOM 14386 O O . ASP B 1 325 ? 16.245 40.124 59.616 1.00 17.52 325 ASP B O 1
ATOM 14395 N N . LEU B 1 326 ? 14.638 40.219 58.007 1.00 18.49 326 LEU B N 1
ATOM 14396 C CA . LEU B 1 326 ? 14.973 38.895 57.412 1.00 15.32 326 LEU B CA 1
ATOM 14397 C C . LEU B 1 326 ? 16.343 38.937 56.725 1.00 16.00 326 LEU B C 1
ATOM 14398 O O . LEU B 1 326 ? 17.084 37.958 56.850 1.00 15.85 326 LEU B O 1
ATOM 14414 N N . ASP B 1 327 ? 16.652 40.031 56.027 1.00 17.95 327 ASP B N 1
ATOM 14415 C CA . ASP B 1 327 ? 18.001 40.162 55.417 1.00 18.60 327 ASP B CA 1
ATOM 14416 C C . ASP B 1 327 ? 19.070 39.989 56.501 1.00 16.85 327 ASP B C 1
ATOM 14417 O O . ASP B 1 327 ? 20.075 39.316 56.230 1.00 17.45 327 ASP B O 1
ATOM 14426 N N . ALA B 1 328 ? 18.874 40.595 57.673 1.00 17.52 328 ALA B N 1
ATOM 14427 C CA . ALA B 1 328 ? 19.911 40.532 58.728 1.00 18.40 328 ALA B CA 1
ATOM 14428 C C . ALA B 1 328 ? 20.047 39.095 59.245 1.00 14.25 328 ALA B C 1
ATOM 14429 O O . ALA B 1 328 ? 21.143 38.710 59.646 1.00 15.24 328 ALA B O 1
ATOM 14436 N N . ILE B 1 329 ? 18.939 38.358 59.270 1.00 16.21 329 ILE B N 1
ATOM 14437 C CA . ILE B 1 329 ? 19.004 36.938 59.722 1.00 14.57 329 ILE B CA 1
ATOM 14438 C C . ILE B 1 329 ? 19.806 36.156 58.677 1.00 14.66 329 ILE B C 1
ATOM 14439 O O . ILE B 1 329 ? 20.665 35.357 59.068 1.00 13.51 329 ILE B O 1
ATOM 14455 N N . ASN B 1 330 ? 19.504 36.380 57.398 1.00 15.40 330 ASN B N 1
ATOM 14456 C CA . ASN B 1 330 ? 20.284 35.722 56.320 1.00 13.76 330 ASN B CA 1
ATOM 14457 C C . ASN B 1 330 ? 21.767 36.014 56.559 1.00 14.65 330 ASN B C 1
ATOM 14458 O O . ASN B 1 330 ? 22.597 35.112 56.349 1.00 15.21 330 ASN B O 1
ATOM 14469 N N A GLU B 1 331 ? 22.079 37.235 56.988 0.27 16.92 331 GLU B N 1
ATOM 14470 N N B GLU B 1 331 ? 22.083 37.240 56.982 0.73 16.92 331 GLU B N 1
ATOM 14471 C CA A GLU B 1 331 ? 23.487 37.639 57.224 0.27 13.67 331 GLU B CA 1
ATOM 14472 C CA B GLU B 1 331 ? 23.497 37.634 57.221 0.73 13.67 331 GLU B CA 1
ATOM 14473 C C A GLU B 1 331 ? 24.021 36.965 58.491 0.27 13.61 331 GLU B C 1
ATOM 14474 C C B GLU B 1 331 ? 24.011 36.939 58.484 0.73 13.61 331 GLU B C 1
ATOM 14475 O O A GLU B 1 331 ? 25.122 36.402 58.445 0.27 13.26 331 GLU B O 1
ATOM 14476 O O B GLU B 1 331 ? 25.137 36.416 58.451 0.73 13.26 331 GLU B O 1
ATOM 14499 N N . ALA B 1 332 ? 23.259 37.041 59.583 1.00 15.03 332 ALA B N 1
ATOM 14500 C CA . ALA B 1 332 ? 23.687 36.435 60.865 1.00 15.18 332 ALA B CA 1
ATOM 14501 C C . ALA B 1 332 ? 23.977 34.945 60.672 1.00 13.03 332 ALA B C 1
ATOM 14502 O O . ALA B 1 332 ? 24.983 34.465 61.210 1.00 12.95 332 ALA B O 1
ATOM 14510 N N . ASN B 1 333 ? 23.090 34.256 59.958 1.00 14.06 333 ASN B N 1
ATOM 14511 C CA . ASN B 1 333 ? 23.263 32.802 59.715 1.00 12.96 333 ASN B CA 1
ATOM 14512 C C . ASN B 1 333 ? 24.601 32.583 59.006 1.00 12.20 333 ASN B C 1
ATOM 14513 O O . ASN B 1 333 ? 25.402 31.754 59.461 1.00 13.86 333 ASN B O 1
ATOM 14524 N N . MET B 1 334 ? 24.816 33.325 57.923 1.00 13.10 334 MET B N 1
ATOM 14525 C CA . MET B 1 334 ? 26.091 33.198 57.171 1.00 13.11 334 MET B CA 1
ATOM 14526 C C . MET B 1 334 ? 27.278 33.434 58.112 1.00 12.72 334 MET B C 1
ATOM 14527 O O . MET B 1 334 ? 28.255 32.675 58.026 1.00 13.29 334 MET B O 1
ATOM 14541 N N . LEU B 1 335 ? 27.187 34.439 58.983 1.00 13.91 335 LEU B N 1
ATOM 14542 C CA . LEU B 1 335 ? 28.341 34.779 59.857 1.00 11.82 335 LEU B CA 1
ATOM 14543 C C . LEU B 1 335 ? 28.612 33.628 60.835 1.00 13.43 335 LEU B C 1
ATOM 14544 O O . LEU B 1 335 ? 29.785 33.325 61.078 1.00 15.09 335 LEU B O 1
ATOM 14560 N N . CYS B 1 336 ? 27.552 33.032 61.381 1.00 13.90 336 CYS B N 1
ATOM 14561 C CA . CYS B 1 336 ? 27.721 31.911 62.343 1.00 13.10 336 CYS B CA 1
ATOM 14562 C C . CYS B 1 336 ? 28.324 30.701 61.619 1.00 13.50 336 CYS B C 1
ATOM 14563 O O . CYS B 1 336 ? 29.140 30.001 62.226 1.00 11.33 336 CYS B O 1
ATOM 14571 N N . ASN B 1 337 ? 27.906 30.478 60.373 1.00 14.01 337 ASN B N 1
ATOM 14572 C CA . ASN B 1 337 ? 28.459 29.354 59.574 1.00 12.57 337 ASN B CA 1
ATOM 14573 C C . ASN B 1 337 ? 29.936 29.626 59.267 1.00 13.09 337 ASN B C 1
ATOM 14574 O O . ASN B 1 337 ? 30.712 28.661 59.233 1.00 12.78 337 ASN B O 1
ATOM 14585 N N . GLU B 1 338 ? 30.303 30.893 59.052 1.00 12.80 338 GLU B N 1
ATOM 14586 C CA . GLU B 1 338 ? 31.699 31.240 58.660 1.00 14.20 338 GLU B CA 1
ATOM 14587 C C . GLU B 1 338 ? 32.635 31.204 59.873 1.00 13.40 338 GLU B C 1
ATOM 14588 O O . GLU B 1 338 ? 33.757 30.696 59.726 1.00 12.15 338 GLU B O 1
ATOM 14600 N N . TYR B 1 339 ? 32.191 31.739 61.015 1.00 15.27 339 TYR B N 1
ATOM 14601 C CA . TYR B 1 339 ? 33.017 31.733 62.250 1.00 13.46 339 TYR B CA 1
ATOM 14602 C C . TYR B 1 339 ? 32.937 30.351 62.892 1.00 12.80 339 TYR B C 1
ATOM 14603 O O . TYR B 1 339 ? 33.844 29.992 63.640 1.00 13.61 339 TYR B O 1
ATOM 14621 N N . GLY B 1 340 ? 31.856 29.629 62.611 1.00 13.55 340 GLY B N 1
ATOM 14622 C CA . GLY B 1 340 ? 31.717 28.264 63.145 1.00 13.50 340 GLY B CA 1
ATOM 14623 C C . GLY B 1 340 ? 31.167 28.224 64.558 1.00 12.65 340 GLY B C 1
ATOM 14624 O O . GLY B 1 340 ? 31.859 27.651 65.430 1.00 13.27 340 GLY B O 1
ATOM 14628 N N . ILE B 1 341 ? 29.988 28.813 64.748 1.00 13.48 341 ILE B N 1
ATOM 14629 C CA . ILE B 1 341 ? 29.327 28.727 66.076 1.00 11.76 341 ILE B CA 1
ATOM 14630 C C . ILE B 1 341 ? 27.892 28.260 65.852 1.00 13.06 341 ILE B C 1
ATOM 14631 O O . ILE B 1 341 ? 27.380 28.419 64.736 1.00 11.80 341 ILE B O 1
ATOM 14647 N N . ASP B 1 342 ? 27.282 27.710 66.892 1.00 14.09 342 ASP B N 1
ATOM 14648 C CA . ASP B 1 342 ? 25.861 27.308 66.817 1.00 13.01 342 ASP B CA 1
ATOM 14649 C C . ASP B 1 342 ? 25.016 28.586 66.827 1.00 14.60 342 ASP B C 1
ATOM 14650 O O . ASP B 1 342 ? 25.177 29.384 67.755 1.00 12.93 342 ASP B O 1
ATOM 14659 N N . THR B 1 343 ? 24.163 28.760 65.818 1.00 11.60 343 THR B N 1
ATOM 14660 C CA . THR B 1 343 ? 23.303 29.965 65.752 1.00 14.13 343 THR B CA 1
ATOM 14661 C C . THR B 1 343 ? 22.427 30.031 67.000 1.00 15.26 343 THR B C 1
ATOM 14662 O O . THR B 1 343 ? 22.243 31.137 67.533 1.00 14.91 343 THR B O 1
ATOM 14673 N N . ILE B 1 344 ? 21.907 28.887 67.430 1.00 12.48 344 ILE B N 1
ATOM 14674 C CA . ILE B 1 344 ? 20.929 28.899 68.555 1.00 13.43 344 ILE B CA 1
ATOM 14675 C C . ILE B 1 344 ? 21.576 29.478 69.820 1.00 12.65 344 ILE B C 1
ATOM 14676 O O . ILE B 1 344 ? 21.029 30.453 70.361 1.00 11.12 344 ILE B O 1
ATOM 14692 N N . THR B 1 345 ? 22.665 28.884 70.280 1.00 12.82 345 THR B N 1
ATOM 14693 C CA . THR B 1 345 ? 23.287 29.375 71.530 1.00 14.41 345 THR B CA 1
ATOM 14694 C C . THR B 1 345 ? 23.736 30.833 71.328 1.00 14.87 345 THR B C 1
ATOM 14695 O O . THR B 1 345 ? 23.714 31.598 72.303 1.00 12.25 345 THR B O 1
ATOM 14706 N N . CYS B 1 346 ? 24.130 31.189 70.105 1.00 12.45 346 CYS B N 1
ATOM 14707 C CA . CYS B 1 346 ? 24.632 32.566 69.852 1.00 14.10 346 CYS B CA 1
ATOM 14708 C C . CYS B 1 346 ? 23.489 33.575 70.028 1.00 13.10 346 CYS B C 1
ATOM 14709 O O . CYS B 1 346 ? 23.628 34.479 70.866 1.00 14.27 346 CYS B O 1
ATOM 14717 N N . GLY B 1 347 ? 22.400 33.401 69.276 1.00 14.89 347 GLY B N 1
ATOM 14718 C CA . GLY B 1 347 ? 21.283 34.364 69.330 1.00 15.48 347 GLY B CA 1
ATOM 14719 C C . GLY B 1 347 ? 20.640 34.407 70.704 1.00 15.68 347 GLY B C 1
ATOM 14720 O O . GLY B 1 347 ? 20.268 35.502 71.144 1.00 13.15 347 GLY B O 1
ATOM 14724 N N . ALA B 1 348 ? 20.531 33.249 71.361 1.00 14.54 348 ALA B N 1
ATOM 14725 C CA . ALA B 1 348 ? 19.855 33.199 72.678 1.00 14.52 348 ALA B CA 1
ATOM 14726 C C . ALA B 1 348 ? 20.753 33.785 73.774 1.00 14.11 348 ALA B C 1
ATOM 14727 O O . ALA B 1 348 ? 20.214 34.229 74.799 1.00 13.77 348 ALA B O 1
ATOM 14734 N N . THR B 1 349 ? 22.072 33.782 73.566 1.00 13.45 349 THR B N 1
ATOM 14735 C CA . THR B 1 349 ? 22.990 34.417 74.548 1.00 13.60 349 THR B CA 1
ATOM 14736 C C . THR B 1 349 ? 22.875 35.942 74.394 1.00 14.46 349 THR B C 1
ATOM 14737 O O . THR B 1 349 ? 22.909 36.645 75.414 1.00 12.83 349 THR B O 1
ATOM 14748 N N . ILE B 1 350 ? 22.733 36.419 73.157 1.00 13.18 350 ILE B N 1
ATOM 14749 C CA . ILE B 1 350 ? 22.530 37.880 72.934 1.00 14.09 350 ILE B CA 1
ATOM 14750 C C . ILE B 1 350 ? 21.193 38.269 73.579 1.00 14.64 350 ILE B C 1
ATOM 14751 O O . ILE B 1 350 ? 21.129 39.328 74.216 1.00 14.27 350 ILE B O 1
ATOM 14767 N N . ALA B 1 351 ? 20.177 37.417 73.418 1.00 15.58 351 ALA B N 1
ATOM 14768 C CA . ALA B 1 351 ? 18.860 37.702 74.031 1.00 15.49 351 ALA B CA 1
ATOM 14769 C C . ALA B 1 351 ? 19.015 37.814 75.552 1.00 14.62 351 ALA B C 1
ATOM 14770 O O . ALA B 1 351 ? 18.447 38.743 76.143 1.00 14.72 351 ALA B O 1
ATOM 14777 N N . ALA B 1 352 ? 19.739 36.876 76.156 1.00 13.33 352 ALA B N 1
ATOM 14778 C CA . ALA B 1 352 ? 19.917 36.903 77.625 1.00 14.50 352 ALA B CA 1
ATOM 14779 C C . ALA B 1 352 ? 20.605 38.211 78.035 1.00 13.47 352 ALA B C 1
ATOM 14780 O O . ALA B 1 352 ? 20.195 38.812 79.036 1.00 14.73 352 ALA B O 1
ATOM 14787 N N . ALA B 1 353 ? 21.625 38.619 77.277 1.00 14.29 353 ALA B N 1
ATOM 14788 C CA . ALA B 1 353 ? 22.337 39.880 77.588 1.00 14.87 353 ALA B CA 1
ATOM 14789 C C . ALA B 1 353 ? 21.385 41.072 77.433 1.00 14.46 353 ALA B C 1
ATOM 14790 O O . ALA B 1 353 ? 21.499 42.019 78.217 1.00 15.37 353 ALA B O 1
ATOM 14797 N N . MET B 1 354 ? 20.504 41.022 76.434 1.00 15.86 354 MET B N 1
ATOM 14798 C CA . MET B 1 354 ? 19.527 42.121 76.213 1.00 14.38 354 MET B CA 1
ATOM 14799 C C . MET B 1 354 ? 18.573 42.196 77.412 1.00 16.88 354 MET B C 1
ATOM 14800 O O . MET B 1 354 ? 18.209 43.313 77.800 1.00 15.98 354 MET B O 1
ATOM 14814 N N . GLU B 1 355 ? 18.208 41.040 77.979 1.00 18.05 355 GLU B N 1
ATOM 14815 C CA . GLU B 1 355 ? 17.334 41.043 79.185 1.00 16.32 355 GLU B CA 1
ATOM 14816 C C . GLU B 1 355 ? 18.127 41.533 80.406 1.00 14.96 355 GLU B C 1
ATOM 14817 O O . GLU B 1 355 ? 17.569 42.317 81.186 1.00 15.40 355 GLU B O 1
ATOM 14829 N N . LEU B 1 356 ? 19.372 41.083 80.564 1.00 15.55 356 LEU B N 1
ATOM 14830 C CA . LEU B 1 356 ? 20.219 41.581 81.682 1.00 15.95 356 LEU B CA 1
ATOM 14831 C C . LEU B 1 356 ? 20.332 43.110 81.580 1.00 17.80 356 LEU B C 1
ATOM 14832 O O . LEU B 1 356 ? 20.252 43.784 82.620 1.00 19.39 356 LEU B O 1
ATOM 14848 N N . TYR B 1 357 ? 20.508 43.632 80.366 1.00 16.51 357 TYR B N 1
ATOM 14849 C CA . TYR B 1 357 ? 20.574 45.105 80.179 1.00 18.82 357 TYR B CA 1
ATOM 14850 C C . TYR B 1 357 ? 19.219 45.732 80.520 1.00 18.11 357 TYR B C 1
ATOM 14851 O O . TYR B 1 357 ? 19.178 46.721 81.268 1.00 19.96 357 TYR B O 1
ATOM 14869 N N . GLN B 1 358 ? 18.149 45.172 79.957 1.00 16.50 358 GLN B N 1
ATOM 14870 C CA . GLN B 1 358 ? 16.785 45.684 80.234 1.00 18.58 358 GLN B CA 1
ATOM 14871 C C . GLN B 1 358 ? 16.578 45.794 81.746 1.00 18.45 358 GLN B C 1
ATOM 14872 O O . GLN B 1 358 ? 15.962 46.791 82.174 1.00 17.78 358 GLN B O 1
ATOM 14886 N N . ARG B 1 359 ? 17.097 44.839 82.519 1.00 17.06 359 ARG B N 1
ATOM 14887 C CA . ARG B 1 359 ? 16.817 44.809 83.982 1.00 17.55 359 ARG B CA 1
ATOM 14888 C C . ARG B 1 359 ? 17.919 45.512 84.782 1.00 18.41 359 ARG B C 1
ATOM 14889 O O . ARG B 1 359 ? 17.891 45.401 86.017 1.00 18.95 359 ARG B O 1
ATOM 14910 N N . GLY B 1 360 ? 18.864 46.172 84.108 1.00 18.61 360 GLY B N 1
ATOM 14911 C CA . GLY B 1 360 ? 19.864 46.990 84.825 1.00 19.57 360 GLY B CA 1
ATOM 14912 C C . GLY B 1 360 ? 21.063 46.246 85.388 1.00 20.71 360 GLY B C 1
ATOM 14913 O O . GLY B 1 360 ? 21.820 46.867 86.144 1.00 21.39 360 GLY B O 1
ATOM 14917 N N . TYR B 1 361 ? 21.250 44.976 85.024 1.00 20.03 361 TYR B N 1
ATOM 14918 C CA . TYR B 1 361 ? 22.425 44.197 85.499 1.00 21.36 361 TYR B CA 1
ATOM 14919 C C . TYR B 1 361 ? 23.671 44.622 84.716 1.00 21.08 361 TYR B C 1
ATOM 14920 O O . TYR B 1 361 ? 24.768 44.614 85.289 1.00 22.41 361 TYR B O 1
ATOM 14938 N N . ILE B 1 362 ? 23.487 44.957 83.440 1.00 23.41 362 ILE B N 1
ATOM 14939 C CA . ILE B 1 362 ? 24.618 45.428 82.588 1.00 25.63 362 ILE B CA 1
ATOM 14940 C C . ILE B 1 362 ? 24.485 46.942 82.407 1.00 28.86 362 ILE B C 1
ATOM 14941 O O . ILE B 1 362 ? 23.427 47.387 81.935 1.00 28.07 362 ILE B O 1
ATOM 14957 N N . LYS B 1 363 ? 25.534 47.691 82.743 1.00 25.29 363 LYS B N 1
ATOM 14958 C CA . LYS B 1 363 ? 25.465 49.172 82.677 1.00 27.41 363 LYS B CA 1
ATOM 14959 C C . LYS B 1 363 ? 25.969 49.671 81.321 1.00 26.75 363 LYS B C 1
ATOM 14960 O O . LYS B 1 363 ? 26.736 48.950 80.670 1.00 25.29 363 LYS B O 1
ATOM 14979 N N . ASP B 1 364 ? 25.541 50.870 80.931 1.00 29.74 364 ASP B N 1
ATOM 14980 C CA . ASP B 1 364 ? 25.980 51.471 79.646 1.00 32.46 364 ASP B CA 1
ATOM 14981 C C . ASP B 1 364 ? 27.511 51.524 79.580 1.00 28.39 364 ASP B C 1
ATOM 14982 O O . ASP B 1 364 ? 28.050 51.397 78.476 1.00 24.98 364 ASP B O 1
ATOM 14991 N N . GLU B 1 365 ? 28.173 51.702 80.721 1.00 32.51 365 GLU B N 1
ATOM 14992 C CA . GLU B 1 365 ? 29.652 51.868 80.735 1.00 36.78 365 GLU B CA 1
ATOM 14993 C C . GLU B 1 365 ? 30.359 50.581 80.302 1.00 31.67 365 GLU B C 1
ATOM 14994 O O . GLU B 1 365 ? 31.474 50.680 79.774 1.00 28.90 365 GLU B O 1
ATOM 15006 N N . GLU B 1 366 ? 29.740 49.424 80.529 1.00 26.98 366 GLU B N 1
ATOM 15007 C CA . GLU B 1 366 ? 30.425 48.140 80.224 1.00 26.43 366 GLU B CA 1
ATOM 15008 C C . GLU B 1 366 ? 30.412 47.880 78.714 1.00 28.43 366 GLU B C 1
ATOM 15009 O O . GLU B 1 366 ? 31.270 47.115 78.257 1.00 26.84 366 GLU B O 1
ATOM 15021 N N . ILE B 1 367 ? 29.485 48.490 77.973 1.00 25.40 367 ILE B N 1
ATOM 15022 C CA . ILE B 1 367 ? 29.364 48.186 76.514 1.00 23.81 367 ILE B CA 1
ATOM 15023 C C . ILE B 1 367 ? 29.630 49.449 75.681 1.00 23.60 367 ILE B C 1
ATOM 15024 O O . ILE B 1 367 ? 29.507 49.380 74.450 1.00 25.90 367 ILE B O 1
ATOM 15040 N N . ALA B 1 368 ? 29.985 50.552 76.338 1.00 24.59 368 ALA B N 1
ATOM 15041 C CA . ALA B 1 368 ? 30.252 51.825 75.626 1.00 25.23 368 ALA B CA 1
ATOM 15042 C C . ALA B 1 368 ? 31.413 51.647 74.638 1.00 26.68 368 ALA B C 1
ATOM 15043 O O . ALA B 1 368 ? 31.273 52.060 73.478 1.00 25.20 368 ALA B O 1
ATOM 15050 N N . GLY B 1 369 ? 32.508 51.046 75.096 1.00 27.96 369 GLY B N 1
ATOM 15051 C CA . GLY B 1 369 ? 33.691 50.859 74.234 1.00 25.73 369 GLY B CA 1
ATOM 15052 C C . GLY B 1 369 ? 33.413 49.996 73.014 1.00 25.28 369 GLY B C 1
ATOM 15053 O O . GLY B 1 369 ? 34.166 50.114 72.036 1.00 27.74 369 GLY B O 1
ATOM 15057 N N . ASP B 1 370 ? 32.380 49.151 73.069 1.00 22.36 370 ASP B N 1
ATOM 15058 C CA . ASP B 1 370 ? 32.051 48.238 71.944 1.00 25.67 370 ASP B CA 1
ATOM 15059 C C . ASP B 1 370 ? 31.310 49.001 70.841 1.00 24.06 370 ASP B C 1
ATOM 15060 O O . ASP B 1 370 ? 31.212 48.472 69.724 1.00 26.45 370 ASP B O 1
ATOM 15069 N N . ASN B 1 371 ? 30.764 50.174 71.167 1.00 22.88 371 ASN B N 1
ATOM 15070 C CA . ASN B 1 371 ? 29.993 50.963 70.173 1.00 26.44 371 ASN B CA 1
ATOM 15071 C C . ASN B 1 371 ? 28.786 50.147 69.702 1.00 27.90 371 ASN B C 1
ATOM 15072 O O . ASN B 1 371 ? 28.382 50.318 68.542 1.00 26.86 371 ASN B O 1
ATOM 15083 N N . LEU B 1 372 ? 28.242 49.298 70.583 1.00 22.60 372 LEU B N 1
ATOM 15084 C CA . LEU B 1 372 ? 27.016 48.521 70.263 1.00 22.84 372 LEU B CA 1
ATOM 15085 C C . LEU B 1 372 ? 26.058 48.642 71.451 1.00 25.20 372 LEU B C 1
ATOM 15086 O O . LEU B 1 372 ? 26.540 48.866 72.571 1.00 24.55 372 LEU B O 1
ATOM 15102 N N . SER B 1 373 ? 24.762 48.457 71.205 1.00 20.31 373 SER B N 1
ATOM 15103 C CA . SER B 1 373 ? 23.777 48.486 72.314 1.00 19.87 373 SER B CA 1
ATOM 15104 C C . SER B 1 373 ? 23.330 47.071 72.674 1.00 18.33 373 SER B C 1
ATOM 15105 O O . SER B 1 373 ? 23.706 46.131 71.957 1.00 18.90 373 SER B O 1
ATOM 15113 N N . LEU B 1 374 ? 22.558 46.953 73.752 1.00 19.23 374 LEU B N 1
ATOM 15114 C CA . LEU B 1 374 ? 21.948 45.655 74.132 1.00 17.73 374 LEU B CA 1
ATOM 15115 C C . LEU B 1 374 ? 20.438 45.909 74.172 1.00 19.09 374 LEU B C 1
ATOM 15116 O O . LEU B 1 374 ? 19.765 45.373 75.066 1.00 15.72 374 LEU B O 1
ATOM 15132 N N . LYS B 1 375 ? 19.948 46.707 73.224 1.00 16.87 375 LYS B N 1
ATOM 15133 C CA . LYS B 1 375 ? 18.511 47.076 73.202 1.00 16.29 375 LYS B CA 1
ATOM 15134 C C . LYS B 1 375 ? 17.736 46.170 72.242 1.00 17.26 375 LYS B C 1
ATOM 15135 O O . LYS B 1 375 ? 18.188 45.980 71.106 1.00 16.34 375 LYS B O 1
ATOM 15154 N N . TRP B 1 376 ? 16.596 45.653 72.700 1.00 18.28 376 TRP B N 1
ATOM 15155 C CA . TRP B 1 376 ? 15.738 44.818 71.827 1.00 19.03 376 TRP B CA 1
ATOM 15156 C C . TRP B 1 376 ? 15.498 45.543 70.500 1.00 18.64 376 TRP B C 1
ATOM 15157 O O . TRP B 1 376 ? 15.272 46.765 70.534 1.00 17.62 376 TRP B O 1
ATOM 15178 N N . GLY B 1 377 ? 15.548 44.820 69.382 1.00 15.93 377 GLY B N 1
ATOM 15179 C CA . GLY B 1 377 ? 15.247 45.426 68.071 1.00 20.3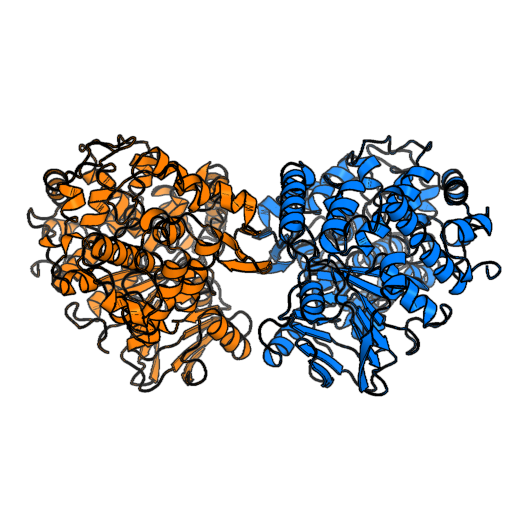8 377 GLY B CA 1
ATOM 15180 C C . GLY B 1 377 ? 16.427 46.158 67.448 1.00 18.02 377 GLY B C 1
ATOM 15181 O O . GLY B 1 377 ? 16.288 46.586 66.295 1.00 16.65 377 GLY B O 1
ATOM 15185 N N . ASP B 1 378 ? 17.533 46.305 68.183 1.00 16.06 378 ASP B N 1
ATOM 15186 C CA . ASP B 1 378 ? 18.747 46.934 67.592 1.00 18.00 378 ASP B CA 1
ATOM 15187 C C . ASP B 1 378 ? 19.442 45.902 66.695 1.00 17.30 378 ASP B C 1
ATOM 15188 O O . ASP B 1 378 ? 20.495 45.389 67.097 1.00 16.20 378 ASP B O 1
ATOM 15197 N N . THR B 1 379 ? 18.865 45.642 65.523 1.00 18.16 379 THR B N 1
ATOM 15198 C CA . THR B 1 379 ? 19.404 44.621 64.588 1.00 15.82 379 THR B CA 1
ATOM 15199 C C . THR B 1 379 ? 20.900 44.841 64.344 1.00 18.02 379 THR B C 1
ATOM 15200 O O . THR B 1 379 ? 21.657 43.864 64.431 1.00 17.53 379 THR B O 1
ATOM 15211 N N . GLU B 1 380 ? 21.299 46.080 64.058 1.00 18.86 380 GLU B N 1
ATOM 15212 C CA . GLU B 1 380 ? 22.721 46.376 63.736 1.00 19.17 380 GLU B CA 1
ATOM 15213 C C . GLU B 1 380 ? 23.633 45.921 64.882 1.00 18.74 380 GLU B C 1
ATOM 15214 O O . GLU B 1 380 ? 24.676 45.315 64.596 1.00 20.06 380 GLU B O 1
ATOM 15226 N N . SER B 1 381 ? 23.251 46.207 66.128 1.00 16.90 381 SER B N 1
ATOM 15227 C CA . SER B 1 381 ? 24.081 45.825 67.298 1.00 21.04 381 SER B CA 1
ATOM 15228 C C . SER B 1 381 ? 24.085 44.299 67.458 1.00 18.54 381 SER B C 1
ATOM 15229 O O . SER B 1 381 ? 25.158 43.737 67.713 1.00 16.71 381 SER B O 1
ATOM 15237 N N . MET B 1 382 ? 22.916 43.668 67.318 1.00 17.28 382 MET B N 1
ATOM 15238 C CA . MET B 1 382 ? 22.813 42.186 67.415 1.00 18.36 382 MET B CA 1
ATOM 15239 C C . MET B 1 382 ? 23.833 41.554 66.461 1.00 15.50 382 MET B C 1
ATOM 15240 O O . MET B 1 382 ? 24.611 40.686 66.898 1.00 20.08 382 MET B O 1
ATOM 15254 N N . ILE B 1 383 ? 23.827 41.998 65.205 1.00 19.33 383 ILE B N 1
ATOM 15255 C CA . ILE B 1 383 ? 24.771 41.434 64.196 1.00 17.72 383 ILE B CA 1
ATOM 15256 C C . ILE B 1 383 ? 26.206 41.710 64.655 1.00 18.96 383 ILE B C 1
ATOM 15257 O O . ILE B 1 383 ? 27.037 40.795 64.560 1.00 17.72 383 ILE B O 1
ATOM 15273 N N . GLY B 1 384 ? 26.476 42.920 65.147 1.00 17.46 384 GLY B N 1
ATOM 15274 C CA . GLY B 1 384 ? 27.849 43.294 65.537 1.00 18.12 384 GLY B CA 1
ATOM 15275 C C . GLY B 1 384 ? 28.407 42.450 66.669 1.00 16.42 384 GLY B C 1
ATOM 15276 O O . GLY B 1 384 ? 29.630 42.276 66.726 1.00 20.28 384 GLY B O 1
ATOM 15280 N N . TRP B 1 385 ? 27.548 41.947 67.555 1.00 18.47 385 TRP B N 1
ATOM 15281 C CA . TRP B 1 385 ? 28.048 41.196 68.735 1.00 16.29 385 TRP B CA 1
ATOM 15282 C C . TRP B 1 385 ? 28.628 39.845 68.299 1.00 16.16 385 TRP B C 1
ATOM 15283 O O . TRP B 1 385 ? 29.490 39.329 69.012 1.00 18.35 385 TRP B O 1
ATOM 15304 N N . ILE B 1 386 ? 28.164 39.311 67.167 1.00 17.82 386 ILE B N 1
ATOM 15305 C CA . ILE B 1 386 ? 28.605 37.952 66.724 1.00 14.51 386 ILE B CA 1
ATOM 15306 C C . ILE B 1 386 ? 30.138 37.902 66.680 1.00 16.34 386 ILE B C 1
ATOM 15307 O O . ILE B 1 386 ? 30.727 37.090 67.405 1.00 15.75 386 ILE B O 1
ATOM 15323 N N . LYS B 1 387 ? 30.748 38.780 65.888 1.00 19.80 387 LYS B N 1
ATOM 15324 C CA . LYS B 1 387 ? 32.228 38.761 65.751 1.00 19.86 387 LYS B CA 1
ATOM 15325 C C . LYS B 1 387 ? 32.891 39.018 67.108 1.00 18.15 387 LYS B C 1
ATOM 15326 O O . LYS B 1 387 ? 33.903 38.370 67.396 1.00 18.22 387 LYS B O 1
ATOM 15345 N N . ARG B 1 388 ? 32.340 39.937 67.905 1.00 20.79 388 ARG B N 1
ATOM 15346 C CA . ARG B 1 388 ? 32.971 40.302 69.203 1.00 20.39 388 ARG B CA 1
ATOM 15347 C C . ARG B 1 388 ? 32.963 39.099 70.159 1.00 19.47 388 ARG B C 1
ATOM 15348 O O . ARG B 1 388 ? 33.929 38.938 70.910 1.00 20.09 388 ARG B O 1
ATOM 15369 N N . MET B 1 389 ? 31.895 38.297 70.133 1.00 17.45 389 MET B N 1
ATOM 15370 C CA . MET B 1 389 ? 31.858 37.077 70.978 1.00 17.17 389 MET B CA 1
ATOM 15371 C C . MET B 1 389 ? 32.902 36.082 70.453 1.00 18.59 389 MET B C 1
ATOM 15372 O O . MET B 1 389 ? 33.666 35.547 71.260 1.00 18.06 389 MET B O 1
ATOM 15386 N N . VAL B 1 390 ? 32.928 35.875 69.137 1.00 18.32 390 VAL B N 1
ATOM 15387 C CA . VAL B 1 390 ? 33.858 34.874 68.531 1.00 15.94 390 VAL B CA 1
ATOM 15388 C C . VAL B 1 390 ? 35.306 35.241 68.871 1.00 18.86 390 VAL B C 1
ATOM 15389 O O . VAL B 1 390 ? 36.068 34.331 69.218 1.00 17.35 390 VAL B O 1
ATOM 15402 N N . TYR B 1 391 ? 35.643 36.530 68.809 1.00 17.42 391 TYR B N 1
ATOM 15403 C CA . TYR B 1 391 ? 37.052 36.953 69.021 1.00 19.70 391 TYR B CA 1
ATOM 15404 C C . TYR B 1 391 ? 37.244 37.526 70.429 1.00 20.54 391 TYR B C 1
ATOM 15405 O O . TYR B 1 391 ? 38.317 38.090 70.696 1.00 19.74 391 TYR B O 1
ATOM 15423 N N . SER B 1 392 ? 36.237 37.376 71.294 1.00 19.76 392 SER B N 1
ATOM 15424 C CA . SER B 1 392 ? 36.366 37.832 72.704 1.00 21.74 392 SER B CA 1
ATOM 15425 C C . SER B 1 392 ? 36.788 39.308 72.754 1.00 25.48 392 SER B C 1
ATOM 15426 O O . SER B 1 392 ? 37.726 39.628 73.501 1.00 24.63 392 SER B O 1
ATOM 15434 N N . GLU B 1 393 ? 36.102 40.164 71.994 1.00 21.00 393 GLU B N 1
ATOM 15435 C CA . GLU B 1 393 ? 36.404 41.617 71.979 1.00 24.27 393 GLU B CA 1
ATOM 15436 C C . GLU B 1 393 ? 35.446 42.363 72.914 1.00 25.01 393 GLU B C 1
ATOM 15437 O O . GLU B 1 393 ? 34.225 42.232 72.738 1.00 21.86 393 GLU B O 1
ATOM 15449 N N . GLY B 1 394 ? 35.997 43.133 73.852 1.00 23.46 394 GLY B N 1
ATOM 15450 C CA . GLY B 1 394 ? 35.170 43.932 74.773 1.00 24.67 394 GLY B CA 1
ATOM 15451 C C . GLY B 1 394 ? 34.173 43.087 75.539 1.00 22.11 394 GLY B C 1
ATOM 15452 O O . GLY B 1 394 ? 34.561 42.025 76.043 1.00 23.39 394 GLY B O 1
ATOM 15456 N N . PHE B 1 395 ? 32.936 43.567 75.629 1.00 24.71 395 PHE B N 1
ATOM 15457 C CA . PHE B 1 395 ? 31.896 42.849 76.404 1.00 20.93 395 PHE B CA 1
ATOM 15458 C C . PHE B 1 395 ? 31.642 41.479 75.766 1.00 20.95 395 PHE B C 1
ATOM 15459 O O . PHE B 1 395 ? 31.142 40.576 76.450 1.00 19.08 395 PHE B O 1
ATOM 15476 N N . GLY B 1 396 ? 31.923 41.371 74.465 1.00 17.90 396 GLY B N 1
ATOM 15477 C CA . GLY B 1 396 ? 31.670 40.109 73.745 1.00 21.29 396 GLY B CA 1
ATOM 15478 C C . GLY B 1 396 ? 32.336 38.940 74.445 1.00 19.51 396 GLY B C 1
ATOM 15479 O O . GLY B 1 396 ? 31.815 37.818 74.362 1.00 18.95 396 GLY B O 1
ATOM 15483 N N . ALA B 1 397 ? 33.458 39.202 75.116 1.00 20.43 397 ALA B N 1
ATOM 15484 C CA . ALA B 1 397 ? 34.196 38.123 75.809 1.00 22.53 397 ALA B CA 1
ATOM 15485 C C . ALA B 1 397 ? 33.299 37.457 76.861 1.00 21.53 397 ALA B C 1
ATOM 15486 O O . ALA B 1 397 ? 33.514 36.275 77.150 1.00 20.24 397 ALA B O 1
ATOM 15493 N N . LYS B 1 398 ? 32.356 38.213 77.430 1.00 22.09 398 LYS B N 1
ATOM 15494 C CA . LYS B 1 398 ? 31.473 37.662 78.495 1.00 19.87 398 LYS B CA 1
ATOM 15495 C C . LYS B 1 398 ? 30.363 36.785 77.877 1.00 22.02 398 LYS B C 1
ATOM 15496 O O . LYS B 1 398 ? 29.800 35.989 78.603 1.00 18.57 398 LYS B O 1
ATOM 15515 N N . MET B 1 399 ? 30.163 36.890 76.560 1.00 18.25 399 MET B N 1
ATOM 15516 C CA . MET B 1 399 ? 29.076 36.148 75.873 1.00 15.71 399 MET B CA 1
ATOM 15517 C C . MET B 1 399 ? 29.660 34.943 75.106 1.00 19.45 399 MET B C 1
ATOM 15518 O O . MET B 1 399 ? 28.926 34.096 74.706 1.00 14.72 399 MET B O 1
ATOM 15532 N N . THR B 1 400 ? 30.995 34.922 74.980 1.00 18.93 400 THR B N 1
ATOM 15533 C CA . THR B 1 400 ? 31.650 33.874 74.147 1.00 16.95 400 THR B CA 1
ATOM 15534 C C . THR B 1 400 ? 31.246 32.451 74.543 1.00 17.93 400 THR B C 1
ATOM 15535 O O . THR B 1 400 ? 31.129 31.624 73.636 1.00 15.81 400 THR B O 1
ATOM 15546 N N . ASN B 1 401 ? 31.039 32.186 75.835 1.00 15.01 401 ASN B N 1
ATOM 15547 C CA . ASN B 1 401 ? 30.799 30.782 76.269 1.00 17.07 401 ASN B CA 1
ATOM 15548 C C . ASN B 1 401 ? 29.335 30.520 76.640 1.00 14.26 401 ASN B C 1
ATOM 15549 O O . ASN B 1 401 ? 29.080 29.519 77.320 1.00 14.46 401 ASN B O 1
ATOM 15560 N N . GLY B 1 402 ? 28.417 31.384 76.213 1.00 16.04 402 GLY B N 1
ATOM 15561 C CA . GLY B 1 402 ? 26.993 31.056 76.425 1.00 14.61 402 GLY B CA 1
ATOM 15562 C C . GLY B 1 402 ? 26.276 31.844 77.506 1.00 13.51 402 GLY B C 1
ATOM 15563 O O . GLY B 1 402 ? 26.952 32.456 78.339 1.00 16.77 402 GLY B O 1
ATOM 15567 N N . SER B 1 403 ? 24.946 31.765 77.502 1.00 13.48 403 SER B N 1
ATOM 15568 C CA . SER B 1 403 ? 24.113 32.537 78.459 1.00 14.98 403 SER B CA 1
ATOM 15569 C C . SER B 1 403 ? 24.267 32.013 79.887 1.00 14.31 403 SER B C 1
ATOM 15570 O O . SER B 1 403 ? 24.203 32.829 80.819 1.00 13.99 403 SER B O 1
ATOM 15578 N N . TYR B 1 404 ? 24.425 30.701 80.055 1.00 13.57 404 TYR B N 1
ATOM 15579 C CA . TYR B 1 404 ? 24.470 30.161 81.438 1.00 14.54 404 TYR B CA 1
ATOM 15580 C C . TYR B 1 404 ? 25.614 30.832 82.202 1.00 16.29 404 TYR B C 1
ATOM 15581 O O . TYR B 1 404 ? 25.395 31.353 83.306 1.00 15.78 404 TYR B O 1
ATOM 15599 N N . ARG B 1 405 ? 26.800 30.835 81.605 1.00 15.05 405 ARG B N 1
ATOM 15600 C CA . ARG B 1 405 ? 27.991 31.387 82.299 1.00 16.25 405 ARG B CA 1
ATOM 15601 C C . ARG B 1 405 ? 27.892 32.917 82.368 1.00 18.40 405 ARG B C 1
ATOM 15602 O O . ARG B 1 405 ? 28.302 33.485 83.394 1.00 18.22 405 ARG B O 1
ATOM 15623 N N . LEU B 1 406 ? 27.357 33.546 81.323 1.00 16.26 406 LEU B N 1
ATOM 15624 C CA . LEU B 1 406 ? 27.164 35.018 81.336 1.00 16.34 406 LEU B CA 1
ATOM 15625 C C . LEU B 1 406 ? 26.258 35.393 82.514 1.00 17.72 406 LEU B C 1
ATOM 15626 O O . LEU B 1 406 ? 26.652 36.263 83.310 1.00 17.02 406 LEU B O 1
ATOM 15642 N N . CYS B 1 407 ? 25.106 34.732 82.628 1.00 16.72 407 CYS B N 1
ATOM 15643 C CA . CYS B 1 407 ? 24.130 35.118 83.685 1.00 16.79 407 CYS B CA 1
ATOM 15644 C C . CYS B 1 407 ? 24.679 34.792 85.083 1.00 18.73 407 CYS B C 1
ATOM 15645 O O . CYS B 1 407 ? 24.395 35.560 86.017 1.00 18.87 407 CYS B O 1
ATOM 15653 N N . GLU B 1 408 ? 25.450 33.712 85.214 1.00 17.73 408 GLU B N 1
ATOM 15654 C CA . GLU B 1 408 ? 26.052 33.370 86.529 1.00 18.54 408 GLU B CA 1
ATOM 15655 C C . GLU B 1 408 ? 26.969 34.513 86.980 1.00 19.29 408 GLU B C 1
ATOM 15656 O O . GLU B 1 408 ? 26.964 34.836 88.176 1.00 19.82 408 GLU B O 1
ATOM 15668 N N . GLY B 1 409 ? 27.713 35.100 86.042 1.00 19.99 409 GLY B N 1
ATOM 15669 C CA . GLY B 1 409 ? 28.654 36.178 86.395 1.00 23.95 409 GLY B CA 1
ATOM 15670 C C . GLY B 1 409 ? 27.943 37.418 86.907 1.00 21.80 409 GLY B C 1
ATOM 15671 O O . GLY B 1 409 ? 28.562 38.173 87.675 1.00 23.83 409 GLY B O 1
ATOM 15675 N N . TYR B 1 410 ? 26.694 37.624 86.487 1.00 21.73 410 TYR B N 1
ATOM 15676 C CA . TYR B 1 410 ? 25.918 38.814 86.926 1.00 22.26 410 TYR B CA 1
ATOM 15677 C C . TYR B 1 410 ? 25.009 38.435 88.099 1.00 26.33 410 TYR B C 1
ATOM 15678 O O . TYR B 1 410 ? 24.197 39.278 88.512 1.00 24.74 410 TYR B O 1
ATOM 15696 N N . GLY B 1 411 ? 25.157 37.213 88.619 1.00 23.04 411 GLY B N 1
ATOM 15697 C CA . GLY B 1 411 ? 24.324 36.756 89.748 1.00 25.98 411 GLY B CA 1
ATOM 15698 C C . GLY B 1 411 ? 22.851 36.719 89.386 1.00 22.83 411 GLY B C 1
ATOM 15699 O O . GLY B 1 411 ? 22.022 37.013 90.261 1.00 22.94 411 GLY B O 1
ATOM 15703 N N . ALA B 1 412 ? 22.535 36.366 88.137 1.00 22.93 412 ALA B N 1
ATOM 15704 C CA . ALA B 1 412 ? 21.126 36.352 87.682 1.00 19.26 412 ALA B CA 1
ATOM 15705 C C . ALA B 1 412 ? 20.875 35.122 86.801 1.00 18.86 412 ALA B C 1
ATOM 15706 O O . ALA B 1 412 ? 20.483 35.296 85.637 1.00 18.54 412 ALA B O 1
ATOM 15713 N N . PRO B 1 413 ? 21.054 33.892 87.324 1.00 18.74 413 PRO B N 1
ATOM 15714 C CA . PRO B 1 413 ? 20.902 32.681 86.510 1.00 17.19 413 PRO B CA 1
ATOM 15715 C C . PRO B 1 413 ? 19.467 32.510 86.000 1.00 19.53 413 PRO B C 1
ATOM 15716 O O . PRO B 1 413 ? 19.270 31.760 85.079 1.00 15.55 413 PRO B O 1
ATOM 15727 N N . GLU B 1 414 ? 18.518 33.221 86.609 1.00 19.18 414 GLU B N 1
ATOM 15728 C CA . GLU B 1 414 ? 17.090 33.053 86.240 1.00 16.71 414 GLU B CA 1
ATOM 15729 C C . GLU B 1 414 ? 16.841 33.560 84.818 1.00 16.62 414 GLU B C 1
ATOM 15730 O O . GLU B 1 414 ? 15.743 33.330 84.301 1.00 19.22 414 GLU B O 1
ATOM 15742 N N . TYR B 1 415 ? 17.808 34.263 84.221 1.00 14.50 415 TYR B N 1
ATOM 15743 C CA . TYR B 1 415 ? 17.599 34.864 82.873 1.00 14.85 415 TYR B CA 1
ATOM 15744 C C . TYR B 1 415 ? 18.320 34.033 81.808 1.00 13.51 415 TYR B C 1
ATOM 15745 O O . TYR B 1 415 ? 18.272 34.416 80.632 1.00 14.88 415 TYR B O 1
ATOM 15763 N N . SER B 1 416 ? 18.948 32.932 82.220 1.00 14.95 416 SER B N 1
ATOM 15764 C CA . SER B 1 416 ? 19.549 32.003 81.228 1.00 14.85 416 SER B CA 1
ATOM 15765 C C . SER B 1 416 ? 18.497 30.947 80.868 1.00 16.07 416 SER B C 1
ATOM 15766 O O . SER B 1 416 ? 18.192 30.110 81.721 1.00 13.70 416 SER B O 1
ATOM 15774 N N . MET B 1 417 ? 17.946 31.020 79.656 1.00 14.20 417 MET B N 1
ATOM 15775 C CA . MET B 1 417 ? 16.891 30.060 79.251 1.00 14.35 417 MET B CA 1
ATOM 15776 C C . MET B 1 417 ? 17.603 28.791 78.781 1.00 13.69 417 MET B C 1
ATOM 15777 O O . MET B 1 417 ? 17.639 28.535 77.566 1.00 14.46 417 MET B O 1
ATOM 15791 N N . THR B 1 418 ? 18.154 28.048 79.738 1.00 12.38 418 THR B N 1
ATOM 15792 C CA . THR B 1 418 ? 18.971 26.874 79.365 1.00 10.80 418 THR B CA 1
ATOM 15793 C C . THR B 1 418 ? 18.604 25.635 80.175 1.00 10.40 418 THR B C 1
ATOM 15794 O O . THR B 1 418 ? 17.967 25.783 81.226 1.00 13.25 418 THR B O 1
ATOM 15805 N N . VAL B 1 419 ? 18.978 24.462 79.669 1.00 11.14 419 VAL B N 1
ATOM 15806 C CA . VAL B 1 419 ? 18.829 23.203 80.449 1.00 13.49 419 VAL B CA 1
ATOM 15807 C C . VAL B 1 419 ? 20.190 22.517 80.319 1.00 13.04 419 VAL B C 1
ATOM 15808 O O . VAL B 1 419 ? 20.661 22.378 79.184 1.00 12.48 419 VAL B O 1
ATOM 15821 N N . LYS B 1 420 ? 20.808 22.153 81.439 1.00 13.29 420 LYS B N 1
ATOM 15822 C CA . LYS B 1 420 ? 22.183 21.586 81.403 1.00 12.00 420 LYS B CA 1
ATOM 15823 C C . LYS B 1 420 ? 23.097 22.588 80.686 1.00 10.66 420 LYS B C 1
ATOM 15824 O O . LYS B 1 420 ? 24.005 22.131 79.975 1.00 12.71 420 LYS B O 1
ATOM 15843 N N . LYS B 1 421 ? 22.829 23.888 80.842 1.00 11.73 421 LYS B N 1
ATOM 15844 C CA . LYS B 1 421 ? 23.703 24.963 80.288 1.00 13.16 421 LYS B CA 1
ATOM 15845 C C . LYS B 1 421 ? 23.578 25.104 78.762 1.00 13.66 421 LYS B C 1
ATOM 15846 O O . LYS B 1 421 ? 24.359 25.878 78.196 1.00 14.79 421 LYS B O 1
ATOM 15865 N N . GLN B 1 422 ? 22.608 24.435 78.139 1.00 12.62 422 GLN B N 1
ATOM 15866 C CA . GLN B 1 422 ? 22.410 24.613 76.676 1.00 12.31 422 GLN B CA 1
ATOM 15867 C C . GLN B 1 422 ? 21.104 25.368 76.415 1.00 12.37 422 GLN B C 1
ATOM 15868 O O . GLN B 1 422 ? 20.086 25.007 77.022 1.00 12.61 422 GLN B O 1
ATOM 15882 N N . GLU B 1 423 ? 21.137 26.328 75.494 1.00 10.13 423 GLU B N 1
ATOM 15883 C CA . GLU B 1 423 ? 19.959 27.204 75.258 1.00 11.11 423 GLU B CA 1
ATOM 15884 C C . GLU B 1 423 ? 18.766 26.447 74.667 1.00 11.40 423 GLU B C 1
ATOM 15885 O O . GLU B 1 423 ? 18.951 25.710 73.689 1.00 13.21 423 GLU B O 1
ATOM 15897 N N . ILE B 1 424 ? 17.584 26.668 75.246 1.00 10.23 424 ILE B N 1
ATOM 15898 C CA . ILE B 1 424 ? 16.324 26.060 74.735 1.00 10.72 424 ILE B CA 1
ATOM 15899 C C . ILE B 1 424 ? 15.961 26.723 73.402 1.00 14.50 424 ILE B C 1
ATOM 15900 O O . ILE B 1 424 ? 16.124 27.946 73.294 1.00 15.97 424 ILE B O 1
ATOM 15916 N N . PRO B 1 425 ? 15.499 25.965 72.385 1.00 12.62 425 PRO B N 1
ATOM 15917 C CA . PRO B 1 425 ? 15.199 26.543 71.073 1.00 11.91 425 PRO B CA 1
ATOM 15918 C C . PRO B 1 425 ? 13.843 27.259 70.930 1.00 14.81 425 PRO B C 1
ATOM 15919 O O . PRO B 1 425 ? 13.291 27.628 71.943 1.00 13.53 425 PRO B O 1
ATOM 15930 N N . ALA B 1 426 ? 13.319 27.379 69.708 1.00 14.11 426 ALA B N 1
ATOM 15931 C CA . ALA B 1 426 ? 12.139 28.246 69.433 1.00 11.39 426 ALA B CA 1
ATOM 15932 C C . ALA B 1 426 ? 10.767 27.633 69.733 1.00 12.54 426 ALA B C 1
ATOM 15933 O O . ALA B 1 426 ? 9.890 27.731 68.865 1.00 13.10 426 ALA B O 1
ATOM 15940 N N . TYR B 1 427 ? 10.578 27.071 70.920 1.00 12.46 427 TYR B N 1
ATOM 15941 C CA . TYR B 1 427 ? 9.231 26.570 71.282 1.00 13.46 427 TYR B CA 1
ATOM 15942 C C . TYR B 1 427 ? 9.041 26.765 72.787 1.00 12.22 427 TYR B C 1
ATOM 15943 O O . TYR B 1 427 ? 9.842 26.231 73.558 1.00 14.23 427 TYR B O 1
ATOM 15961 N N . ASP B 1 428 ? 8.017 27.529 73.166 1.00 13.46 428 ASP B N 1
ATOM 15962 C CA . ASP B 1 428 ? 7.721 27.775 74.599 1.00 14.45 428 ASP B CA 1
ATOM 15963 C C . ASP B 1 428 ? 7.009 26.553 75.184 1.00 15.26 428 ASP B C 1
ATOM 15964 O O . ASP B 1 428 ? 5.855 26.318 74.813 1.00 14.08 428 ASP B O 1
ATOM 15973 N N . PRO B 1 429 ? 7.645 25.796 76.102 1.00 13.45 429 PRO B N 1
ATOM 15974 C CA . PRO B 1 429 ? 7.047 24.562 76.611 1.00 15.79 429 PRO B CA 1
ATOM 15975 C C . PRO B 1 429 ? 5.873 24.816 77.569 1.00 15.85 429 PRO B C 1
ATOM 15976 O O . PRO B 1 429 ? 5.150 23.893 77.852 1.00 14.50 429 PRO B O 1
ATOM 15987 N N . ARG B 1 430 ? 5.710 26.065 78.008 1.00 14.11 430 ARG B N 1
ATOM 15988 C CA . ARG B 1 430 ? 4.559 26.401 78.889 1.00 15.49 430 ARG B CA 1
ATOM 15989 C C . ARG B 1 430 ? 3.252 26.040 78.169 1.00 15.74 430 ARG B C 1
ATOM 15990 O O . ARG B 1 430 ? 2.277 25.745 78.868 1.00 17.53 430 ARG B O 1
ATOM 16011 N N . GLY B 1 431 ? 3.238 26.042 76.835 1.00 15.02 431 GLY B N 1
ATOM 16012 C CA . GLY B 1 431 ? 2.053 25.674 76.031 1.00 15.85 431 GLY B CA 1
ATOM 16013 C C . GLY B 1 431 ? 2.190 24.362 75.261 1.00 16.84 431 GLY B C 1
ATOM 16014 O O . GLY B 1 431 ? 1.376 24.122 74.388 1.00 16.79 431 GLY B O 1
ATOM 16018 N N . ILE B 1 432 ? 3.223 23.591 75.574 1.00 15.98 432 ILE B N 1
ATOM 16019 C CA . ILE B 1 432 ? 3.516 22.313 74.868 1.00 13.38 432 ILE B CA 1
ATOM 16020 C C . ILE B 1 432 ? 4.085 21.367 75.939 1.00 14.16 432 ILE B C 1
ATOM 16021 O O . ILE B 1 432 ? 5.264 21.330 76.127 1.00 14.57 432 ILE B O 1
ATOM 16037 N N . GLN B 1 433 ? 3.207 20.617 76.597 1.00 14.68 433 GLN B N 1
ATOM 16038 C CA . GLN B 1 433 ? 3.634 19.863 77.804 1.00 14.73 433 GLN B CA 1
ATOM 16039 C C . GLN B 1 433 ? 4.611 18.709 77.518 1.00 14.68 433 GLN B C 1
ATOM 16040 O O . GLN B 1 433 ? 5.542 18.544 78.255 1.00 15.19 433 GLN B O 1
ATOM 16054 N N . GLY B 1 434 ? 4.291 17.907 76.511 1.00 14.64 434 GLY B N 1
ATOM 16055 C CA . GLY B 1 434 ? 5.182 16.785 76.178 1.00 13.29 434 GLY B CA 1
ATOM 16056 C C . GLY B 1 434 ? 6.543 17.306 75.757 1.00 12.87 434 GLY B C 1
ATOM 16057 O O . GLY B 1 434 ? 7.559 16.743 76.184 1.00 12.41 434 GLY B O 1
ATOM 16061 N N . HIS B 1 435 ? 6.553 18.367 74.953 1.00 13.36 435 HIS B N 1
ATOM 16062 C CA . HIS B 1 435 ? 7.845 18.893 74.429 1.00 12.39 435 HIS B CA 1
ATOM 16063 C C . HIS B 1 435 ? 8.720 19.404 75.579 1.00 12.41 435 HIS B C 1
ATOM 16064 O O . HIS B 1 435 ? 9.954 19.305 75.489 1.00 14.60 435 HIS B O 1
ATOM 16078 N N . GLY B 1 436 ? 8.097 19.968 76.617 1.00 11.59 436 GLY B N 1
ATOM 16079 C CA . GLY B 1 436 ? 8.868 20.436 77.784 1.00 11.65 436 GLY B CA 1
ATOM 16080 C C . GLY B 1 436 ? 9.598 19.290 78.462 1.00 12.48 436 GLY B C 1
ATOM 16081 O O . GLY B 1 436 ? 10.671 19.526 79.026 1.00 12.04 436 GLY B O 1
ATOM 16085 N N . ILE B 1 437 ? 9.013 18.092 78.426 1.00 13.91 437 ILE B N 1
ATOM 16086 C CA . ILE B 1 437 ? 9.713 16.899 78.981 1.00 14.85 437 ILE B CA 1
ATOM 16087 C C . ILE B 1 437 ? 11.014 16.713 78.195 1.00 12.19 437 ILE B C 1
ATOM 16088 O O . ILE B 1 437 ? 12.063 16.513 78.818 1.00 12.87 437 ILE B O 1
ATOM 16104 N N . THR B 1 438 ? 10.918 16.760 76.865 1.00 14.69 438 THR B N 1
ATOM 16105 C CA . THR B 1 438 ? 12.123 16.567 76.017 1.00 11.36 438 THR B CA 1
ATOM 16106 C C . THR B 1 438 ? 13.227 17.528 76.479 1.00 11.57 438 THR B C 1
ATOM 16107 O O . THR B 1 438 ? 14.352 17.078 76.696 1.00 12.25 438 THR B O 1
ATOM 16118 N N . TYR B 1 439 ? 12.896 18.811 76.627 1.00 12.26 439 TYR B N 1
ATOM 16119 C CA . TYR B 1 439 ? 13.904 19.812 77.059 1.00 13.28 439 TYR B CA 1
ATOM 16120 C C . TYR B 1 439 ? 14.547 19.389 78.386 1.00 13.12 439 TYR B C 1
ATOM 16121 O O . TYR B 1 439 ? 15.774 19.457 78.511 1.00 14.09 439 TYR B O 1
ATOM 16139 N N . ALA B 1 440 ? 13.729 18.961 79.347 1.00 12.23 440 ALA B N 1
ATOM 16140 C CA . ALA B 1 440 ? 14.252 18.652 80.696 1.00 10.96 440 ALA B CA 1
ATOM 16141 C C . ALA B 1 440 ? 15.105 17.380 80.716 1.00 12.87 440 ALA B C 1
ATOM 16142 O O . ALA B 1 440 ? 16.107 17.381 81.433 1.00 13.06 440 ALA B O 1
ATOM 16149 N N . VAL B 1 441 ? 14.727 16.354 79.946 1.00 12.64 441 VAL B N 1
ATOM 16150 C CA . VAL B 1 441 ? 15.438 15.040 80.053 1.00 13.63 441 VAL B CA 1
ATOM 16151 C C . VAL B 1 441 ? 16.432 14.810 78.905 1.00 11.67 441 VAL B C 1
ATOM 16152 O O . VAL B 1 441 ? 17.165 13.817 78.972 1.00 12.75 441 VAL B O 1
ATOM 16165 N N . ASN B 1 442 ? 16.450 15.688 77.904 1.00 11.98 442 ASN B N 1
ATOM 16166 C CA . ASN B 1 442 ? 17.350 15.485 76.739 1.00 13.48 442 ASN B CA 1
ATOM 16167 C C . ASN B 1 442 ? 18.766 15.180 77.239 1.00 12.79 442 ASN B C 1
ATOM 16168 O O . ASN B 1 442 ? 19.309 15.991 77.999 1.00 12.53 442 ASN B O 1
ATOM 16179 N N . ASN B 1 443 ? 19.345 14.062 76.790 1.00 13.33 443 ASN B N 1
ATOM 16180 C CA . ASN B 1 443 ? 20.694 13.646 77.262 1.00 13.07 443 ASN B CA 1
ATOM 16181 C C . ASN B 1 443 ? 21.769 14.655 76.836 1.00 11.26 443 ASN B C 1
ATOM 16182 O O . ASN B 1 443 ? 22.844 14.646 77.441 1.00 13.29 443 ASN B O 1
ATOM 16193 N N . ARG B 1 444 ? 21.491 15.484 75.829 1.00 11.07 444 ARG B N 1
ATOM 16194 C CA . ARG B 1 444 ? 22.543 16.411 75.334 1.00 12.87 444 ARG B CA 1
ATOM 16195 C C . ARG B 1 444 ? 22.266 17.834 75.837 1.00 13.32 444 ARG B C 1
ATOM 16196 O O . ARG B 1 444 ? 22.999 18.757 75.447 1.00 10.91 444 ARG B O 1
ATOM 16217 N N . GLY B 1 445 ? 21.270 17.979 76.710 1.00 11.62 445 GLY B N 1
ATOM 16218 C CA . GLY B 1 445 ? 20.950 19.306 77.259 1.00 9.71 445 GLY B CA 1
ATOM 16219 C C . GLY B 1 445 ? 19.780 19.949 76.540 1.00 12.68 445 GLY B C 1
ATOM 16220 O O . GLY B 1 445 ? 19.126 19.262 75.746 1.00 15.59 445 GLY B O 1
ATOM 16224 N N . GLY B 1 446 ? 19.536 21.231 76.817 1.00 10.98 446 GLY B N 1
ATOM 16225 C CA . GLY B 1 446 ? 18.409 21.948 76.194 1.00 12.40 446 GLY B CA 1
ATOM 16226 C C . GLY B 1 446 ? 18.379 21.770 74.689 1.00 11.18 446 GLY B C 1
ATOM 16227 O O . GLY B 1 446 ? 19.206 22.389 74.013 1.00 11.53 446 GLY B O 1
ATOM 16231 N N . CYS B 1 447 ? 17.415 21.001 74.188 1.00 11.27 447 CYS B N 1
ATOM 16232 C CA . CYS B 1 447 ? 17.326 20.689 72.743 1.00 13.64 447 CYS B CA 1
ATOM 16233 C C . CYS B 1 447 ? 15.950 20.112 72.406 1.00 9.81 447 CYS B C 1
ATOM 16234 O O . CYS B 1 447 ? 15.421 19.348 73.197 1.00 12.57 447 CYS B O 1
ATOM 16242 N N . HIS B 1 448 ? 15.446 20.460 71.224 1.00 11.48 448 HIS B N 1
ATOM 16243 C CA . HIS B 1 448 ? 14.118 20.000 70.789 1.00 12.54 448 HIS B CA 1
ATOM 16244 C C . HIS B 1 448 ? 14.134 18.779 69.873 1.00 12.40 448 HIS B C 1
ATOM 16245 O O . HIS B 1 448 ? 13.219 17.994 69.921 1.00 13.86 448 HIS B O 1
ATOM 16259 N N . ILE B 1 449 ? 15.195 18.647 69.083 1.00 11.90 449 ILE B N 1
ATOM 16260 C CA . ILE B 1 449 ? 15.149 17.680 67.957 1.00 12.45 449 ILE B CA 1
ATOM 16261 C C . ILE B 1 449 ? 15.494 16.234 68.364 1.00 13.28 449 ILE B C 1
ATOM 16262 O O . ILE B 1 449 ? 15.243 15.355 67.569 1.00 12.70 449 ILE B O 1
ATOM 16278 N N . LYS B 1 450 ? 16.015 16.031 69.566 1.00 10.96 450 LYS B N 1
ATOM 16279 C CA . LYS B 1 450 ? 16.230 14.621 69.997 1.00 11.72 450 LYS B CA 1
ATOM 16280 C C . LYS B 1 450 ? 14.893 14.060 70.509 1.00 12.58 450 LYS B C 1
ATOM 16281 O O . LYS B 1 450 ? 14.856 12.877 70.871 1.00 12.73 450 LYS B O 1
ATOM 16300 N N . GLY B 1 451 ? 13.835 14.880 70.517 1.00 13.45 451 GLY B N 1
ATOM 16301 C CA . GLY B 1 451 ? 12.497 14.443 70.969 1.00 13.74 451 GLY B CA 1
ATOM 16302 C C . GLY B 1 451 ? 11.439 15.424 70.503 1.00 14.49 451 GLY B C 1
ATOM 16303 O O . GLY B 1 451 ? 10.822 16.067 71.365 1.00 15.99 451 GLY B O 1
ATOM 16307 N N . TYR B 1 452 ? 11.200 15.494 69.196 1.00 14.95 452 TYR B N 1
ATOM 16308 C CA . TYR B 1 452 ? 10.302 16.526 68.613 1.00 14.30 452 TYR B CA 1
ATOM 16309 C C . TYR B 1 452 ? 8.817 16.254 68.868 1.00 16.76 452 TYR B C 1
ATOM 16310 O O . TYR B 1 452 ? 8.109 15.847 67.937 1.00 13.93 452 TYR B O 1
ATOM 16328 N N . MET B 1 453 ? 8.364 16.538 70.087 1.00 18.26 453 MET B N 1
ATOM 16329 C CA . MET B 1 453 ? 6.929 16.360 70.427 1.00 16.28 453 MET B CA 1
ATOM 16330 C C . MET B 1 453 ? 6.098 17.427 69.702 1.00 15.85 453 MET B C 1
ATOM 16331 O O . MET B 1 453 ? 4.867 17.379 69.803 1.00 14.49 453 MET B O 1
ATOM 16345 N N . ILE B 1 454 ? 6.756 18.352 69.001 1.00 13.11 454 ILE B N 1
ATOM 16346 C CA . ILE B 1 454 ? 6.020 19.352 68.172 1.00 15.99 454 ILE B CA 1
ATOM 16347 C C . ILE B 1 454 ? 5.230 18.597 67.097 1.00 14.81 454 ILE B C 1
ATOM 16348 O O . ILE B 1 454 ? 4.134 19.040 66.731 1.00 17.53 454 ILE B O 1
ATOM 16364 N N . ASN B 1 455 ? 5.778 17.476 66.623 1.00 17.53 455 ASN B N 1
ATOM 16365 C CA . ASN B 1 455 ? 5.087 16.662 65.586 1.00 17.81 455 ASN B CA 1
ATOM 16366 C C . ASN B 1 455 ? 3.662 16.322 66.050 1.00 16.61 455 ASN B C 1
ATOM 16367 O O . ASN B 1 455 ? 2.717 16.721 65.362 1.00 18.10 455 ASN B O 1
ATOM 16378 N N . PRO B 1 456 ? 3.458 15.586 67.164 1.00 16.44 456 PRO B N 1
ATOM 16379 C CA . PRO B 1 456 ? 2.108 15.210 67.585 1.00 20.91 456 PRO B CA 1
ATOM 16380 C C . PRO B 1 456 ? 1.321 16.346 68.254 1.00 18.36 456 PRO B C 1
ATOM 16381 O O . PRO B 1 456 ? 0.137 16.431 68.026 1.00 19.19 456 PRO B O 1
ATOM 16392 N N . GLU B 1 457 ? 1.999 17.193 69.017 1.00 18.34 457 GLU B N 1
ATOM 16393 C CA . GLU B 1 457 ? 1.273 18.226 69.805 1.00 16.75 457 GLU B CA 1
ATOM 16394 C C . GLU B 1 457 ? 0.897 19.447 68.951 1.00 20.12 457 GLU B C 1
ATOM 16395 O O . GLU B 1 457 ? -0.047 20.130 69.318 1.00 19.39 457 GLU B O 1
ATOM 16407 N N . ILE B 1 458 ? 1.621 19.699 67.876 1.00 15.22 458 ILE B N 1
ATOM 16408 C CA . ILE B 1 458 ? 1.331 20.862 66.981 1.00 18.24 458 ILE B CA 1
ATOM 16409 C C . ILE B 1 458 ? 0.981 20.455 65.539 1.00 17.72 458 ILE B C 1
ATOM 16410 O O . ILE B 1 458 ? 0.032 20.979 64.998 1.00 15.65 458 ILE B O 1
ATOM 16426 N N . LEU B 1 459 ? 1.732 19.531 64.950 1.00 18.35 459 LEU B N 1
ATOM 16427 C CA . LEU B 1 459 ? 1.571 19.248 63.503 1.00 20.12 459 LEU B CA 1
ATOM 16428 C C . LEU B 1 459 ? 0.637 18.074 63.185 1.00 18.59 459 LEU B C 1
ATOM 16429 O O . LEU B 1 459 ? 0.275 17.942 62.029 1.00 20.32 459 LEU B O 1
ATOM 16445 N N . GLY B 1 460 ? 0.348 17.248 64.173 1.00 17.60 460 GLY B N 1
ATOM 16446 C CA . GLY B 1 460 ? -0.567 16.111 63.968 1.00 18.54 460 GLY B CA 1
ATOM 16447 C C . GLY B 1 460 ? 0.113 14.850 63.457 1.00 21.52 460 GLY B C 1
ATOM 16448 O O . GLY B 1 460 ? -0.572 13.991 62.911 1.00 21.28 460 GLY B O 1
ATOM 16452 N N . TYR B 1 461 ? 1.426 14.740 63.659 1.00 21.66 461 TYR B N 1
ATOM 16453 C CA . TYR B 1 461 ? 2.166 13.536 63.203 1.00 20.65 461 TYR B CA 1
ATOM 16454 C C . TYR B 1 461 ? 2.623 12.729 64.421 1.00 21.12 461 TYR B C 1
ATOM 16455 O O . TYR B 1 461 ? 3.277 13.310 65.296 1.00 20.38 461 TYR B O 1
ATOM 16473 N N . PRO B 1 462 ? 2.316 11.416 64.529 1.00 23.70 462 PRO B N 1
ATOM 16474 C CA . PRO B 1 462 ? 1.433 10.698 63.591 1.00 23.56 462 PRO B CA 1
ATOM 16475 C C . PRO B 1 462 ? -0.049 10.948 63.878 1.00 26.85 462 PRO B C 1
ATOM 16476 O O . PRO B 1 462 ? -0.866 10.532 63.085 1.00 27.38 462 PRO B O 1
ATOM 16487 N N . GLU B 1 463 ? -0.352 11.571 65.013 1.00 26.58 463 GLU B N 1
ATOM 16488 C CA . GLU B 1 463 ? -1.741 11.955 65.359 1.00 23.39 463 GLU B CA 1
ATOM 16489 C C . GLU B 1 463 ? -1.656 13.327 66.031 1.00 24.85 463 GLU B C 1
ATOM 16490 O O . GLU B 1 463 ? -0.545 13.719 66.420 1.00 23.48 463 GLU B O 1
ATOM 16502 N N . LYS B 1 464 ? -2.785 14.017 66.177 1.00 24.48 464 LYS B N 1
ATOM 16503 C CA . LYS B 1 464 ? -2.776 15.321 66.887 1.00 24.11 464 LYS B CA 1
ATOM 16504 C C . LYS B 1 464 ? -3.121 15.106 68.359 1.00 23.03 464 LYS B C 1
ATOM 16505 O O . LYS B 1 464 ? -4.139 14.457 68.634 1.00 23.38 464 LYS B O 1
ATOM 16524 N N . LEU B 1 465 ? -2.289 15.622 69.259 1.00 22.00 465 LEU B N 1
ATOM 16525 C CA . LEU B 1 465 ? -2.599 15.546 70.706 1.00 24.57 465 LEU B CA 1
ATOM 16526 C C . LEU B 1 465 ? -2.997 16.938 71.204 1.00 24.95 465 LEU B C 1
ATOM 16527 O O . LEU B 1 465 ? -2.674 17.924 70.518 1.00 22.24 465 LEU B O 1
ATOM 16543 N N . ASP B 1 466 ? -3.679 17.007 72.345 1.00 22.17 466 ASP B N 1
ATOM 16544 C CA . ASP B 1 466 ? -3.991 18.322 72.962 1.00 22.98 466 ASP B CA 1
ATOM 16545 C C . ASP B 1 466 ? -2.698 18.786 73.632 1.00 20.81 466 ASP B C 1
ATOM 16546 O O . ASP B 1 466 ? -2.297 18.158 74.622 1.00 19.68 466 ASP B O 1
ATOM 16555 N N . ARG B 1 467 ? -2.087 19.854 73.121 1.00 20.87 467 ARG B N 1
ATOM 16556 C CA . ARG B 1 467 ? -0.773 20.243 73.627 1.00 18.74 467 ARG B CA 1
ATOM 16557 C C . ARG B 1 467 ? -0.813 20.721 75.072 1.00 20.83 467 ARG B C 1
ATOM 16558 O O . ARG B 1 467 ? 0.235 20.747 75.729 1.00 18.27 467 ARG B O 1
ATOM 16579 N N . PHE B 1 468 ? -1.985 21.099 75.583 1.00 17.57 468 PHE B N 1
ATOM 16580 C CA . PHE B 1 468 ? -2.090 21.538 76.968 1.00 22.11 468 PHE B CA 1
ATOM 16581 C C . PHE B 1 468 ? -2.290 20.389 77.943 1.00 20.73 468 PHE B C 1
ATOM 16582 O O . PHE B 1 468 ? -2.111 20.583 79.151 1.00 20.07 468 PHE B O 1
ATOM 16599 N N . ALA B 1 469 ? -2.654 19.220 77.417 1.00 18.72 469 ALA B N 1
ATOM 16600 C CA . ALA B 1 469 ? -2.971 18.068 78.295 1.00 19.00 469 ALA B CA 1
ATOM 16601 C C . ALA B 1 469 ? -1.707 17.437 78.886 1.00 15.20 469 ALA B C 1
ATOM 16602 O O . ALA B 1 469 ? -0.615 17.645 78.341 1.00 16.44 469 ALA B O 1
ATOM 16609 N N . LEU B 1 470 ? -1.892 16.666 79.943 1.00 19.15 470 LEU B N 1
ATOM 16610 C CA . LEU B 1 470 ? -0.749 16.018 80.616 1.00 18.23 470 LEU B CA 1
ATOM 16611 C C . LEU B 1 470 ? -0.794 14.497 80.395 1.00 19.45 470 LEU B C 1
ATOM 16612 O O . LEU B 1 470 ? 0.235 13.863 80.304 1.00 17.20 470 LEU B O 1
ATOM 16628 N N . ASP B 1 471 ? -1.994 13.962 80.391 1.00 18.84 471 ASP B N 1
ATOM 16629 C CA . ASP B 1 471 ? -2.129 12.495 80.272 1.00 22.20 471 ASP B CA 1
ATOM 16630 C C . ASP B 1 471 ? -1.508 11.983 78.968 1.00 21.79 471 ASP B C 1
ATOM 16631 O O . ASP B 1 471 ? -1.799 12.548 77.945 1.00 20.40 471 ASP B O 1
ATOM 16640 N N . GLY B 1 472 ? -0.677 10.939 79.078 1.00 20.18 472 GLY B N 1
ATOM 16641 C CA . GLY B 1 472 ? -0.081 10.293 77.897 1.00 21.77 472 GLY B CA 1
ATOM 16642 C C . GLY B 1 472 ? 1.171 10.969 77.370 1.00 19.79 472 GLY B C 1
ATOM 16643 O O . GLY B 1 472 ? 1.790 10.398 76.494 1.00 17.23 472 GLY B O 1
ATOM 16647 N N . LYS B 1 473 ? 1.499 12.141 77.928 1.00 16.94 473 LYS B N 1
ATOM 16648 C CA . LYS B 1 473 ? 2.638 12.933 77.389 1.00 18.19 473 LYS B CA 1
ATOM 16649 C C . LYS B 1 473 ? 3.967 12.234 77.696 1.00 13.27 473 LYS B C 1
ATOM 16650 O O . LYS B 1 473 ? 4.824 12.190 76.802 1.00 17.13 473 LYS B O 1
ATOM 16669 N N . ALA B 1 474 ? 4.121 11.706 78.910 1.00 15.58 474 ALA B N 1
ATOM 16670 C CA . ALA B 1 474 ? 5.393 11.054 79.291 1.00 17.63 474 ALA B CA 1
ATOM 16671 C C . ALA B 1 474 ? 5.644 9.843 78.387 1.00 15.84 474 ALA B C 1
ATOM 16672 O O . ALA B 1 474 ? 6.779 9.675 77.913 1.00 15.14 474 ALA B O 1
ATOM 16679 N N . ALA B 1 475 ? 4.609 9.032 78.176 1.00 16.01 475 ALA B N 1
ATOM 16680 C CA . ALA B 1 475 ? 4.761 7.822 77.340 1.00 19.57 475 ALA B CA 1
ATOM 16681 C C . ALA B 1 475 ? 5.083 8.225 75.899 1.00 17.56 475 ALA B C 1
ATOM 16682 O O . ALA B 1 475 ? 5.916 7.554 75.274 1.00 18.68 475 ALA B O 1
ATOM 16689 N N . TYR B 1 476 ? 4.435 9.279 75.403 1.00 15.71 476 TYR B N 1
ATOM 16690 C CA . TYR B 1 476 ? 4.640 9.702 73.994 1.00 16.43 476 TYR B CA 1
ATOM 16691 C C . TYR B 1 476 ? 6.058 10.252 73.821 1.00 19.65 476 TYR B C 1
ATOM 16692 O O . TYR B 1 476 ? 6.690 10.001 72.785 1.00 15.44 476 TYR B O 1
ATOM 16710 N N . ALA B 1 477 ? 6.537 10.978 74.827 1.00 14.14 477 ALA B N 1
ATOM 16711 C CA . ALA B 1 477 ? 7.905 11.531 74.760 1.00 15.20 477 ALA B CA 1
ATOM 16712 C C . ALA B 1 477 ? 8.917 10.380 74.693 1.00 15.12 477 ALA B C 1
ATOM 16713 O O . ALA B 1 477 ? 9.857 10.462 73.897 1.00 16.35 477 ALA B O 1
ATOM 16720 N N . LYS B 1 478 ? 8.718 9.353 75.523 1.00 16.41 478 LYS B N 1
ATOM 16721 C CA . LYS B 1 478 ? 9.646 8.193 75.516 1.00 17.11 478 LYS B CA 1
ATOM 16722 C C . LYS B 1 478 ? 9.686 7.610 74.100 1.00 16.25 478 LYS B C 1
ATOM 16723 O O . LYS B 1 478 ? 10.786 7.355 73.596 1.00 16.90 478 LYS B O 1
ATOM 16742 N N . LEU B 1 479 ? 8.512 7.429 73.492 1.00 18.42 479 LEU B N 1
ATOM 16743 C CA . LEU B 1 479 ? 8.464 6.830 72.133 1.00 20.74 479 LEU B CA 1
ATOM 16744 C C . LEU B 1 479 ? 9.282 7.703 71.178 1.00 19.08 479 LEU B C 1
ATOM 16745 O O . LEU B 1 479 ? 10.082 7.155 70.409 1.00 18.68 479 LEU B O 1
ATOM 16761 N N . PHE B 1 480 ? 9.075 9.018 71.239 1.00 20.31 480 PHE B N 1
ATOM 16762 C CA . PHE B 1 480 ? 9.779 9.923 70.295 1.00 16.64 480 PHE B CA 1
ATOM 16763 C C . PHE B 1 480 ? 11.283 9.863 70.567 1.00 16.48 480 PHE B C 1
ATOM 16764 O O . PHE B 1 480 ? 12.070 9.885 69.617 1.00 17.52 480 PHE B O 1
ATOM 16781 N N . HIS B 1 481 ? 11.655 9.802 71.845 1.00 15.88 481 HIS B N 1
ATOM 16782 C CA . HIS B 1 481 ? 13.091 9.738 72.209 1.00 14.57 481 HIS B CA 1
ATOM 16783 C C . HIS B 1 481 ? 13.702 8.466 71.615 1.00 15.67 481 HIS B C 1
ATOM 16784 O O . HIS B 1 481 ? 14.808 8.519 71.054 1.00 15.34 481 HIS B O 1
ATOM 16798 N N . ASP B 1 482 ? 12.988 7.348 71.747 1.00 16.93 482 ASP B N 1
ATOM 16799 C CA . ASP B 1 482 ? 13.554 6.054 71.285 1.00 15.78 482 ASP B CA 1
ATOM 16800 C C . ASP B 1 482 ? 13.584 6.006 69.754 1.00 15.90 482 ASP B C 1
ATOM 16801 O O . ASP B 1 482 ? 14.574 5.517 69.199 1.00 16.54 482 ASP B O 1
ATOM 16810 N N . LEU B 1 483 ? 12.528 6.503 69.108 1.00 16.82 483 LEU B N 1
ATOM 16811 C CA . LEU B 1 483 ? 12.463 6.471 67.620 1.00 18.71 483 LEU B CA 1
ATOM 16812 C C . LEU B 1 483 ? 13.528 7.400 67.024 1.00 15.56 483 LEU B C 1
ATOM 16813 O O . LEU B 1 483 ? 14.143 7.026 66.022 1.00 14.35 483 LEU B O 1
ATOM 16829 N N . THR B 1 484 ? 13.719 8.573 67.632 1.00 14.13 484 THR B N 1
ATOM 16830 C CA . THR B 1 484 ? 14.753 9.517 67.136 1.00 15.24 484 THR B CA 1
ATOM 16831 C C . THR B 1 484 ? 16.135 8.869 67.294 1.00 14.90 484 THR B C 1
ATOM 16832 O O . THR B 1 484 ? 16.975 9.054 66.404 1.00 13.99 484 THR B O 1
ATOM 16843 N N . ALA B 1 485 ? 16.352 8.139 68.393 1.00 14.30 485 ALA B N 1
ATOM 16844 C CA . ALA B 1 485 ? 17.645 7.437 68.570 1.00 14.00 485 ALA B CA 1
ATOM 16845 C C . ALA B 1 485 ? 17.840 6.434 67.427 1.00 15.17 485 ALA B C 1
ATOM 16846 O O . ALA B 1 485 ? 18.973 6.291 66.948 1.00 14.35 485 ALA B O 1
ATOM 16853 N N . VAL B 1 486 ? 16.756 5.784 67.011 1.00 14.59 486 VAL B N 1
ATOM 16854 C CA . VAL B 1 486 ? 16.843 4.822 65.873 1.00 16.12 486 VAL B CA 1
ATOM 16855 C C . VAL B 1 486 ? 17.234 5.584 64.602 1.00 14.68 486 VAL B C 1
ATOM 16856 O O . VAL B 1 486 ? 18.242 5.220 63.986 1.00 16.32 486 VAL B O 1
ATOM 16869 N N . ILE B 1 487 ? 16.468 6.613 64.238 1.00 14.35 487 ILE B N 1
ATOM 16870 C CA . ILE B 1 487 ? 16.720 7.331 62.951 1.00 15.45 487 ILE B CA 1
ATOM 16871 C C . ILE B 1 487 ? 18.126 7.937 62.962 1.00 14.49 487 ILE B C 1
ATOM 16872 O O . ILE B 1 487 ? 18.844 7.785 61.961 1.00 14.67 487 ILE B O 1
ATOM 16888 N N . ASP B 1 488 ? 18.491 8.607 64.054 1.00 14.91 488 ASP B N 1
ATOM 16889 C CA . ASP B 1 488 ? 19.858 9.160 64.177 1.00 12.76 488 ASP B CA 1
ATOM 16890 C C . ASP B 1 488 ? 20.879 8.048 63.932 1.00 14.95 488 ASP B C 1
ATOM 16891 O O . ASP B 1 488 ? 21.846 8.291 63.202 1.00 14.63 488 ASP B O 1
ATOM 16900 N N . SER B 1 489 ? 20.644 6.871 64.518 1.00 15.35 489 SER B N 1
ATOM 16901 C CA . SER B 1 489 ? 21.655 5.783 64.444 1.00 13.66 489 SER B CA 1
ATOM 16902 C C . SER B 1 489 ? 21.692 5.128 63.056 1.00 13.76 489 SER B C 1
ATOM 16903 O O . SER B 1 489 ? 22.723 4.538 62.722 1.00 15.04 489 SER B O 1
ATOM 16911 N N . LEU B 1 490 ? 20.617 5.256 62.279 1.00 13.78 490 LEU B N 1
ATOM 16912 C CA . LEU B 1 490 ? 20.559 4.645 60.924 1.00 17.70 490 LEU B CA 1
ATOM 16913 C C . LEU B 1 490 ? 21.386 5.467 59.933 1.00 15.58 490 LEU B C 1
ATOM 16914 O O . LEU B 1 490 ? 21.941 4.873 59.003 1.00 14.55 490 LEU B O 1
ATOM 16930 N N . GLY B 1 491 ? 21.439 6.785 60.117 1.00 16.34 491 GLY B N 1
ATOM 16931 C CA . GLY B 1 491 ? 22.122 7.650 59.136 1.00 16.57 491 GLY B CA 1
ATOM 16932 C C . GLY B 1 491 ? 21.106 8.325 58.228 1.00 15.66 491 GLY B C 1
ATOM 16933 O O . GLY B 1 491 ? 21.481 8.718 57.115 1.00 16.43 491 GLY B O 1
ATOM 16937 N N . LEU B 1 492 ? 19.859 8.441 58.696 1.00 15.18 492 LEU B N 1
ATOM 16938 C CA . LEU B 1 492 ? 18.788 9.088 57.895 1.00 13.82 492 LEU B CA 1
ATOM 16939 C C . LEU B 1 492 ? 18.339 10.398 58.550 1.00 14.08 492 LEU B C 1
ATOM 16940 O O . LEU B 1 492 ? 18.809 10.702 59.657 1.00 14.67 492 LEU B O 1
ATOM 16956 N N . CYS B 1 493 ? 17.434 11.114 57.880 1.00 13.52 493 CYS B N 1
ATOM 16957 C CA . CYS B 1 493 ? 16.975 12.432 58.387 1.00 15.51 493 CYS B CA 1
ATOM 16958 C C . CYS B 1 493 ? 15.694 12.278 59.210 1.00 12.34 493 CYS B C 1
ATOM 16959 O O . CYS B 1 493 ? 14.816 11.520 58.789 1.00 14.97 493 CYS B O 1
ATOM 16966 N N . ILE B 1 494 ? 15.604 13.006 60.324 1.00 13.76 494 ILE B N 1
ATOM 16967 C CA . ILE B 1 494 ? 14.414 12.948 61.220 1.00 14.50 494 ILE B CA 1
ATOM 16968 C C . ILE B 1 494 ? 13.169 13.428 60.466 1.00 16.25 494 ILE B C 1
ATOM 16969 O O . ILE B 1 494 ? 12.070 13.017 60.840 1.00 15.60 494 ILE B O 1
ATOM 16985 N N . PHE B 1 495 ? 13.352 14.254 59.434 1.00 16.54 495 PHE B N 1
ATOM 16986 C CA . PHE B 1 495 ? 12.193 14.825 58.698 1.00 15.11 495 PHE B CA 1
ATOM 16987 C C . PHE B 1 495 ? 11.473 13.736 57.892 1.00 15.05 495 PHE B C 1
ATOM 16988 O O . PHE B 1 495 ? 10.402 14.021 57.348 1.00 15.15 495 PHE B O 1
ATOM 17005 N N . THR B 1 496 ? 12.037 12.525 57.832 1.00 17.94 496 THR B N 1
ATOM 17006 C CA . THR B 1 496 ? 11.321 11.398 57.173 1.00 17.05 496 THR B CA 1
ATOM 17007 C C . THR B 1 496 ? 10.118 10.994 58.031 1.00 18.12 496 THR B C 1
ATOM 17008 O O . THR B 1 496 ? 9.269 10.247 57.531 1.00 18.82 496 THR B O 1
ATOM 17019 N N . THR B 1 497 ? 10.055 11.482 59.274 1.00 18.17 497 THR B N 1
ATOM 17020 C CA . THR B 1 497 ? 8.894 11.185 60.157 1.00 19.06 497 THR B CA 1
ATOM 17021 C C . THR B 1 497 ? 7.630 11.814 59.567 1.00 18.25 497 THR B C 1
ATOM 17022 O O . THR B 1 497 ? 6.535 11.453 60.014 1.00 19.47 497 THR B O 1
ATOM 17033 N N . PHE B 1 498 ? 7.790 12.721 58.610 1.00 20.28 498 PHE B N 1
ATOM 17034 C CA . PHE B 1 498 ? 6.602 13.291 57.926 1.00 19.35 498 PHE B CA 1
ATOM 17035 C C . PHE B 1 498 ? 6.139 12.289 56.865 1.00 19.41 498 PHE B C 1
ATOM 17036 O O . PHE B 1 498 ? 6.226 12.590 55.666 1.00 19.44 498 PHE B O 1
ATOM 17053 N N . GLY B 1 499 ? 5.679 11.121 57.320 1.00 21.92 499 GLY B N 1
ATOM 17054 C CA . GLY B 1 499 ? 5.200 10.085 56.389 1.00 20.87 499 GLY B CA 1
ATOM 17055 C C . GLY B 1 499 ? 5.674 8.694 56.772 1.00 22.75 499 GLY B C 1
ATOM 17056 O O . GLY B 1 499 ? 4.935 7.733 56.488 1.00 23.72 499 GLY B O 1
ATOM 17060 N N . LEU B 1 500 ? 6.851 8.574 57.391 1.00 18.74 500 LEU B N 1
ATOM 17061 C CA . LEU B 1 500 ? 7.404 7.219 57.665 1.00 19.51 500 LEU B CA 1
ATOM 17062 C C . LEU B 1 500 ? 7.292 6.856 59.148 1.00 20.26 500 LEU B C 1
ATOM 17063 O O . LEU B 1 500 ? 7.318 7.772 59.988 1.00 21.18 500 LEU B O 1
ATOM 17079 N N . GLY B 1 501 ? 7.188 5.559 59.438 1.00 25.27 501 GLY B N 1
ATOM 17080 C CA . GLY B 1 501 ? 7.133 5.075 60.829 1.00 23.22 501 GLY B CA 1
ATOM 17081 C C . GLY B 1 501 ? 8.125 3.948 61.056 1.00 23.08 501 GLY B C 1
ATOM 17082 O O . GLY B 1 501 ? 8.838 3.602 60.103 1.00 22.29 501 GLY B O 1
ATOM 17086 N N . ILE B 1 502 ? 8.146 3.379 62.259 1.00 19.86 502 ILE B N 1
ATOM 17087 C CA . ILE B 1 502 ? 9.153 2.339 62.626 1.00 21.62 502 ILE B CA 1
ATOM 17088 C C . ILE B 1 502 ? 9.243 1.236 61.560 1.00 22.24 502 ILE B C 1
ATOM 17089 O O . ILE B 1 502 ? 10.373 0.836 61.242 1.00 24.75 502 ILE B O 1
ATOM 17105 N N . GLN B 1 503 ? 8.113 0.759 61.037 1.00 22.39 503 GLN B N 1
ATOM 17106 C CA . GLN B 1 503 ? 8.180 -0.388 60.088 1.00 22.35 503 GLN B CA 1
ATOM 17107 C C . GLN B 1 503 ? 8.935 0.033 58.822 1.00 21.98 503 GLN B C 1
ATOM 17108 O O . GLN B 1 503 ? 9.684 -0.790 58.283 1.00 22.98 503 GLN B O 1
ATOM 17122 N N . ASP B 1 504 ? 8.745 1.276 58.387 1.00 22.62 504 ASP B N 1
ATOM 17123 C CA . ASP B 1 504 ? 9.436 1.786 57.176 1.00 23.76 504 ASP B CA 1
ATOM 17124 C C . ASP B 1 504 ? 10.950 1.720 57.402 1.00 21.94 504 ASP B C 1
ATOM 17125 O O . ASP B 1 504 ? 11.680 1.364 56.465 1.00 22.89 504 ASP B O 1
ATOM 17134 N N . TYR B 1 505 ? 11.393 2.073 58.606 1.00 22.47 505 TYR B N 1
ATOM 17135 C CA . TYR B 1 505 ? 12.843 2.064 58.921 1.00 19.34 505 TYR B CA 1
ATOM 17136 C C . TYR B 1 505 ? 13.333 0.612 58.951 1.00 20.14 505 TYR B C 1
ATOM 17137 O O . TYR B 1 505 ? 14.460 0.342 58.515 1.00 19.97 505 TYR B O 1
ATOM 17155 N N . VAL B 1 506 ? 12.491 -0.284 59.465 1.00 23.16 506 VAL B N 1
ATOM 17156 C CA . VAL B 1 506 ? 12.845 -1.731 59.481 1.00 20.47 506 VAL B CA 1
ATOM 17157 C C . VAL B 1 506 ? 13.005 -2.192 58.030 1.00 23.49 506 VAL B C 1
ATOM 17158 O O . VAL B 1 506 ? 14.002 -2.869 57.731 1.00 25.10 506 VAL B O 1
ATOM 17171 N N . ASP B 1 507 ? 12.053 -1.824 57.174 1.00 23.18 507 ASP B N 1
ATOM 17172 C CA . ASP B 1 507 ? 12.107 -2.230 55.745 1.00 23.61 507 ASP B CA 1
ATOM 17173 C C . ASP B 1 507 ? 13.457 -1.825 55.143 1.00 22.84 507 ASP B C 1
ATOM 17174 O O . ASP B 1 507 ? 14.126 -2.690 54.551 1.00 22.28 507 ASP B O 1
ATOM 17183 N N . MET B 1 508 ? 13.850 -0.560 55.313 1.00 21.78 508 MET B N 1
ATOM 17184 C CA . MET B 1 508 ? 15.110 -0.063 54.701 1.00 20.68 508 MET B CA 1
ATOM 17185 C C . MET B 1 508 ? 16.334 -0.748 55.334 1.00 18.52 508 MET B C 1
ATOM 17186 O O . MET B 1 508 ? 17.215 -1.195 54.586 1.00 22.83 508 MET B O 1
ATOM 17200 N N . TYR B 1 509 ? 16.390 -0.816 56.665 1.00 20.19 509 TYR B N 1
ATOM 17201 C CA . TYR B 1 509 ? 17.565 -1.416 57.347 1.00 21.63 509 TYR B CA 1
ATOM 17202 C C . TYR B 1 509 ? 17.759 -2.863 56.878 1.00 21.25 509 TYR B C 1
ATOM 17203 O O . TYR B 1 509 ? 18.884 -3.219 56.498 1.00 23.26 509 TYR B O 1
ATOM 17221 N N . ASN B 1 510 ? 16.691 -3.659 56.904 1.00 23.59 510 ASN B N 1
ATOM 17222 C CA . ASN B 1 510 ? 16.813 -5.108 56.574 1.00 23.12 510 ASN B CA 1
ATOM 17223 C C . ASN B 1 510 ? 17.188 -5.300 55.098 1.00 25.09 510 ASN B C 1
ATOM 17224 O O . ASN B 1 510 ? 18.001 -6.194 54.809 1.00 25.20 510 ASN B O 1
ATOM 17235 N N . ALA B 1 511 ? 16.619 -4.490 54.208 1.00 22.87 511 ALA B N 1
ATOM 17236 C CA . ALA B 1 511 ? 16.957 -4.602 52.771 1.00 24.75 511 ALA B CA 1
ATOM 17237 C C . ALA B 1 511 ? 18.454 -4.356 52.574 1.00 25.55 511 ALA B C 1
ATOM 17238 O O . ALA B 1 511 ? 19.062 -5.070 51.761 1.00 25.38 511 ALA B O 1
ATOM 17245 N N . VAL B 1 512 ? 19.022 -3.383 53.291 1.00 22.64 512 VAL B N 1
ATOM 17246 C CA . VAL B 1 512 ? 20.453 -3.012 53.076 1.00 25.76 512 VAL B CA 1
ATOM 17247 C C . VAL B 1 512 ? 21.378 -3.921 53.891 1.00 24.27 512 VAL B C 1
ATOM 17248 O O . VAL B 1 512 ? 22.405 -4.344 53.344 1.00 24.01 512 VAL B O 1
ATOM 17261 N N . VAL B 1 513 ? 21.024 -4.214 55.143 1.00 24.27 513 VAL B N 1
ATOM 17262 C CA . VAL B 1 513 ? 21.958 -4.964 56.036 1.00 24.25 513 VAL B CA 1
ATOM 17263 C C . VAL B 1 513 ? 21.729 -6.477 55.949 1.00 25.75 513 VAL B C 1
ATOM 17264 O O . VAL B 1 513 ? 22.725 -7.215 55.977 1.00 23.44 513 VAL B O 1
ATOM 17277 N N . GLY B 1 514 ? 20.475 -6.911 55.857 1.00 24.51 514 GLY B N 1
ATOM 17278 C CA . GLY B 1 514 ? 20.197 -8.358 55.889 1.00 26.92 514 GLY B CA 1
ATOM 17279 C C . GLY B 1 514 ? 18.769 -8.654 56.299 1.00 25.66 514 GLY B C 1
ATOM 17280 O O . GLY B 1 514 ? 18.293 -8.043 57.270 1.00 24.82 514 GLY B O 1
ATOM 17284 N N . GLU B 1 515 ? 18.127 -9.597 55.610 1.00 29.03 515 GLU B N 1
ATOM 17285 C CA . GLU B 1 515 ? 16.697 -9.899 55.867 1.00 29.90 515 GLU B CA 1
ATOM 17286 C C . GLU B 1 515 ? 16.459 -10.277 57.332 1.00 30.80 515 GLU B C 1
ATOM 17287 O O . GLU B 1 515 ? 17.296 -11.002 57.892 1.00 31.06 515 GLU B O 1
ATOM 17299 N N . SER B 1 516 ? 15.375 -9.769 57.925 1.00 31.25 516 SER B N 1
ATOM 17300 C CA . SER B 1 516 ? 14.982 -10.153 59.310 1.00 32.88 516 SER B CA 1
ATOM 17301 C C . SER B 1 516 ? 16.067 -9.844 60.349 1.00 30.68 516 SER B C 1
ATOM 17302 O O . SER B 1 516 ? 16.010 -10.444 61.432 1.00 32.34 516 SER B O 1
ATOM 17310 N N . THR B 1 517 ? 16.992 -8.926 60.059 1.00 28.82 517 THR B N 1
ATOM 17311 C CA . THR B 1 517 ? 17.988 -8.555 61.100 1.00 26.93 517 THR B CA 1
ATOM 17312 C C . THR B 1 517 ? 17.245 -7.939 62.291 1.00 29.75 517 THR B C 1
ATOM 17313 O O . THR B 1 517 ? 17.546 -8.321 63.435 1.00 27.13 517 THR B O 1
ATOM 17324 N N . TYR B 1 518 ? 16.296 -7.043 62.015 1.00 30.37 518 TYR B N 1
ATOM 17325 C CA . TYR B 1 518 ? 15.529 -6.376 63.099 1.00 28.61 518 TYR B CA 1
ATOM 17326 C C . TYR B 1 518 ? 14.031 -6.442 62.815 1.00 29.33 518 TYR B C 1
ATOM 17327 O O . TYR B 1 518 ? 13.657 -6.709 61.660 1.00 27.68 518 TYR B O 1
ATOM 17345 N N . ASP B 1 519 ? 13.208 -6.228 63.843 1.00 29.94 519 ASP B N 1
ATOM 17346 C CA . ASP B 1 519 ? 11.742 -6.102 63.629 1.00 27.30 519 ASP B CA 1
ATOM 17347 C C . ASP B 1 519 ? 11.313 -4.795 64.314 1.00 27.33 519 ASP B C 1
ATOM 17348 O O . ASP B 1 519 ? 12.153 -4.200 65.005 1.00 25.39 519 ASP B O 1
ATOM 17357 N N . ALA B 1 520 ? 10.076 -4.355 64.101 1.00 25.57 520 ALA B N 1
ATOM 17358 C CA . ALA B 1 520 ? 9.634 -3.060 64.666 1.00 26.70 520 ALA B CA 1
ATOM 17359 C C . ALA B 1 520 ? 9.930 -3.029 66.169 1.00 24.73 520 ALA B C 1
ATOM 17360 O O . ALA B 1 520 ? 10.468 -2.020 66.653 1.00 26.61 520 ALA B O 1
ATOM 17367 N N . ASP B 1 521 ? 9.614 -4.115 66.872 1.00 24.33 521 ASP B N 1
ATOM 17368 C CA . ASP B 1 521 ? 9.777 -4.132 68.349 1.00 26.48 521 ASP B CA 1
ATOM 17369 C C . ASP B 1 521 ? 11.257 -4.079 68.727 1.00 26.19 521 ASP B C 1
ATOM 17370 O O . ASP B 1 521 ? 11.615 -3.257 69.582 1.00 23.39 521 ASP B O 1
ATOM 17379 N N . SER B 1 522 ? 12.073 -4.942 68.118 1.00 23.13 522 SER B N 1
ATOM 17380 C CA . SER B 1 522 ? 13.506 -5.020 68.490 1.00 26.66 522 SER B CA 1
ATOM 17381 C C . SER B 1 522 ? 14.220 -3.706 68.145 1.00 22.43 522 SER B C 1
ATOM 17382 O O . SER B 1 522 ? 15.120 -3.313 68.900 1.00 22.21 522 SER B O 1
ATOM 17390 N N . LEU B 1 523 ? 13.833 -3.069 67.037 1.00 21.24 523 LEU B N 1
ATOM 17391 C CA . LEU B 1 523 ? 14.524 -1.823 66.605 1.00 21.32 523 LEU B CA 1
ATOM 17392 C C . LEU B 1 523 ? 14.176 -0.695 67.584 1.00 21.07 523 LEU B C 1
ATOM 17393 O O . LEU B 1 523 ? 15.090 0.019 68.016 1.00 19.99 523 LEU B O 1
ATOM 17409 N N . LEU B 1 524 ? 12.894 -0.563 67.917 1.00 20.01 524 LEU B N 1
ATOM 17410 C CA . LEU B 1 524 ? 12.469 0.491 68.871 1.00 23.36 524 LEU B CA 1
ATOM 17411 C C . LEU B 1 524 ? 13.098 0.191 70.233 1.00 19.33 524 LEU B C 1
ATOM 17412 O O . LEU B 1 524 ? 13.486 1.141 70.928 1.00 20.59 524 LEU B O 1
ATOM 17428 N N . GLU B 1 525 ? 13.256 -1.084 70.589 1.00 23.01 525 GLU B N 1
ATOM 17429 C CA . GLU B 1 525 ? 13.922 -1.425 71.873 1.00 21.12 525 GLU B CA 1
ATOM 17430 C C . GLU B 1 525 ? 15.393 -0.992 71.823 1.00 20.56 525 GLU B C 1
ATOM 17431 O O . GLU B 1 525 ? 15.926 -0.588 72.864 1.00 18.97 525 GLU B O 1
ATOM 17443 N N . ALA B 1 526 ? 16.014 -1.076 70.642 1.00 18.32 526 ALA B N 1
ATOM 17444 C CA . ALA B 1 526 ? 17.426 -0.661 70.501 1.00 17.80 526 ALA B CA 1
ATOM 17445 C C . ALA B 1 526 ? 17.521 0.851 70.725 1.00 16.00 526 ALA B C 1
ATOM 17446 O O . ALA B 1 526 ? 18.504 1.296 71.321 1.00 17.39 526 ALA B O 1
ATOM 17453 N N . GLY B 1 527 ? 16.525 1.599 70.249 1.00 16.94 527 GLY B N 1
ATOM 17454 C CA . GLY B 1 527 ? 16.512 3.050 70.513 1.00 14.98 527 GLY B CA 1
ATOM 17455 C C . GLY B 1 527 ? 16.473 3.308 72.008 1.00 16.28 527 GLY B C 1
ATOM 17456 O O . GLY B 1 527 ? 17.177 4.213 72.470 1.00 15.49 527 GLY B O 1
ATOM 17460 N N . ASP B 1 528 ? 15.681 2.515 72.734 1.00 14.79 528 ASP B N 1
ATOM 17461 C CA . ASP B 1 528 ? 15.607 2.626 74.212 1.00 17.95 528 ASP B CA 1
ATOM 17462 C C . ASP B 1 528 ? 16.988 2.330 74.795 1.00 18.27 528 ASP B C 1
ATOM 17463 O O . ASP B 1 528 ? 17.441 3.080 75.667 1.00 17.34 528 ASP B O 1
ATOM 17472 N N A ARG B 1 529 ? 17.620 1.256 74.316 0.70 16.35 529 ARG B N 1
ATOM 17473 N N B ARG B 1 529 ? 17.633 1.270 74.298 0.30 16.35 529 ARG B N 1
ATOM 17474 C CA A ARG B 1 529 ? 18.991 0.910 74.771 0.70 18.94 529 ARG B CA 1
ATOM 17475 C CA B ARG B 1 529 ? 18.994 0.903 74.771 0.30 18.94 529 ARG B CA 1
ATOM 17476 C C A ARG B 1 529 ? 19.926 2.096 74.521 0.70 17.81 529 ARG B C 1
ATOM 17477 C C B ARG B 1 529 ? 19.955 2.067 74.504 0.30 17.81 529 ARG B C 1
ATOM 17478 O O A ARG B 1 529 ? 20.730 2.416 75.405 0.70 17.21 529 ARG B O 1
ATOM 17479 O O B ARG B 1 529 ? 20.636 2.485 75.459 0.30 17.20 529 ARG B O 1
ATOM 17520 N N . ILE B 1 530 ? 19.797 2.729 73.353 1.00 15.59 530 ILE B N 1
ATOM 17521 C CA . ILE B 1 530 ? 20.718 3.847 72.997 1.00 13.60 530 ILE B CA 1
ATOM 17522 C C . ILE B 1 530 ? 20.474 5.038 73.935 1.00 14.07 530 ILE B C 1
ATOM 17523 O O . ILE B 1 530 ? 21.453 5.585 74.455 1.00 15.90 530 ILE B O 1
ATOM 17540 N N . TRP B 1 531 ? 19.209 5.418 74.125 1.00 15.95 531 TRP B N 1
ATOM 17541 C CA . TRP B 1 531 ? 18.887 6.550 75.033 1.00 14.45 531 TRP B CA 1
ATOM 17542 C C . TRP B 1 531 ? 19.397 6.227 76.439 1.00 14.40 531 TRP B C 1
ATOM 17543 O O . TRP B 1 531 ? 19.964 7.117 77.087 1.00 14.19 531 TRP B O 1
ATOM 17564 N N . THR B 1 532 ? 19.193 4.985 76.872 1.00 14.05 532 THR B N 1
ATOM 17565 C CA . THR B 1 532 ? 19.599 4.584 78.244 1.00 15.70 532 THR B CA 1
ATOM 17566 C C . THR B 1 532 ? 21.128 4.589 78.342 1.00 15.46 532 THR B C 1
ATOM 17567 O O . THR B 1 532 ? 21.646 4.994 79.394 1.00 13.20 532 THR B O 1
ATOM 17578 N N . LEU B 1 533 ? 21.825 4.199 77.277 1.00 15.74 533 LEU B N 1
ATOM 17579 C CA . LEU B 1 533 ? 23.311 4.231 77.299 1.00 15.54 533 LEU B CA 1
ATOM 17580 C C . LEU B 1 533 ? 23.789 5.672 77.523 1.00 16.35 533 LEU B C 1
ATOM 17581 O O . LEU B 1 533 ? 24.709 5.875 78.325 1.00 15.68 533 LEU B O 1
ATOM 17597 N N . GLU B 1 534 ? 23.171 6.629 76.825 1.00 14.11 534 GLU B N 1
ATOM 17598 C CA . GLU B 1 534 ? 23.554 8.056 76.971 1.00 15.70 534 GLU B CA 1
ATOM 17599 C C . GLU B 1 534 ? 23.289 8.503 78.415 1.00 14.78 534 GLU B C 1
ATOM 17600 O O . GLU B 1 534 ? 24.123 9.229 78.975 1.00 15.20 534 GLU B O 1
ATOM 17612 N N . LYS B 1 535 ? 22.154 8.082 78.973 1.00 15.14 535 LYS B N 1
ATOM 17613 C CA . LYS B 1 535 ? 21.815 8.453 80.371 1.00 14.49 535 LYS B CA 1
ATOM 17614 C C . LYS B 1 535 ? 22.921 7.946 81.303 1.00 17.45 535 LYS B C 1
ATOM 17615 O O . LYS B 1 535 ? 23.354 8.707 82.178 1.00 13.33 535 LYS B O 1
ATOM 17634 N N . LEU B 1 536 ? 23.352 6.701 81.096 1.00 18.27 536 LEU B N 1
ATOM 17635 C CA . LEU B 1 536 ? 24.407 6.111 81.958 1.00 16.07 536 LEU B CA 1
ATOM 17636 C C . LEU B 1 536 ? 25.708 6.901 81.774 1.00 17.28 536 LEU B C 1
ATOM 17637 O O . LEU B 1 536 ? 26.394 7.160 82.771 1.00 18.81 536 LEU B O 1
ATOM 17653 N N . PHE B 1 537 ? 26.034 7.258 80.531 1.00 15.52 537 PHE B N 1
ATOM 17654 C CA . PHE B 1 537 ? 27.236 8.101 80.322 1.00 15.59 537 PHE B CA 1
ATOM 17655 C C . PHE B 1 537 ? 27.105 9.384 81.154 1.00 14.70 537 PHE B C 1
ATOM 17656 O O . PHE B 1 537 ? 28.067 9.758 81.834 1.00 16.06 537 PHE B O 1
ATOM 17673 N N . ASN B 1 538 ? 25.947 10.043 81.075 1.00 14.37 538 ASN B N 1
ATOM 17674 C CA . ASN B 1 538 ? 25.756 11.333 81.790 1.00 16.48 538 ASN B CA 1
ATOM 17675 C C . ASN B 1 538 ? 25.891 11.125 83.305 1.00 15.57 538 ASN B C 1
ATOM 17676 O O . ASN B 1 538 ? 26.545 11.947 83.960 1.00 16.01 538 ASN B O 1
ATOM 17687 N N . LEU B 1 539 ? 25.270 10.070 83.827 1.00 14.36 539 LEU B N 1
ATOM 17688 C CA . LEU B 1 539 ? 25.410 9.770 85.276 1.00 16.33 539 LEU B CA 1
ATOM 17689 C C . LEU B 1 539 ? 26.895 9.576 85.601 1.00 17.23 539 LEU B C 1
ATOM 17690 O O . LEU B 1 539 ? 27.363 10.138 86.600 1.00 17.68 539 LEU B O 1
ATOM 17706 N N . ALA B 1 540 ? 27.599 8.818 84.763 1.00 17.95 540 ALA B N 1
ATOM 17707 C CA . ALA B 1 540 ? 29.041 8.573 84.981 1.00 17.32 540 ALA B CA 1
ATOM 17708 C C . ALA B 1 540 ? 29.817 9.892 84.923 1.00 18.98 540 ALA B C 1
ATOM 17709 O O . ALA B 1 540 ? 30.868 9.983 85.570 1.00 21.96 540 ALA B O 1
ATOM 17716 N N . ALA B 1 541 ? 29.309 10.875 84.175 1.00 18.41 541 ALA B N 1
ATOM 17717 C CA . ALA B 1 541 ? 30.041 12.153 84.008 1.00 16.38 541 ALA B CA 1
ATOM 17718 C C . ALA B 1 541 ? 29.700 13.136 85.134 1.00 20.27 541 ALA B C 1
ATOM 17719 O O . ALA B 1 541 ? 30.274 14.233 85.149 1.00 18.28 541 ALA B O 1
ATOM 17726 N N . GLY B 1 542 ? 28.772 12.756 86.014 1.00 16.99 542 GLY B N 1
ATOM 17727 C CA . GLY B 1 542 ? 28.392 13.646 87.129 1.00 17.38 542 GLY B CA 1
ATOM 17728 C C . GLY B 1 542 ? 27.159 14.473 86.814 1.00 18.89 542 GLY B C 1
ATOM 17729 O O . GLY B 1 542 ? 26.909 15.449 87.532 1.00 19.09 542 GLY B O 1
ATOM 17733 N N . ILE B 1 543 ? 26.434 14.111 85.755 1.00 15.56 543 ILE B N 1
ATOM 17734 C CA . ILE B 1 543 ? 25.153 14.807 85.449 1.00 20.22 543 ILE B CA 1
ATOM 17735 C C . ILE B 1 543 ? 24.034 14.089 86.209 1.00 24.33 543 ILE B C 1
ATOM 17736 O O . ILE B 1 543 ? 23.576 13.038 85.732 1.00 26.48 543 ILE B O 1
ATOM 17752 N N . ASP B 1 544 ? 23.618 14.656 87.343 1.00 26.92 544 ASP B N 1
ATOM 17753 C CA . ASP B 1 544 ? 22.575 14.032 88.199 1.00 30.32 544 ASP B CA 1
ATOM 17754 C C . ASP B 1 544 ? 21.189 14.244 87.588 1.00 27.23 544 ASP B C 1
ATOM 17755 O O . ASP B 1 544 ? 21.022 15.193 86.810 1.00 21.25 544 ASP B O 1
ATOM 17764 N N . SER B 1 545 ? 20.229 13.394 87.957 1.00 25.12 545 SER B N 1
ATOM 17765 C CA . SER B 1 545 ? 18.837 13.556 87.471 1.00 23.80 545 SER B CA 1
ATOM 17766 C C . SER B 1 545 ? 18.284 14.922 87.904 1.00 20.53 545 SER B C 1
ATOM 17767 O O . SER B 1 545 ? 17.324 15.388 87.287 1.00 20.01 545 SER B O 1
ATOM 17775 N N . SER B 1 546 ? 18.898 15.539 88.916 1.00 17.66 546 SER B N 1
ATOM 17776 C CA . SER B 1 546 ? 18.448 16.872 89.395 1.00 22.73 546 SER B CA 1
ATOM 17777 C C . SER B 1 546 ? 18.616 17.921 88.290 1.00 19.73 546 SER B C 1
ATOM 17778 O O . SER B 1 546 ? 17.986 18.983 88.384 1.00 17.33 546 SER B O 1
ATOM 17786 N N . GLN B 1 547 ? 19.444 17.620 87.288 1.00 19.54 547 GLN B N 1
ATOM 17787 C CA . GLN B 1 547 ? 19.657 18.558 86.152 1.00 17.30 547 GLN B CA 1
ATOM 17788 C C . GLN B 1 547 ? 18.496 18.418 85.164 1.00 17.22 547 GLN B C 1
ATOM 17789 O O . GLN B 1 547 ? 18.483 19.161 84.171 1.00 13.11 547 GLN B O 1
ATOM 17803 N N . ASP B 1 548 ? 17.574 17.488 85.430 1.00 16.45 548 ASP B N 1
ATOM 17804 C CA . ASP B 1 548 ? 16.355 17.372 84.597 1.00 15.29 548 ASP B CA 1
ATOM 17805 C C . ASP B 1 548 ? 15.356 18.418 85.097 1.00 17.32 548 ASP B C 1
ATOM 17806 O O . ASP B 1 548 ? 14.568 18.097 85.988 1.00 18.87 548 ASP B O 1
ATOM 17815 N N . THR B 1 549 ? 15.418 19.623 84.543 1.00 16.17 549 THR B N 1
ATOM 17816 C CA . THR B 1 549 ? 14.525 20.698 85.029 1.00 17.84 549 THR B CA 1
ATOM 17817 C C . THR B 1 549 ? 14.328 21.740 83.933 1.00 15.28 549 THR B C 1
ATOM 17818 O O . THR B 1 549 ? 14.826 21.527 82.817 1.00 13.69 549 THR B O 1
ATOM 17829 N N . LEU B 1 550 ? 13.584 22.793 84.248 1.00 17.06 550 LEU B N 1
ATOM 17830 C CA . LEU B 1 550 ? 13.394 23.904 83.289 1.00 14.05 550 LEU B CA 1
ATOM 17831 C C . LEU B 1 550 ? 13.678 25.198 84.046 1.00 15.13 550 LEU B C 1
ATOM 17832 O O . LEU B 1 550 ? 13.630 25.176 85.281 1.00 18.21 550 LEU B O 1
ATOM 17848 N N . PRO B 1 551 ? 14.019 26.307 83.365 1.00 17.80 551 PRO B N 1
ATOM 17849 C CA . PRO B 1 551 ? 14.183 27.579 84.055 1.00 15.65 551 PRO B CA 1
ATOM 17850 C C . PRO B 1 551 ? 12.915 27.886 84.867 1.00 15.97 551 PRO B C 1
ATOM 17851 O O . PRO B 1 551 ? 11.843 27.517 84.442 1.00 16.88 551 PRO B O 1
ATOM 17862 N N . LYS B 1 552 ? 13.077 28.575 85.995 1.00 17.98 552 LYS B N 1
ATOM 17863 C CA . LYS B 1 552 ? 11.919 28.904 86.869 1.00 18.08 552 LYS B CA 1
ATOM 17864 C C . LYS B 1 552 ? 10.825 29.616 86.068 1.00 19.51 552 LYS B C 1
ATOM 17865 O O . LYS B 1 552 ? 9.647 29.307 86.282 1.00 17.80 552 LYS B O 1
ATOM 17884 N N . ARG B 1 553 ? 11.213 30.535 85.181 1.00 18.39 553 ARG B N 1
ATOM 17885 C CA . ARG B 1 553 ? 10.221 31.295 84.378 1.00 16.25 553 ARG B CA 1
ATOM 17886 C C . ARG B 1 553 ? 9.220 30.330 83.739 1.00 15.44 553 ARG B C 1
ATOM 17887 O O . ARG B 1 553 ? 8.021 30.630 83.760 1.00 17.55 553 ARG B O 1
ATOM 17908 N N . LEU B 1 554 ? 9.701 29.210 83.199 1.00 17.86 554 LEU B N 1
ATOM 17909 C CA . LEU B 1 554 ? 8.806 28.299 82.432 1.00 17.99 554 LEU B CA 1
ATOM 17910 C C . LEU B 1 554 ? 7.996 27.392 83.368 1.00 17.50 554 LEU B C 1
ATOM 17911 O O . LEU B 1 554 ? 7.022 26.785 82.899 1.00 19.22 554 LEU B O 1
ATOM 17927 N N . LEU B 1 555 ? 8.380 27.335 84.639 1.00 17.26 555 LEU B N 1
ATOM 17928 C CA . LEU B 1 555 ? 7.625 26.509 85.615 1.00 19.26 555 LEU B CA 1
ATOM 17929 C C . LEU B 1 555 ? 6.712 27.388 86.473 1.00 19.12 555 LEU B C 1
ATOM 17930 O O . LEU B 1 555 ? 5.722 26.846 86.989 1.00 19.64 555 LEU B O 1
ATOM 17946 N N . GLU B 1 556 ? 7.001 28.687 86.578 1.00 18.07 556 GLU B N 1
ATOM 17947 C CA . GLU B 1 556 ? 6.238 29.533 87.538 1.00 20.25 556 GLU B CA 1
ATOM 17948 C C . GLU B 1 556 ? 5.574 30.755 86.889 1.00 23.58 556 GLU B C 1
ATOM 17949 O O . GLU B 1 556 ? 4.625 31.279 87.495 1.00 20.09 556 GLU B O 1
ATOM 17961 N N . GLU B 1 557 ? 6.061 31.226 85.741 1.00 21.34 557 GLU B N 1
ATOM 17962 C CA . GLU B 1 557 ? 5.482 32.466 85.164 1.00 18.63 557 GLU B CA 1
ATOM 17963 C C . GLU B 1 557 ? 4.533 32.109 84.019 1.00 20.12 557 GLU B C 1
ATOM 17964 O O . GLU B 1 557 ? 4.989 31.580 82.999 1.00 18.25 557 GLU B O 1
ATOM 17976 N N . PRO B 1 558 ? 3.222 32.380 84.157 1.00 20.43 558 PRO B N 1
ATOM 17977 C CA . PRO B 1 558 ? 2.262 32.054 83.116 1.00 21.32 558 PRO B CA 1
ATOM 17978 C C . PRO B 1 558 ? 2.534 32.853 81.835 1.00 17.98 558 PRO B C 1
ATOM 17979 O O . PRO B 1 558 ? 3.001 33.962 81.930 1.00 19.88 558 PRO B O 1
ATOM 17990 N N . ILE B 1 559 ? 2.257 32.252 80.683 1.00 17.64 559 ILE B N 1
ATOM 17991 C CA . ILE B 1 559 ? 2.389 33.013 79.409 1.00 17.23 559 ILE B CA 1
ATOM 17992 C C . ILE B 1 559 ? 1.555 34.286 79.564 1.00 18.22 559 ILE B C 1
ATOM 17993 O O . ILE B 1 559 ? 0.355 34.171 79.859 1.00 19.34 559 ILE B O 1
ATOM 18009 N N . PRO B 1 560 ? 2.145 35.486 79.397 1.00 19.16 560 PRO B N 1
ATOM 18010 C CA . PRO B 1 560 ? 1.414 36.736 79.656 1.00 21.39 560 PRO B CA 1
ATOM 18011 C C . PRO B 1 560 ? 0.263 37.034 78.687 1.00 24.08 560 PRO B C 1
ATOM 18012 O O . PRO B 1 560 ? -0.730 37.563 79.135 1.00 24.81 560 PRO B O 1
ATOM 18023 N N . ASP B 1 561 ? 0.417 36.705 77.405 1.00 22.77 561 ASP B N 1
ATOM 18024 C CA . ASP B 1 561 ? -0.634 37.075 76.427 1.00 26.60 561 ASP B CA 1
ATOM 18025 C C . ASP B 1 561 ? -0.638 36.125 75.232 1.00 24.32 561 ASP B C 1
ATOM 18026 O O . ASP B 1 561 ? 0.386 35.467 74.995 1.00 21.55 561 ASP B O 1
ATOM 18035 N N . GLY B 1 562 ? -1.757 36.070 74.516 1.00 25.67 562 GLY B N 1
ATOM 18036 C CA . GLY B 1 562 ? -1.797 35.272 73.280 1.00 26.32 562 GLY B CA 1
ATOM 18037 C C . GLY B 1 562 ? -2.609 33.999 73.382 1.00 21.59 562 GLY B C 1
ATOM 18038 O O . GLY B 1 562 ? -3.227 33.757 74.429 1.00 23.03 562 GLY B O 1
ATOM 18042 N N . PRO B 1 563 ? -2.613 33.171 72.320 1.00 21.44 563 PRO B N 1
ATOM 18043 C CA . PRO B 1 563 ? -3.409 31.937 72.293 1.00 23.22 563 PRO B CA 1
ATOM 18044 C C . PRO B 1 563 ? -3.147 30.967 73.456 1.00 26.60 563 PRO B C 1
ATOM 18045 O O . PRO B 1 563 ? -4.007 30.156 73.722 1.00 24.88 563 PRO B O 1
ATOM 18056 N N . SER B 1 564 ? -1.977 31.060 74.093 1.00 23.51 564 SER B N 1
ATOM 18057 C CA . SER B 1 564 ? -1.621 30.126 75.193 1.00 20.88 564 SER B CA 1
ATOM 18058 C C . SER B 1 564 ? -1.483 30.896 76.512 1.00 18.79 564 SER B C 1
ATOM 18059 O O . SER B 1 564 ? -0.807 30.401 77.422 1.00 19.97 564 SER B O 1
ATOM 18067 N N . LYS B 1 565 ? -2.132 32.056 76.610 1.00 21.06 565 LYS B N 1
ATOM 18068 C CA . LYS B 1 565 ? -2.025 32.904 77.828 1.00 21.27 565 LYS B CA 1
ATOM 18069 C C . LYS B 1 565 ? -2.396 32.122 79.091 1.00 21.13 565 LYS B C 1
ATOM 18070 O O . LYS B 1 565 ? -3.371 31.361 79.041 1.00 19.59 565 LYS B O 1
ATOM 18089 N N . GLY B 1 566 ? -1.629 32.296 80.168 1.00 21.00 566 GLY B N 1
ATOM 18090 C CA . GLY B 1 566 ? -1.981 31.678 81.461 1.00 22.38 566 GLY B CA 1
ATOM 18091 C C . GLY B 1 566 ? -1.343 30.323 81.702 1.00 20.74 566 GLY B C 1
ATOM 18092 O O . GLY B 1 566 ? -1.466 29.823 82.831 1.00 22.13 566 GLY B O 1
ATOM 18096 N N . GLU B 1 567 ? -0.645 29.775 80.709 1.00 18.30 567 GLU B N 1
ATOM 18097 C CA . GLU B 1 567 ? -0.115 28.392 80.845 1.00 17.73 567 GLU B CA 1
ATOM 18098 C C . GLU B 1 567 ? 1.306 28.359 81.410 1.00 16.68 567 GLU B C 1
ATOM 18099 O O . GLU B 1 567 ? 2.050 29.323 81.189 1.00 15.76 567 GLU B O 1
ATOM 18111 N N . VAL B 1 568 ? 1.632 27.299 82.153 1.00 19.78 568 VAL B N 1
ATOM 18112 C CA . VAL B 1 568 ? 3.014 27.069 82.662 1.00 17.06 568 VAL B CA 1
ATOM 18113 C C . VAL B 1 568 ? 3.288 25.577 82.432 1.00 15.56 568 VAL B C 1
ATOM 18114 O O . VAL B 1 568 ? 2.322 24.819 82.269 1.00 15.89 568 VAL B O 1
ATOM 18127 N N . HIS B 1 569 ? 4.560 25.185 82.396 1.00 15.23 569 HIS B N 1
ATOM 18128 C CA . HIS B 1 569 ? 4.901 23.761 82.156 1.00 15.61 569 HIS B CA 1
ATOM 18129 C C . HIS B 1 569 ? 4.757 22.994 83.468 1.00 17.13 569 HIS B C 1
ATOM 18130 O O . HIS B 1 569 ? 5.221 23.495 84.507 1.00 15.98 569 HIS B O 1
ATOM 18144 N N . ARG B 1 570 ? 4.139 21.813 83.414 1.00 14.38 570 ARG B N 1
ATOM 18145 C CA . ARG B 1 570 ? 3.881 21.039 84.656 1.00 16.03 570 ARG B CA 1
ATOM 18146 C C . ARG B 1 570 ? 4.879 19.882 84.776 1.00 16.27 570 ARG B C 1
ATOM 18147 O O . ARG B 1 570 ? 4.434 18.732 84.881 1.00 18.02 570 ARG B O 1
ATOM 18168 N N . LEU B 1 571 ? 6.179 20.193 84.782 1.00 14.71 571 LEU B N 1
ATOM 18169 C CA . LEU B 1 571 ? 7.225 19.141 84.870 1.00 16.65 571 LEU B CA 1
ATOM 18170 C C . LEU B 1 571 ? 7.100 18.375 86.190 1.00 17.10 571 LEU B C 1
ATOM 18171 O O . LEU B 1 571 ? 7.427 17.182 86.205 1.00 17.36 571 LEU B O 1
ATOM 18187 N N . ASP B 1 572 ? 6.629 19.042 87.246 1.00 19.04 572 ASP B N 1
ATOM 18188 C CA . ASP B 1 572 ? 6.575 18.401 88.589 1.00 20.74 572 ASP B CA 1
ATOM 18189 C C . ASP B 1 572 ? 5.712 17.139 88.535 1.00 21.47 572 ASP B C 1
ATOM 18190 O O . ASP B 1 572 ? 5.950 16.228 89.342 1.00 23.08 572 ASP B O 1
ATOM 18199 N N . VAL B 1 573 ? 4.763 17.096 87.606 1.00 19.59 573 VAL B N 1
ATOM 18200 C CA . VAL B 1 573 ? 3.850 15.924 87.490 1.00 19.30 573 VAL B CA 1
ATOM 18201 C C . VAL B 1 573 ? 4.337 14.992 86.376 1.00 20.34 573 VAL B C 1
ATOM 18202 O O . VAL B 1 573 ? 4.218 13.770 86.545 1.00 21.80 573 VAL B O 1
ATOM 18215 N N . LEU B 1 574 ? 4.921 15.542 85.312 1.00 16.63 574 LEU B N 1
ATOM 18216 C CA . LEU B 1 574 ? 5.284 14.704 84.137 1.00 16.54 574 LEU B CA 1
ATOM 18217 C C . LEU B 1 574 ? 6.613 13.959 84.335 1.00 15.04 574 LEU B C 1
ATOM 18218 O O . LEU B 1 574 ? 6.713 12.819 83.861 1.00 15.95 574 LEU B O 1
ATOM 18234 N N . LEU B 1 575 ? 7.594 14.579 84.988 1.00 14.38 575 LEU B N 1
ATOM 18235 C CA . LEU B 1 575 ? 8.935 13.942 85.099 1.00 17.07 575 LEU B CA 1
ATOM 18236 C C . LEU B 1 575 ? 8.862 12.593 85.836 1.00 17.28 575 LEU B C 1
ATOM 18237 O O . LEU B 1 575 ? 9.462 11.627 85.340 1.00 16.63 575 LEU B O 1
ATOM 18253 N N . PRO B 1 576 ? 8.191 12.477 87.001 1.00 16.65 576 PRO B N 1
ATOM 18254 C CA . PRO B 1 576 ? 8.102 11.190 87.685 1.00 18.67 576 PRO B CA 1
ATOM 18255 C C . PRO B 1 576 ? 7.513 10.109 86.769 1.00 18.69 576 PRO B C 1
ATOM 18256 O O . PRO B 1 576 ? 8.021 9.011 86.758 1.00 18.69 576 PRO B O 1
ATOM 18267 N N . GLU B 1 577 ? 6.464 10.459 86.024 1.00 17.68 577 GLU B N 1
ATOM 18268 C CA . GLU B 1 577 ? 5.816 9.481 85.110 1.00 20.94 577 GLU B CA 1
ATOM 18269 C C . GLU B 1 577 ? 6.783 9.112 83.977 1.00 16.31 577 GLU B C 1
ATOM 18270 O O . GLU B 1 577 ? 6.774 7.956 83.542 1.00 19.92 577 GLU B O 1
ATOM 18282 N N . TYR B 1 578 ? 7.607 10.066 83.541 1.00 15.20 578 TYR B N 1
ATOM 18283 C CA . TYR B 1 578 ? 8.604 9.753 82.487 1.00 14.66 578 TYR B CA 1
ATOM 18284 C C . TYR B 1 578 ? 9.587 8.691 82.999 1.00 15.30 578 TYR B C 1
ATOM 18285 O O . TYR B 1 578 ? 9.820 7.698 82.299 1.00 14.68 578 TYR B O 1
ATOM 18303 N N . TYR B 1 579 ? 10.154 8.917 84.183 1.00 15.15 579 TYR B N 1
ATOM 18304 C CA . TYR B 1 579 ? 11.095 7.930 84.766 1.00 17.52 579 TYR B CA 1
ATOM 18305 C C . TYR B 1 579 ? 10.383 6.580 84.869 1.00 17.04 579 TYR B C 1
ATOM 18306 O O . TYR B 1 579 ? 10.987 5.545 84.554 1.00 16.91 579 TYR B O 1
ATOM 18324 N N . SER B 1 580 ? 9.119 6.611 85.290 1.00 16.41 580 SER B N 1
ATOM 18325 C CA . SER B 1 580 ? 8.369 5.346 85.492 1.00 18.32 580 SER B CA 1
ATOM 18326 C C . SER B 1 580 ? 8.211 4.597 84.168 1.00 17.51 580 SER B C 1
ATOM 18327 O O . SER B 1 580 ? 8.520 3.401 84.130 1.00 20.42 580 SER B O 1
ATOM 18335 N N . VAL B 1 581 ? 7.725 5.282 83.137 1.00 16.58 581 VAL B N 1
ATOM 18336 C CA . VAL B 1 581 ? 7.474 4.594 81.839 1.00 19.26 581 VAL B CA 1
ATOM 18337 C C . VAL B 1 581 ? 8.809 4.086 81.276 1.00 18.09 581 VAL B C 1
ATOM 18338 O O . VAL B 1 581 ? 8.794 3.103 80.526 1.00 19.56 581 VAL B O 1
ATOM 18351 N N . ARG B 1 582 ? 9.915 4.727 81.651 1.00 15.72 582 ARG B N 1
ATOM 18352 C CA . ARG B 1 582 ? 11.238 4.328 81.106 1.00 15.31 582 ARG B CA 1
ATOM 18353 C C . ARG B 1 582 ? 11.762 3.115 81.871 1.00 16.50 582 ARG B C 1
ATOM 18354 O O . ARG B 1 582 ? 12.765 2.538 81.431 1.00 18.99 582 ARG B O 1
ATOM 18375 N N . GLY B 1 583 ? 11.111 2.744 82.975 1.00 17.22 583 GLY B N 1
ATOM 18376 C CA . GLY B 1 583 ? 11.646 1.647 83.802 1.00 18.91 583 GLY B CA 1
ATOM 18377 C C . GLY B 1 583 ? 12.834 2.130 84.610 1.00 22.40 583 GLY B C 1
ATOM 18378 O O . GLY B 1 583 ? 13.755 1.333 84.843 1.00 19.99 583 GLY B O 1
ATOM 18382 N N . TRP B 1 584 ? 12.807 3.402 85.008 1.00 17.40 584 TRP B N 1
ATOM 18383 C CA . TRP B 1 584 ? 13.898 3.982 85.825 1.00 18.22 584 TRP B CA 1
ATOM 18384 C C . TRP B 1 584 ? 13.393 4.209 87.252 1.00 21.18 584 TRP B C 1
ATOM 18385 O O . TRP B 1 584 ? 12.168 4.178 87.452 1.00 21.49 584 TRP B O 1
ATOM 18406 N N . SER B 1 585 ? 14.309 4.445 88.189 1.00 18.82 585 SER B N 1
ATOM 18407 C CA . SER B 1 585 ? 13.936 4.698 89.601 1.00 23.57 585 SER B CA 1
ATOM 18408 C C . SER B 1 585 ? 13.230 6.046 89.729 1.00 22.07 585 SER B C 1
ATOM 18409 O O . SER B 1 585 ? 13.222 6.809 88.749 1.00 22.65 585 SER B O 1
ATOM 18417 N N . LYS B 1 586 ? 12.675 6.330 90.908 1.00 24.61 586 LYS B N 1
ATOM 18418 C CA . LYS B 1 586 ? 12.060 7.659 91.150 1.00 21.18 586 LYS B CA 1
ATOM 18419 C C . LYS B 1 586 ? 13.170 8.715 91.154 1.00 25.63 586 LYS B C 1
ATOM 18420 O O . LYS B 1 586 ? 12.842 9.904 91.033 1.00 29.25 586 LYS B O 1
ATOM 18439 N N . GLU B 1 587 ? 14.431 8.286 91.267 1.00 24.58 587 GLU B N 1
ATOM 18440 C CA . GLU B 1 587 ? 15.576 9.235 91.200 1.00 23.26 587 GLU B CA 1
ATOM 18441 C C . GLU B 1 587 ? 16.141 9.266 89.773 1.00 21.49 587 GLU B C 1
ATOM 18442 O O . GLU B 1 587 ? 17.204 9.869 89.586 1.00 21.22 587 GLU B O 1
ATOM 18454 N N . GLY B 1 588 ? 15.464 8.623 88.822 1.00 17.99 588 GLY B N 1
ATOM 18455 C CA . GLY B 1 588 ? 15.897 8.674 87.411 1.00 19.66 588 GLY B CA 1
ATOM 18456 C C . GLY B 1 588 ? 17.075 7.763 87.113 1.00 22.52 588 GLY B C 1
ATOM 18457 O O . GLY B 1 588 ? 17.819 8.059 86.170 1.00 23.27 588 GLY B O 1
ATOM 18461 N N . ILE B 1 589 ? 17.216 6.675 87.869 1.00 18.58 589 ILE B N 1
ATOM 18462 C CA . ILE B 1 589 ? 18.328 5.707 87.639 1.00 18.82 589 ILE B CA 1
ATOM 18463 C C . ILE B 1 589 ? 17.761 4.428 87.015 1.00 18.57 589 ILE B C 1
ATOM 18464 O O . ILE B 1 589 ? 16.889 3.802 87.627 1.00 18.97 589 ILE B O 1
A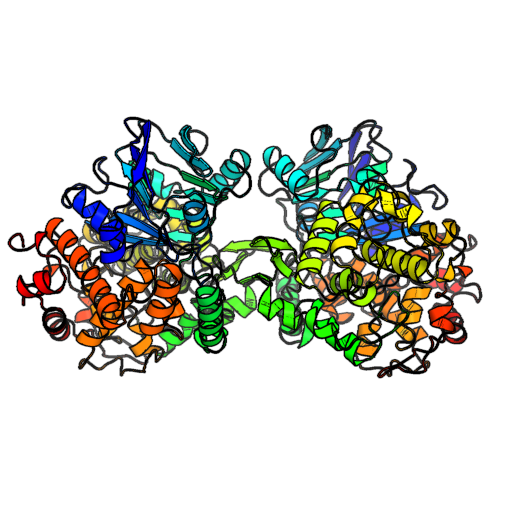TOM 18480 N N . PRO B 1 590 ? 18.202 4.016 85.802 1.00 18.20 590 PRO B N 1
ATOM 18481 C CA . PRO B 1 590 ? 17.728 2.779 85.201 1.00 18.33 590 PRO B CA 1
ATOM 18482 C C . PRO B 1 590 ? 17.878 1.608 86.181 1.00 20.93 590 PRO B C 1
ATOM 18483 O O . PRO B 1 590 ? 18.920 1.484 86.785 1.00 20.39 590 PRO B O 1
ATOM 18494 N N . THR B 1 591 ? 16.831 0.797 86.297 1.00 21.03 591 THR B N 1
ATOM 18495 C CA . THR B 1 591 ? 16.854 -0.352 87.236 1.00 21.06 591 THR B CA 1
ATOM 18496 C C . THR B 1 591 ? 17.679 -1.501 86.651 1.00 22.11 591 THR B C 1
ATOM 18497 O O . THR B 1 591 ? 17.870 -1.529 85.428 1.00 21.07 591 THR B O 1
ATOM 18508 N N . GLU B 1 592 ? 18.107 -2.431 87.507 1.00 22.89 592 GLU B N 1
ATOM 18509 C CA . GLU B 1 592 ? 18.865 -3.618 87.031 1.00 23.81 592 GLU B CA 1
ATOM 18510 C C . GLU B 1 592 ? 18.023 -4.372 86.001 1.00 25.86 592 GLU B C 1
ATOM 18511 O O . GLU B 1 592 ? 18.578 -4.787 84.976 1.00 26.30 592 GLU B O 1
ATOM 18523 N N . GLU B 1 593 ? 16.731 -4.529 86.274 1.00 23.53 593 GLU B N 1
ATOM 18524 C CA . GLU B 1 593 ? 15.852 -5.299 85.363 1.00 27.18 593 GLU B CA 1
ATOM 18525 C C . GLU B 1 593 ? 15.747 -4.581 84.013 1.00 23.53 593 GLU B C 1
ATOM 18526 O O . GLU B 1 593 ? 15.697 -5.266 82.984 1.00 22.75 593 GLU B O 1
ATOM 18538 N N . THR B 1 594 ? 15.704 -3.247 84.041 1.00 21.71 594 THR B N 1
ATOM 18539 C CA . THR B 1 594 ? 15.643 -2.479 82.770 1.00 20.42 594 THR B CA 1
ATOM 18540 C C . THR B 1 594 ? 16.956 -2.694 82.005 1.00 22.16 594 THR B C 1
ATOM 18541 O O . THR B 1 594 ? 16.893 -2.987 80.802 1.00 21.30 594 THR B O 1
ATOM 18552 N N . LEU B 1 595 ? 18.090 -2.576 82.694 1.00 21.10 595 LEU B N 1
ATOM 18553 C CA . LEU B 1 595 ? 19.410 -2.794 82.042 1.00 21.80 595 LEU B CA 1
ATOM 18554 C C . LEU B 1 595 ? 19.460 -4.208 81.447 1.00 23.86 595 LEU B C 1
ATOM 18555 O O . LEU B 1 595 ? 19.964 -4.364 80.326 1.00 25.56 595 LEU B O 1
ATOM 18571 N N . LYS B 1 596 ? 18.936 -5.197 82.176 1.00 25.60 596 LYS B N 1
ATOM 18572 C CA . LYS B 1 596 ? 18.961 -6.597 81.684 1.00 27.49 596 LYS B CA 1
ATOM 18573 C C . LYS B 1 596 ? 18.115 -6.706 80.416 1.00 27.66 596 LYS B C 1
ATOM 18574 O O . LYS B 1 596 ? 18.585 -7.311 79.442 1.00 27.57 596 LYS B O 1
ATOM 18593 N N . LYS B 1 597 ? 16.905 -6.152 80.444 1.00 24.39 597 LYS B N 1
ATOM 18594 C CA . LYS B 1 597 ? 15.996 -6.265 79.277 1.00 27.38 597 LYS B CA 1
ATOM 18595 C C . LYS B 1 597 ? 16.631 -5.559 78.076 1.00 25.16 597 LYS B C 1
ATOM 18596 O O . LYS B 1 597 ? 16.455 -6.048 76.952 1.00 25.92 597 LYS B O 1
ATOM 18615 N N . LEU B 1 598 ? 17.358 -4.465 78.316 1.00 24.51 598 LEU B N 1
ATOM 18616 C CA . LEU B 1 598 ? 17.917 -3.663 77.193 1.00 25.13 598 LEU B CA 1
ATOM 18617 C C . LEU B 1 598 ? 19.274 -4.218 76.741 1.00 24.02 598 LEU B C 1
ATOM 18618 O O . LEU B 1 598 ? 19.817 -3.703 75.753 1.00 25.16 598 LEU B O 1
ATOM 18634 N N . GLY B 1 599 ? 19.795 -5.223 77.443 1.00 24.84 599 GLY B N 1
ATOM 18635 C CA . GLY B 1 599 ? 21.102 -5.804 77.090 1.00 26.36 599 GLY B CA 1
ATOM 18636 C C . GLY B 1 599 ? 22.246 -4.942 77.585 1.00 27.93 599 GLY B C 1
ATOM 18637 O O . GLY B 1 599 ? 23.339 -5.028 77.003 1.00 27.44 599 GLY B O 1
ATOM 18641 N N . LEU B 1 600 ? 22.005 -4.136 78.622 1.00 25.05 600 LEU B N 1
ATOM 18642 C CA . LEU B 1 600 ? 23.062 -3.257 79.195 1.00 27.14 600 LEU B CA 1
ATOM 18643 C C . LEU B 1 600 ? 23.560 -3.866 80.510 1.00 26.99 600 LEU B C 1
ATOM 18644 O O . LEU B 1 600 ? 23.866 -3.099 81.436 1.00 28.26 600 LEU B O 1
ATOM 18660 N N . ASP B 1 601 ? 23.688 -5.193 80.554 1.00 28.27 601 ASP B N 1
ATOM 18661 C CA . ASP B 1 601 ? 24.089 -5.916 81.790 1.00 29.16 601 ASP B CA 1
ATOM 18662 C C . ASP B 1 601 ? 25.448 -5.443 82.310 1.00 28.68 601 ASP B C 1
ATOM 18663 O O . ASP B 1 601 ? 25.643 -5.440 83.530 1.00 28.96 601 ASP B O 1
ATOM 18672 N N . GLU B 1 602 ? 26.353 -5.054 81.415 1.00 29.40 602 GLU B N 1
ATOM 18673 C CA . GLU B 1 602 ? 27.718 -4.671 81.859 1.00 30.95 602 GLU B CA 1
ATOM 18674 C C . GLU B 1 602 ? 27.671 -3.419 82.744 1.00 32.07 602 GLU B C 1
ATOM 18675 O O . GLU B 1 602 ? 28.690 -3.113 83.367 1.00 32.87 602 GLU B O 1
ATOM 18687 N N . TYR B 1 603 ? 26.532 -2.719 82.780 1.00 28.05 603 TYR B N 1
ATOM 18688 C CA . TYR B 1 603 ? 26.418 -1.474 83.584 1.00 27.94 603 TYR B CA 1
ATOM 18689 C C . TYR B 1 603 ? 25.645 -1.751 84.881 1.00 29.65 603 TYR B C 1
ATOM 18690 O O . TYR B 1 603 ? 25.460 -0.828 85.688 1.00 29.35 603 TYR B O 1
ATOM 18708 N N . ILE B 1 604 ? 25.233 -3.002 85.077 1.00 29.60 604 ILE B N 1
ATOM 18709 C CA . ILE B 1 604 ? 24.435 -3.362 86.284 1.00 31.61 604 ILE B CA 1
ATOM 18710 C C . ILE B 1 604 ? 25.319 -3.240 87.527 1.00 31.16 604 ILE B C 1
ATOM 18711 O O . ILE B 1 604 ? 26.478 -3.680 87.469 1.00 35.34 604 ILE B O 1
ATOM 18727 N N . GLY B 1 605 ? 24.799 -2.626 88.590 1.00 33.29 605 GLY B N 1
ATOM 18728 C CA . GLY B 1 605 ? 25.543 -2.536 89.860 1.00 33.68 605 GLY B CA 1
ATOM 18729 C C . GLY B 1 605 ? 26.477 -1.345 89.927 1.00 37.85 605 GLY B C 1
ATOM 18730 O O . GLY B 1 605 ? 27.147 -1.191 90.959 1.00 41.38 605 GLY B O 1
ATOM 18734 N N . LYS B 1 606 ? 26.517 -0.517 88.881 1.00 40.49 606 LYS B N 1
ATOM 18735 C CA . LYS B 1 606 ? 27.508 0.594 88.866 1.00 41.34 606 LYS B CA 1
ATOM 18736 C C . LYS B 1 606 ? 26.828 1.955 89.077 1.00 38.33 606 LYS B C 1
ATOM 18737 O O . LYS B 1 606 ? 27.561 2.933 89.295 1.00 38.38 606 LYS B O 1
ATOM 18756 N N . PHE B 1 607 ? 25.487 1.992 89.046 1.00 39.11 607 PHE B N 1
ATOM 18757 C CA . PHE B 1 607 ? 24.720 3.255 89.236 1.00 41.69 607 PHE B CA 1
ATOM 18758 C C . PHE B 1 607 ? 23.613 3.074 90.292 1.00 43.28 607 PHE B C 1
ATOM 18759 O O . PHE B 1 607 ? 23.326 4.065 90.957 1.00 41.37 607 PHE B O 1
#